Protein AF-A0A2B7XEH3-F1 (afdb_monomer)

Solvent-accessible surface area (backbone atoms only — not comparable to full-atom values): 54802 Å² total; per-residue (Å²): 131,81,84,76,82,76,87,75,71,84,68,73,56,39,29,33,37,34,45,55,68,50,40,62,92,80,42,94,55,72,63,76,70,60,56,36,62,78,65,64,8,60,62,41,32,41,32,44,32,32,32,36,52,51,98,50,49,81,45,49,20,44,60,94,40,47,71,84,38,76,89,39,50,64,55,58,56,47,47,53,54,42,42,73,70,71,26,42,38,24,37,26,40,32,35,86,64,75,52,32,54,56,51,48,45,49,57,73,71,51,20,49,53,41,44,50,46,50,55,50,51,48,64,76,44,86,50,49,26,43,31,46,25,55,56,43,65,31,52,59,67,32,54,51,50,51,54,53,49,51,37,71,77,62,34,88,81,42,39,30,34,32,43,45,43,41,28,40,60,36,90,94,46,78,67,49,33,68,42,60,52,67,61,44,43,74,74,44,37,92,67,40,67,36,29,50,26,30,18,28,66,79,38,37,46,49,79,50,56,62,58,61,53,49,32,42,71,69,69,49,58,48,52,34,44,20,52,22,38,38,31,30,67,86,65,48,89,41,46,53,50,60,69,75,58,32,49,55,31,51,54,50,48,50,69,75,36,81,54,36,24,28,39,32,32,40,38,39,62,48,6,41,88,37,24,72,84,36,23,39,44,32,45,28,53,54,34,52,57,62,51,47,53,60,52,48,63,68,66,70,56,70,95,81,69,89,82,72,68,103,76,85,88,86,83,83,92,78,88,89,84,85,82,88,84,84,91,84,90,84,91,81,88,80,92,77,91,84,78,85,74,82,72,75,54,72,54,53,51,50,16,24,51,24,40,48,47,28,53,52,45,38,48,42,38,41,58,50,46,54,49,53,69,41,62,66,53,33,53,51,26,47,54,53,21,54,52,29,49,49,52,54,55,51,53,51,53,55,55,55,59,65,70,73,73,78,86,80,86,83,84,87,88,81,90,86,88,86,88,85,89,84,86,88,83,81,92,76,81,80,81,74,78,85,73,82,47,62,64,52,25,49,72,37,43,40,76,49,98,88,35,64,69,36,39,53,48,33,53,47,50,55,49,50,41,49,51,50,55,46,43,73,68,41,45,48,64,72,77,48,76,47,84,76,57,63,52,66,40,43,20,33,55,39,31,35,36,38,23,30,38,38,27,51,61,62,75,87,51,52,62,30,41,35,32,36,25,46,46,59,97,88,40,79,54,70,81,42,82,75,49,71,48,71,80,66,50,74,93,49,69,14,42,47,67,44,75,49,69,85,47,60,49,65,35,37,35,38,42,41,36,71,73,75,47,67,52,48,50,60,27,31,36,45,88,73,39,85,64,9,48,39,45,20,31,35,37,23,10,34,40,41,56,33,43,57,57,52,91,88,50,59,58,40,30,34,65,34,37,35,36,50,4,52,52,51,62,72,41,57,78,87,60,37,52,69,32,33,42,37,24,15,24,74,36,56,52,54,55,47,62,56,88,62,67,45,48,68,46,47,41,49,46,52,35,44,57,70,65,14,66,23,39,73,28,63,90,39,30,41,47,50,40,19,50,37,70,40,58,33,32,33,51,59,39,81,79,47,33,75,31,58,85,36,87,49,32,62,28,27,46,49,45,46,44,50,75,40,58,61,20,31,63,55,61,44,83,44,97,55,49,50,81,95,80,51,87,33,30,42,52,74,59,40,27,30,33,40,38,45,41,43,57,33,54,46,10,43,64,53,72,45,91,81,21,33,46,45,33,72,45,52,46,53,37,49,55,52,57,54,66,47,83,66,63,79,69,39,42,34,40,39,40,35,32,20,45,32,72,62,58,32,38,74,67,65,28,60,71,24,38,42,12,23,54,64,54,49,48,57,53,49,56,46,44,58,47,26,38,71,74,69,56,29,39,59,41,37,40,21,10,74,71,16,24,32,41,31,36,34,36,54,52,72,73,59,64,73,70,62,86,70,83,78,54,101,78,79,62,80,81,69,70,82,46,50,58,43,40,35,45,26,26,10,5,25,15,26,44,39,56,96,56,93,46,70,54,74,89,64,78,62,53,35,79,74,46,78,50,38,79,43,41,22,25,42,36,38,38,38,33,36,60,48,96,83,75,45,52,32,42,36,43,36,38,25,50,62,89,40,81,44,39,28,37,37,40,49,42,46,44,73,41,99,85,72,81,52,74,46,68,53,45,55,42,81,78,39,53,78,74,73,72,89,53,77,67,50,70,50,44,56,60,46,47,51,48,52,64,56,43,52,60,51,48,56,48,48,52,47,51,48,52,50,50,50,51,55,49,49,63,68,71,51,66,99,82,132

InterPro domains:
  IPR001223 Glycoside hydrolase family 18, catalytic domain [PF00704] (14-167)
  IPR001223 Glycoside hydrolase family 18, catalytic domain [PS51910] (13-283)
  IPR017853 Glycoside hydrolase superfamily [SSF51445] (11-283)
  IPR018946 PhoD-like phosphatase, metallophosphatase domain [PF09423] (624-894)
  IPR018946 PhoD-like phosphatase, metallophosphatase domain [cd07389] (584-877)
  IPR029052 Metallo-dependent phosphatase-like [SSF56300] (604-931)
  IPR038607 PhoD-like superfamily [G3DSA:3.60.21.70] (577-916)
  IPR052900 Phospholipid Metabolizing Enzymes [PTHR43606] (347-915)

Foldseek 3Di:
DPDDDDDDDLPQAAEEAEDQCQDPPVHLDGDAPCLLVVVPLVHAEYEQDDWECDPALLDIDRVPHRCPPPSCVRVLVRCVVCVLSNHAYEYEYDPPDDDRQVQLQDDPVSNCSNVVSVLVVCVVRVGLAYEHAQQAEHELVSVVVSLVVCCVSVHLRHAYEYAWALQLLPPPGDTGHNDRVVVNCVVQVSSHQAYNYAQWQPSHELLACVSVVNSVVSPDQQLRYAAEAEQDCVLHDTHHDDLVSSLVSVLVCCVVHVNHNHYYYRHQCQGPPCGNNNSSVNSNSRVVSSVVVVVVVVVPDPPPPPPDPPDDDDDDDDDDDDDDDDDDDDDDDDDDDDDPPPDPDPLQVLLQVLLVLLVVLLCCCQAFDLAQVSLVSLVVSLVSNVVSQVCVVVVVVVVVVVVVPDDDDDDDDDDDDDDDDDDDDDDDDDDDDDAQDLVNCQNRVGDDPVNVPSNVVSNVVSVVSSVLSVCLVPVLPPVPALLQPWAKFWADAAQFKTKMKTAGPDPVQPFKWKWKFWQDPNDTHDIGTQDTRGDADCLLSRMDIRMDGRDHGQTKMKMAISVGYIAIAGHFHDPPDQLLLKAKEKEAEAWDACPSPDPPDDRLATVLQQLLQLQLVPDDPSNRHNAYEYQENLFACPGNHNPDLALVSLVRRVSSNVPHPSQVDHPRRSRNHHYAYEYDARLAHPLAASACVDPPNVSSVSNCVSVHVNRYADFQPDPLDDPVPTRWHWDDGRQEIETEAHQHHNFHQFQDPPTDRRPDSVLVSLLCVLQDADDPSHQEYEYEHAADLDCQQQPCSRSHCVRVVNSSVVNQVSNVVSLFPRQHAYEYEYEDQLWWFKKFFADVVQVVVPPDDDDPPPDDCPPAADGYIYIYHDDSAYHFDPDCRGHDDDDRIGTPDIGRDARHKMWMWIWHDDPNPKIKIKIWMDGRNDTAWIKMFITFDQDPVRDGTHGDGIDTPDHNQPDDDPVVVVVVVVVVVVVVVVVVVVVVVVVVVVVVVVVCPVPDPDDD

Secondary structure (DSSP, 8-state):
-PPPPP-----PPEEEEEE--SSGGG-S-PPPSHHHHHTT----EEEEEEEEE-SSTT-EEETTB-TT-GGGHHHHHHHHHHHHTT-EEEEEEE-SSTTHHHHHTS-HHHHHHHHHHHHHHHHHTT-SEEEEE--S---HHHHHHHHHHHHHHH-TTSEEEE--BGGGGSTT---SSSS-HHHHHHHHGGG--EEEEE--TTS--SSSSHHHHHHHHTT--GGGEEEEEESSGGGSSS----HHHHHHHHHHHHHH-TT--EEEEE-STT-TTTGGGSTTHHHHHHHHHHHHHHHHHHHSS-TTS---SS---SS---------------------------PPPHHHHHHHHHHHHHHHHHHHHHHT---TTHHHHHHHHHHHHHHHHHHHHHHHHHHHHHHTS-----------------------------PPPHHHHHHH----TT-HHHHHHHHHHHHHHHHHHHHHHHHHHHSS--TT--EEEEEEE-SSEEEEEEE---GGGPSEEEEEEEEETTEE-PPEEEEEE----GGGTTEEEEEEESPPTT-EEEEEETTS-EEEEEPPPPTTSGGGG-EEEEEE--B-TT-S--TTS-TT--HHHHHHHHHHHHS-GGGS-S-EEE-S-S--SSSS-----SHHHHHHHHHHHHT-GGGG-SSS-GGGS-EEE---STTTSTT--S-TTSTTHHHHHHHIIIIIGGGSSPBP-STT--TTT---EEEEETTEEEEE--SSSS---SSSTT--SSHHHHHHHHHHHHHSPPPTT--EEEEE-SS-S-TTB-SSTTTSGGG-HHHHHHHHHHHHHHHHHHS-EEEEEE-SSSSEEEEEE--HHHHTT------TT------TT-SEEEEEE--SBS---SS--B---SSSSEEEEEE---S-EEEEEEEEEETTTEEEEEEEEEETTEEEEEEEEEPPEEPTTSS-EE-PPPEEEEETT-S--THHHHHHHHHHHHHHHHHHHHHHHHHHHHHHHHHHHHHS-S--

Mean predicted aligned error: 18.43 Å

Nearest PDB structures (foldseek):
  2y8v-assembly2_D  TM=9.359E-01  e=1.326E-36  Aspergillus fumigatus Af293
  4ac1-assembly1_X  TM=9.558E-01  e=5.313E-33  Trichoderma reesei
  3fnd-assembly1_A  TM=6.917E-01  e=1.064E-06  Bacteroides thetaiotaomicron
  7y8s-assembly1_A  TM=8.415E-01  e=1.898E-02  Chelicerata
  2zag-assembly4_D  TM=5.720E-01  e=6.064E-02  Pyrococcus furiosus DSM 3638

pLDDT: mean 82.91, std 22.45, range [21.81, 98.88]

Sequence (1008 aa):
MPPIPGNGTFNRPRIVCYYQTYYPNNSTTYISMLPLVINNSGITHAILAAIHINGEPTNITLNDHSPEDPQYLPLWAEARVMQAQGIKVMGMLGGAARGTFERLDKDASTFERYYVPLRDTIRSHPLDGLDLDVEEEMSLEGIIRLIDRLKADFGEHFIITLAPVATALIEGLPHLSGFDYKALEAARGSKIAWYNTQFYNGWGDMDTTGMYDRIIAEGWAPEKVVAGTLTNPANGSRGYVPMDKLSAVLGTLMLRYPTFGGVMGWEYFNALPGDVHKPWQWAACISLLMGMKSVYSATTRPFHDMVYLPFGCCFVRSARSYCQGTLPVNLRSHANANSCNVMPSIQTSVAATSSALIRFLGYIFLRWIPAHHAPPLIFTSLLVYLTAVFVIVTGEAAKTSKRGGTTGNAQKDAITTKRSSGSGGNSGKGKDGRAASSLSVFATGIPSSRARYANLATVGVNMLLGLATLDVLLRGHYLYPTTDLAFSRVGYVSPTTANILIREPDAARFPIHVSYRPLENGREGELIDAGTIAVLKNDTDYTYPVTLTGLQPSMKYRYSFSNNLSGHFTTAAAPGSAAANRLSFLSSSCMKPNFPYNPLNHPLRIYGLELISKIVSKLPFPSRPSFMLFLGDFIYIDVPFRWGSSIADYRSEYRRVYASPSWHSGPEPAINTPWLHTLDDHEIANDWHLGNMTDPYPAAFDPYRHYHMSVNPPLDKSPFSIPINTTYFSFTNGPASFFLLDTRTYRSEPLLENSTMLGSAQLNSLLAFISRQEPAGVEWKIITSSVPFAKNWRVGTEDTWGGFLGERRRIFDAIWRAERELGIRVVLLSGDRHEFGATRFPDPSLAATTGSSADERGSVSIEDGTGIHEFCTGPLNMFYVPADSYIQTDDEDVLIKYLPAGNNKVGLINIDLEDGRNSVLRYSLYIGEVLVWEYKLTTPLVSEEGESRRLPPGEVVFDKFGGGTIVHKIQSVLGEIEVLVKPMIKSAVRAVKWLVLQVLKKEVGSEV

Radius of gyration: 36.46 Å; Cα contacts (8 Å, |Δi|>4): 1887; chains: 1; bounding box: 117×120×95 Å

Organism: NCBI:txid2060905

Structure (mmCIF, N/CA/C/O backbone):
data_AF-A0A2B7XEH3-F1
#
_entry.id   AF-A0A2B7XEH3-F1
#
loop_
_atom_site.group_PDB
_atom_site.id
_atom_site.type_symbol
_atom_site.label_atom_id
_atom_site.label_alt_id
_atom_site.label_comp_id
_atom_site.label_asym_id
_atom_site.label_entity_id
_atom_site.label_seq_id
_atom_site.pdbx_PDB_ins_code
_atom_site.Cartn_x
_atom_site.Cartn_y
_atom_site.Cartn_z
_atom_site.occupancy
_atom_site.B_iso_or_equiv
_atom_site.auth_seq_id
_atom_site.auth_comp_id
_atom_site.auth_asym_id
_atom_site.auth_atom_id
_atom_site.pdbx_PDB_model_num
ATOM 1 N N . MET A 1 1 ? 38.117 20.096 16.168 1.00 29.33 1 MET A N 1
ATOM 2 C CA . MET A 1 1 ? 38.032 19.204 14.992 1.00 29.33 1 MET A CA 1
ATOM 3 C C . MET A 1 1 ? 37.575 20.041 13.809 1.00 29.33 1 MET A C 1
ATOM 5 O O . MET A 1 1 ? 36.697 20.869 14.027 1.00 29.33 1 MET A O 1
ATOM 9 N N . PRO A 1 2 ? 38.173 19.897 12.614 1.00 22.73 2 PRO A N 1
ATOM 10 C CA . PRO A 1 2 ? 37.606 20.490 11.406 1.00 22.73 2 PRO A CA 1
ATOM 11 C C . PRO A 1 2 ? 36.247 19.825 11.099 1.00 22.73 2 PRO A C 1
ATOM 13 O O . PRO A 1 2 ? 36.027 18.693 11.544 1.00 22.73 2 PRO A O 1
ATOM 16 N N . PRO A 1 3 ? 35.326 20.504 10.392 1.00 23.95 3 PRO A N 1
ATOM 17 C CA . PRO A 1 3 ? 34.014 19.949 10.094 1.00 23.95 3 PRO A CA 1
ATOM 18 C C . PRO A 1 3 ? 34.144 18.736 9.170 1.00 23.95 3 PRO A C 1
ATOM 20 O O . PRO A 1 3 ? 34.906 18.749 8.203 1.00 23.95 3 PRO A O 1
ATOM 23 N N . ILE A 1 4 ? 33.396 17.684 9.493 1.00 27.98 4 ILE A N 1
ATOM 24 C CA . ILE A 1 4 ? 33.259 16.478 8.674 1.00 27.98 4 ILE A CA 1
ATOM 25 C C . ILE A 1 4 ? 32.453 16.866 7.418 1.00 27.98 4 ILE A C 1
ATOM 27 O O . ILE A 1 4 ? 31.410 17.507 7.563 1.00 27.98 4 ILE A O 1
ATOM 31 N N . PRO A 1 5 ? 32.911 16.527 6.199 1.00 29.19 5 PRO A N 1
ATOM 32 C CA . PRO A 1 5 ? 32.185 16.836 4.973 1.00 29.19 5 PRO A CA 1
ATOM 33 C C . PRO A 1 5 ? 30.839 16.105 4.964 1.00 29.19 5 PRO A C 1
ATOM 35 O O . PRO A 1 5 ? 30.769 14.911 5.255 1.00 29.19 5 PRO A O 1
ATOM 38 N N . GLY A 1 6 ? 29.773 16.849 4.660 1.00 24.73 6 GLY A N 1
ATOM 39 C CA . GLY A 1 6 ? 28.411 16.334 4.597 1.00 24.73 6 GLY A CA 1
ATOM 40 C C . GLY A 1 6 ? 28.281 15.166 3.621 1.00 24.73 6 GLY A C 1
ATOM 41 O O . GLY A 1 6 ? 28.922 15.136 2.569 1.00 24.73 6 GLY A O 1
ATOM 42 N N . ASN A 1 7 ? 27.433 14.207 3.990 1.00 28.31 7 ASN A N 1
ATOM 43 C CA . ASN A 1 7 ? 26.979 13.120 3.132 1.00 28.31 7 ASN A CA 1
ATOM 44 C C . ASN A 1 7 ? 26.329 13.726 1.877 1.00 28.31 7 ASN A C 1
ATOM 46 O O . ASN A 1 7 ? 25.175 14.147 1.911 1.00 28.31 7 ASN A O 1
ATOM 50 N N . GLY A 1 8 ? 27.085 13.810 0.781 1.00 26.88 8 GLY A N 1
ATOM 51 C CA . GLY A 1 8 ? 26.558 14.201 -0.518 1.00 26.88 8 GLY A CA 1
ATOM 52 C C . GLY A 1 8 ? 25.526 13.173 -0.963 1.00 26.88 8 GLY A C 1
ATOM 53 O O . GLY A 1 8 ? 25.870 12.035 -1.285 1.00 26.88 8 GLY A O 1
ATOM 54 N N . THR A 1 9 ? 24.260 13.576 -0.968 1.00 29.95 9 THR A N 1
ATOM 55 C CA . THR A 1 9 ? 23.218 12.937 -1.763 1.00 29.95 9 THR A CA 1
ATOM 56 C C . THR A 1 9 ? 23.751 12.787 -3.189 1.00 29.95 9 THR A C 1
ATOM 58 O O . THR A 1 9 ? 24.306 13.728 -3.759 1.00 29.95 9 THR A O 1
ATOM 61 N N . PHE A 1 10 ? 23.655 11.595 -3.781 1.00 39.09 10 PHE A N 1
ATOM 62 C CA . PHE A 1 10 ? 23.929 11.449 -5.209 1.00 39.09 10 PHE A CA 1
ATOM 63 C C . PHE A 1 10 ? 22.886 12.290 -5.955 1.00 39.09 10 PHE A C 1
ATOM 65 O O . PHE A 1 10 ? 21.747 11.862 -6.121 1.00 39.09 10 PHE A O 1
ATOM 72 N N . ASN A 1 11 ? 23.254 13.512 -6.343 1.00 54.41 11 ASN A N 1
ATOM 73 C CA . ASN A 1 11 ? 22.360 14.432 -7.029 1.00 54.41 11 ASN A CA 1
ATOM 74 C C . ASN A 1 11 ? 22.058 13.839 -8.412 1.00 54.41 11 ASN A C 1
ATOM 76 O O . ASN A 1 11 ? 22.945 13.741 -9.264 1.00 54.41 11 ASN A O 1
ATOM 80 N N . ARG A 1 12 ? 20.833 13.346 -8.611 1.00 72.75 12 ARG A N 1
ATOM 81 C CA . ARG A 1 12 ? 20.409 12.774 -9.892 1.00 72.75 12 ARG A CA 1
ATOM 82 C C . ARG A 1 12 ? 20.409 13.905 -10.934 1.00 72.75 12 ARG A C 1
ATOM 84 O O . ARG A 1 12 ? 19.775 14.928 -10.675 1.00 72.75 12 ARG A O 1
ATOM 91 N N . PRO A 1 13 ? 21.092 13.758 -12.087 1.00 88.38 13 PRO A N 1
ATOM 92 C CA . PRO A 1 13 ? 21.073 14.784 -13.127 1.00 88.38 13 PRO A CA 1
ATOM 93 C C . PRO A 1 13 ? 19.639 15.083 -13.570 1.00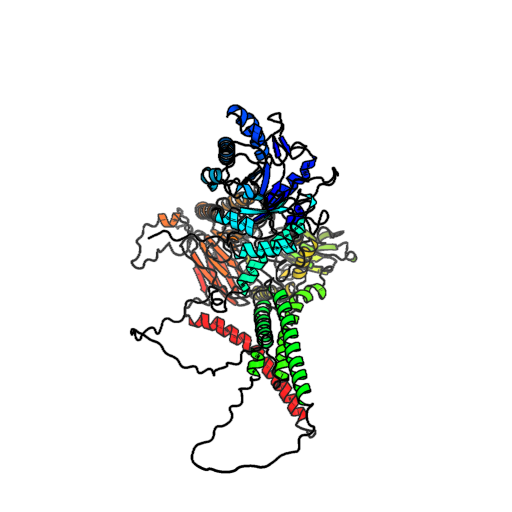 88.38 13 PRO A C 1
ATOM 95 O O . PRO A 1 13 ? 18.815 14.170 -13.670 1.00 88.38 13 PRO A O 1
ATOM 98 N N . ARG A 1 14 ? 19.332 16.358 -13.821 1.00 96.00 14 ARG A N 1
ATOM 99 C CA . ARG A 1 14 ? 17.981 16.792 -14.197 1.00 96.00 14 ARG A CA 1
ATOM 100 C C . ARG A 1 14 ? 17.651 16.389 -15.636 1.00 96.00 14 ARG A C 1
ATOM 102 O O . ARG A 1 14 ? 18.525 16.407 -16.501 1.00 96.00 14 ARG A O 1
ATOM 109 N N . ILE A 1 15 ? 16.383 16.085 -15.895 1.00 97.44 15 ILE A N 1
ATOM 110 C CA . ILE A 1 15 ? 15.826 15.970 -17.245 1.00 97.44 15 ILE A CA 1
ATOM 111 C C . ILE A 1 15 ? 14.672 16.959 -17.312 1.00 97.44 15 ILE A C 1
ATOM 113 O O . ILE A 1 15 ? 13.641 16.760 -16.668 1.00 97.44 15 ILE A O 1
ATOM 117 N N . VAL A 1 16 ? 14.882 18.048 -18.042 1.00 98.44 16 VAL A N 1
ATOM 118 C CA . VAL A 1 16 ? 13.961 19.184 -18.115 1.00 98.44 16 VAL A CA 1
ATOM 119 C C . VAL A 1 16 ? 13.335 19.224 -19.509 1.00 98.44 16 VAL A C 1
ATOM 121 O O . VAL A 1 16 ? 14.049 19.170 -20.508 1.00 98.44 16 VAL A O 1
ATOM 124 N N . CYS A 1 17 ? 12.010 19.299 -19.600 1.00 98.25 17 CYS A N 1
ATOM 125 C CA . CYS A 1 17 ? 11.312 19.459 -20.880 1.00 98.25 17 CYS A CA 1
ATOM 126 C C . CYS A 1 17 ? 10.573 20.797 -20.907 1.00 98.25 17 CYS A C 1
ATOM 128 O O . CYS A 1 17 ? 9.721 21.039 -20.050 1.00 98.25 17 CYS A O 1
ATOM 130 N N . TYR A 1 18 ? 10.883 21.637 -21.897 1.00 98.56 18 TYR A N 1
ATOM 131 C CA . TYR A 1 18 ? 10.106 22.844 -22.171 1.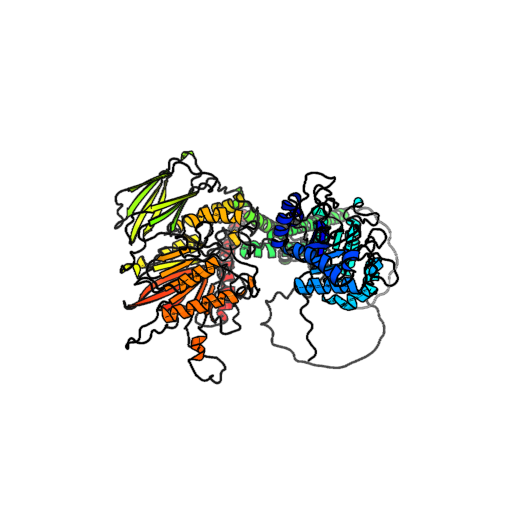00 98.56 18 TYR A CA 1
ATOM 132 C C . TYR A 1 18 ? 8.854 22.505 -22.972 1.00 98.56 18 TYR A C 1
ATOM 134 O O . TYR A 1 18 ? 8.866 21.625 -23.842 1.00 98.56 18 TYR A O 1
ATOM 142 N N . TYR A 1 19 ? 7.778 23.212 -22.650 1.00 96.50 19 TYR A N 1
ATOM 143 C CA . TYR A 1 19 ? 6.448 22.996 -23.183 1.00 96.50 19 TYR A CA 1
ATOM 144 C C . TYR A 1 19 ? 5.835 24.327 -23.610 1.00 96.50 19 TYR A C 1
ATOM 146 O O . TYR A 1 19 ? 5.196 24.999 -22.805 1.00 96.50 19 TYR A O 1
ATOM 154 N N . GLN A 1 20 ? 6.064 24.732 -24.858 1.00 97.25 20 GLN A N 1
ATOM 155 C CA . GLN A 1 20 ? 5.564 25.991 -25.407 1.00 97.25 20 GLN A CA 1
ATOM 156 C C . GLN A 1 20 ? 4.417 25.766 -26.392 1.00 97.25 20 GLN A C 1
ATOM 158 O O . GLN A 1 20 ? 3.382 26.427 -26.317 1.00 97.25 20 GLN A O 1
ATOM 163 N N . THR A 1 21 ? 4.557 24.802 -27.298 1.00 95.94 21 THR A N 1
ATOM 164 C CA . THR A 1 21 ? 3.535 24.495 -28.301 1.00 95.94 21 THR A CA 1
ATOM 165 C C . THR A 1 21 ? 2.464 23.562 -27.724 1.00 95.94 21 THR A C 1
ATOM 167 O O . THR A 1 21 ? 2.514 22.343 -27.885 1.00 95.94 21 THR A O 1
ATOM 170 N N . TYR A 1 22 ? 1.454 24.142 -27.064 1.00 94.38 22 TYR A N 1
ATOM 171 C CA . TYR A 1 22 ? 0.294 23.398 -26.542 1.00 94.38 22 TYR A CA 1
ATOM 172 C C . TYR A 1 22 ? -0.618 22.860 -27.654 1.00 94.38 22 TYR A C 1
ATOM 174 O O . TYR A 1 22 ? -1.153 21.757 -27.542 1.00 94.38 22 TYR A O 1
ATOM 182 N N . TYR A 1 23 ? -0.779 23.646 -28.722 1.00 92.75 23 TYR A N 1
ATOM 183 C CA . TYR A 1 23 ? -1.689 23.403 -29.842 1.00 92.75 23 TYR A CA 1
ATOM 184 C C . TYR A 1 23 ? -0.953 23.642 -31.173 1.00 92.75 23 TYR A C 1
ATOM 186 O O . TYR A 1 23 ? -0.938 24.761 -31.689 1.00 92.75 23 TYR A O 1
ATOM 194 N N . PRO A 1 24 ? -0.294 22.622 -31.751 1.00 89.25 24 PRO A N 1
ATOM 195 C CA . PRO A 1 24 ? 0.512 22.796 -32.956 1.00 89.25 24 PRO A CA 1
ATOM 196 C C . PRO A 1 24 ? -0.351 23.158 -34.168 1.00 89.25 24 PRO A C 1
ATOM 198 O O . PRO A 1 24 ? -1.461 22.644 -34.325 1.00 89.25 24 PRO A O 1
ATOM 201 N N . ASN A 1 25 ? 0.180 24.013 -35.052 1.00 81.12 25 ASN A N 1
ATOM 202 C CA . ASN A 1 25 ? -0.454 24.466 -36.302 1.00 81.12 25 ASN A CA 1
ATOM 203 C C . ASN A 1 25 ? -1.856 25.083 -36.129 1.00 81.12 25 ASN A C 1
ATOM 205 O O . ASN A 1 25 ? -2.700 24.928 -37.012 1.00 81.12 25 ASN A O 1
ATOM 209 N N . ASN A 1 26 ? -2.126 25.741 -34.994 1.00 74.69 26 ASN A N 1
ATOM 210 C CA . ASN A 1 26 ? -3.463 26.229 -34.624 1.00 74.69 26 ASN A CA 1
ATOM 211 C C . ASN A 1 26 ? -4.532 25.121 -34.653 1.00 74.69 26 ASN A C 1
ATOM 213 O O . ASN A 1 26 ? -5.701 25.371 -34.950 1.00 74.69 26 ASN A O 1
ATOM 217 N N . SER A 1 27 ? -4.127 23.873 -34.400 1.00 79.25 27 SER A N 1
ATOM 218 C CA . SER A 1 27 ? -5.067 22.766 -34.277 1.00 79.25 27 SER A CA 1
ATOM 219 C C . SER A 1 27 ? -5.868 22.885 -32.985 1.00 79.25 27 SER A C 1
ATOM 221 O O . SER A 1 27 ? -5.429 23.480 -32.008 1.00 79.25 27 SER A O 1
ATOM 223 N N . THR A 1 28 ? -7.035 22.252 -32.949 1.00 80.19 28 THR A N 1
ATOM 224 C CA . THR A 1 28 ? -7.826 22.111 -31.719 1.00 80.19 28 THR A CA 1
ATOM 225 C C . THR A 1 28 ? -7.325 20.967 -30.832 1.00 80.19 28 THR A C 1
ATOM 227 O O . THR A 1 28 ? -7.967 20.632 -29.839 1.00 80.19 28 THR A O 1
ATOM 230 N N . THR A 1 29 ? -6.226 20.308 -31.212 1.00 86.06 29 THR A N 1
ATOM 231 C CA . THR A 1 29 ? -5.699 19.136 -30.515 1.00 86.06 29 THR A CA 1
ATOM 232 C C . THR A 1 29 ? -4.625 19.574 -29.536 1.00 86.06 29 THR A C 1
ATOM 234 O O . THR A 1 29 ? -3.513 19.920 -29.931 1.00 86.06 29 THR A O 1
ATOM 237 N N . TYR A 1 30 ? -4.968 19.515 -28.253 1.00 92.88 30 TYR A N 1
ATOM 238 C CA . TYR A 1 30 ? -4.024 19.700 -27.162 1.00 92.88 30 TYR A CA 1
ATOM 239 C C . TYR A 1 30 ? -2.984 18.575 -27.186 1.00 92.88 30 TYR A C 1
ATOM 241 O O . TYR A 1 30 ? -3.340 17.392 -27.181 1.00 92.88 30 TYR A O 1
ATOM 249 N N . ILE A 1 31 ? -1.700 18.925 -27.218 1.00 93.75 31 ILE A N 1
ATOM 250 C CA . ILE A 1 31 ? -0.634 17.958 -26.953 1.00 93.75 31 ILE A CA 1
ATOM 251 C C . ILE A 1 31 ? -0.607 17.743 -25.443 1.00 93.75 31 ILE A C 1
ATOM 253 O O . ILE A 1 31 ? -0.706 18.708 -24.692 1.00 93.75 31 ILE A O 1
ATOM 257 N N . SER A 1 32 ? -0.475 16.494 -25.004 1.00 94.56 32 SER A N 1
ATOM 258 C CA . SER A 1 32 ? -0.471 16.117 -23.587 1.00 94.56 32 SER A CA 1
ATOM 259 C C . SER A 1 32 ? 0.952 15.907 -23.061 1.00 94.56 32 SER A C 1
ATOM 261 O O . SER A 1 32 ? 1.800 15.313 -23.743 1.00 94.56 32 SER A O 1
ATOM 263 N N . MET A 1 33 ? 1.200 16.341 -21.822 1.00 94.19 33 MET A N 1
ATOM 264 C CA . MET A 1 33 ? 2.430 16.095 -21.057 1.00 94.19 33 MET A CA 1
ATOM 265 C C . MET A 1 33 ? 2.435 14.724 -20.375 1.00 94.19 33 MET A C 1
ATOM 267 O O . MET A 1 33 ? 3.508 14.179 -20.112 1.00 94.19 33 MET A O 1
ATOM 271 N N . LEU A 1 34 ? 1.265 14.123 -20.127 1.00 92.94 34 LEU A N 1
ATOM 272 C CA . LEU A 1 34 ? 1.143 12.841 -19.415 1.00 92.94 34 LEU A CA 1
ATOM 273 C C . LEU A 1 34 ? 1.991 11.691 -19.988 1.00 92.94 34 LEU A C 1
ATOM 275 O O . LEU A 1 34 ? 2.493 10.890 -19.193 1.00 92.94 34 LEU A O 1
ATOM 279 N N . PRO A 1 35 ? 2.231 11.574 -21.313 1.00 95.38 35 PRO A N 1
ATOM 280 C CA . PRO A 1 35 ? 3.110 10.538 -21.844 1.00 95.38 35 PRO A CA 1
ATOM 281 C C . PRO A 1 35 ? 4.539 10.564 -21.282 1.00 95.38 35 PRO A C 1
ATOM 283 O O . PRO A 1 35 ? 5.176 9.509 -21.265 1.00 95.38 35 PRO A O 1
ATOM 286 N N . LEU A 1 36 ? 5.037 11.711 -20.799 1.00 90.56 36 LEU A N 1
ATOM 287 C CA . LEU A 1 36 ? 6.336 11.808 -20.116 1.00 90.56 36 LEU A CA 1
ATOM 288 C C . LEU A 1 36 ? 6.357 10.987 -18.819 1.00 90.56 36 LEU A C 1
ATOM 290 O O . LEU A 1 36 ? 7.358 10.351 -18.494 1.00 90.56 36 LEU A O 1
ATOM 294 N N . VAL A 1 37 ? 5.233 10.929 -18.107 1.00 86.81 37 VAL A N 1
ATOM 295 C CA . VAL A 1 37 ? 5.131 10.178 -16.851 1.00 86.81 37 VAL A CA 1
ATOM 296 C C . VAL A 1 37 ? 4.717 8.731 -17.104 1.00 86.81 37 VAL A C 1
ATOM 298 O O . VAL A 1 37 ? 5.362 7.816 -16.600 1.00 86.81 37 VAL A O 1
ATOM 301 N N . ILE A 1 38 ? 3.720 8.500 -17.964 1.00 83.56 38 ILE A N 1
ATOM 302 C CA . ILE A 1 38 ? 3.188 7.153 -18.251 1.00 83.56 38 ILE A CA 1
ATOM 303 C C . ILE A 1 38 ? 4.271 6.211 -18.802 1.00 83.56 38 ILE A C 1
ATOM 305 O O . ILE A 1 38 ? 4.256 5.013 -18.528 1.00 83.56 38 ILE A O 1
ATOM 309 N N . ASN A 1 39 ? 5.227 6.735 -19.574 1.00 81.88 39 ASN A N 1
ATOM 310 C CA . ASN A 1 39 ? 6.253 5.923 -20.231 1.00 81.88 39 ASN A CA 1
ATOM 311 C C . ASN A 1 39 ? 7.601 5.902 -19.489 1.00 81.88 39 ASN A C 1
ATOM 313 O O . ASN A 1 39 ? 8.614 5.552 -20.095 1.00 81.88 39 ASN A O 1
ATOM 317 N N . ASN A 1 40 ? 7.635 6.264 -18.199 1.00 76.75 40 ASN A N 1
ATOM 318 C CA . ASN A 1 40 ? 8.856 6.298 -17.385 1.00 76.75 40 ASN A CA 1
ATOM 319 C C . ASN A 1 40 ? 9.998 7.080 -18.058 1.00 76.75 40 ASN A C 1
ATOM 321 O O . ASN A 1 40 ? 11.141 6.620 -18.102 1.00 76.75 40 ASN A O 1
ATOM 325 N N . SER A 1 41 ? 9.716 8.276 -18.590 1.00 86.94 41 SER A N 1
ATOM 326 C CA . SER A 1 41 ? 10.719 9.053 -19.329 1.00 86.94 41 SER A CA 1
ATOM 327 C C . SER A 1 41 ? 11.832 9.617 -18.438 1.00 86.94 41 SER A C 1
ATOM 329 O O . SER A 1 41 ? 12.751 10.255 -18.941 1.00 86.94 41 SER A O 1
ATOM 331 N N . GLY A 1 42 ? 11.731 9.442 -17.115 1.00 88.81 42 GLY A N 1
ATOM 332 C CA . GLY A 1 42 ? 12.678 9.934 -16.116 1.00 88.81 42 GLY A CA 1
ATOM 333 C C . GLY A 1 42 ? 12.796 11.454 -16.041 1.00 88.81 42 GLY A C 1
ATOM 334 O O . GLY A 1 42 ? 13.783 11.939 -15.489 1.00 88.81 42 GLY A O 1
ATOM 335 N N . ILE A 1 43 ? 11.818 12.178 -16.598 1.00 95.50 43 ILE A N 1
ATOM 336 C CA . ILE A 1 43 ? 11.692 13.628 -16.458 1.00 95.50 43 ILE A CA 1
ATOM 337 C C . ILE A 1 43 ? 11.755 14.018 -14.977 1.00 95.50 43 ILE A C 1
ATOM 339 O O . ILE A 1 43 ? 11.311 13.267 -14.113 1.00 95.50 43 ILE A O 1
ATOM 343 N N . THR A 1 44 ? 12.331 15.180 -14.682 1.00 96.81 44 THR A N 1
ATOM 344 C CA . THR A 1 44 ? 12.340 15.753 -13.330 1.00 96.81 44 THR A CA 1
ATOM 345 C C . THR A 1 44 ? 11.629 17.099 -13.269 1.00 96.81 44 THR A C 1
ATOM 347 O O . THR A 1 44 ? 11.043 17.416 -12.236 1.00 96.81 44 THR A O 1
ATOM 350 N N . HIS A 1 45 ? 11.651 17.874 -14.361 1.00 98.25 45 HIS A N 1
ATOM 351 C CA . HIS A 1 45 ? 10.992 19.178 -14.443 1.00 98.25 45 HIS A CA 1
ATOM 352 C C . HIS A 1 45 ? 10.274 19.353 -15.786 1.00 98.25 45 HIS A C 1
ATOM 354 O O . HIS A 1 45 ? 10.843 19.052 -16.839 1.00 98.25 45 HIS A O 1
ATOM 360 N N . ALA A 1 46 ? 9.055 19.884 -15.746 1.00 97.94 46 ALA A N 1
ATOM 361 C CA . ALA A 1 46 ? 8.324 20.369 -16.913 1.00 97.94 46 ALA A CA 1
ATOM 362 C C . ALA A 1 46 ? 8.189 21.893 -16.811 1.00 97.94 46 ALA A C 1
ATOM 364 O O . ALA A 1 46 ? 7.780 22.398 -15.766 1.00 97.94 46 ALA A O 1
ATOM 365 N N . ILE A 1 47 ? 8.552 22.623 -17.867 1.00 98.62 47 ILE A N 1
ATOM 366 C CA . ILE A 1 47 ? 8.522 24.091 -17.877 1.00 98.62 47 ILE A CA 1
ATOM 367 C C . ILE A 1 47 ? 7.484 24.572 -18.893 1.00 98.62 47 ILE A C 1
ATOM 369 O O . ILE A 1 47 ? 7.668 24.406 -20.098 1.00 98.62 47 ILE A O 1
ATOM 373 N N . LEU A 1 48 ? 6.398 25.161 -18.394 1.00 98.31 48 LEU A N 1
ATOM 374 C CA . LEU A 1 48 ? 5.281 25.689 -19.174 1.00 98.31 48 LEU A CA 1
ATOM 375 C C . LEU A 1 48 ? 5.648 27.067 -19.726 1.00 98.31 48 LEU A C 1
ATOM 377 O O . LEU A 1 48 ? 5.845 28.014 -18.964 1.00 98.31 48 LEU A O 1
ATOM 381 N N . ALA A 1 49 ? 5.754 27.175 -21.044 1.00 96.94 49 ALA A N 1
ATOM 382 C CA . ALA A 1 49 ? 6.208 28.372 -21.734 1.00 96.94 49 ALA A CA 1
ATOM 383 C C . ALA A 1 49 ? 5.152 28.886 -22.730 1.00 96.94 49 ALA A C 1
ATOM 385 O O . ALA A 1 49 ? 4.276 28.143 -23.149 1.00 96.94 49 ALA A O 1
ATOM 386 N N . ALA A 1 50 ? 5.162 30.146 -23.139 1.00 97.31 50 ALA A N 1
ATOM 387 C CA . ALA A 1 50 ? 5.867 31.262 -22.524 1.00 97.31 50 ALA A CA 1
ATOM 388 C C . ALA A 1 50 ? 4.858 32.188 -21.836 1.00 97.31 50 ALA A C 1
ATOM 390 O O . ALA A 1 50 ? 3.826 32.527 -22.407 1.00 97.31 50 ALA A O 1
ATOM 391 N N . ILE A 1 51 ? 5.140 32.589 -20.599 1.00 98.38 51 ILE A N 1
ATOM 392 C CA . ILE A 1 51 ? 4.365 33.600 -19.881 1.00 98.38 51 ILE A CA 1
ATOM 393 C C . ILE A 1 51 ? 4.886 34.972 -20.311 1.00 98.38 51 ILE A C 1
ATOM 395 O O . ILE A 1 51 ? 6.081 35.254 -20.191 1.00 98.38 51 ILE A O 1
ATOM 399 N N . HIS A 1 52 ? 3.994 35.843 -20.771 1.00 98.38 52 HIS A N 1
ATOM 400 C CA . HIS A 1 52 ? 4.318 37.198 -21.199 1.00 98.38 52 HIS A CA 1
ATOM 401 C C . HIS A 1 52 ? 3.577 38.230 -20.355 1.00 98.38 52 HIS A C 1
ATOM 403 O O . HIS A 1 52 ? 2.379 38.110 -20.097 1.00 98.38 52 HIS A O 1
ATOM 409 N N . ILE A 1 53 ? 4.292 39.284 -19.968 1.00 97.69 53 ILE A N 1
ATOM 410 C CA . ILE A 1 53 ? 3.692 40.499 -19.417 1.00 97.69 53 ILE A CA 1
ATOM 411 C C . ILE A 1 53 ? 3.542 41.482 -20.570 1.00 97.69 53 ILE A C 1
ATOM 413 O O . ILE A 1 53 ? 4.549 41.971 -21.083 1.00 97.69 53 ILE A O 1
ATOM 417 N N . ASN A 1 54 ? 2.308 41.770 -20.983 1.00 96.25 54 ASN A N 1
ATOM 418 C CA . ASN A 1 54 ? 2.028 42.630 -22.133 1.00 96.25 54 ASN A CA 1
ATOM 419 C C . ASN A 1 54 ? 1.996 44.123 -21.757 1.00 96.25 54 ASN A C 1
ATOM 421 O O . ASN A 1 54 ? 2.376 44.524 -20.661 1.00 96.25 54 ASN A O 1
ATOM 425 N N . GLY A 1 55 ? 1.585 44.978 -22.703 1.00 91.12 55 GLY A N 1
ATOM 426 C CA . GLY A 1 55 ? 1.597 46.438 -22.541 1.00 91.12 55 GLY A CA 1
ATOM 427 C C . GLY A 1 55 ? 0.752 46.966 -21.379 1.00 91.12 55 GLY A C 1
ATOM 428 O O . GLY A 1 55 ? 1.128 47.965 -20.778 1.00 91.12 55 GLY A O 1
ATOM 429 N N . GLU A 1 56 ? -0.344 46.286 -21.042 1.00 92.81 56 GLU A N 1
ATOM 430 C CA . GLU A 1 56 ? -1.157 46.604 -19.867 1.00 92.81 56 GLU A CA 1
ATOM 431 C C . GLU A 1 56 ? -0.749 45.708 -18.688 1.00 92.81 56 GLU A C 1
ATOM 433 O O . GLU A 1 56 ? -0.626 44.497 -18.882 1.00 92.81 56 GLU A O 1
ATOM 438 N N . PRO A 1 57 ? -0.586 46.238 -17.460 1.00 90.31 57 PRO A N 1
ATOM 439 C CA . PRO A 1 57 ? -0.042 45.463 -16.343 1.00 90.31 57 PRO A CA 1
ATOM 440 C C . PRO A 1 57 ? -0.816 44.202 -15.959 1.00 90.31 57 PRO A C 1
ATOM 442 O O . PRO A 1 57 ? -0.219 43.225 -15.523 1.00 90.31 57 PRO A O 1
ATOM 445 N N . THR A 1 58 ? -2.136 44.202 -16.135 1.00 91.56 58 THR A N 1
ATOM 446 C CA . THR A 1 58 ? -2.996 43.041 -15.860 1.00 91.56 58 THR A CA 1
ATOM 447 C C . THR A 1 58 ? -3.105 42.077 -17.041 1.00 91.56 58 THR A C 1
ATOM 449 O O . THR A 1 58 ? -3.701 41.012 -16.903 1.00 91.56 58 THR A O 1
ATOM 452 N N . ASN A 1 59 ? -2.559 42.434 -18.207 1.00 96.12 59 ASN A N 1
ATOM 453 C CA . ASN A 1 59 ? -2.627 41.616 -19.409 1.00 96.12 59 ASN A CA 1
ATOM 454 C C . ASN A 1 59 ? -1.460 40.621 -19.441 1.00 96.12 59 ASN A C 1
ATOM 456 O O . ASN A 1 59 ? -0.447 40.841 -20.108 1.00 96.12 59 ASN A O 1
ATOM 460 N N . ILE A 1 60 ? -1.614 39.526 -18.701 1.00 97.69 60 ILE A N 1
ATOM 461 C CA . ILE A 1 60 ? -0.690 38.393 -18.725 1.00 97.69 60 ILE A CA 1
ATOM 462 C C . ILE A 1 60 ? -1.241 37.329 -19.659 1.00 97.69 60 ILE A C 1
ATOM 464 O O . ILE A 1 60 ? -2.411 36.952 -19.555 1.00 97.69 60 ILE A O 1
ATOM 468 N N . THR A 1 61 ? -0.386 36.830 -20.545 1.00 97.88 61 THR A N 1
ATOM 469 C CA . THR A 1 61 ? -0.723 35.732 -21.448 1.00 97.88 61 THR A CA 1
ATOM 470 C C . THR A 1 61 ? 0.229 34.560 -21.261 1.00 97.88 61 THR A C 1
ATOM 472 O O . THR A 1 61 ? 1.406 34.741 -20.963 1.00 97.88 61 THR A O 1
ATOM 475 N N . LEU A 1 62 ? -0.296 33.350 -21.422 1.00 97.19 62 LEU A N 1
ATOM 476 C CA . LEU A 1 62 ? 0.473 32.160 -21.741 1.00 97.19 62 LEU A CA 1
ATOM 477 C C . LEU A 1 62 ? 0.395 31.992 -23.261 1.00 97.19 62 LEU A C 1
ATOM 479 O O . LEU A 1 62 ? -0.691 31.772 -23.807 1.00 97.19 62 LEU A O 1
ATOM 483 N N . ASN A 1 63 ? 1.522 32.171 -23.945 1.00 95.56 63 ASN A N 1
ATOM 484 C CA . ASN A 1 63 ? 1.588 32.458 -25.377 1.00 95.56 63 ASN A CA 1
ATOM 485 C C . ASN A 1 63 ? 0.623 33.605 -25.737 1.00 95.56 63 ASN A C 1
ATOM 487 O O . ASN A 1 63 ? 0.760 34.719 -25.230 1.00 95.56 63 ASN A O 1
ATOM 491 N N . ASP A 1 64 ? -0.387 33.327 -26.560 1.00 94.56 64 ASP A N 1
ATOM 492 C CA . ASP A 1 64 ? -1.296 34.340 -27.102 1.00 94.56 64 ASP A CA 1
ATOM 493 C C . ASP A 1 64 ? -2.570 34.563 -26.267 1.00 94.56 64 ASP A C 1
ATOM 495 O O . ASP A 1 64 ? -3.331 35.488 -26.546 1.00 94.56 64 ASP A O 1
ATOM 499 N N . HIS A 1 65 ? -2.836 33.726 -25.259 1.00 95.25 65 HIS A N 1
ATOM 500 C CA . HIS A 1 65 ? -4.110 33.722 -24.526 1.00 95.25 65 HIS A CA 1
ATOM 501 C C . HIS A 1 65 ? -3.899 33.898 -23.026 1.00 95.25 65 HIS A C 1
ATOM 503 O O . HIS A 1 65 ? -2.821 33.624 -22.506 1.00 95.25 65 HIS A O 1
ATOM 509 N N . SER A 1 66 ? -4.933 34.336 -22.306 1.00 95.88 66 SER A N 1
ATOM 510 C CA . SER A 1 66 ? -4.874 34.405 -20.841 1.00 95.88 66 SER A CA 1
ATOM 511 C C . SER A 1 66 ? -4.566 33.020 -20.245 1.00 95.88 66 SER A C 1
ATOM 513 O O . SER A 1 66 ? -5.091 32.029 -20.752 1.00 95.88 66 SER A O 1
ATOM 515 N N . PRO A 1 67 ? -3.778 32.912 -19.159 1.00 95.50 67 PRO A N 1
ATOM 516 C CA . PRO A 1 67 ? -3.604 31.654 -18.428 1.00 95.50 67 PRO A CA 1
ATOM 517 C C . PRO A 1 67 ? -4.928 31.016 -17.976 1.00 95.50 67 PRO A C 1
ATOM 519 O O . PRO A 1 67 ? -5.013 29.796 -17.888 1.00 95.50 67 PRO A O 1
ATOM 522 N N . GLU A 1 68 ? -5.965 31.829 -17.756 1.00 94.00 68 GLU A N 1
ATOM 523 C CA . GLU A 1 68 ? -7.311 31.394 -17.355 1.00 94.00 68 GLU A CA 1
ATOM 524 C C . GLU A 1 68 ? -8.202 30.995 -18.552 1.00 94.00 68 GLU A C 1
ATOM 526 O O . GLU A 1 68 ? -9.378 30.670 -18.375 1.00 94.00 68 GLU A O 1
ATOM 531 N N . ASP A 1 69 ? -7.685 31.050 -19.787 1.00 95.69 69 ASP A N 1
ATOM 532 C CA . ASP A 1 69 ? -8.443 30.666 -20.977 1.00 95.69 69 ASP A CA 1
ATOM 533 C C . ASP A 1 69 ? -8.863 29.182 -20.894 1.00 95.69 69 ASP A C 1
ATOM 535 O O . ASP A 1 69 ? -8.026 28.321 -20.589 1.00 95.69 69 ASP A O 1
ATOM 539 N N . PRO A 1 70 ? -10.135 28.834 -21.185 1.00 92.19 70 PRO A N 1
ATOM 540 C CA . PRO A 1 70 ? -10.617 27.455 -21.126 1.00 92.19 70 PRO A CA 1
ATOM 541 C C . PRO A 1 70 ? -9.792 26.448 -21.936 1.00 92.19 70 PRO A C 1
ATOM 543 O O . PRO A 1 70 ? -9.782 25.265 -21.590 1.00 92.19 70 PRO A O 1
ATOM 546 N N . GLN A 1 71 ? -9.074 26.877 -22.981 1.00 92.69 71 GLN A N 1
ATOM 547 C CA . GLN A 1 71 ? -8.197 25.985 -23.745 1.00 92.69 71 GLN A CA 1
ATOM 548 C C . GLN A 1 71 ? -7.019 25.438 -22.920 1.00 92.69 71 GLN A C 1
ATOM 550 O O . GLN A 1 71 ? -6.446 24.408 -23.275 1.00 92.69 71 GLN A O 1
ATOM 555 N N . TYR A 1 72 ? -6.651 26.090 -21.815 1.00 94.81 72 TYR A N 1
ATOM 556 C CA . TYR A 1 72 ? -5.601 25.630 -20.905 1.00 94.81 72 TYR A CA 1
ATOM 557 C C . TYR A 1 72 ? -6.140 24.800 -19.735 1.00 94.81 72 TYR A C 1
ATOM 559 O O . TYR A 1 72 ? -5.365 24.304 -18.923 1.00 94.81 72 TYR A O 1
ATOM 567 N N . LEU A 1 73 ? -7.450 24.542 -19.671 1.00 92.12 73 LEU A N 1
ATOM 568 C CA . LEU A 1 73 ? -8.018 23.622 -18.685 1.00 92.12 73 LEU A CA 1
ATOM 569 C C . LEU A 1 73 ? -7.335 22.234 -18.667 1.00 92.12 73 LEU A C 1
ATOM 571 O O . LEU A 1 73 ? -6.987 21.784 -17.571 1.00 92.12 73 LEU A O 1
ATOM 575 N N . PRO A 1 74 ? -7.090 21.549 -19.810 1.00 93.19 74 PRO A N 1
ATOM 576 C CA . PRO A 1 74 ? -6.355 20.284 -19.793 1.00 93.19 74 PRO A CA 1
ATOM 577 C C . PRO A 1 74 ? -4.906 20.465 -19.329 1.00 93.19 74 PRO A C 1
ATOM 579 O O . PRO A 1 74 ? -4.420 19.645 -18.558 1.00 93.19 74 PRO A O 1
ATOM 582 N N . LEU A 1 75 ? -4.248 21.568 -19.703 1.00 95.19 75 LEU A N 1
ATOM 583 C CA . LEU A 1 75 ? -2.888 21.881 -19.263 1.00 95.19 75 LEU A CA 1
ATOM 584 C C . LEU A 1 75 ? -2.780 21.952 -17.740 1.00 95.19 75 LEU A C 1
ATOM 586 O O . LEU A 1 75 ? -1.916 21.306 -17.152 1.00 95.19 75 LEU A O 1
ATOM 590 N N . TRP A 1 76 ? -3.664 22.710 -17.095 1.00 95.19 76 TRP A N 1
ATOM 591 C CA . TRP A 1 76 ? -3.631 22.878 -15.644 1.00 95.19 76 TRP A CA 1
ATOM 592 C C . TRP A 1 76 ? -4.066 21.621 -14.892 1.00 95.19 76 TRP A C 1
ATOM 594 O O . TRP A 1 76 ? -3.556 21.348 -13.803 1.00 95.19 76 TRP A O 1
ATOM 604 N N . ALA A 1 77 ? -4.970 20.825 -15.471 1.00 91.31 77 ALA A N 1
ATOM 605 C CA . ALA A 1 77 ? -5.306 19.510 -14.940 1.00 91.31 77 ALA A CA 1
ATOM 606 C C . ALA A 1 77 ? -4.092 18.568 -14.990 1.00 91.31 77 ALA A C 1
ATOM 608 O O . ALA A 1 77 ? -3.756 17.948 -13.981 1.00 91.31 77 ALA A O 1
ATOM 609 N N . GLU A 1 78 ? -3.392 18.508 -16.125 1.00 95.44 78 GLU A N 1
ATOM 610 C CA . GLU A 1 78 ? -2.202 17.673 -16.290 1.00 95.44 78 GLU A CA 1
ATOM 611 C C . GLU A 1 78 ? -1.021 18.155 -15.447 1.00 95.44 78 GLU A C 1
ATOM 613 O O . GLU A 1 78 ? -0.330 17.327 -14.863 1.00 95.44 78 GLU A O 1
ATOM 618 N N . ALA A 1 79 ? -0.814 19.466 -15.300 1.00 93.62 79 ALA A N 1
ATOM 619 C CA . ALA A 1 79 ? 0.214 20.026 -14.423 1.00 93.62 79 ALA A CA 1
ATOM 620 C C . ALA A 1 79 ? 0.091 19.484 -12.988 1.00 93.62 79 ALA A C 1
ATOM 622 O O . ALA A 1 79 ? 1.080 19.037 -12.410 1.00 93.62 79 ALA A O 1
ATOM 623 N N . ARG A 1 80 ? -1.131 19.410 -12.445 1.00 91.00 80 ARG A N 1
ATOM 624 C CA . ARG A 1 80 ? -1.376 18.826 -11.114 1.00 91.00 80 ARG A CA 1
ATOM 625 C C . ARG A 1 80 ? -1.047 17.335 -11.061 1.00 91.00 80 ARG A C 1
ATOM 627 O O . ARG A 1 80 ? -0.520 16.869 -10.055 1.00 91.00 80 ARG A O 1
ATOM 634 N N . VAL A 1 81 ? -1.325 16.593 -12.135 1.00 89.88 81 VAL A N 1
ATOM 635 C CA . VAL A 1 81 ? -0.955 15.170 -12.241 1.00 89.88 81 VAL A CA 1
ATOM 636 C C . VAL A 1 81 ? 0.565 15.009 -12.263 1.00 89.88 81 VAL A C 1
ATOM 638 O O . VAL A 1 81 ? 1.097 14.172 -11.541 1.00 89.88 81 VAL A O 1
ATOM 641 N N . MET A 1 82 ? 1.275 15.835 -13.035 1.00 91.00 82 MET A N 1
ATOM 642 C CA . MET A 1 82 ? 2.741 15.837 -13.090 1.00 91.00 82 MET A CA 1
ATOM 643 C C . MET A 1 82 ? 3.340 16.116 -11.698 1.00 91.00 82 MET A C 1
ATOM 645 O O . MET A 1 82 ? 4.217 15.378 -11.248 1.00 91.00 82 MET A O 1
ATOM 649 N N . GLN A 1 83 ? 2.815 17.114 -10.981 1.00 91.75 83 GLN A N 1
ATOM 650 C CA . GLN A 1 83 ? 3.246 17.463 -9.620 1.00 91.75 83 GLN A CA 1
ATOM 651 C C . GLN A 1 83 ? 2.985 16.352 -8.604 1.00 91.75 83 GLN A C 1
ATOM 653 O O . GLN A 1 83 ? 3.863 16.040 -7.799 1.00 91.75 83 GLN A O 1
ATOM 658 N N . ALA A 1 84 ? 1.821 15.701 -8.675 1.00 84.75 84 ALA A N 1
ATOM 659 C CA . ALA A 1 84 ? 1.496 14.551 -7.829 1.00 84.75 84 ALA A CA 1
ATOM 660 C C . ALA A 1 84 ? 2.453 13.361 -8.041 1.00 84.75 84 ALA A C 1
ATOM 662 O O . ALA A 1 84 ? 2.610 12.529 -7.155 1.00 84.75 84 ALA A O 1
ATOM 663 N N . GLN A 1 85 ? 3.120 13.296 -9.196 1.00 84.62 85 GLN A N 1
ATOM 664 C CA . GLN A 1 85 ? 4.109 12.273 -9.554 1.00 84.62 85 GLN A CA 1
ATOM 665 C C . GLN A 1 85 ? 5.549 12.701 -9.210 1.00 84.62 85 GLN A C 1
ATOM 667 O O . GLN A 1 85 ? 6.516 12.095 -9.671 1.00 84.62 85 GLN A O 1
ATOM 672 N N . GLY A 1 86 ? 5.708 13.766 -8.416 1.00 86.88 86 GLY A N 1
ATOM 673 C CA . GLY A 1 86 ? 7.004 14.288 -7.981 1.00 86.88 86 GLY A CA 1
ATOM 674 C C . GLY A 1 86 ? 7.751 15.103 -9.042 1.00 86.88 86 GLY A C 1
ATOM 675 O O . GLY A 1 86 ? 8.895 15.496 -8.805 1.00 86.88 86 GLY A O 1
ATOM 676 N N . ILE A 1 87 ? 7.131 15.384 -10.196 1.00 95.19 87 ILE A N 1
ATOM 677 C CA . ILE A 1 87 ? 7.715 16.231 -11.242 1.00 95.19 87 ILE A CA 1
ATOM 678 C C . ILE A 1 87 ? 7.473 17.690 -10.892 1.00 95.19 87 ILE A C 1
ATOM 680 O O . ILE A 1 87 ? 6.339 18.099 -10.664 1.00 95.19 87 ILE A O 1
ATOM 684 N N . LYS A 1 88 ? 8.528 18.501 -10.891 1.00 97.69 88 LYS A N 1
ATOM 685 C CA . LYS A 1 88 ? 8.378 19.938 -10.659 1.00 97.69 88 LYS A CA 1
ATOM 686 C C . LYS A 1 88 ? 7.815 20.603 -11.906 1.00 97.69 88 LYS A C 1
ATOM 688 O O . LYS A 1 88 ? 8.400 20.484 -12.983 1.00 97.69 88 LYS A O 1
ATOM 693 N N . VAL A 1 89 ? 6.690 21.294 -11.764 1.00 98.06 89 VAL A N 1
ATOM 694 C CA . VAL A 1 89 ? 6.070 22.047 -12.857 1.00 98.06 89 VAL A CA 1
ATOM 695 C C . VAL A 1 89 ? 6.342 23.525 -12.644 1.00 98.06 89 VAL A C 1
ATOM 697 O O . VAL A 1 89 ? 5.888 24.122 -11.672 1.00 98.06 89 VAL A O 1
ATOM 700 N N . MET A 1 90 ? 7.113 24.111 -13.550 1.00 98.62 90 MET A N 1
ATOM 701 C CA . MET A 1 90 ? 7.536 25.508 -13.501 1.00 98.62 90 MET A CA 1
ATOM 702 C C . MET A 1 90 ? 6.908 26.288 -14.654 1.00 98.62 90 MET A C 1
ATOM 704 O O . MET A 1 90 ? 6.518 25.701 -15.660 1.00 98.62 90 MET A O 1
ATOM 708 N N . GLY A 1 91 ? 6.831 27.609 -14.534 1.00 98.38 91 GLY A N 1
ATOM 709 C CA . GLY A 1 91 ? 6.554 28.491 -15.673 1.00 98.38 91 GLY A CA 1
ATOM 710 C C . GLY A 1 91 ? 7.849 29.032 -16.279 1.00 98.38 91 GLY A C 1
ATOM 711 O O . GLY A 1 91 ? 8.846 29.151 -15.572 1.00 98.38 91 GLY A O 1
ATOM 712 N N . MET A 1 92 ? 7.836 29.405 -17.555 1.00 98.69 92 MET A N 1
ATOM 713 C CA . MET A 1 92 ? 8.886 30.215 -18.179 1.00 98.69 92 MET A CA 1
ATOM 714 C C . MET A 1 92 ? 8.353 31.621 -18.425 1.00 98.69 92 MET A C 1
ATOM 716 O O . MET A 1 92 ? 7.345 31.782 -19.111 1.00 98.69 92 MET A O 1
ATOM 720 N N . LEU A 1 93 ? 9.023 32.634 -17.887 1.00 98.56 93 LEU A N 1
ATOM 721 C CA . LEU A 1 93 ? 8.694 34.040 -18.089 1.00 98.56 93 LEU A CA 1
ATOM 722 C C . LEU A 1 93 ? 9.577 34.633 -19.193 1.00 98.56 93 LEU A C 1
ATOM 724 O O . LEU A 1 93 ? 10.800 34.541 -19.108 1.00 98.56 93 LEU A O 1
ATOM 728 N N . GLY A 1 94 ? 8.965 35.297 -20.176 1.00 97.56 94 GLY A N 1
ATOM 729 C CA . GLY A 1 94 ? 9.672 36.011 -21.240 1.00 97.56 94 GLY A CA 1
ATOM 730 C C . GLY A 1 94 ? 9.917 35.175 -22.496 1.00 97.56 94 GLY A C 1
ATOM 731 O O . GLY A 1 94 ? 8.959 34.828 -23.185 1.00 97.56 94 GLY A O 1
ATOM 732 N N . GLY A 1 95 ? 11.184 34.909 -22.817 1.00 95.69 95 GLY A N 1
ATOM 733 C CA . GLY A 1 95 ? 11.632 34.292 -24.068 1.00 95.69 95 GLY A CA 1
ATOM 734 C C . GLY A 1 95 ? 11.725 35.268 -25.242 1.00 95.69 95 GLY A C 1
ATOM 735 O O . GLY A 1 95 ? 11.753 36.486 -25.064 1.00 95.69 95 GLY A O 1
ATOM 736 N N . ALA A 1 96 ? 11.749 34.729 -26.464 1.00 91.94 96 ALA A N 1
ATOM 737 C CA . ALA A 1 96 ? 11.995 35.490 -27.696 1.00 91.94 96 ALA A CA 1
ATOM 738 C C . ALA A 1 96 ? 11.024 36.669 -27.944 1.00 91.94 96 ALA A C 1
ATOM 740 O O . ALA A 1 96 ? 11.371 37.638 -28.628 1.00 91.94 96 ALA A O 1
ATOM 741 N N . ALA A 1 97 ? 9.798 36.604 -27.409 1.00 93.88 97 ALA A N 1
ATOM 742 C CA . ALA A 1 97 ? 8.844 37.708 -27.465 1.00 93.88 97 ALA A CA 1
ATOM 743 C C . ALA A 1 97 ? 9.198 38.782 -26.420 1.00 93.88 97 ALA A C 1
ATOM 745 O O . ALA A 1 97 ? 8.947 38.645 -25.221 1.00 93.88 97 ALA A O 1
ATOM 746 N N . ARG A 1 98 ? 9.778 39.879 -26.911 1.00 94.00 98 ARG A N 1
ATOM 747 C CA . ARG A 1 98 ? 10.302 40.988 -26.106 1.00 94.00 98 ARG A CA 1
ATOM 748 C C . ARG A 1 98 ? 9.231 41.784 -25.348 1.00 94.00 98 ARG A C 1
ATOM 750 O O . ARG A 1 98 ? 8.085 41.915 -25.778 1.00 94.00 98 ARG A O 1
ATOM 757 N N . GLY A 1 99 ? 9.652 42.400 -24.248 1.00 94.19 99 GLY A N 1
ATOM 758 C CA . GLY A 1 99 ? 8.957 43.438 -23.493 1.00 94.19 99 GLY A CA 1
ATOM 759 C C . GLY A 1 99 ? 8.656 43.067 -22.039 1.00 94.19 99 GLY A C 1
ATOM 760 O O . GLY A 1 99 ? 8.354 43.951 -21.239 1.00 94.19 99 GLY A O 1
ATOM 761 N N . THR A 1 100 ? 8.724 41.786 -21.669 1.00 97.75 100 THR A N 1
ATOM 762 C CA . THR A 1 100 ? 8.426 41.339 -20.297 1.00 97.75 100 THR A CA 1
ATOM 763 C C . THR A 1 100 ? 9.446 41.881 -19.297 1.00 97.75 100 THR A C 1
ATOM 765 O O . THR A 1 100 ? 9.068 42.461 -18.276 1.00 97.75 100 THR A O 1
ATOM 768 N N . PHE A 1 101 ? 10.737 41.751 -19.595 1.00 98.12 101 PHE A N 1
ATOM 769 C CA . PHE A 1 101 ? 11.803 42.214 -18.715 1.00 98.12 101 PHE A CA 1
ATOM 770 C C . PHE A 1 101 ? 11.999 43.719 -18.820 1.00 98.12 101 PHE A C 1
ATOM 772 O O . PHE A 1 101 ? 12.224 44.352 -17.794 1.00 98.12 101 PHE A O 1
ATOM 779 N N . GLU A 1 102 ? 11.780 44.320 -19.995 1.00 96.69 102 GLU A N 1
ATOM 780 C CA . GLU A 1 102 ? 11.794 45.783 -20.135 1.00 96.69 102 GLU A CA 1
ATOM 781 C C . GLU A 1 102 ? 10.805 46.464 -19.166 1.00 96.69 102 GLU A C 1
ATOM 783 O O . GLU A 1 102 ? 11.103 47.508 -18.581 1.00 96.69 102 GLU A O 1
ATOM 788 N N . ARG A 1 103 ? 9.623 45.863 -18.966 1.00 96.31 103 ARG A N 1
ATOM 789 C CA . ARG A 1 103 ? 8.588 46.351 -18.036 1.00 96.31 103 ARG A CA 1
ATOM 790 C C . ARG A 1 103 ? 8.976 46.148 -16.571 1.00 96.31 103 ARG A C 1
ATOM 792 O O . ARG A 1 103 ? 8.695 47.015 -15.742 1.00 96.31 103 ARG A O 1
ATOM 799 N N . LEU A 1 104 ? 9.640 45.037 -16.255 1.00 97.75 104 LEU A N 1
ATOM 800 C CA . LEU A 1 104 ? 10.121 44.719 -14.904 1.00 97.75 104 LEU A CA 1
ATOM 801 C C . LEU A 1 104 ? 11.423 45.461 -14.533 1.00 97.75 104 LEU A C 1
ATOM 803 O O . LEU A 1 104 ? 11.784 45.536 -13.357 1.00 97.75 104 LEU A O 1
ATOM 807 N N . ASP A 1 105 ? 12.108 46.066 -15.499 1.00 97.62 105 ASP A N 1
ATOM 808 C CA . ASP A 1 105 ? 13.357 46.806 -15.284 1.00 97.62 105 ASP A CA 1
ATOM 809 C C . ASP A 1 105 ? 13.157 48.312 -15.020 1.00 97.62 105 ASP A C 1
ATOM 811 O O . ASP A 1 105 ? 14.111 49.063 -14.836 1.00 97.62 105 ASP A O 1
ATOM 815 N N . LYS A 1 106 ? 11.905 48.789 -14.979 1.00 94.75 106 LYS A N 1
ATOM 816 C CA . LYS A 1 106 ? 11.578 50.203 -14.709 1.00 94.75 106 LYS A CA 1
ATOM 817 C C . LYS A 1 106 ? 11.743 50.567 -13.218 1.00 94.75 106 LYS A C 1
ATOM 819 O O . LYS A 1 106 ? 12.296 49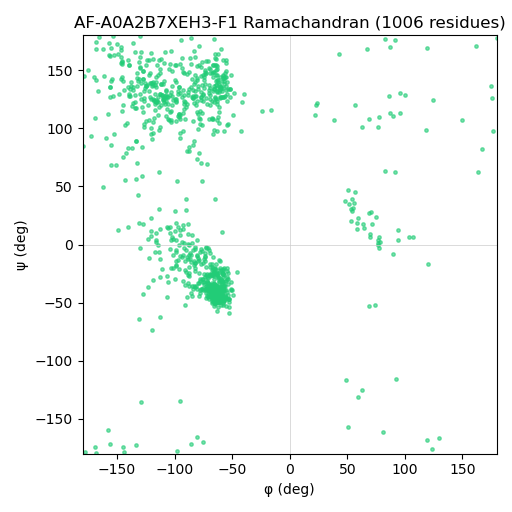.809 -12.422 1.00 94.75 106 LYS A O 1
ATOM 824 N N . ASP A 1 107 ? 11.286 51.750 -12.812 1.00 94.56 107 ASP A N 1
ATOM 825 C CA . ASP A 1 107 ? 11.311 52.185 -11.410 1.00 94.56 107 ASP A CA 1
ATOM 826 C C . ASP A 1 107 ? 10.452 51.283 -10.499 1.00 94.56 107 ASP A C 1
ATOM 828 O O . ASP A 1 107 ? 9.592 50.538 -10.970 1.00 94.56 107 ASP A O 1
ATOM 832 N N . ALA A 1 108 ? 10.645 51.373 -9.180 1.00 91.75 108 ALA A N 1
ATOM 833 C CA . ALA A 1 108 ? 9.966 50.510 -8.210 1.00 91.75 108 ALA A CA 1
ATOM 834 C C . ALA A 1 108 ? 8.428 50.548 -8.307 1.00 91.75 108 ALA A C 1
ATOM 836 O O . ALA A 1 108 ? 7.783 49.518 -8.126 1.00 91.75 108 ALA A O 1
ATOM 837 N N . SER A 1 109 ? 7.828 51.706 -8.613 1.00 94.69 109 SER A N 1
ATOM 838 C CA . SER A 1 109 ? 6.367 51.826 -8.700 1.00 94.69 109 SER A CA 1
ATOM 839 C C . SER A 1 109 ? 5.811 51.139 -9.947 1.00 94.69 109 SER A C 1
ATOM 841 O O . SER A 1 109 ? 4.769 50.481 -9.890 1.00 94.69 109 SER A O 1
ATOM 843 N N . THR A 1 110 ? 6.530 51.247 -11.065 1.00 95.69 110 THR A N 1
ATOM 844 C CA . THR A 1 110 ? 6.192 50.559 -12.310 1.00 95.69 110 THR A CA 1
ATOM 845 C C . THR A 1 110 ? 6.449 49.059 -12.185 1.00 95.69 110 THR A C 1
ATOM 847 O O . THR A 1 110 ? 5.591 48.271 -12.579 1.00 95.69 110 THR A O 1
ATOM 850 N N . PHE A 1 111 ? 7.561 48.660 -11.559 1.00 98.00 111 PHE A N 1
ATOM 851 C CA . PHE A 1 111 ? 7.866 47.263 -11.253 1.00 98.00 111 PHE A CA 1
ATOM 852 C C . PHE A 1 111 ? 6.718 46.597 -10.493 1.00 98.00 111 PHE A C 1
ATOM 854 O O . PHE A 1 111 ? 6.201 45.596 -10.972 1.00 98.00 111 PHE A O 1
ATOM 861 N N . GLU A 1 112 ? 6.260 47.167 -9.371 1.00 97.25 112 GLU A N 1
ATOM 862 C CA . GLU A 1 112 ? 5.144 46.594 -8.599 1.00 97.25 112 GLU A CA 1
ATOM 863 C C . GLU A 1 112 ? 3.872 46.458 -9.435 1.00 97.25 112 GLU A C 1
ATOM 865 O O . GLU A 1 112 ? 3.164 45.457 -9.331 1.00 97.25 112 GLU A O 1
ATOM 870 N N . ARG A 1 113 ? 3.593 47.440 -10.300 1.00 97.31 113 ARG A N 1
ATOM 871 C CA . ARG A 1 113 ? 2.392 47.433 -11.138 1.00 97.31 113 ARG A CA 1
ATOM 872 C C . ARG A 1 113 ? 2.344 46.220 -12.067 1.00 97.31 113 ARG A C 1
ATOM 874 O O . ARG A 1 113 ? 1.268 45.662 -12.243 1.00 97.31 113 ARG A O 1
ATOM 881 N N . TYR A 1 114 ? 3.483 45.826 -12.635 1.00 97.94 114 TYR A N 1
ATOM 882 C CA . TYR A 1 114 ? 3.599 44.662 -13.522 1.00 97.94 114 TYR A CA 1
ATOM 883 C C . TYR A 1 114 ? 3.883 43.355 -12.769 1.00 97.94 114 TYR A C 1
ATOM 885 O O . TYR A 1 114 ? 3.417 42.291 -13.170 1.00 97.94 114 TYR A O 1
ATOM 893 N N . TYR A 1 115 ? 4.621 43.420 -11.663 1.00 98.44 115 TYR A N 1
ATOM 894 C CA . TYR A 1 115 ? 5.000 42.253 -10.874 1.00 98.44 115 TYR A CA 1
ATOM 895 C C . TYR A 1 115 ? 3.828 41.682 -10.068 1.00 98.44 115 TYR A C 1
ATOM 897 O O . TYR A 1 115 ? 3.688 40.465 -9.983 1.00 98.44 115 TYR A O 1
ATOM 905 N N . VAL A 1 116 ? 2.965 42.524 -9.489 1.00 97.50 116 VAL A N 1
ATOM 906 C CA . VAL A 1 116 ? 1.839 42.050 -8.667 1.00 97.50 116 VAL A CA 1
ATOM 907 C C . VAL A 1 116 ? 0.885 41.138 -9.457 1.00 97.50 116 VAL A C 1
ATOM 909 O O . VAL A 1 116 ? 0.612 40.041 -8.970 1.00 97.50 116 VAL A O 1
ATOM 912 N N . PRO A 1 117 ? 0.440 41.489 -10.680 1.00 97.12 117 PRO A N 1
ATOM 913 C CA . PRO A 1 117 ? -0.353 40.577 -11.507 1.00 97.12 117 PRO A CA 1
ATOM 914 C C . PRO A 1 117 ? 0.372 39.266 -11.844 1.00 97.12 117 PRO A C 1
ATOM 916 O O . PRO A 1 117 ? -0.253 38.204 -11.845 1.00 97.12 117 PRO A O 1
ATOM 919 N N . LEU A 1 118 ? 1.692 39.308 -12.076 1.00 97.12 118 LEU A N 1
ATOM 920 C CA . LEU A 1 118 ? 2.498 38.103 -12.304 1.00 97.12 118 LEU A CA 1
ATOM 921 C C . LEU A 1 118 ? 2.492 37.207 -11.064 1.00 97.12 118 LEU A C 1
ATOM 923 O O . LEU A 1 118 ? 2.198 36.018 -11.160 1.00 97.12 118 LEU A O 1
ATOM 927 N N . ARG A 1 119 ? 2.761 37.783 -9.890 1.00 96.81 119 ARG A N 1
ATOM 928 C CA . ARG A 1 119 ? 2.717 37.079 -8.606 1.00 96.81 119 ARG A CA 1
ATOM 929 C C . ARG A 1 119 ? 1.352 36.435 -8.380 1.00 96.81 119 ARG A C 1
ATOM 931 O O . ARG A 1 119 ? 1.281 35.289 -7.949 1.00 96.81 119 ARG A O 1
ATOM 938 N N . ASP A 1 120 ? 0.275 37.157 -8.662 1.00 95.19 120 ASP A N 1
ATOM 939 C CA . ASP A 1 120 ? -1.082 36.654 -8.454 1.00 95.19 120 ASP A CA 1
ATOM 940 C C . ASP A 1 120 ? -1.423 35.524 -9.439 1.00 95.19 120 ASP A C 1
ATOM 942 O O . ASP A 1 120 ? -2.023 34.533 -9.031 1.00 95.19 120 ASP A O 1
ATOM 946 N N . THR A 1 121 ? -0.925 35.593 -10.678 1.00 93.25 121 THR A N 1
ATOM 947 C CA . THR A 1 121 ? -1.028 34.502 -11.667 1.00 93.25 121 THR A CA 1
ATOM 948 C C . THR A 1 121 ? -0.277 33.241 -11.219 1.00 93.25 121 THR A C 1
ATOM 950 O O . THR A 1 121 ? -0.791 32.130 -11.346 1.00 93.25 121 THR A O 1
ATOM 953 N N . ILE A 1 122 ? 0.924 33.391 -10.645 1.00 94.50 122 ILE A N 1
ATOM 954 C CA . ILE A 1 122 ? 1.701 32.273 -10.072 1.00 94.50 122 ILE A CA 1
ATOM 955 C C . ILE A 1 122 ? 1.012 31.709 -8.815 1.00 94.50 122 ILE A C 1
ATOM 957 O O . ILE A 1 122 ? 1.186 30.548 -8.471 1.00 94.50 122 ILE A O 1
ATOM 961 N N . ARG A 1 123 ? 0.209 32.503 -8.099 1.00 91.69 123 ARG A N 1
ATOM 962 C CA . ARG A 1 123 ? -0.580 32.005 -6.959 1.00 91.69 123 ARG A CA 1
ATOM 963 C C . ARG A 1 123 ? -1.847 31.275 -7.395 1.00 91.69 123 ARG A C 1
ATOM 965 O O . ARG A 1 123 ? -2.253 30.345 -6.701 1.00 91.69 123 ARG A O 1
ATOM 972 N N . SER A 1 124 ? -2.476 31.683 -8.500 1.00 90.44 124 SER A N 1
ATOM 973 C CA . SER A 1 124 ? -3.673 31.009 -9.024 1.00 90.44 124 SER A CA 1
ATOM 974 C C . SER A 1 124 ? -3.348 29.661 -9.676 1.00 90.44 124 SER A C 1
ATOM 976 O O . SER A 1 124 ? -4.156 28.733 -9.604 1.00 90.44 124 SER A O 1
ATOM 978 N N . HIS A 1 125 ? -2.134 29.512 -10.208 1.00 89.12 125 HIS A N 1
ATOM 979 C CA . HIS A 1 125 ? -1.624 28.269 -10.781 1.00 89.12 125 HIS A CA 1
ATOM 980 C C . HIS A 1 125 ? -0.411 27.811 -9.973 1.00 89.12 125 HIS A C 1
ATOM 982 O O . HIS A 1 125 ? 0.619 28.462 -10.082 1.00 89.12 125 HIS A O 1
ATOM 988 N N . PRO A 1 126 ? -0.491 26.733 -9.167 1.00 75.12 126 PRO A N 1
ATOM 989 C CA . PRO A 1 126 ? 0.518 26.401 -8.158 1.00 75.12 126 PRO A CA 1
ATOM 990 C C . PRO A 1 126 ? 1.830 25.894 -8.783 1.00 75.12 126 PRO A C 1
ATOM 992 O O . PRO A 1 126 ? 2.155 24.719 -8.677 1.00 75.12 126 PRO A O 1
ATOM 995 N N . LEU A 1 127 ? 2.580 26.764 -9.456 1.00 95.12 127 LEU A N 1
ATOM 996 C CA . LEU A 1 127 ? 3.873 26.464 -10.059 1.00 95.12 127 LEU A CA 1
ATOM 997 C C . LEU A 1 127 ? 4.922 26.263 -8.957 1.00 95.12 127 LEU A C 1
ATOM 999 O O . LEU A 1 127 ? 4.999 27.040 -8.007 1.00 95.12 127 LEU A O 1
ATOM 1003 N N . ASP A 1 128 ? 5.775 25.254 -9.113 1.00 97.19 128 ASP A N 1
ATOM 1004 C CA . ASP A 1 128 ? 6.894 24.972 -8.203 1.00 97.19 128 ASP A CA 1
ATOM 1005 C C . ASP A 1 128 ? 8.054 25.973 -8.362 1.00 97.19 128 ASP A C 1
ATOM 1007 O O . ASP A 1 128 ? 8.972 26.025 -7.536 1.00 97.19 128 ASP A O 1
ATOM 1011 N N . GLY A 1 129 ? 8.048 26.748 -9.448 1.00 98.19 129 GLY A N 1
ATOM 1012 C CA . GLY A 1 129 ? 9.113 27.681 -9.776 1.00 98.19 129 GLY A CA 1
ATOM 1013 C C . GLY A 1 129 ? 8.896 28.461 -11.064 1.00 98.19 129 GLY A C 1
ATOM 1014 O O . GLY A 1 129 ? 7.922 28.248 -11.792 1.00 98.19 129 GLY A O 1
ATOM 1015 N N . LEU A 1 130 ? 9.845 29.347 -11.352 1.00 98.50 130 LEU A N 1
ATOM 1016 C CA . LEU A 1 130 ? 9.868 30.177 -12.547 1.00 98.50 130 LEU A CA 1
ATOM 1017 C C . LEU A 1 130 ? 11.265 30.180 -13.181 1.00 98.50 130 LEU A C 1
ATOM 1019 O O . LEU A 1 130 ? 12.267 30.448 -12.514 1.00 98.50 130 LEU A O 1
ATOM 1023 N N . ASP A 1 131 ? 11.309 29.899 -14.476 1.00 98.88 131 ASP A N 1
ATOM 1024 C CA . ASP A 1 131 ? 12.472 30.098 -15.331 1.00 98.88 131 ASP A CA 1
ATOM 1025 C C . ASP A 1 131 ? 12.409 31.498 -15.950 1.00 98.88 131 ASP A C 1
ATOM 1027 O O . ASP A 1 131 ? 11.416 31.864 -16.581 1.00 98.88 131 ASP A O 1
ATOM 1031 N N . LEU A 1 132 ? 13.442 32.305 -15.723 1.00 98.75 132 LEU A N 1
ATOM 1032 C CA . LEU A 1 132 ? 13.545 33.665 -16.247 1.00 98.75 132 LEU A CA 1
ATOM 1033 C C . LEU A 1 132 ? 14.361 33.623 -17.545 1.00 98.75 132 LEU A C 1
ATOM 1035 O O . LEU A 1 132 ? 15.594 33.689 -17.521 1.00 98.75 132 LEU A O 1
ATOM 1039 N N . ASP A 1 133 ? 13.669 33.482 -18.674 1.00 98.56 133 ASP A N 1
ATOM 1040 C CA . ASP A 1 133 ? 14.283 33.377 -19.999 1.00 98.56 133 ASP A CA 1
ATOM 1041 C C . ASP A 1 133 ? 14.477 34.765 -20.626 1.00 98.56 133 ASP A C 1
ATOM 1043 O O . ASP A 1 133 ? 13.651 35.267 -21.392 1.00 98.56 133 ASP A O 1
ATOM 1047 N N . VAL A 1 134 ? 15.549 35.442 -20.206 1.00 98.38 134 VAL A N 1
ATOM 1048 C CA . VAL A 1 134 ? 15.824 36.843 -20.550 1.00 98.38 134 VAL A CA 1
ATOM 1049 C C . VAL A 1 134 ? 16.498 36.957 -21.923 1.00 98.38 134 VAL A C 1
ATOM 1051 O O . VAL A 1 134 ? 17.727 37.005 -22.021 1.00 98.38 134 VAL A O 1
ATOM 1054 N N . GLU A 1 135 ? 15.699 37.071 -22.985 1.00 97.06 135 GLU A N 1
ATOM 1055 C CA . GLU A 1 135 ? 16.174 37.272 -24.369 1.00 97.06 135 GLU A CA 1
ATOM 1056 C C . GLU A 1 135 ? 16.106 38.740 -24.848 1.00 97.06 135 GLU A C 1
ATOM 1058 O O . GLU A 1 135 ? 15.972 39.043 -26.036 1.00 97.06 135 GLU A O 1
ATOM 1063 N N . GLU A 1 136 ? 16.219 39.678 -23.909 1.00 95.69 136 GLU A N 1
ATOM 1064 C CA . GLU A 1 136 ? 16.313 41.116 -24.155 1.00 95.69 136 GLU A CA 1
ATOM 1065 C C . GLU A 1 136 ? 17.195 41.807 -23.114 1.00 95.69 136 GLU A C 1
ATOM 1067 O O . GLU A 1 136 ? 17.434 41.261 -22.041 1.00 95.69 136 GLU A O 1
ATOM 1072 N N . GLU A 1 137 ? 17.675 43.018 -23.404 1.00 94.94 137 GLU A N 1
ATOM 1073 C CA . GLU A 1 137 ? 18.491 43.759 -22.440 1.00 94.94 137 GLU A CA 1
ATOM 1074 C C . GLU A 1 137 ? 17.698 44.081 -21.163 1.00 94.94 137 GLU A C 1
ATOM 1076 O O . GLU A 1 137 ? 16.658 44.739 -21.212 1.00 94.94 137 GLU A O 1
ATOM 1081 N N . MET A 1 138 ? 18.226 43.640 -20.020 1.00 97.56 138 MET A N 1
ATOM 1082 C CA . MET A 1 138 ? 17.741 43.951 -18.677 1.00 97.56 138 MET A CA 1
ATOM 1083 C C . MET A 1 138 ? 18.926 44.363 -17.797 1.00 97.56 138 MET A C 1
ATOM 1085 O O . MET A 1 138 ? 20.023 43.811 -17.911 1.00 97.56 138 MET A O 1
ATOM 1089 N N . SER A 1 139 ? 18.732 45.329 -16.901 1.00 98.06 139 SER A N 1
ATOM 1090 C CA . SER A 1 139 ? 19.765 45.724 -15.948 1.00 98.06 139 SER A CA 1
ATOM 1091 C C . SER A 1 139 ? 20.031 44.632 -14.901 1.00 98.06 139 SER A C 1
ATOM 1093 O O . SER A 1 139 ? 19.140 43.871 -14.509 1.00 98.06 139 SER A O 1
ATOM 1095 N N . LEU A 1 140 ? 21.267 44.582 -14.385 1.00 98.12 140 LEU A N 1
ATOM 1096 C CA . LEU A 1 140 ? 21.626 43.672 -13.290 1.00 98.12 140 LEU A CA 1
ATOM 1097 C C . LEU A 1 140 ? 20.798 43.960 -12.024 1.00 98.12 140 LEU A C 1
ATOM 1099 O O . LEU A 1 140 ? 20.419 43.041 -11.302 1.00 98.12 140 LEU A O 1
ATOM 1103 N N . GLU A 1 141 ? 20.492 45.233 -11.758 1.00 97.62 141 GLU A N 1
ATOM 1104 C CA . GLU A 1 141 ? 19.655 45.629 -10.623 1.00 97.62 141 GLU A CA 1
ATOM 1105 C C . GLU A 1 141 ? 18.227 45.089 -10.767 1.00 97.62 141 GLU A C 1
ATOM 1107 O O . GLU A 1 141 ? 17.679 44.531 -9.814 1.00 97.62 141 GLU A O 1
ATOM 1112 N N . GLY A 1 142 ? 17.642 45.197 -11.961 1.00 97.94 142 GLY A N 1
ATOM 1113 C CA . GLY A 1 142 ? 16.293 44.721 -12.242 1.00 97.94 142 GLY A CA 1
ATOM 1114 C C . GLY A 1 142 ? 16.143 43.217 -12.053 1.00 97.94 142 GLY A C 1
ATOM 1115 O O . GLY A 1 142 ? 15.204 42.780 -11.382 1.00 97.94 142 GLY A O 1
ATOM 1116 N N . ILE A 1 143 ? 17.071 42.415 -12.588 1.00 98.50 143 ILE A N 1
ATOM 1117 C CA . ILE A 1 143 ? 16.998 40.953 -12.440 1.00 98.50 143 ILE A CA 1
ATOM 1118 C C . ILE A 1 143 ? 17.217 40.521 -10.984 1.00 98.50 143 ILE A C 1
ATOM 1120 O O . ILE A 1 143 ? 16.496 39.656 -10.485 1.00 98.50 143 ILE A O 1
ATOM 1124 N N . ILE A 1 144 ? 18.137 41.169 -10.257 1.00 98.50 144 ILE A N 1
ATOM 1125 C CA . ILE A 1 144 ? 18.342 40.928 -8.819 1.00 98.50 144 ILE A CA 1
ATOM 1126 C C . ILE A 1 144 ? 17.067 41.258 -8.040 1.00 98.50 144 ILE A C 1
ATOM 1128 O O . ILE A 1 144 ? 16.642 40.464 -7.197 1.00 98.50 144 ILE A O 1
ATOM 1132 N N . ARG A 1 145 ? 16.428 42.395 -8.345 1.00 98.44 145 ARG A N 1
ATOM 1133 C CA . ARG A 1 145 ? 15.167 42.805 -7.722 1.00 98.44 145 ARG A CA 1
ATOM 1134 C C . ARG A 1 145 ? 14.069 41.775 -7.972 1.00 98.44 145 ARG A C 1
ATOM 1136 O O . ARG A 1 145 ? 13.385 41.398 -7.026 1.00 98.44 145 ARG A O 1
ATOM 1143 N N . LEU A 1 146 ? 13.920 41.287 -9.203 1.00 98.62 146 LEU A N 1
ATOM 1144 C CA . LEU A 1 146 ? 12.928 40.264 -9.535 1.00 98.62 146 LEU A CA 1
ATOM 1145 C C . LEU A 1 146 ? 13.168 38.960 -8.755 1.00 98.62 146 LEU A C 1
ATOM 1147 O O . LEU A 1 146 ? 12.241 38.449 -8.128 1.00 98.62 146 LEU A O 1
ATOM 1151 N N . ILE A 1 147 ? 14.407 38.459 -8.726 1.00 98.69 147 ILE A N 1
ATOM 1152 C CA . ILE A 1 147 ? 14.775 37.235 -7.992 1.00 98.69 147 ILE A CA 1
ATOM 1153 C C . ILE A 1 147 ? 14.504 37.388 -6.492 1.00 98.69 147 ILE A C 1
ATOM 1155 O O . ILE A 1 147 ? 13.920 36.500 -5.867 1.00 98.69 147 ILE A O 1
ATOM 1159 N N . ASP A 1 148 ? 14.905 38.517 -5.905 1.00 98.25 148 ASP A N 1
ATOM 1160 C CA . ASP A 1 148 ? 14.694 38.782 -4.484 1.00 98.25 148 ASP A CA 1
ATOM 1161 C C . ASP A 1 148 ? 13.210 38.845 -4.131 1.00 98.25 148 ASP A C 1
ATOM 1163 O O . ASP A 1 148 ? 12.811 38.328 -3.086 1.00 98.25 148 ASP A O 1
ATOM 1167 N N . ARG A 1 149 ? 12.388 39.437 -5.003 1.00 98.12 149 ARG A N 1
ATOM 1168 C CA . ARG A 1 149 ? 10.944 39.543 -4.779 1.00 98.12 149 ARG A CA 1
ATOM 1169 C C . ARG A 1 149 ? 10.211 38.225 -4.954 1.00 98.12 149 ARG A C 1
ATOM 1171 O O . ARG A 1 149 ? 9.380 37.915 -4.105 1.00 98.12 149 ARG A O 1
ATOM 1178 N N . LEU A 1 150 ? 10.594 37.407 -5.931 1.00 98.38 150 LEU A N 1
ATOM 1179 C CA . LEU A 1 150 ? 10.068 36.048 -6.063 1.00 98.38 150 LEU A CA 1
ATOM 1180 C C . LEU A 1 150 ? 10.396 35.198 -4.823 1.00 98.38 150 LEU A C 1
ATOM 1182 O O . LEU A 1 150 ? 9.501 34.583 -4.248 1.00 98.38 150 LEU A O 1
ATOM 1186 N N . LYS A 1 151 ? 11.644 35.212 -4.336 1.00 97.62 151 LYS A N 1
ATOM 1187 C CA . LYS A 1 151 ? 11.996 34.482 -3.102 1.00 97.62 151 LYS A CA 1
ATOM 1188 C C . LYS A 1 151 ? 11.261 35.007 -1.871 1.00 97.62 151 LYS A C 1
ATOM 1190 O O . LYS A 1 151 ? 10.846 34.210 -1.036 1.00 97.62 151 LYS A O 1
ATOM 1195 N N . ALA A 1 152 ? 11.077 36.322 -1.759 1.00 97.38 152 ALA A N 1
ATOM 1196 C CA . ALA A 1 152 ? 10.339 36.909 -0.644 1.00 97.38 152 ALA A CA 1
ATOM 1197 C C . ALA A 1 152 ? 8.857 36.493 -0.633 1.00 97.38 152 ALA A C 1
ATOM 1199 O O . ALA A 1 152 ? 8.314 36.222 0.435 1.00 97.38 152 ALA A O 1
ATOM 1200 N N . ASP A 1 153 ? 8.212 36.415 -1.801 1.00 97.12 153 ASP A N 1
ATOM 1201 C CA . ASP A 1 153 ? 6.771 36.151 -1.896 1.00 97.12 153 ASP A CA 1
ATOM 1202 C C . ASP A 1 153 ? 6.401 34.661 -1.921 1.00 97.12 153 ASP A C 1
ATOM 1204 O O . ASP A 1 153 ? 5.281 34.319 -1.527 1.00 97.12 153 ASP A O 1
ATOM 1208 N N . PHE A 1 154 ? 7.305 33.795 -2.394 1.00 96.12 154 PHE A N 1
ATOM 1209 C CA . PHE A 1 154 ? 7.063 32.357 -2.587 1.00 96.12 154 PHE A CA 1
ATOM 1210 C C . PHE A 1 154 ? 7.952 31.451 -1.715 1.00 96.12 154 PHE A C 1
ATOM 1212 O O . PHE A 1 154 ? 7.739 30.240 -1.661 1.00 96.12 154 PHE A O 1
ATOM 1219 N N . GLY A 1 155 ? 8.915 32.024 -0.989 1.00 94.81 155 GLY A N 1
ATOM 1220 C CA . GLY A 1 155 ? 9.801 31.313 -0.070 1.00 94.81 155 GLY A CA 1
ATOM 1221 C C . GLY A 1 155 ? 11.057 30.728 -0.725 1.00 94.81 155 GLY A C 1
ATOM 1222 O O . GLY A 1 155 ? 11.213 30.677 -1.945 1.00 94.81 155 GLY A O 1
ATOM 1223 N N . GLU A 1 156 ? 11.981 30.252 0.115 1.00 92.44 156 GLU A N 1
ATOM 1224 C CA . GLU A 1 156 ? 13.294 29.758 -0.329 1.00 92.44 156 GLU A CA 1
ATOM 1225 C C . GLU A 1 156 ? 13.214 28.484 -1.186 1.00 92.44 156 GLU A C 1
ATOM 1227 O O . GLU A 1 156 ? 14.090 28.251 -2.020 1.00 92.44 156 GLU A O 1
ATOM 1232 N N . HIS A 1 157 ? 12.140 27.701 -1.048 1.00 92.25 157 HIS A N 1
ATOM 1233 C CA . HIS A 1 157 ? 11.911 26.479 -1.826 1.00 92.25 157 HIS A CA 1
ATOM 1234 C C . HIS A 1 157 ? 11.374 26.729 -3.243 1.00 92.25 157 HIS A C 1
ATOM 1236 O O . HIS A 1 157 ? 11.434 25.814 -4.062 1.00 92.25 157 HIS A O 1
ATOM 1242 N N . PHE A 1 158 ? 10.894 27.941 -3.556 1.00 97.75 158 PHE A N 1
ATOM 1243 C CA . PHE A 1 158 ? 10.432 28.282 -4.903 1.00 97.75 158 PHE A CA 1
ATOM 1244 C C . PHE A 1 158 ? 11.605 28.253 -5.884 1.00 97.75 158 PHE A C 1
ATOM 1246 O O . PHE A 1 158 ? 12.618 28.931 -5.675 1.00 97.75 158 PHE A O 1
ATOM 1253 N N . ILE A 1 159 ? 11.507 27.440 -6.933 1.00 98.56 159 ILE A N 1
ATOM 1254 C CA . ILE A 1 159 ? 12.632 27.189 -7.834 1.00 98.56 159 ILE A CA 1
ATOM 1255 C C . ILE A 1 159 ? 12.793 28.389 -8.769 1.00 98.56 159 ILE A C 1
ATOM 1257 O O . ILE A 1 159 ? 11.863 28.762 -9.472 1.00 98.56 159 ILE A O 1
ATOM 1261 N N . ILE A 1 160 ? 13.982 28.990 -8.792 1.00 98.81 160 ILE A N 1
ATOM 1262 C CA . ILE A 1 160 ? 14.316 30.058 -9.739 1.00 98.81 160 ILE A CA 1
ATOM 1263 C C . ILE A 1 160 ? 15.466 29.583 -10.610 1.00 98.81 160 ILE A C 1
ATOM 1265 O O . ILE A 1 160 ? 16.521 29.197 -10.096 1.00 98.81 160 ILE A O 1
ATOM 1269 N N . THR A 1 161 ? 15.254 29.625 -11.918 1.00 98.81 161 THR A N 1
ATOM 1270 C CA . THR A 1 161 ? 16.263 29.319 -12.934 1.00 98.81 161 THR A CA 1
ATOM 1271 C C . THR A 1 161 ? 16.328 30.445 -13.954 1.00 98.81 161 THR A C 1
ATOM 1273 O O . THR A 1 161 ? 15.469 31.325 -13.981 1.00 98.81 161 THR A O 1
ATOM 1276 N N . LEU A 1 162 ? 17.387 30.455 -14.754 1.00 98.75 162 LEU A N 1
ATOM 1277 C CA . LEU A 1 162 ? 17.516 31.337 -15.910 1.00 98.75 162 LEU A CA 1
ATOM 1278 C C . LEU A 1 162 ? 17.942 30.504 -17.117 1.00 98.75 162 LEU A C 1
ATOM 1280 O O . LEU A 1 162 ? 18.591 29.471 -16.933 1.00 98.75 162 LEU A O 1
ATOM 1284 N N . ALA A 1 163 ? 17.669 30.984 -18.330 1.00 98.50 163 ALA A N 1
ATOM 1285 C CA . ALA A 1 163 ? 18.016 30.296 -19.575 1.00 98.50 163 ALA A CA 1
ATOM 1286 C C . ALA A 1 163 ? 19.080 31.046 -20.412 1.00 98.50 163 ALA A C 1
ATOM 1288 O O . ALA A 1 163 ? 18.812 31.469 -21.536 1.00 98.50 163 ALA A O 1
ATOM 1289 N N . PRO A 1 164 ? 20.315 31.238 -19.898 1.00 98.38 164 PRO A N 1
ATOM 1290 C CA . PRO A 1 164 ? 21.366 31.928 -20.639 1.00 98.38 164 PRO A CA 1
ATOM 1291 C C . PRO A 1 164 ? 21.723 31.185 -21.924 1.00 98.38 164 PRO A C 1
ATOM 1293 O O . PRO A 1 164 ? 21.931 29.970 -21.922 1.00 98.38 164 PRO A O 1
ATOM 1296 N N . VAL A 1 165 ? 21.948 31.927 -23.003 1.00 98.06 165 VAL A N 1
ATOM 1297 C CA . VAL A 1 165 ? 22.683 31.392 -24.154 1.00 98.06 165 VAL A CA 1
ATOM 1298 C C . VAL A 1 165 ? 24.104 30.989 -23.737 1.00 98.06 165 VAL A C 1
ATOM 1300 O O . VAL A 1 165 ? 24.701 31.647 -22.887 1.00 98.06 165 VAL A O 1
ATOM 1303 N N . ALA A 1 166 ? 24.670 29.909 -24.290 1.00 97.25 166 ALA A N 1
ATOM 1304 C CA . ALA A 1 166 ? 25.918 29.332 -23.763 1.00 97.25 166 ALA A CA 1
ATOM 1305 C C . ALA A 1 166 ? 27.116 30.302 -23.756 1.00 97.25 166 ALA A C 1
ATOM 1307 O O . ALA A 1 166 ? 27.938 30.253 -22.839 1.00 97.25 166 ALA A O 1
ATOM 1308 N N . THR A 1 167 ? 27.195 31.234 -24.710 1.00 97.44 167 THR A N 1
ATOM 1309 C CA . THR A 1 167 ? 28.192 32.316 -24.695 1.00 97.44 167 THR A CA 1
ATOM 1310 C C . THR A 1 167 ? 28.068 33.254 -23.496 1.00 97.44 167 THR A C 1
ATOM 1312 O O . THR A 1 167 ? 29.089 33.772 -23.065 1.00 97.44 167 THR A O 1
ATOM 1315 N N . ALA A 1 168 ? 26.878 33.447 -22.917 1.00 97.19 168 ALA A N 1
ATOM 1316 C CA . ALA A 1 168 ? 26.661 34.342 -21.773 1.00 97.19 168 ALA A CA 1
ATOM 1317 C C . ALA A 1 168 ? 27.393 33.884 -20.502 1.00 97.19 168 ALA A C 1
ATOM 1319 O O . ALA A 1 168 ? 27.627 34.675 -19.593 1.00 97.19 168 ALA A O 1
ATOM 1320 N N . LEU A 1 169 ? 27.753 32.599 -20.433 1.00 97.56 169 LEU A N 1
ATOM 1321 C CA . LEU A 1 169 ? 28.508 32.023 -19.321 1.00 97.56 169 LEU A CA 1
ATOM 1322 C C . LEU A 1 169 ? 30.029 32.119 -19.522 1.00 97.56 169 LEU A C 1
ATOM 1324 O O . LEU A 1 169 ? 30.792 31.679 -18.662 1.00 97.56 169 LEU A O 1
ATOM 1328 N N . ILE A 1 170 ? 30.477 32.700 -20.637 1.00 95.31 170 ILE A N 1
ATOM 1329 C CA . ILE A 1 170 ? 31.885 32.898 -20.968 1.00 95.31 170 ILE A CA 1
ATOM 1330 C C . ILE A 1 170 ? 32.149 34.394 -21.082 1.00 95.31 170 ILE A C 1
ATOM 1332 O O . ILE A 1 170 ? 31.541 35.103 -21.882 1.00 95.31 170 ILE A O 1
ATOM 1336 N N . GLU A 1 171 ? 33.099 34.865 -20.287 1.00 88.38 171 GLU A N 1
ATOM 1337 C CA . GLU A 1 171 ? 33.390 36.286 -20.163 1.00 88.38 171 GLU A CA 1
ATOM 1338 C C . GLU A 1 171 ? 33.823 36.909 -21.500 1.00 88.38 171 GLU A C 1
ATOM 1340 O O . GLU A 1 171 ? 34.632 36.350 -22.248 1.00 88.38 171 GLU A O 1
ATOM 1345 N N . GLY A 1 172 ? 33.259 38.079 -21.810 1.00 85.69 172 GLY A N 1
ATOM 1346 C CA . GLY A 1 172 ? 33.571 38.844 -23.019 1.00 85.69 172 GLY A CA 1
ATOM 1347 C C . GLY A 1 172 ? 32.916 38.344 -24.312 1.00 85.69 172 GLY A C 1
ATOM 1348 O O . GLY A 1 172 ? 33.174 38.927 -25.367 1.00 85.69 172 GLY A O 1
ATOM 1349 N N . LEU A 1 173 ? 32.079 37.300 -24.272 1.00 93.44 173 LEU A N 1
ATOM 1350 C CA . LEU A 1 173 ? 31.298 36.870 -25.434 1.00 93.44 173 LEU A CA 1
ATOM 1351 C C . LEU A 1 173 ? 29.905 37.528 -25.469 1.00 93.44 173 LEU A C 1
ATOM 1353 O O . LEU A 1 173 ? 29.316 37.788 -24.421 1.00 93.44 173 LEU A O 1
ATOM 1357 N N . PRO A 1 174 ? 29.352 37.794 -26.669 1.00 93.31 174 PRO A N 1
ATOM 1358 C CA . PRO A 1 174 ? 28.032 38.404 -26.809 1.00 93.31 174 PRO A CA 1
ATOM 1359 C C . PRO A 1 174 ? 26.907 37.476 -26.326 1.00 93.31 174 PRO A C 1
ATOM 1361 O O . PRO A 1 174 ? 26.986 36.255 -26.484 1.00 93.31 174 PRO A O 1
ATOM 1364 N N . HIS A 1 175 ? 25.839 38.067 -25.788 1.00 95.88 175 HIS A N 1
ATOM 1365 C CA . HIS A 1 175 ? 24.635 37.371 -25.328 1.00 95.88 175 HIS A CA 1
ATOM 1366 C C . HIS A 1 175 ? 23.394 38.283 -25.369 1.00 95.88 175 HIS A C 1
ATOM 1368 O O . HIS A 1 175 ? 23.490 39.445 -25.756 1.00 95.88 175 HIS A O 1
ATOM 1374 N N . LEU A 1 176 ? 22.229 37.748 -24.979 1.00 93.81 176 LEU A N 1
ATOM 1375 C CA . LEU A 1 176 ? 20.920 38.392 -25.168 1.00 93.81 176 LEU A CA 1
ATOM 1376 C C . LEU A 1 176 ? 20.441 39.248 -23.980 1.00 93.81 176 LEU A C 1
ATOM 1378 O O . LEU A 1 176 ? 19.749 40.237 -24.189 1.00 93.81 176 LEU A O 1
ATOM 1382 N N . SER A 1 177 ? 20.808 38.885 -22.746 1.00 96.62 177 SER A N 1
ATOM 1383 C CA . SER A 1 177 ? 20.139 39.385 -21.526 1.00 96.62 177 SER A CA 1
ATOM 1384 C C . SER A 1 177 ? 20.575 40.768 -21.007 1.00 96.62 177 SER A C 1
ATOM 1386 O O . SER A 1 177 ? 20.040 41.248 -20.012 1.00 96.62 177 SER A O 1
ATOM 1388 N N . GLY A 1 178 ? 21.578 41.408 -21.617 1.00 95.81 178 GLY A N 1
ATOM 1389 C CA . GLY A 1 178 ? 22.138 42.694 -21.168 1.00 95.81 178 GLY A CA 1
ATOM 1390 C C . GLY A 1 178 ? 23.030 42.623 -19.915 1.00 95.81 178 GLY A C 1
ATOM 1391 O O . GLY A 1 178 ? 24.165 43.093 -19.959 1.00 95.81 178 GLY A O 1
ATOM 1392 N N . PHE A 1 179 ? 22.566 42.020 -18.816 1.00 97.12 179 PHE A N 1
ATOM 1393 C CA . PHE A 1 179 ? 23.351 41.873 -17.580 1.00 97.12 179 PHE A CA 1
ATOM 1394 C C . PHE A 1 179 ? 24.384 40.736 -17.642 1.00 97.12 179 PHE A C 1
ATOM 1396 O O . PHE A 1 179 ? 24.206 39.741 -18.341 1.00 97.12 179 PHE A O 1
ATOM 1403 N N . ASP A 1 180 ? 25.443 40.858 -16.837 1.00 96.69 180 ASP A N 1
ATOM 1404 C CA . ASP A 1 180 ? 26.491 39.841 -16.705 1.00 96.69 180 ASP A CA 1
ATOM 1405 C C . ASP A 1 180 ? 26.052 38.696 -15.768 1.00 96.69 180 ASP A C 1
ATOM 1407 O O . ASP A 1 180 ? 25.704 38.910 -14.600 1.00 96.69 180 ASP A O 1
ATOM 1411 N N . TYR A 1 181 ? 26.086 37.458 -16.273 1.00 97.88 181 TYR A N 1
ATOM 1412 C CA . TYR A 1 181 ? 25.672 36.270 -15.522 1.00 97.88 181 TYR A CA 1
ATOM 1413 C C . TYR A 1 181 ? 26.647 35.873 -14.405 1.00 97.88 181 TYR A C 1
ATOM 1415 O O . TYR A 1 181 ? 26.187 35.377 -13.375 1.00 97.88 181 TYR A O 1
ATOM 1423 N N . LYS A 1 182 ? 27.962 36.105 -14.545 1.00 96.00 182 LYS A N 1
ATOM 1424 C CA . LYS A 1 182 ? 28.926 35.875 -13.451 1.00 96.00 182 LYS A CA 1
ATOM 1425 C C . LYS A 1 182 ? 28.676 36.863 -12.311 1.00 96.00 182 LYS A C 1
ATOM 1427 O O . LYS A 1 182 ? 28.704 36.469 -11.145 1.00 96.00 182 LYS A O 1
ATOM 1432 N N . ALA A 1 183 ? 28.387 38.125 -12.629 1.00 96.81 183 ALA A N 1
ATOM 1433 C CA . ALA A 1 183 ? 28.016 39.130 -11.636 1.00 96.81 183 ALA A CA 1
ATOM 1434 C C . ALA A 1 183 ? 26.707 38.755 -10.922 1.00 96.81 183 ALA A C 1
ATOM 1436 O O . ALA A 1 183 ? 26.607 38.890 -9.700 1.00 96.81 183 ALA A O 1
ATOM 1437 N N . LEU A 1 184 ? 25.727 38.221 -11.659 1.00 98.25 184 LEU A N 1
ATOM 1438 C CA . LEU A 1 184 ? 24.487 37.713 -11.079 1.00 98.25 184 LEU A CA 1
ATOM 1439 C C . LEU A 1 184 ? 24.717 36.496 -10.169 1.00 98.25 184 LEU A C 1
ATOM 1441 O O . LEU A 1 184 ? 24.198 36.472 -9.053 1.00 98.25 184 LEU A O 1
ATOM 1445 N N . GLU A 1 185 ? 25.503 35.508 -10.602 1.00 97.56 185 GLU A N 1
ATOM 1446 C CA . GLU A 1 185 ? 25.847 34.329 -9.792 1.00 97.56 185 GLU A CA 1
ATOM 1447 C C . GLU A 1 185 ? 26.582 34.739 -8.509 1.00 97.56 185 GLU A C 1
ATOM 1449 O O . GLU A 1 185 ? 26.253 34.261 -7.424 1.00 97.56 185 GLU A O 1
ATOM 1454 N N . ALA A 1 186 ? 27.508 35.698 -8.592 1.00 96.50 186 ALA A N 1
ATOM 1455 C CA . ALA A 1 186 ? 28.187 36.236 -7.418 1.00 96.50 186 ALA A CA 1
ATOM 1456 C C . ALA A 1 186 ? 27.217 36.935 -6.446 1.00 96.50 186 ALA A C 1
ATOM 1458 O O . ALA A 1 186 ? 27.359 36.810 -5.230 1.00 96.50 186 ALA A O 1
ATOM 1459 N N . ALA A 1 187 ? 26.221 37.660 -6.964 1.00 96.94 187 ALA A N 1
ATOM 1460 C CA . ALA A 1 187 ? 25.277 38.413 -6.143 1.00 96.94 187 ALA A CA 1
ATOM 1461 C C . ALA A 1 187 ? 24.144 37.555 -5.557 1.00 96.94 187 ALA A C 1
ATOM 1463 O O . ALA A 1 187 ? 23.691 37.818 -4.439 1.00 96.94 187 ALA A O 1
ATOM 1464 N N . ARG A 1 188 ? 23.621 36.586 -6.320 1.00 98.12 188 ARG A N 1
ATOM 1465 C CA . ARG A 1 188 ? 22.376 35.852 -6.022 1.00 98.12 188 ARG A CA 1
ATOM 1466 C C . ARG A 1 188 ? 22.428 34.360 -6.347 1.00 98.12 188 ARG A C 1
ATOM 1468 O O . ARG A 1 188 ? 21.389 33.706 -6.316 1.00 98.12 188 ARG A O 1
ATOM 1475 N N . GLY A 1 189 ? 23.609 33.788 -6.564 1.00 96.38 189 GLY A N 1
ATOM 1476 C CA . GLY A 1 189 ? 23.764 32.375 -6.910 1.00 96.38 189 GLY A CA 1
ATOM 1477 C C . GLY A 1 189 ? 23.129 31.404 -5.912 1.00 96.38 189 GLY A C 1
ATOM 1478 O O . GLY A 1 189 ? 22.605 30.377 -6.325 1.00 96.38 189 GLY A O 1
ATOM 1479 N N . SER A 1 190 ? 23.067 31.734 -4.617 1.00 96.56 190 SER A N 1
ATOM 1480 C CA . SER A 1 190 ? 22.379 30.902 -3.612 1.00 96.56 190 SER A CA 1
ATOM 1481 C C . SER A 1 190 ? 20.854 30.847 -3.777 1.00 96.56 190 SER A C 1
ATOM 1483 O O . SER A 1 190 ? 20.228 29.902 -3.306 1.00 96.56 190 SER A O 1
ATOM 1485 N N . LYS A 1 191 ? 20.253 31.836 -4.450 1.00 97.44 191 LYS A N 1
ATOM 1486 C CA . LYS A 1 191 ? 18.813 31.898 -4.743 1.00 97.44 191 LYS A CA 1
ATOM 1487 C C . LYS A 1 191 ? 18.460 31.309 -6.111 1.00 97.44 191 LYS A C 1
ATOM 1489 O O . LYS A 1 191 ? 17.279 31.100 -6.381 1.00 97.44 191 LYS A O 1
ATOM 1494 N N . ILE A 1 192 ? 19.463 31.034 -6.947 1.00 98.50 192 ILE A N 1
ATOM 1495 C CA . ILE A 1 192 ? 19.316 30.472 -8.293 1.00 98.50 192 ILE A CA 1
ATOM 1496 C C . ILE A 1 192 ? 19.657 28.984 -8.239 1.00 98.50 192 ILE A C 1
ATOM 1498 O O . ILE A 1 192 ? 20.771 28.599 -7.879 1.00 98.50 192 ILE A O 1
ATOM 1502 N N . ALA A 1 193 ? 18.700 28.138 -8.611 1.00 97.81 193 ALA A N 1
ATOM 1503 C CA . ALA A 1 193 ? 18.839 26.692 -8.500 1.00 97.81 193 ALA A CA 1
ATOM 1504 C C . ALA A 1 193 ? 19.807 26.122 -9.553 1.00 97.81 193 ALA A C 1
ATOM 1506 O O . ALA A 1 193 ? 20.674 25.314 -9.219 1.00 97.81 193 ALA A O 1
ATOM 1507 N N . TRP A 1 194 ? 19.664 26.541 -10.815 1.00 98.62 194 TRP A N 1
ATOM 1508 C CA . TRP A 1 194 ? 20.566 26.228 -11.930 1.00 98.62 194 TRP A CA 1
ATOM 1509 C C . TRP A 1 194 ? 20.289 27.149 -13.135 1.00 98.62 194 TRP A C 1
ATOM 1511 O O . TRP A 1 194 ? 19.379 27.979 -13.101 1.00 98.62 194 TRP A O 1
ATOM 1521 N N . TYR A 1 195 ? 21.069 26.968 -14.199 1.00 98.75 195 TYR A N 1
ATOM 1522 C CA . TYR A 1 195 ? 20.978 27.656 -15.481 1.00 98.75 195 TYR A CA 1
ATOM 1523 C C . TYR A 1 195 ? 20.647 26.660 -16.600 1.00 98.75 195 TYR A C 1
ATOM 1525 O O . TYR A 1 195 ? 21.373 25.682 -16.798 1.00 98.75 195 TYR A O 1
ATOM 1533 N N . ASN A 1 196 ? 19.548 26.894 -17.317 1.00 98.69 196 ASN A N 1
ATOM 1534 C CA . ASN A 1 196 ? 19.121 26.158 -18.508 1.00 98.69 196 ASN A CA 1
ATOM 1535 C C . ASN A 1 196 ? 19.902 26.667 -19.730 1.00 98.69 196 ASN A C 1
ATOM 1537 O O . ASN A 1 196 ? 19.400 27.432 -20.547 1.00 98.69 196 ASN A O 1
ATOM 1541 N N . THR A 1 197 ? 21.178 26.296 -19.820 1.00 98.62 197 THR A N 1
ATOM 1542 C CA . THR 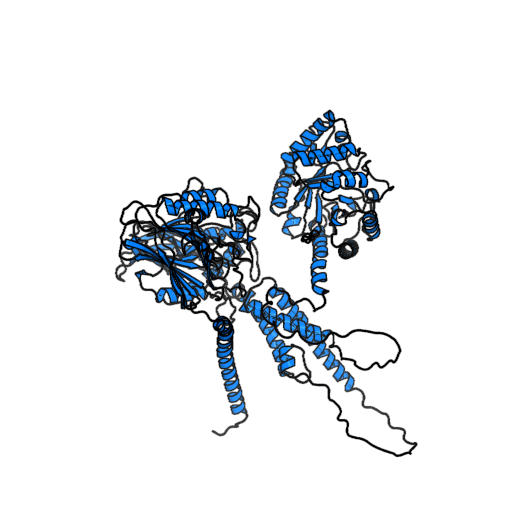A 1 197 ? 22.116 26.894 -20.772 1.00 98.62 197 THR A CA 1
ATOM 1543 C C . THR A 1 197 ? 21.830 26.464 -22.212 1.00 98.62 197 THR A C 1
ATOM 1545 O O . THR A 1 197 ? 21.902 25.278 -22.531 1.00 98.62 197 THR A O 1
ATOM 1548 N N . GLN A 1 198 ? 21.564 27.411 -23.111 1.00 98.25 198 GLN A N 1
ATOM 1549 C CA . GLN A 1 198 ? 21.185 27.125 -24.496 1.00 98.25 198 GLN A CA 1
ATOM 1550 C C . GLN A 1 198 ? 22.418 26.881 -25.394 1.00 98.25 198 GLN A C 1
ATOM 1552 O O . GLN A 1 198 ? 23.123 27.823 -25.771 1.00 98.25 198 GLN A O 1
ATOM 1557 N N . PHE A 1 199 ? 22.680 25.625 -25.780 1.00 98.00 199 PHE A N 1
ATOM 1558 C CA . PHE A 1 199 ? 23.773 25.242 -26.692 1.00 98.00 199 PHE A CA 1
ATOM 1559 C C . PHE A 1 199 ? 23.278 25.056 -28.134 1.00 98.00 199 PHE A C 1
ATOM 1561 O O . PHE A 1 199 ? 23.436 23.996 -28.743 1.00 98.00 199 PHE A O 1
ATOM 1568 N N . TYR A 1 200 ? 22.618 26.077 -28.670 1.00 97.12 200 TYR A N 1
ATOM 1569 C CA . TYR A 1 200 ? 22.092 26.080 -30.034 1.00 97.12 200 TYR A CA 1
ATOM 1570 C C . TYR A 1 200 ? 21.932 27.518 -30.548 1.00 97.12 200 TYR A C 1
ATOM 1572 O O . TYR A 1 200 ? 22.442 28.469 -29.956 1.00 97.12 200 TYR A O 1
ATOM 1580 N N . ASN A 1 201 ? 21.296 27.693 -31.710 1.00 94.31 201 ASN A N 1
ATOM 1581 C CA . ASN A 1 201 ? 21.055 28.984 -32.370 1.00 94.31 201 ASN A CA 1
ATOM 1582 C C . ASN A 1 201 ? 22.316 29.804 -32.710 1.00 94.31 201 ASN A C 1
ATOM 1584 O O . ASN A 1 201 ? 22.216 30.951 -33.136 1.00 94.31 201 ASN A O 1
ATOM 1588 N N . GLY A 1 202 ? 23.502 29.190 -32.638 1.00 91.69 202 GLY A N 1
ATOM 1589 C CA . GLY A 1 202 ? 24.788 29.845 -32.893 1.00 91.69 202 GLY A CA 1
ATOM 1590 C C . GLY A 1 202 ? 25.477 30.386 -31.639 1.00 91.69 202 GLY A C 1
ATOM 1591 O O . GLY A 1 202 ? 26.549 30.969 -31.760 1.00 91.69 202 GLY A O 1
ATOM 1592 N N . TRP A 1 203 ? 24.905 30.155 -30.455 1.00 94.81 203 TRP A N 1
ATOM 1593 C CA . TRP A 1 203 ? 25.479 30.561 -29.169 1.00 94.81 203 TRP A CA 1
ATOM 1594 C C . TRP A 1 203 ? 26.280 29.458 -28.469 1.00 94.81 203 TRP A C 1
ATOM 1596 O O . TRP A 1 203 ? 26.827 29.660 -27.391 1.00 94.81 203 TRP A O 1
ATOM 1606 N N . GLY A 1 204 ? 26.347 28.286 -29.087 1.00 90.56 204 GLY A N 1
ATOM 1607 C CA . GLY A 1 204 ? 27.032 27.095 -28.613 1.00 90.56 204 GLY A CA 1
ATOM 1608 C C . GLY A 1 204 ? 26.506 25.875 -29.362 1.00 90.56 204 GLY A C 1
ATOM 1609 O O . GLY A 1 204 ? 25.516 25.970 -30.092 1.00 90.56 204 GLY A O 1
ATOM 1610 N N . ASP A 1 205 ? 27.165 24.740 -29.176 1.00 87.00 205 ASP A N 1
ATOM 1611 C CA . ASP A 1 205 ? 26.710 23.441 -29.657 1.00 87.00 205 ASP A CA 1
ATOM 1612 C C . ASP A 1 205 ? 26.991 22.358 -28.604 1.00 87.00 205 ASP A C 1
ATOM 1614 O O . ASP A 1 205 ? 27.807 22.536 -27.697 1.00 87.00 205 ASP A O 1
ATOM 1618 N N . MET A 1 206 ? 26.261 21.248 -28.717 1.00 93.75 206 MET A N 1
ATOM 1619 C CA . MET A 1 206 ? 26.470 20.017 -27.941 1.00 93.75 206 MET A CA 1
ATOM 1620 C C . MET A 1 206 ? 26.922 18.873 -28.849 1.00 93.75 206 MET A C 1
ATOM 1622 O O . MET A 1 206 ? 26.592 17.706 -28.634 1.00 93.75 206 MET A O 1
ATOM 1626 N N . ASP A 1 207 ? 27.636 19.216 -29.921 1.00 89.75 207 ASP A N 1
ATOM 1627 C CA . ASP A 1 207 ? 28.145 18.254 -30.891 1.00 89.75 207 ASP A CA 1
ATOM 1628 C C . ASP A 1 207 ? 29.526 17.703 -30.465 1.00 89.75 207 ASP A C 1
ATOM 1630 O O . ASP A 1 207 ? 29.919 16.600 -30.859 1.00 89.75 207 ASP A O 1
ATOM 1634 N N . THR A 1 208 ? 30.204 18.432 -29.577 1.00 92.69 208 THR A N 1
ATOM 1635 C CA . THR A 1 208 ? 31.390 18.037 -28.815 1.00 92.69 208 THR A CA 1
ATOM 1636 C C . THR A 1 208 ? 31.247 18.486 -27.354 1.00 92.69 208 THR A C 1
ATOM 1638 O O . THR A 1 208 ? 30.311 19.193 -26.996 1.00 92.69 208 THR A O 1
ATOM 1641 N N . THR A 1 209 ? 32.173 18.090 -26.472 1.00 95.12 209 THR A N 1
ATOM 1642 C CA . THR A 1 209 ? 32.166 18.558 -25.070 1.00 95.12 209 THR A CA 1
ATOM 1643 C C . THR A 1 209 ? 32.752 19.964 -24.895 1.00 95.12 209 THR A C 1
ATOM 1645 O O . THR A 1 209 ? 32.624 20.541 -23.820 1.00 95.12 209 THR A O 1
ATOM 1648 N N . GLY A 1 210 ? 33.403 20.523 -25.924 1.00 94.94 210 GLY A N 1
ATOM 1649 C CA . GLY A 1 210 ? 34.343 21.637 -25.774 1.00 94.94 210 GLY A CA 1
ATOM 1650 C C . GLY A 1 210 ? 33.735 22.923 -25.211 1.00 94.94 210 GLY A C 1
ATOM 1651 O O . GLY A 1 210 ? 34.348 23.559 -24.356 1.00 94.94 210 GLY A O 1
ATOM 1652 N N . MET A 1 211 ? 32.527 23.296 -25.647 1.00 94.62 211 MET A N 1
ATOM 1653 C CA . MET A 1 211 ? 31.847 24.497 -25.143 1.00 94.62 211 MET A CA 1
ATOM 1654 C C . MET A 1 211 ? 31.444 24.337 -23.671 1.00 94.62 211 MET A C 1
ATOM 1656 O O . MET A 1 211 ? 31.684 25.233 -22.865 1.00 94.62 211 MET A O 1
ATOM 1660 N N . TYR A 1 212 ? 30.896 23.174 -23.303 1.00 97.69 212 TYR A N 1
ATOM 1661 C CA . TYR A 1 212 ? 30.560 22.860 -21.913 1.00 97.69 212 TYR A CA 1
ATOM 1662 C C . TYR A 1 212 ? 31.819 22.854 -21.034 1.00 97.69 212 TYR A C 1
ATOM 1664 O O . TYR A 1 212 ? 31.840 23.481 -19.978 1.00 97.69 212 TYR A O 1
ATOM 1672 N N . ASP A 1 213 ? 32.898 22.214 -21.494 1.00 96.94 213 ASP A N 1
ATOM 1673 C CA . ASP A 1 213 ? 34.179 22.174 -20.780 1.00 96.94 213 ASP A CA 1
ATOM 1674 C C . ASP A 1 213 ? 34.734 23.580 -20.527 1.00 96.94 213 ASP A C 1
ATOM 1676 O O . ASP A 1 213 ? 35.252 23.862 -19.445 1.00 96.94 213 ASP A O 1
ATOM 1680 N N . ARG A 1 214 ? 34.600 24.474 -21.515 1.00 96.56 214 ARG A N 1
ATOM 1681 C CA . ARG A 1 214 ? 35.014 25.872 -21.397 1.00 96.56 214 ARG A CA 1
ATOM 1682 C C . ARG A 1 214 ? 34.191 26.618 -20.351 1.00 96.56 214 ARG A C 1
ATOM 1684 O O . ARG A 1 214 ? 34.783 27.317 -19.542 1.00 96.56 214 ARG A O 1
ATOM 1691 N N . ILE A 1 215 ? 32.871 26.432 -20.314 1.00 97.56 215 ILE A N 1
ATOM 1692 C CA . ILE A 1 215 ? 32.009 27.025 -19.277 1.00 97.56 215 ILE A CA 1
ATOM 1693 C C . ILE A 1 215 ? 32.437 26.549 -17.883 1.00 97.56 215 ILE A C 1
ATOM 1695 O O . ILE A 1 215 ? 32.596 27.360 -16.978 1.00 97.56 215 ILE A O 1
ATOM 1699 N N . ILE A 1 216 ? 32.709 25.257 -17.694 1.00 97.62 216 ILE A N 1
ATOM 1700 C CA . ILE A 1 216 ? 33.195 24.776 -16.392 1.00 97.62 216 ILE A CA 1
ATOM 1701 C C . ILE A 1 216 ? 34.580 25.361 -16.058 1.00 97.62 216 ILE A C 1
ATOM 1703 O O . ILE A 1 216 ? 34.842 25.708 -14.907 1.00 97.62 216 ILE A O 1
ATOM 1707 N N . ALA A 1 217 ? 35.457 25.536 -17.051 1.00 95.62 217 ALA A N 1
ATOM 1708 C CA . ALA A 1 217 ? 36.764 26.171 -16.865 1.00 95.62 217 ALA A CA 1
ATOM 1709 C C . ALA A 1 217 ? 36.679 27.667 -16.494 1.00 95.62 217 ALA A C 1
ATOM 1711 O O . ALA A 1 217 ? 37.581 28.170 -15.829 1.00 95.62 217 ALA A O 1
ATOM 1712 N N . GLU A 1 218 ? 35.593 28.356 -16.858 1.00 94.12 218 GLU A N 1
ATOM 1713 C CA . GLU A 1 218 ? 35.284 29.735 -16.439 1.00 94.12 218 GLU A CA 1
ATOM 1714 C C . GLU A 1 218 ? 34.841 29.840 -14.964 1.00 94.12 218 GLU A C 1
ATOM 1716 O O . GLU A 1 218 ? 34.628 30.946 -14.463 1.00 94.12 218 GLU A O 1
ATOM 1721 N N . GLY A 1 219 ? 34.730 28.708 -14.256 1.00 94.00 219 GLY A N 1
ATOM 1722 C CA . GLY A 1 219 ? 34.453 28.642 -12.817 1.00 94.00 219 GLY A CA 1
ATOM 1723 C C . GLY A 1 219 ? 33.020 28.253 -12.449 1.00 94.00 219 GLY A C 1
ATOM 1724 O O . GLY A 1 219 ? 32.673 28.281 -11.269 1.00 94.00 219 GLY A O 1
ATOM 1725 N N . TRP A 1 220 ? 32.187 27.874 -13.420 1.00 97.50 220 TRP A N 1
ATOM 1726 C CA . TRP A 1 220 ? 30.810 27.452 -13.164 1.00 97.50 220 TRP A CA 1
ATOM 1727 C C . TRP A 1 220 ? 30.742 26.047 -12.555 1.00 97.50 220 TRP A C 1
ATOM 1729 O O . TRP A 1 220 ? 31.383 25.109 -13.032 1.00 97.50 220 TRP A O 1
ATOM 1739 N N . ALA A 1 221 ? 29.917 25.883 -11.519 1.00 96.00 221 ALA A N 1
ATOM 1740 C CA . ALA A 1 221 ? 29.674 24.586 -10.896 1.00 96.00 221 ALA A CA 1
ATOM 1741 C C . ALA A 1 221 ? 28.879 23.664 -11.849 1.00 96.00 221 ALA A C 1
ATOM 1743 O O . ALA A 1 221 ? 27.789 24.055 -12.281 1.00 96.00 221 ALA A O 1
ATOM 1744 N N . PRO A 1 222 ? 29.355 22.439 -12.171 1.00 96.38 222 PRO A N 1
ATOM 1745 C CA . PRO A 1 222 ? 28.674 21.554 -13.120 1.00 96.38 222 PRO A CA 1
ATOM 1746 C C . PRO A 1 222 ? 27.221 21.231 -12.756 1.00 96.38 222 PRO A C 1
ATOM 1748 O O . PRO A 1 222 ? 26.400 21.069 -13.651 1.00 96.38 222 PRO A O 1
ATOM 1751 N N . GLU A 1 223 ? 26.884 21.174 -11.468 1.00 95.81 223 GLU A N 1
ATOM 1752 C CA . GLU A 1 223 ? 25.526 20.935 -10.960 1.00 95.81 223 GLU A CA 1
ATOM 1753 C C . GLU A 1 223 ? 24.538 22.072 -11.235 1.00 95.81 223 GLU A C 1
ATOM 1755 O O . GLU A 1 223 ? 23.322 21.843 -11.194 1.00 95.81 223 GLU A O 1
ATOM 1760 N N . LYS A 1 224 ? 25.047 23.277 -11.524 1.00 96.81 224 LYS A N 1
ATOM 1761 C CA . LYS A 1 224 ? 24.252 24.459 -11.874 1.00 96.81 224 LYS A CA 1
ATOM 1762 C C . LYS A 1 224 ? 24.170 24.698 -13.379 1.00 96.81 224 LYS A C 1
ATOM 1764 O O . LYS A 1 224 ? 23.413 25.570 -13.780 1.00 96.81 224 LYS A O 1
ATOM 1769 N N . VAL A 1 225 ? 24.896 23.951 -14.210 1.00 98.12 225 VAL A N 1
ATOM 1770 C CA . VAL A 1 225 ? 24.856 24.096 -15.673 1.00 98.12 225 VAL A CA 1
ATOM 1771 C C . VAL A 1 225 ? 24.074 22.925 -16.262 1.00 98.12 225 VAL A C 1
ATOM 1773 O O . VAL A 1 225 ? 24.538 21.786 -16.258 1.00 98.12 225 VAL A O 1
ATOM 1776 N N . VAL A 1 226 ? 22.862 23.189 -16.748 1.00 98.38 226 VAL A N 1
ATOM 1777 C CA . VAL A 1 226 ? 22.039 22.200 -17.459 1.00 98.38 226 VAL A CA 1
ATOM 1778 C C . VAL A 1 226 ? 22.284 22.345 -18.957 1.00 98.38 226 VAL A C 1
ATOM 1780 O O . VAL A 1 226 ? 22.171 23.435 -19.511 1.00 98.38 226 VAL A O 1
ATOM 1783 N N . ALA A 1 227 ? 22.628 21.240 -19.623 1.00 97.94 227 ALA A N 1
ATOM 1784 C CA . ALA A 1 227 ? 22.933 21.233 -21.049 1.00 97.94 227 ALA A CA 1
ATOM 1785 C C . ALA A 1 227 ? 21.652 21.329 -21.887 1.00 97.94 227 ALA A C 1
ATOM 1787 O O . ALA A 1 227 ? 20.920 20.350 -22.035 1.00 97.94 227 ALA A O 1
ATOM 1788 N N . GLY A 1 228 ? 21.375 22.508 -22.433 1.00 98.06 228 GLY A N 1
ATOM 1789 C CA . GLY A 1 228 ? 20.225 22.747 -23.287 1.00 98.06 228 GLY A CA 1
ATOM 1790 C C . GLY A 1 228 ? 20.443 22.387 -24.746 1.00 98.06 228 GLY A C 1
ATOM 1791 O O . GLY A 1 228 ? 21.387 22.849 -25.381 1.00 98.06 228 GLY A O 1
ATOM 1792 N N . THR A 1 229 ? 19.529 21.582 -25.285 1.00 97.69 229 THR A N 1
ATOM 1793 C CA . THR A 1 229 ? 19.578 21.058 -26.651 1.00 97.69 229 THR A CA 1
ATOM 1794 C C . THR A 1 229 ? 18.260 21.264 -27.392 1.00 97.69 229 THR A C 1
ATOM 1796 O O . THR A 1 229 ? 17.190 21.275 -26.783 1.00 97.69 229 THR A O 1
ATOM 1799 N N . LEU A 1 230 ? 18.334 21.374 -28.722 1.00 98.12 230 LEU A N 1
ATOM 1800 C CA . LEU A 1 230 ? 17.150 21.280 -29.575 1.00 98.12 230 LEU A CA 1
ATOM 1801 C C . LEU A 1 230 ? 16.708 19.816 -29.675 1.00 98.12 230 LEU A C 1
ATOM 1803 O O . LEU A 1 230 ? 17.510 18.943 -30.007 1.00 98.12 230 LEU A O 1
ATOM 1807 N N . THR A 1 231 ? 15.428 19.546 -29.440 1.00 98.00 231 THR A N 1
ATOM 1808 C CA . THR A 1 231 ? 14.843 18.196 -29.562 1.00 98.00 231 THR A CA 1
ATOM 1809 C C . THR A 1 231 ? 14.477 17.838 -31.006 1.00 98.00 231 THR A C 1
ATOM 1811 O O . THR A 1 231 ? 14.364 16.660 -31.356 1.00 98.00 231 THR A O 1
ATOM 1814 N N . ASN A 1 232 ? 14.325 18.854 -31.855 1.00 97.56 232 ASN A N 1
ATOM 1815 C CA . ASN A 1 232 ? 14.019 18.762 -33.275 1.00 97.56 232 ASN A CA 1
ATOM 1816 C C . ASN A 1 232 ? 14.749 19.906 -34.009 1.00 97.56 232 ASN A C 1
ATOM 1818 O O . ASN A 1 232 ? 14.795 21.020 -33.480 1.00 97.56 232 ASN A O 1
ATOM 1822 N N . PRO A 1 233 ? 15.309 19.687 -35.215 1.00 95.62 233 PRO A N 1
ATOM 1823 C CA . PRO A 1 233 ? 15.941 20.754 -35.994 1.00 95.62 233 PRO A CA 1
ATOM 1824 C C . PRO A 1 233 ? 15.015 21.932 -36.320 1.00 95.62 233 PRO A C 1
ATOM 1826 O O . PRO A 1 233 ? 15.521 23.018 -36.571 1.00 95.62 233 PRO A O 1
ATOM 1829 N N . ALA A 1 234 ? 13.692 21.746 -36.299 1.00 94.94 234 ALA A N 1
ATOM 1830 C CA . ALA A 1 234 ? 12.721 22.814 -36.530 1.00 94.94 234 ALA A CA 1
ATOM 1831 C C . ALA A 1 234 ? 12.543 23.775 -35.336 1.00 94.94 234 ALA A C 1
ATOM 1833 O O . ALA A 1 234 ? 12.016 24.867 -35.522 1.00 94.94 234 ALA A O 1
ATOM 1834 N N . ASN A 1 235 ? 12.989 23.402 -34.130 1.00 95.62 235 ASN A N 1
ATOM 1835 C CA . ASN A 1 235 ? 12.763 24.188 -32.906 1.00 95.62 235 ASN A CA 1
ATOM 1836 C C . ASN A 1 235 ? 13.763 25.340 -32.724 1.00 95.62 235 ASN A C 1
ATOM 1838 O O . ASN A 1 235 ? 13.680 26.097 -31.760 1.00 95.62 235 ASN A O 1
ATOM 1842 N N . GLY A 1 236 ? 14.729 25.475 -33.632 1.00 92.88 236 GLY A N 1
ATOM 1843 C CA . GLY A 1 236 ? 15.717 26.542 -33.618 1.00 92.88 236 GLY A CA 1
ATOM 1844 C C . GLY A 1 236 ? 16.304 26.785 -35.003 1.00 92.88 236 GLY A C 1
ATOM 1845 O O . GLY A 1 236 ? 16.049 26.059 -35.957 1.00 92.88 236 GLY A O 1
ATOM 1846 N N . SER A 1 237 ? 17.120 27.826 -35.123 1.00 90.38 237 SER A N 1
ATOM 1847 C CA . SER A 1 237 ? 17.747 28.224 -36.388 1.00 90.38 237 SER A CA 1
ATOM 1848 C C . SER A 1 237 ? 18.917 27.322 -36.804 1.00 90.38 237 SER A C 1
ATOM 1850 O O . SER A 1 237 ? 19.175 27.159 -37.995 1.00 90.38 237 SER A O 1
ATOM 1852 N N . ARG A 1 238 ? 19.662 26.769 -35.835 1.00 90.81 238 ARG A N 1
ATOM 1853 C CA . ARG A 1 238 ? 20.821 25.877 -36.034 1.00 90.81 238 ARG A CA 1
ATOM 1854 C C . ARG A 1 238 ? 21.234 25.216 -34.715 1.00 90.81 238 ARG A C 1
ATOM 1856 O O . ARG A 1 238 ? 20.829 25.669 -33.650 1.00 90.81 238 ARG A O 1
ATOM 1863 N N . GLY A 1 239 ? 22.108 24.209 -34.776 1.00 91.06 239 GLY A N 1
ATOM 1864 C CA . GLY A 1 239 ? 22.703 23.580 -33.583 1.00 91.06 239 GLY A CA 1
ATOM 1865 C C . GLY A 1 239 ? 21.968 22.339 -33.067 1.00 91.06 239 GLY A C 1
ATOM 1866 O O . GLY A 1 239 ? 22.254 21.878 -31.968 1.00 91.06 239 GLY A O 1
ATOM 1867 N N . TYR A 1 240 ? 21.040 21.774 -33.848 1.00 96.38 240 TYR A N 1
ATOM 1868 C CA . TYR A 1 240 ? 20.450 20.471 -33.538 1.00 96.38 240 TYR A CA 1
ATOM 1869 C C . TYR A 1 240 ? 21.497 19.360 -33.642 1.00 96.38 240 TYR A C 1
ATOM 1871 O O . TYR A 1 240 ? 22.209 19.254 -34.644 1.00 96.38 240 TYR A O 1
ATOM 1879 N N . VAL A 1 241 ? 21.551 18.509 -32.619 1.00 95.19 241 VAL A N 1
ATOM 1880 C CA . VAL A 1 241 ? 22.450 17.358 -32.555 1.00 95.19 241 VAL A CA 1
ATOM 1881 C C . VAL A 1 241 ? 21.602 16.085 -32.495 1.00 95.19 241 VAL A C 1
ATOM 1883 O O . VAL A 1 241 ? 20.812 15.934 -31.562 1.00 95.19 241 VAL A O 1
ATOM 1886 N N . PRO A 1 242 ? 21.749 15.158 -33.459 1.00 92.44 242 PRO A N 1
ATOM 1887 C CA . PRO A 1 242 ? 21.048 13.878 -33.438 1.00 92.44 242 PRO A CA 1
ATOM 1888 C C . PRO A 1 242 ? 21.311 13.069 -32.158 1.00 92.44 242 PRO A C 1
ATOM 1890 O O . PRO A 1 242 ? 22.400 13.127 -31.582 1.00 92.44 242 PRO A O 1
ATOM 1893 N N . MET A 1 243 ? 20.310 12.299 -31.718 1.00 92.31 243 MET A N 1
ATOM 1894 C CA . MET A 1 243 ? 20.312 11.601 -30.422 1.00 92.31 243 MET A CA 1
ATOM 1895 C C . MET A 1 243 ? 21.507 10.651 -30.231 1.00 92.31 243 MET A C 1
ATOM 1897 O O . MET A 1 243 ? 22.021 10.530 -29.122 1.00 92.31 243 MET A O 1
ATOM 1901 N N . ASP A 1 244 ? 21.979 9.992 -31.288 1.00 84.94 244 ASP A N 1
ATOM 1902 C CA . ASP A 1 244 ? 23.146 9.101 -31.267 1.00 84.94 244 ASP A CA 1
ATOM 1903 C C . ASP A 1 244 ? 24.446 9.854 -30.943 1.00 84.94 244 ASP A C 1
ATOM 1905 O O . ASP A 1 244 ? 25.209 9.439 -30.066 1.00 84.94 244 ASP A O 1
ATOM 1909 N N . LYS A 1 245 ? 24.668 11.002 -31.592 1.00 90.69 245 LYS A N 1
ATOM 1910 C CA . LYS A 1 245 ? 25.823 11.869 -31.333 1.00 90.69 245 LYS A CA 1
ATOM 1911 C C . LYS A 1 245 ? 25.706 12.544 -29.965 1.00 90.69 245 LYS A C 1
ATOM 1913 O O . LYS A 1 245 ? 26.666 12.526 -29.194 1.00 90.69 245 LYS A O 1
ATOM 1918 N N . LEU A 1 246 ? 24.523 13.062 -29.631 1.00 92.56 246 LEU A N 1
ATOM 1919 C CA . LEU A 1 246 ? 24.251 13.699 -28.341 1.00 92.56 246 LEU A CA 1
ATOM 1920 C C . LEU A 1 246 ? 24.500 12.731 -27.174 1.00 92.56 246 LEU A C 1
ATOM 1922 O O . LEU A 1 246 ? 25.146 13.093 -26.193 1.00 92.56 246 LEU A O 1
ATOM 1926 N N . SER A 1 247 ? 24.071 11.474 -27.311 1.00 88.62 247 SER A N 1
ATOM 1927 C CA . SER A 1 247 ? 24.298 10.414 -26.321 1.00 88.62 247 SER A CA 1
ATOM 1928 C C . SER A 1 247 ? 25.784 10.217 -26.002 1.00 88.62 247 SER A C 1
ATOM 1930 O O . SER A 1 247 ? 26.164 10.112 -24.835 1.00 88.62 247 SER A O 1
ATOM 1932 N N . ALA A 1 248 ? 26.653 10.215 -27.017 1.00 85.75 248 ALA A N 1
ATOM 1933 C CA . ALA A 1 248 ? 28.095 10.061 -26.821 1.00 85.75 248 ALA A CA 1
ATOM 1934 C C . ALA A 1 248 ? 28.721 11.261 -26.083 1.00 85.75 248 ALA A C 1
ATOM 1936 O O . ALA A 1 248 ? 29.552 11.084 -25.183 1.00 85.75 248 ALA A O 1
ATOM 1937 N N . VAL A 1 249 ? 28.298 12.481 -26.432 1.00 92.69 249 VAL A N 1
ATOM 1938 C CA . VAL A 1 249 ? 28.768 13.718 -25.788 1.00 92.69 249 VAL A CA 1
ATOM 1939 C C . VAL A 1 249 ? 28.330 13.756 -24.325 1.00 92.69 249 VAL A C 1
ATOM 1941 O O . VAL A 1 249 ? 29.168 13.909 -23.436 1.00 92.69 249 VAL A O 1
ATOM 1944 N N . LEU A 1 250 ? 27.045 13.523 -24.054 1.00 93.25 250 LEU A N 1
ATOM 1945 C CA . LEU A 1 250 ? 26.495 13.496 -22.699 1.00 93.25 250 LEU A CA 1
ATOM 1946 C C . LEU A 1 250 ? 27.132 12.395 -21.843 1.00 93.25 250 LEU A C 1
ATOM 1948 O O . LEU A 1 250 ? 27.508 12.651 -20.701 1.00 93.25 250 LEU A O 1
ATOM 1952 N N . GLY A 1 251 ? 27.340 11.198 -22.399 1.00 86.62 251 GLY A N 1
ATOM 1953 C CA . GLY A 1 251 ? 28.055 10.121 -21.710 1.00 86.62 251 GLY A CA 1
ATOM 1954 C C . GLY A 1 251 ? 29.471 10.534 -21.297 1.00 86.62 251 GLY A C 1
ATOM 1955 O O . GLY A 1 251 ? 29.908 10.241 -20.183 1.00 86.62 251 GLY A O 1
ATOM 1956 N N . THR A 1 252 ? 30.167 11.290 -22.151 1.00 89.75 252 THR A N 1
ATOM 1957 C CA . THR A 1 252 ? 31.502 11.826 -21.847 1.00 89.75 252 THR A CA 1
ATOM 1958 C C . THR A 1 252 ? 31.455 12.882 -20.741 1.00 89.75 252 THR A C 1
ATOM 1960 O O . THR A 1 252 ? 32.253 12.820 -19.803 1.00 89.75 252 THR A O 1
ATOM 1963 N N . LEU A 1 253 ? 30.504 13.819 -20.803 1.00 92.31 253 LEU A N 1
ATOM 1964 C CA . LEU A 1 253 ? 30.329 14.854 -19.779 1.00 92.31 253 LEU A CA 1
ATOM 1965 C C . LEU A 1 253 ? 29.976 14.255 -18.418 1.00 92.31 253 LEU A C 1
ATOM 1967 O O . LEU A 1 253 ? 30.566 14.637 -17.414 1.00 92.31 253 LEU A O 1
ATOM 1971 N N . MET A 1 254 ? 29.089 13.261 -18.373 1.00 89.50 254 MET A N 1
ATOM 1972 C CA . MET A 1 254 ? 28.699 12.587 -17.132 1.00 89.50 254 MET A CA 1
ATOM 1973 C C . MET A 1 254 ? 29.843 11.801 -16.479 1.00 89.50 254 MET A C 1
ATOM 1975 O O . MET A 1 254 ? 29.847 11.630 -15.255 1.00 89.50 254 MET A O 1
ATOM 1979 N N . LEU A 1 255 ? 30.789 11.286 -17.272 1.00 85.12 255 LEU A N 1
ATOM 1980 C CA . LEU A 1 255 ? 32.008 10.649 -16.766 1.00 85.12 255 LEU A CA 1
ATOM 1981 C C . LEU A 1 255 ? 33.010 11.685 -16.246 1.00 85.12 255 LEU A C 1
ATOM 1983 O O . LEU A 1 255 ? 33.653 11.448 -15.226 1.00 85.12 255 LEU A O 1
ATOM 1987 N N . ARG A 1 256 ? 33.132 12.824 -16.935 1.00 91.94 256 ARG A N 1
ATOM 1988 C CA . ARG A 1 256 ? 34.078 13.893 -16.593 1.00 91.94 256 ARG A CA 1
ATOM 1989 C C . ARG A 1 256 ? 33.632 14.728 -15.395 1.00 91.94 256 ARG A C 1
ATOM 1991 O O . ARG A 1 256 ? 34.463 15.090 -14.570 1.00 91.94 256 ARG A O 1
ATOM 1998 N N . TYR A 1 257 ? 32.334 14.995 -15.288 1.00 92.75 257 TYR A N 1
ATOM 1999 C CA . TYR A 1 257 ? 31.722 15.842 -14.270 1.00 92.75 257 TYR A CA 1
ATOM 2000 C C . TYR A 1 257 ? 30.705 15.023 -13.462 1.00 92.75 257 TYR A C 1
ATOM 2002 O O . TYR A 1 257 ? 29.554 14.868 -13.873 1.00 92.75 257 TYR A O 1
ATOM 2010 N N . PRO A 1 258 ? 31.095 14.452 -12.305 1.00 86.31 258 PRO A N 1
ATOM 2011 C CA . PRO A 1 258 ? 30.207 13.603 -11.514 1.00 86.31 258 PRO A CA 1
ATOM 2012 C C . PRO A 1 258 ? 28.925 14.293 -11.039 1.00 86.31 258 PRO A C 1
ATOM 2014 O O . PRO A 1 258 ? 27.911 13.609 -10.920 1.00 86.31 258 PRO A O 1
ATOM 2017 N N . THR A 1 259 ? 28.976 15.611 -10.821 1.00 91.31 259 THR A N 1
ATOM 2018 C CA . THR A 1 259 ? 27.857 16.467 -10.399 1.00 91.31 259 THR A CA 1
ATOM 2019 C C . THR A 1 259 ? 27.101 17.102 -11.571 1.00 91.31 259 THR A C 1
ATOM 2021 O O . THR A 1 259 ? 26.374 18.060 -11.363 1.00 91.31 259 THR A O 1
ATOM 2024 N N . PHE A 1 260 ? 27.258 16.592 -12.800 1.00 94.31 260 PHE A N 1
ATOM 2025 C CA . PHE A 1 260 ? 26.606 17.106 -14.014 1.00 94.31 260 PHE A CA 1
ATOM 2026 C C . PHE A 1 260 ? 25.128 17.494 -13.800 1.00 94.31 260 PHE A C 1
ATOM 2028 O O . PHE A 1 260 ? 24.317 16.663 -13.385 1.00 94.31 260 PHE A O 1
ATOM 2035 N N . GLY A 1 261 ? 24.789 18.753 -14.098 1.00 93.94 261 GLY A N 1
ATOM 2036 C CA . GLY A 1 261 ? 23.521 19.376 -13.716 1.00 93.94 261 GLY A CA 1
ATOM 2037 C C . GLY A 1 261 ? 22.285 18.798 -14.398 1.00 93.94 261 GLY A C 1
ATOM 2038 O O . GLY A 1 261 ? 21.199 18.838 -13.810 1.00 93.94 261 GLY A O 1
ATOM 2039 N N . GLY A 1 262 ? 22.439 18.221 -15.592 1.00 96.31 262 GLY A N 1
ATOM 2040 C CA . GLY A 1 262 ? 21.354 17.597 -16.348 1.00 96.31 262 GLY A CA 1
ATOM 2041 C C . GLY A 1 262 ? 21.268 18.062 -17.797 1.00 96.31 262 GLY A C 1
ATOM 2042 O O . GLY A 1 262 ? 22.183 18.695 -18.319 1.00 96.31 262 GLY A O 1
ATOM 2043 N N . VAL A 1 263 ? 20.147 17.744 -18.439 1.00 97.88 263 VAL A N 1
ATOM 2044 C CA . VAL A 1 263 ? 19.837 18.113 -19.827 1.00 97.88 263 VAL A CA 1
ATOM 2045 C C . VAL A 1 263 ? 18.456 18.755 -19.878 1.00 97.88 263 VAL A C 1
ATOM 2047 O O . VAL A 1 263 ? 17.531 18.259 -19.229 1.00 97.88 263 VAL A O 1
ATOM 2050 N N . MET A 1 264 ? 18.314 19.820 -20.669 1.00 98.38 264 MET A N 1
ATOM 2051 C CA . MET A 1 264 ? 17.007 20.356 -21.044 1.00 98.38 264 MET A CA 1
ATOM 2052 C C . MET A 1 264 ? 16.758 20.202 -22.551 1.00 98.38 264 MET A C 1
ATOM 2054 O O . MET A 1 264 ? 17.695 20.265 -23.357 1.00 98.38 264 MET A O 1
ATOM 2058 N N . GLY A 1 265 ? 15.496 19.975 -22.921 1.00 98.19 265 GLY A N 1
ATOM 2059 C CA . GLY A 1 265 ? 15.048 19.872 -24.309 1.00 98.19 265 GLY A CA 1
ATOM 2060 C C . GLY A 1 265 ? 14.105 21.004 -24.715 1.00 98.19 265 GLY A C 1
ATOM 2061 O O . GLY A 1 265 ? 13.029 21.143 -24.128 1.00 98.19 265 GLY A O 1
ATOM 2062 N N . TRP A 1 266 ? 14.485 21.741 -25.762 1.00 98.06 266 TRP A N 1
ATOM 2063 C CA . TRP A 1 266 ? 13.658 22.736 -26.450 1.00 98.06 266 TRP A CA 1
ATOM 2064 C C . TRP A 1 266 ? 13.151 22.192 -27.804 1.00 98.06 266 TRP A C 1
ATOM 2066 O O . TRP A 1 266 ? 13.923 22.012 -28.749 1.00 98.06 266 TRP A O 1
ATOM 2076 N N . GLU A 1 267 ? 11.875 21.845 -27.964 1.00 97.75 267 GLU A N 1
ATOM 2077 C CA . GLU A 1 267 ? 10.824 21.673 -26.953 1.00 97.75 267 GLU A CA 1
ATOM 2078 C C . GLU A 1 267 ? 10.099 20.322 -27.131 1.00 97.75 267 GLU A C 1
ATOM 2080 O O . GLU A 1 267 ? 10.452 19.519 -27.997 1.00 97.75 267 GLU A O 1
ATOM 2085 N N . TYR A 1 268 ? 9.119 20.011 -26.286 1.00 98.00 268 TYR A N 1
ATOM 2086 C CA . TYR A 1 268 ? 8.567 18.658 -26.196 1.00 98.00 268 TYR A CA 1
ATOM 2087 C C . TYR A 1 268 ? 7.790 18.182 -27.434 1.00 98.00 268 TYR A C 1
ATOM 2089 O O . TYR A 1 268 ? 8.042 17.074 -27.897 1.00 98.00 268 TYR A O 1
ATOM 2097 N N . PHE A 1 269 ? 6.833 18.958 -27.955 1.00 97.00 269 PHE A N 1
ATOM 2098 C CA . PHE A 1 269 ? 5.724 18.414 -28.762 1.00 97.00 269 PHE A CA 1
ATOM 2099 C C . PHE A 1 269 ? 6.130 17.633 -30.026 1.00 97.00 269 PHE A C 1
ATOM 2101 O O . PHE A 1 269 ? 5.394 16.747 -30.444 1.00 97.00 269 PHE A O 1
ATOM 2108 N N . ASN A 1 270 ? 7.279 17.944 -30.629 1.00 97.00 270 ASN A N 1
ATOM 2109 C CA . ASN A 1 270 ? 7.808 17.336 -31.856 1.00 97.00 270 ASN A CA 1
ATOM 2110 C C . ASN A 1 270 ? 9.185 16.678 -31.639 1.00 97.00 270 ASN A C 1
ATOM 2112 O O . ASN A 1 270 ? 9.983 16.537 -32.571 1.00 97.00 270 ASN A O 1
ATOM 2116 N N . ALA A 1 271 ? 9.499 16.314 -30.396 1.00 97.50 271 ALA A N 1
ATOM 2117 C CA . ALA A 1 271 ? 10.817 15.829 -30.026 1.00 97.50 271 ALA A CA 1
ATOM 2118 C C . ALA A 1 271 ? 11.166 14.495 -30.716 1.00 97.50 271 ALA A C 1
ATOM 2120 O O . ALA A 1 271 ? 10.451 13.494 -30.618 1.00 97.50 271 ALA A O 1
ATOM 2121 N N . LEU A 1 272 ? 12.312 14.455 -31.400 1.00 95.00 272 LEU A N 1
ATOM 2122 C CA . LEU A 1 272 ? 12.824 13.242 -32.041 1.00 95.00 272 LEU A CA 1
ATOM 2123 C C . LEU A 1 272 ? 13.443 12.297 -30.993 1.00 95.00 272 LEU A C 1
ATOM 2125 O O . LEU A 1 272 ? 14.053 12.763 -30.033 1.00 95.00 272 LEU A O 1
ATOM 2129 N N . PRO A 1 273 ? 13.336 10.964 -31.149 1.00 93.69 273 PRO A N 1
ATOM 2130 C CA . PRO A 1 273 ? 12.987 10.242 -32.379 1.00 93.69 273 PRO A CA 1
ATOM 2131 C C . PRO A 1 273 ? 11.487 10.006 -32.608 1.00 93.69 273 PRO A C 1
ATOM 2133 O O . PRO A 1 273 ? 11.115 9.558 -33.689 1.00 93.69 273 PRO A O 1
ATOM 2136 N N . GLY A 1 274 ? 10.638 10.256 -31.612 1.00 86.75 274 GLY A N 1
ATOM 2137 C CA . GLY A 1 274 ? 9.214 9.926 -31.695 1.00 86.75 274 GLY A CA 1
ATOM 2138 C C . GLY A 1 274 ? 8.361 10.952 -32.433 1.00 86.75 274 GLY A C 1
ATOM 2139 O O . GLY A 1 274 ? 7.238 10.623 -32.827 1.00 86.75 274 GLY A O 1
ATOM 2140 N N . ASP A 1 275 ? 8.901 12.160 -32.622 1.00 91.75 275 ASP A N 1
ATOM 2141 C CA . ASP A 1 275 ? 8.238 13.308 -33.244 1.00 91.75 275 ASP A CA 1
ATOM 2142 C C . ASP A 1 275 ? 6.862 13.567 -32.594 1.00 91.75 275 ASP A C 1
ATOM 2144 O O . ASP A 1 275 ? 6.608 13.131 -31.471 1.00 91.75 275 ASP A O 1
ATOM 2148 N N . VAL A 1 276 ? 5.943 14.228 -33.295 1.00 88.62 276 VAL A N 1
ATOM 2149 C CA . VAL A 1 276 ? 4.580 14.535 -32.824 1.00 88.62 276 VAL A CA 1
ATOM 2150 C C . VAL A 1 276 ? 3.763 13.328 -32.351 1.00 88.62 276 VAL A C 1
ATOM 2152 O O . VAL A 1 276 ? 2.792 13.486 -31.615 1.00 88.62 276 VAL A O 1
ATOM 2155 N N . HIS A 1 277 ? 4.125 12.107 -32.752 1.00 88.06 277 HIS A N 1
ATOM 2156 C CA . HIS A 1 277 ? 3.394 10.899 -32.369 1.00 88.06 277 HIS A CA 1
ATOM 2157 C C . HIS A 1 277 ? 3.824 10.341 -31.013 1.00 88.06 277 HIS A C 1
ATOM 2159 O O . HIS A 1 277 ? 3.004 9.758 -30.300 1.00 88.06 277 HIS A O 1
ATOM 2165 N N . LYS A 1 278 ? 5.114 10.444 -30.677 1.00 93.00 278 LYS A N 1
ATOM 2166 C CA . LYS A 1 278 ? 5.686 9.903 -29.434 1.00 93.00 278 LYS A CA 1
ATOM 2167 C C . LYS A 1 278 ? 6.773 10.826 -28.860 1.00 93.00 278 LYS A C 1
ATOM 2169 O O . LYS A 1 278 ? 7.882 10.353 -28.598 1.00 93.00 278 LYS A O 1
ATOM 2174 N N . PRO A 1 279 ? 6.472 12.110 -28.611 1.00 95.19 279 PRO A N 1
ATOM 2175 C CA . PRO A 1 279 ? 7.483 13.103 -28.231 1.00 95.19 279 PRO A CA 1
ATOM 2176 C C . PRO A 1 279 ? 8.243 12.747 -26.940 1.00 95.19 279 PRO A C 1
ATOM 2178 O O . PRO A 1 279 ? 9.439 13.002 -26.801 1.00 95.19 279 PRO A O 1
ATOM 2181 N N . TRP A 1 280 ? 7.589 12.037 -26.017 1.00 96.25 280 TRP A N 1
ATOM 2182 C CA . TRP A 1 280 ? 8.181 11.529 -24.773 1.00 96.25 280 TRP A CA 1
ATOM 2183 C C . TRP A 1 280 ? 9.411 10.624 -24.964 1.00 96.25 280 TRP A C 1
ATOM 2185 O O . TRP A 1 280 ? 10.203 10.468 -24.030 1.00 96.25 280 TRP A O 1
ATOM 2195 N N . GLN A 1 281 ? 9.602 10.033 -26.151 1.00 94.56 281 GLN A N 1
ATOM 2196 C CA . GLN A 1 281 ? 10.746 9.162 -26.434 1.00 94.56 281 GLN A CA 1
ATOM 2197 C C . GLN A 1 281 ? 12.082 9.889 -26.296 1.00 94.56 281 GLN A C 1
ATOM 2199 O O . GLN A 1 281 ? 13.058 9.262 -25.888 1.00 94.56 281 GLN A O 1
ATOM 2204 N N . TRP A 1 282 ? 12.131 11.195 -26.577 1.00 97.06 282 TRP A N 1
ATOM 2205 C CA . TRP A 1 282 ? 13.344 11.984 -26.380 1.00 97.06 282 TRP A CA 1
ATOM 2206 C C . TRP A 1 282 ? 13.806 11.928 -24.918 1.00 97.06 282 TRP A C 1
ATOM 2208 O O . TRP A 1 282 ? 14.934 11.521 -24.639 1.00 97.06 282 TRP A O 1
ATOM 2218 N N . ALA A 1 283 ? 12.906 12.226 -23.975 1.00 95.94 283 ALA A N 1
ATOM 2219 C CA . ALA A 1 283 ? 13.216 12.203 -22.547 1.00 95.94 283 ALA A CA 1
ATOM 2220 C C . ALA A 1 283 ? 13.577 10.785 -22.070 1.00 95.94 283 ALA A C 1
ATOM 2222 O O . ALA A 1 283 ? 14.551 10.611 -21.339 1.00 95.94 283 ALA A O 1
ATOM 2223 N N . ALA A 1 284 ? 12.870 9.759 -22.556 1.00 90.62 284 ALA A N 1
ATOM 2224 C CA . ALA A 1 284 ? 13.180 8.365 -22.240 1.00 90.62 284 ALA A CA 1
ATOM 2225 C C . ALA A 1 284 ? 14.587 7.946 -22.712 1.00 90.62 284 ALA A C 1
ATOM 2227 O O . ALA A 1 284 ? 15.304 7.267 -21.976 1.00 90.62 284 ALA A O 1
ATOM 2228 N N . CYS A 1 285 ? 15.019 8.380 -23.902 1.00 91.38 285 CYS A N 1
ATOM 2229 C CA . CYS A 1 285 ? 16.377 8.139 -24.397 1.00 91.38 285 CYS A CA 1
ATOM 2230 C C . CYS A 1 285 ? 17.438 8.808 -23.510 1.00 91.38 285 CYS A C 1
ATOM 2232 O O . CYS A 1 285 ? 18.419 8.160 -23.137 1.00 91.38 285 CYS A O 1
ATOM 2234 N N . ILE A 1 286 ? 17.224 10.069 -23.124 1.00 92.44 286 ILE A N 1
ATOM 2235 C CA . ILE A 1 286 ? 18.122 10.790 -22.211 1.00 92.44 286 ILE A CA 1
ATOM 2236 C C . ILE A 1 286 ? 18.176 10.099 -20.839 1.00 92.44 286 ILE A C 1
ATOM 2238 O O . ILE A 1 286 ? 19.254 9.913 -20.276 1.00 92.44 286 ILE A O 1
ATOM 2242 N N . SER A 1 287 ? 17.036 9.643 -20.319 1.00 91.25 287 SER A N 1
ATOM 2243 C CA . SER A 1 287 ? 16.973 8.923 -19.044 1.00 91.25 287 SER A CA 1
ATOM 2244 C C . SER A 1 287 ? 17.707 7.590 -19.075 1.00 91.25 287 SER A C 1
ATOM 2246 O O . SER A 1 287 ? 18.474 7.283 -18.158 1.00 91.25 287 SER A O 1
ATOM 2248 N N . LEU A 1 288 ? 17.543 6.822 -20.156 1.00 85.06 288 LEU A N 1
ATOM 2249 C CA . LEU A 1 288 ? 18.264 5.571 -20.359 1.00 85.06 288 LEU A CA 1
ATOM 2250 C C . LEU A 1 288 ? 19.778 5.804 -20.335 1.00 85.06 288 LEU A C 1
ATOM 2252 O O . LEU A 1 288 ? 20.496 5.093 -19.629 1.00 85.06 288 LEU A O 1
ATOM 2256 N N . LEU A 1 289 ? 20.256 6.833 -21.041 1.00 83.00 289 LEU A N 1
ATOM 2257 C CA . LEU A 1 289 ? 21.663 7.226 -21.029 1.00 83.00 289 LEU A CA 1
ATOM 2258 C C . LEU A 1 289 ? 22.147 7.533 -19.607 1.00 83.00 289 LEU A C 1
ATOM 2260 O O . LEU A 1 289 ? 23.180 7.021 -19.168 1.00 83.00 289 LEU A O 1
ATOM 2264 N N . MET A 1 290 ? 21.382 8.340 -18.869 1.00 80.88 290 MET A N 1
ATOM 2265 C CA . MET A 1 290 ? 21.745 8.721 -17.508 1.00 80.88 290 MET A CA 1
ATOM 2266 C C . MET A 1 290 ? 21.777 7.515 -16.556 1.00 80.88 290 MET A C 1
ATOM 2268 O O . MET A 1 290 ? 22.645 7.441 -15.683 1.00 80.88 290 MET A O 1
ATOM 2272 N N . GLY A 1 291 ? 20.891 6.534 -16.759 1.00 67.06 291 GLY A N 1
ATOM 2273 C CA . GLY A 1 291 ? 20.852 5.277 -16.010 1.00 67.06 291 GLY A CA 1
ATOM 2274 C C . GLY A 1 291 ? 22.008 4.316 -16.324 1.00 67.06 291 GLY A C 1
ATOM 2275 O O . GLY A 1 291 ? 22.445 3.570 -15.444 1.00 67.06 291 GLY A O 1
ATOM 2276 N N . MET A 1 292 ? 22.574 4.356 -17.536 1.00 64.69 292 MET A N 1
ATOM 2277 C CA . MET A 1 292 ? 23.704 3.496 -17.923 1.00 64.69 292 MET A CA 1
ATOM 2278 C C . MET A 1 292 ? 24.989 3.795 -17.137 1.00 64.69 292 MET A C 1
ATOM 2280 O O . MET A 1 292 ? 25.798 2.887 -16.955 1.00 64.69 292 MET A O 1
ATOM 2284 N N . LYS A 1 293 ? 25.175 5.008 -16.594 1.00 53.47 293 LYS A N 1
ATOM 2285 C CA . LYS A 1 293 ? 26.298 5.321 -15.683 1.00 53.47 293 LYS A CA 1
ATOM 2286 C C . LYS A 1 293 ? 26.229 4.508 -14.389 1.00 53.47 293 LYS A C 1
ATOM 2288 O O . LYS A 1 293 ? 27.269 4.040 -13.920 1.00 53.47 293 LYS A O 1
ATOM 2293 N N . SER A 1 294 ? 25.029 4.306 -13.844 1.00 52.62 294 SER A N 1
ATOM 2294 C CA . SER A 1 294 ? 24.795 3.474 -12.656 1.00 52.62 294 SER A CA 1
ATOM 2295 C C . SER A 1 294 ? 25.149 2.012 -12.933 1.00 52.62 294 SER A C 1
ATOM 2297 O O . SER A 1 294 ? 25.785 1.363 -12.106 1.00 52.62 294 SER A O 1
ATOM 2299 N N . VAL A 1 295 ? 24.835 1.525 -14.138 1.00 44.09 295 VAL A N 1
ATOM 2300 C CA . VAL A 1 295 ? 25.203 0.177 -14.599 1.00 44.09 295 VAL A CA 1
ATOM 2301 C C . VAL A 1 295 ? 26.712 0.066 -14.846 1.00 44.09 295 VAL A C 1
ATOM 2303 O O . VAL A 1 295 ? 27.344 -0.855 -14.338 1.00 44.09 295 VAL A O 1
ATOM 2306 N N . TYR A 1 296 ? 27.328 1.029 -15.540 1.00 40.78 296 TYR A N 1
ATOM 2307 C CA . TYR A 1 296 ? 28.768 1.038 -15.819 1.00 40.78 296 TYR A CA 1
ATOM 2308 C C . TYR A 1 296 ? 29.593 1.095 -14.526 1.00 40.78 296 TYR A C 1
ATOM 2310 O O . TYR A 1 296 ? 30.476 0.265 -14.321 1.00 40.78 296 TYR A O 1
ATOM 2318 N N . SER A 1 297 ? 29.228 1.986 -13.597 1.00 40.56 297 SER A N 1
ATOM 2319 C CA . SER A 1 297 ? 29.870 2.129 -12.281 1.00 40.56 297 SER A CA 1
ATOM 2320 C C . SER A 1 297 ? 29.670 0.907 -11.374 1.00 40.56 297 SER A C 1
ATOM 2322 O O . SER A 1 297 ? 30.526 0.632 -10.534 1.00 40.56 297 SER A O 1
ATOM 2324 N N . ALA A 1 298 ? 28.587 0.144 -11.558 1.00 37.69 298 ALA A N 1
ATOM 2325 C CA . ALA A 1 298 ? 28.398 -1.158 -10.919 1.00 37.69 298 ALA A CA 1
ATOM 2326 C C . ALA A 1 298 ? 29.263 -2.263 -11.564 1.00 37.69 298 ALA A C 1
ATOM 2328 O O . ALA A 1 298 ? 29.682 -3.189 -10.876 1.00 37.69 298 ALA A O 1
ATOM 2329 N N . THR A 1 299 ? 29.576 -2.156 -12.862 1.00 32.66 299 THR A N 1
ATOM 2330 C CA . THR A 1 299 ? 30.349 -3.167 -13.613 1.00 32.66 299 THR A CA 1
ATOM 2331 C C . THR A 1 299 ? 31.870 -2.970 -13.624 1.00 32.66 299 THR A C 1
ATOM 2333 O O . THR A 1 299 ? 32.590 -3.948 -13.809 1.00 32.66 299 THR A O 1
ATOM 2336 N N . THR A 1 300 ? 32.390 -1.752 -13.419 1.00 32.38 300 THR A N 1
ATOM 2337 C CA . THR A 1 300 ? 33.840 -1.459 -13.489 1.00 32.38 300 THR A CA 1
ATOM 2338 C C . THR A 1 300 ? 34.545 -1.348 -12.138 1.00 32.38 300 THR A C 1
ATOM 2340 O O . THR A 1 300 ? 35.741 -1.050 -12.102 1.00 32.38 300 THR A O 1
ATOM 2343 N N . ARG A 1 301 ? 33.866 -1.607 -11.013 1.00 28.52 301 ARG A N 1
ATOM 2344 C CA . ARG A 1 301 ? 34.568 -1.769 -9.731 1.00 28.52 301 ARG A CA 1
ATOM 2345 C C . ARG A 1 301 ? 35.378 -3.072 -9.759 1.00 28.52 301 ARG A C 1
ATOM 2347 O O . ARG A 1 301 ? 34.814 -4.122 -10.070 1.00 28.52 301 ARG A O 1
ATOM 2354 N N . PRO A 1 302 ? 36.684 -3.047 -9.428 1.00 29.70 302 PRO A N 1
ATOM 2355 C CA . PRO A 1 302 ? 37.437 -4.269 -9.202 1.00 29.70 302 PRO A CA 1
ATOM 2356 C C . PRO A 1 302 ? 36.731 -5.106 -8.135 1.00 29.70 302 PRO A C 1
ATOM 2358 O O . PRO A 1 302 ? 36.189 -4.567 -7.170 1.00 29.70 302 PRO A O 1
ATOM 2361 N N . PHE A 1 303 ? 36.783 -6.425 -8.305 1.00 30.12 303 PHE A N 1
ATOM 2362 C CA . PHE A 1 303 ? 36.247 -7.472 -7.427 1.00 30.12 303 PHE A CA 1
ATOM 2363 C C . PHE A 1 303 ? 36.931 -7.529 -6.040 1.00 30.12 303 PHE A C 1
ATOM 2365 O O . PHE A 1 303 ? 37.212 -8.603 -5.516 1.00 30.12 303 PHE A O 1
ATOM 2372 N N . HIS A 1 304 ? 37.240 -6.374 -5.453 1.00 28.45 304 HIS A N 1
ATOM 2373 C CA . HIS A 1 304 ? 37.894 -6.244 -4.160 1.00 28.45 304 HIS A CA 1
ATOM 2374 C C . HIS A 1 304 ? 36.994 -5.632 -3.073 1.00 28.45 304 HIS A C 1
ATOM 2376 O O . HIS A 1 304 ? 37.320 -5.800 -1.904 1.00 28.45 304 HIS A O 1
ATOM 2382 N N . ASP A 1 305 ? 35.836 -5.052 -3.436 1.00 28.33 305 ASP A N 1
ATOM 2383 C CA . ASP A 1 305 ? 34.897 -4.420 -2.485 1.00 28.33 305 ASP A CA 1
ATOM 2384 C C . ASP A 1 305 ? 33.436 -4.912 -2.587 1.00 28.33 305 ASP A C 1
ATOM 2386 O O . ASP A 1 305 ? 32.525 -4.292 -2.044 1.00 28.33 305 ASP A O 1
ATOM 2390 N N . MET A 1 306 ? 33.171 -6.062 -3.222 1.00 26.89 306 MET A N 1
ATOM 2391 C CA . MET A 1 306 ? 31.833 -6.690 -3.202 1.00 26.89 306 MET A CA 1
ATOM 2392 C C . MET A 1 306 ? 31.658 -7.674 -2.029 1.00 26.89 306 MET A C 1
ATOM 2394 O O . MET A 1 306 ? 31.065 -8.741 -2.169 1.00 26.89 306 MET A O 1
ATOM 2398 N N . VAL A 1 307 ? 32.195 -7.303 -0.864 1.00 29.22 307 VAL A N 1
ATOM 2399 C CA . VAL A 1 307 ? 31.949 -7.954 0.434 1.00 29.22 307 VAL A CA 1
ATOM 2400 C C . VAL A 1 307 ? 31.673 -6.868 1.476 1.00 29.22 307 VAL A C 1
ATOM 2402 O O . VAL A 1 307 ? 32.376 -6.777 2.465 1.00 29.22 307 VAL A O 1
ATOM 2405 N N . TYR A 1 308 ? 30.680 -6.009 1.238 1.00 26.34 308 TYR A N 1
ATOM 2406 C CA . TYR A 1 308 ? 30.060 -5.177 2.280 1.00 26.34 308 TYR A CA 1
ATOM 2407 C C . TYR A 1 308 ? 28.593 -4.877 1.912 1.00 26.34 308 TYR A C 1
ATOM 2409 O O . TYR A 1 308 ? 28.210 -3.756 1.601 1.00 26.34 308 TYR A O 1
ATOM 2417 N N . LEU A 1 309 ? 27.760 -5.920 1.943 1.00 27.67 309 LEU A N 1
ATOM 2418 C CA . LEU A 1 309 ? 26.442 -5.820 2.587 1.00 27.67 309 LEU A CA 1
ATOM 2419 C C . LEU A 1 309 ? 26.702 -5.815 4.107 1.00 27.67 309 LEU A C 1
ATOM 2421 O O . LEU A 1 309 ? 27.679 -6.447 4.522 1.00 27.67 309 LEU A O 1
ATOM 2425 N N . PRO A 1 310 ? 25.900 -5.153 4.961 1.00 25.84 310 PRO A N 1
ATOM 2426 C CA . PRO A 1 310 ? 26.167 -5.099 6.395 1.00 25.84 310 PRO A CA 1
ATOM 2427 C C . PRO A 1 310 ? 25.763 -6.427 7.058 1.00 25.84 310 PRO A C 1
ATOM 2429 O O . PRO A 1 310 ? 24.794 -6.510 7.794 1.00 25.84 310 PRO A O 1
ATOM 2432 N N . PHE A 1 311 ? 26.519 -7.485 6.777 1.00 26.36 311 PHE A N 1
ATOM 2433 C CA . PHE A 1 311 ? 26.527 -8.760 7.487 1.00 26.36 311 PHE A CA 1
ATOM 2434 C C . PHE A 1 311 ? 27.978 -9.219 7.585 1.00 26.36 311 PHE A C 1
ATOM 2436 O O . PHE A 1 311 ? 28.466 -9.979 6.753 1.00 26.36 311 PHE A O 1
ATOM 2443 N N . GLY A 1 312 ? 28.703 -8.716 8.586 1.00 28.66 312 GLY A N 1
ATOM 2444 C CA . GLY A 1 312 ? 30.080 -9.153 8.796 1.00 28.66 312 GLY A CA 1
ATOM 2445 C C . GLY A 1 312 ? 30.924 -8.255 9.686 1.00 28.66 312 GLY A C 1
ATOM 2446 O O . GLY A 1 312 ? 31.942 -7.749 9.238 1.00 28.66 312 GLY A O 1
ATOM 2447 N N . CYS A 1 313 ? 30.562 -8.092 10.958 1.00 23.33 313 CYS A N 1
ATOM 2448 C CA . CYS A 1 313 ? 31.555 -7.717 11.965 1.00 23.33 313 CYS A CA 1
ATOM 2449 C C . CYS A 1 313 ? 31.235 -8.387 13.299 1.00 23.33 313 CYS A C 1
ATOM 2451 O O . CYS A 1 313 ? 30.713 -7.765 14.213 1.00 23.33 313 CYS A O 1
ATOM 2453 N N . CYS A 1 314 ? 31.510 -9.691 13.390 1.00 25.36 314 CYS A N 1
ATOM 2454 C CA . CYS A 1 314 ? 31.711 -10.339 14.682 1.00 25.36 314 CYS A CA 1
ATOM 2455 C C . CYS A 1 314 ? 32.429 -11.686 14.554 1.00 25.36 314 CYS A C 1
ATOM 2457 O O . CYS A 1 314 ? 31.973 -12.665 15.113 1.00 25.36 314 CYS A O 1
ATOM 2459 N N . PHE A 1 315 ? 33.546 -11.779 13.832 1.00 24.89 315 PHE A N 1
ATOM 2460 C CA . PHE A 1 315 ? 34.535 -12.830 14.094 1.00 24.89 315 PHE A CA 1
ATOM 2461 C C . PHE A 1 315 ? 35.917 -12.359 13.623 1.00 24.89 315 PHE A C 1
ATOM 2463 O O . PHE A 1 315 ? 36.036 -11.696 12.602 1.00 24.89 315 PHE A O 1
ATOM 2470 N N . VAL A 1 316 ? 36.945 -12.729 14.390 1.00 24.23 316 VAL A N 1
ATOM 2471 C CA . VAL A 1 316 ? 38.381 -12.406 14.244 1.00 24.23 316 VAL A CA 1
ATOM 2472 C C . VAL A 1 316 ? 38.862 -11.142 14.981 1.00 24.23 316 VAL A C 1
ATOM 2474 O O . VAL A 1 316 ? 39.441 -10.214 14.425 1.00 24.23 316 VAL A O 1
ATOM 2477 N N . ARG A 1 317 ? 38.739 -11.178 16.313 1.00 24.83 317 ARG A N 1
ATOM 2478 C CA . ARG A 1 317 ? 39.796 -10.693 17.216 1.00 24.83 317 ARG A CA 1
ATOM 2479 C C . ARG A 1 317 ? 40.685 -11.890 17.563 1.00 24.83 317 ARG A C 1
ATOM 2481 O O . ARG A 1 317 ? 40.316 -12.672 18.427 1.00 24.83 317 ARG A O 1
ATOM 2488 N N . SER A 1 318 ? 41.813 -12.058 16.880 1.00 27.33 318 SER A N 1
ATOM 2489 C CA . SER A 1 318 ? 43.049 -12.642 17.433 1.00 27.33 318 SER A CA 1
ATOM 2490 C C . SER A 1 318 ? 44.136 -12.645 16.354 1.00 27.33 318 SER A C 1
ATOM 2492 O O . SER A 1 318 ? 43.836 -12.866 15.186 1.00 27.33 318 SER A O 1
ATOM 2494 N N . ALA A 1 319 ? 45.384 -12.436 16.775 1.00 25.39 319 ALA A N 1
ATOM 2495 C CA . ALA A 1 319 ? 46.624 -12.457 15.993 1.00 25.39 319 ALA A CA 1
ATOM 2496 C C . ALA A 1 319 ? 46.995 -11.178 15.209 1.00 25.39 319 ALA A C 1
ATOM 2498 O O . ALA A 1 319 ? 47.206 -11.184 14.000 1.00 25.39 319 ALA A O 1
ATOM 2499 N N . ARG A 1 320 ? 47.225 -10.085 15.950 1.00 23.73 320 ARG A N 1
ATOM 2500 C CA . ARG A 1 320 ? 48.274 -9.104 15.618 1.00 23.73 320 ARG A CA 1
ATOM 2501 C C . ARG A 1 320 ? 49.346 -9.168 16.703 1.00 23.73 320 ARG A C 1
ATOM 2503 O O . ARG A 1 320 ? 49.148 -8.625 17.781 1.00 23.73 320 ARG A O 1
ATOM 2510 N N . SER A 1 321 ? 50.457 -9.839 16.417 1.00 23.33 321 SER A N 1
ATOM 2511 C CA . SER A 1 321 ? 51.768 -9.539 17.000 1.00 23.33 321 SER A CA 1
ATOM 2512 C C . SER A 1 321 ? 52.825 -10.340 16.242 1.00 23.33 321 SER A C 1
ATOM 2514 O O . SER A 1 321 ? 52.820 -11.563 16.332 1.00 23.33 321 SER A O 1
ATOM 2516 N N . TYR A 1 322 ? 53.655 -9.677 15.434 1.00 23.12 322 TYR A N 1
ATOM 2517 C CA . TYR A 1 322 ? 55.116 -9.684 15.585 1.00 23.12 322 TYR A CA 1
ATOM 2518 C C . TYR A 1 322 ? 55.799 -8.914 14.435 1.00 23.12 322 TYR A C 1
ATOM 2520 O O . TYR A 1 322 ? 55.612 -9.212 13.260 1.00 23.12 322 TYR A O 1
ATOM 2528 N N . CYS A 1 323 ? 56.631 -7.960 14.861 1.00 24.48 323 CYS A N 1
ATOM 2529 C CA . CYS A 1 323 ? 57.810 -7.371 14.215 1.00 24.48 323 CYS A CA 1
ATOM 2530 C C . CYS A 1 323 ? 57.684 -6.341 13.073 1.00 24.48 323 CYS A C 1
ATOM 2532 O O . CYS A 1 323 ? 57.563 -6.644 11.891 1.00 24.48 323 CYS A O 1
ATOM 2534 N N . GLN A 1 324 ? 57.878 -5.089 13.510 1.00 24.77 324 GLN A N 1
ATOM 2535 C CA . GLN A 1 324 ? 58.510 -3.956 12.825 1.00 24.77 324 GLN A CA 1
ATOM 2536 C C . GLN A 1 324 ? 59.945 -4.265 12.339 1.00 24.77 324 GLN A C 1
ATOM 2538 O O . GLN A 1 324 ? 60.642 -5.060 12.967 1.00 24.77 324 GLN A O 1
ATOM 2543 N N . GLY A 1 325 ? 60.420 -3.534 11.314 1.00 24.09 325 GLY A N 1
ATOM 2544 C CA . GLY A 1 325 ? 61.855 -3.417 10.999 1.00 24.09 325 GLY A CA 1
ATOM 2545 C C . GLY A 1 325 ? 62.216 -2.813 9.626 1.00 24.09 325 GLY A C 1
ATOM 2546 O O . GLY A 1 325 ? 62.469 -3.549 8.686 1.00 24.09 325 GLY A O 1
ATOM 2547 N N . THR A 1 326 ? 62.218 -1.476 9.536 1.00 24.05 326 THR A N 1
ATOM 2548 C CA . THR A 1 326 ? 63.139 -0.554 8.801 1.00 24.05 326 THR A CA 1
ATOM 2549 C C . THR A 1 326 ? 63.993 -1.000 7.576 1.00 24.05 326 THR A C 1
ATOM 2551 O O . THR A 1 326 ? 64.907 -1.792 7.754 1.00 24.05 326 THR A O 1
ATOM 2554 N N . LEU A 1 327 ? 63.759 -0.331 6.413 1.00 21.81 327 LEU A N 1
ATOM 2555 C CA . LEU A 1 327 ? 64.657 0.414 5.452 1.00 21.81 327 LEU A CA 1
ATOM 2556 C C . LEU A 1 327 ? 66.057 -0.154 5.015 1.00 21.81 327 LEU A C 1
ATOM 2558 O O . LEU A 1 327 ? 66.682 -0.841 5.808 1.00 21.81 327 LEU A O 1
ATOM 2562 N N . PRO A 1 328 ? 66.732 0.324 3.923 1.00 33.00 328 PRO A N 1
ATOM 2563 C CA . PRO A 1 328 ? 66.317 0.758 2.562 1.00 33.00 328 PRO A CA 1
ATOM 2564 C C . PRO A 1 328 ? 67.322 0.410 1.388 1.00 33.00 328 PRO A C 1
ATOM 2566 O O . PRO A 1 328 ? 68.411 -0.099 1.615 1.00 33.00 328 PRO A O 1
ATOM 2569 N N . VAL A 1 329 ? 66.984 0.829 0.146 1.00 24.94 329 VAL A N 1
ATOM 2570 C CA . VAL A 1 329 ? 67.865 1.269 -0.989 1.00 24.94 329 VAL A CA 1
ATOM 2571 C C . VAL A 1 329 ? 68.497 0.273 -2.023 1.00 24.94 329 VAL A C 1
ATOM 2573 O O . VAL A 1 329 ? 69.270 -0.617 -1.701 1.00 24.94 329 VAL A O 1
ATOM 2576 N N . ASN A 1 330 ? 68.245 0.618 -3.309 1.00 22.97 330 ASN A N 1
ATOM 2577 C CA . ASN A 1 330 ? 68.976 0.464 -4.600 1.00 22.97 330 ASN A CA 1
ATOM 2578 C C . ASN A 1 330 ? 69.064 -0.844 -5.434 1.00 22.97 330 ASN A C 1
ATOM 2580 O O . ASN A 1 330 ? 69.857 -1.740 -5.181 1.00 22.97 330 ASN A O 1
ATOM 2584 N N . LEU A 1 331 ? 68.363 -0.796 -6.584 1.00 26.50 331 LEU A N 1
ATOM 2585 C CA . LEU A 1 331 ? 68.867 -0.856 -7.980 1.00 26.50 331 LEU A CA 1
ATOM 2586 C C . LEU A 1 331 ? 70.042 -1.805 -8.334 1.00 26.50 331 LEU A C 1
ATOM 2588 O O . LEU A 1 331 ? 71.201 -1.427 -8.194 1.00 26.50 331 LEU A O 1
ATOM 2592 N N . ARG A 1 332 ? 69.748 -2.910 -9.045 1.00 24.00 332 ARG A N 1
ATOM 2593 C CA . ARG A 1 332 ? 69.985 -3.082 -10.507 1.00 24.00 332 ARG A CA 1
ATOM 2594 C C . ARG A 1 332 ? 69.658 -4.508 -11.001 1.00 24.00 332 ARG A C 1
ATOM 2596 O O . ARG A 1 332 ? 70.012 -5.492 -10.372 1.00 24.00 332 ARG A O 1
ATOM 2603 N N . SER A 1 333 ? 68.988 -4.539 -12.157 1.00 27.31 333 SER A N 1
ATOM 2604 C CA . SER A 1 333 ? 68.893 -5.571 -13.210 1.00 27.31 333 SER A CA 1
ATOM 2605 C C . SER A 1 333 ? 69.160 -7.050 -12.884 1.00 27.31 333 SER A C 1
ATOM 2607 O O . SER A 1 333 ? 70.297 -7.431 -12.643 1.00 27.31 333 SER A O 1
ATOM 2609 N N . HIS A 1 334 ? 68.169 -7.909 -13.145 1.00 26.08 334 HIS A N 1
ATOM 2610 C CA . HIS A 1 334 ? 68.258 -8.897 -14.231 1.00 26.08 334 HIS A CA 1
ATOM 2611 C C . HIS A 1 334 ? 66.882 -9.506 -14.525 1.00 26.08 334 HIS A C 1
ATOM 2613 O O . HIS A 1 334 ? 66.142 -9.906 -13.630 1.00 26.08 334 HIS A O 1
ATOM 2619 N N . ALA A 1 335 ? 66.542 -9.540 -15.811 1.00 30.50 335 ALA A N 1
ATOM 2620 C CA . ALA A 1 335 ? 65.361 -10.196 -16.338 1.00 30.50 335 ALA A CA 1
ATOM 2621 C C . ALA A 1 335 ? 65.379 -11.698 -16.020 1.00 30.50 335 ALA A C 1
ATOM 2623 O O . ALA A 1 335 ? 66.378 -12.369 -16.261 1.00 30.50 335 ALA A O 1
ATOM 2624 N N . ASN A 1 336 ? 64.245 -12.221 -15.554 1.00 25.02 336 ASN A N 1
ATOM 2625 C CA . ASN A 1 336 ? 63.827 -13.586 -15.848 1.00 25.02 336 ASN A CA 1
ATOM 2626 C C . ASN A 1 336 ? 62.299 -13.662 -15.798 1.00 25.02 336 ASN A C 1
ATOM 2628 O O . ASN A 1 336 ? 61.676 -13.802 -14.747 1.00 25.02 336 ASN A O 1
ATOM 2632 N N . ALA A 1 337 ? 61.704 -13.53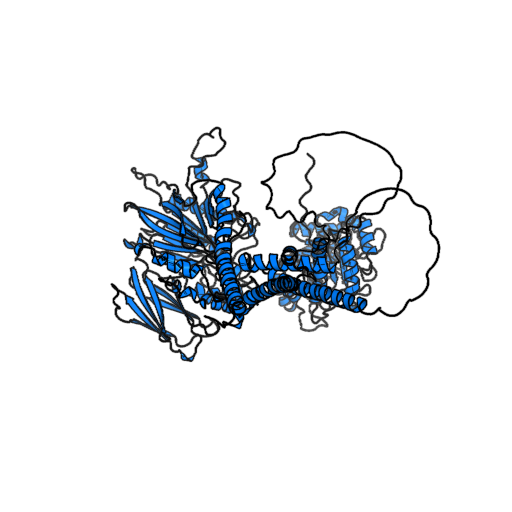3 -16.981 1.00 31.11 337 ALA A N 1
ATOM 2633 C CA . ALA A 1 337 ? 60.345 -13.954 -17.251 1.00 31.11 337 ALA A CA 1
ATOM 2634 C C . ALA A 1 337 ? 60.302 -15.486 -17.205 1.00 31.11 337 ALA A C 1
ATOM 2636 O O . ALA A 1 337 ? 61.025 -16.120 -17.967 1.00 31.11 337 ALA A O 1
ATOM 2637 N N . ASN A 1 338 ? 59.493 -16.066 -16.312 1.00 29.14 338 ASN A N 1
ATOM 2638 C CA . ASN A 1 338 ? 58.803 -17.348 -16.513 1.00 29.14 338 ASN A CA 1
ATOM 2639 C C . ASN A 1 338 ? 57.940 -17.714 -15.295 1.00 29.14 338 ASN A C 1
ATOM 2641 O O . ASN A 1 338 ? 58.330 -18.494 -14.430 1.00 29.14 338 ASN A O 1
ATOM 2645 N N . SER A 1 339 ? 56.717 -17.187 -15.270 1.00 26.02 339 SER A N 1
ATOM 2646 C CA . SER A 1 339 ? 55.587 -17.780 -14.545 1.00 26.02 339 SER A CA 1
ATOM 2647 C C . SER A 1 339 ? 54.272 -17.334 -15.196 1.00 26.02 339 SER A C 1
ATOM 2649 O O . SER A 1 339 ? 53.489 -16.568 -14.644 1.00 26.02 339 SER A O 1
ATOM 2651 N N . CYS A 1 340 ? 54.021 -17.809 -16.421 1.00 26.38 340 CYS A N 1
ATOM 2652 C CA . CYS A 1 340 ? 52.693 -17.713 -17.026 1.00 26.38 340 CYS A CA 1
ATOM 2653 C C . CYS A 1 340 ? 51.713 -18.604 -16.246 1.00 26.38 340 CYS A C 1
ATOM 2655 O O . CYS A 1 340 ? 51.589 -19.799 -16.516 1.00 26.38 340 CYS A O 1
ATOM 2657 N N . ASN A 1 341 ? 50.995 -18.012 -15.289 1.00 29.08 341 ASN A N 1
ATOM 2658 C CA . ASN A 1 341 ? 49.687 -18.514 -14.886 1.00 29.08 341 ASN A CA 1
ATOM 2659 C C . ASN A 1 341 ? 48.779 -18.441 -16.119 1.00 29.08 341 ASN A C 1
ATOM 2661 O O . ASN A 1 341 ? 48.502 -17.357 -16.628 1.00 29.08 341 ASN A O 1
ATOM 2665 N N . VAL A 1 342 ? 48.351 -19.596 -16.628 1.00 36.09 342 VAL A N 1
ATOM 2666 C CA . VAL A 1 342 ? 47.381 -19.682 -17.724 1.00 36.09 342 VAL A CA 1
ATOM 2667 C C . VAL A 1 342 ? 46.079 -19.036 -17.244 1.00 36.09 342 VAL A C 1
ATOM 2669 O O . VAL A 1 342 ? 45.367 -19.615 -16.424 1.00 36.09 342 VAL A O 1
ATOM 2672 N N . MET A 1 343 ? 45.782 -17.823 -17.717 1.00 33.12 343 MET A N 1
ATOM 2673 C CA . MET A 1 343 ? 44.482 -17.190 -17.496 1.00 33.12 343 MET A CA 1
ATOM 2674 C C . MET A 1 343 ? 43.378 -18.066 -18.118 1.00 33.12 343 MET A C 1
ATOM 2676 O O . MET A 1 343 ? 43.555 -18.546 -19.243 1.00 33.12 343 MET A O 1
ATOM 2680 N N . PRO A 1 344 ? 42.242 -18.294 -17.428 1.00 51.53 344 PRO A N 1
ATOM 2681 C CA . PRO A 1 344 ? 41.090 -18.957 -18.029 1.00 51.53 344 PRO A CA 1
ATOM 2682 C C . PRO A 1 344 ? 40.643 -18.191 -19.277 1.00 51.53 344 PRO A C 1
ATOM 2684 O O . PRO A 1 344 ? 40.690 -16.960 -19.300 1.00 51.53 344 PRO A O 1
ATOM 2687 N N . SER A 1 345 ? 40.190 -18.897 -20.317 1.00 69.50 345 SER A N 1
ATOM 2688 C CA . SER A 1 345 ? 39.608 -18.220 -21.481 1.00 69.50 345 SER A CA 1
ATOM 2689 C C . SER A 1 345 ? 38.413 -17.365 -21.041 1.00 69.50 345 SER A C 1
ATOM 2691 O O . SER A 1 345 ? 37.671 -17.766 -20.141 1.00 69.50 345 SER A O 1
ATOM 2693 N N . ILE A 1 346 ? 38.193 -16.215 -21.686 1.00 74.44 346 ILE A N 1
ATOM 2694 C CA . ILE A 1 346 ? 37.057 -15.320 -21.389 1.00 74.44 346 ILE A CA 1
ATOM 2695 C C . ILE A 1 346 ? 35.734 -16.108 -21.362 1.00 74.44 346 ILE A C 1
ATOM 2697 O O . ILE A 1 346 ? 34.914 -15.923 -20.469 1.00 74.44 346 ILE A O 1
ATOM 2701 N N . GLN A 1 347 ? 35.568 -17.064 -22.278 1.00 75.75 347 GLN A N 1
ATOM 2702 C CA . GLN A 1 347 ? 34.391 -17.933 -22.381 1.00 75.75 347 GLN A CA 1
ATOM 2703 C C . GLN A 1 347 ? 34.207 -18.828 -21.145 1.00 75.75 347 GLN A C 1
ATOM 2705 O O . GLN A 1 347 ? 33.089 -19.014 -20.670 1.00 75.75 347 GLN A O 1
ATOM 2710 N N . THR A 1 348 ? 35.304 -19.355 -20.597 1.00 77.50 348 THR A N 1
ATOM 2711 C CA . THR A 1 348 ? 35.307 -20.174 -19.378 1.00 77.50 348 THR A CA 1
ATOM 2712 C C . THR A 1 348 ? 34.878 -19.360 -18.160 1.00 77.50 348 THR A C 1
ATOM 2714 O O . THR A 1 348 ? 34.062 -19.833 -17.370 1.00 77.50 348 THR A O 1
ATOM 2717 N N . SER A 1 349 ? 35.378 -18.129 -18.033 1.00 75.06 349 SER A N 1
ATOM 2718 C CA . SER A 1 349 ? 34.979 -17.211 -16.961 1.00 75.06 349 SER A CA 1
ATOM 2719 C C . SER A 1 349 ? 33.505 -16.815 -17.081 1.00 75.06 349 SER A C 1
ATOM 2721 O O . SER A 1 349 ? 32.780 -16.857 -16.093 1.00 75.06 349 SER A O 1
ATOM 2723 N N . VAL A 1 350 ? 33.028 -16.517 -18.296 1.00 79.50 350 VAL A N 1
ATOM 2724 C CA . VAL A 1 350 ? 31.615 -16.189 -18.555 1.00 79.50 350 VAL A CA 1
ATOM 2725 C C . VAL A 1 350 ? 30.691 -17.358 -18.199 1.00 79.50 350 VAL A C 1
ATOM 2727 O O . VAL A 1 350 ? 29.687 -17.150 -17.516 1.00 79.50 350 VAL A O 1
ATOM 2730 N N . ALA A 1 351 ? 31.027 -18.591 -18.595 1.00 82.00 351 ALA A N 1
ATOM 2731 C CA . ALA A 1 351 ? 30.245 -19.780 -18.247 1.00 82.00 351 ALA A CA 1
ATOM 2732 C C . ALA A 1 351 ? 30.209 -20.026 -16.727 1.00 82.00 351 ALA A C 1
ATOM 2734 O O . ALA A 1 351 ? 29.158 -20.345 -16.173 1.00 82.00 351 ALA A O 1
ATOM 2735 N N . ALA A 1 352 ? 31.337 -19.842 -16.036 1.00 79.56 352 ALA A N 1
ATOM 2736 C CA . ALA A 1 352 ? 31.405 -20.049 -14.594 1.00 79.56 352 ALA A CA 1
ATOM 2737 C C . ALA A 1 352 ? 30.562 -19.030 -13.819 1.00 79.56 352 ALA A C 1
ATOM 2739 O O . ALA A 1 352 ? 29.740 -19.400 -12.979 1.00 79.56 352 ALA A O 1
ATOM 2740 N N . THR A 1 353 ? 30.727 -17.746 -14.142 1.00 79.88 353 THR A N 1
ATOM 2741 C CA . THR A 1 353 ? 30.014 -16.654 -13.473 1.00 79.88 353 THR A CA 1
ATOM 2742 C C . THR A 1 353 ? 28.512 -16.728 -13.732 1.00 79.88 353 THR A C 1
ATOM 2744 O O . THR A 1 353 ? 27.730 -16.633 -12.789 1.00 79.88 353 THR A O 1
ATOM 2747 N N . SER A 1 354 ? 28.089 -16.969 -14.978 1.00 85.69 354 SER A N 1
ATOM 2748 C CA . SER A 1 354 ? 26.663 -17.121 -15.307 1.00 85.69 354 SER A CA 1
ATOM 2749 C C . SER A 1 354 ? 26.034 -18.337 -14.618 1.00 85.69 354 SER A C 1
ATOM 2751 O O . SER A 1 354 ? 24.949 -18.217 -14.057 1.00 85.69 354 SER A O 1
ATOM 2753 N N . SER A 1 355 ? 26.729 -19.480 -14.552 1.00 87.75 355 SER A N 1
ATOM 2754 C CA . SER A 1 355 ? 26.255 -20.650 -13.798 1.00 87.75 355 SER A CA 1
ATOM 2755 C C . SER A 1 355 ? 26.108 -20.367 -12.302 1.00 87.75 355 SER A C 1
ATOM 2757 O O . SER A 1 355 ? 25.127 -20.794 -11.691 1.00 87.75 355 SER A O 1
ATOM 2759 N N . ALA A 1 356 ? 27.083 -19.687 -11.695 1.00 84.12 356 ALA A N 1
ATOM 2760 C CA . ALA A 1 356 ? 27.021 -19.318 -10.285 1.00 84.12 356 ALA A CA 1
ATOM 2761 C C . ALA A 1 356 ? 25.841 -18.374 -10.015 1.00 84.12 356 ALA A C 1
ATOM 2763 O O . ALA A 1 356 ? 25.097 -18.584 -9.057 1.00 84.12 356 ALA A O 1
ATOM 2764 N N . LEU A 1 357 ? 25.620 -17.402 -10.904 1.00 86.62 357 LEU A N 1
ATOM 2765 C CA . LEU A 1 357 ? 24.538 -16.431 -10.796 1.00 86.62 357 LEU A CA 1
ATOM 2766 C C . LEU A 1 357 ? 23.154 -17.090 -10.911 1.00 86.62 357 LEU A C 1
ATOM 2768 O O . LEU A 1 357 ? 22.305 -16.831 -10.066 1.00 86.62 357 LEU A O 1
ATOM 2772 N N . ILE A 1 358 ? 22.943 -18.006 -11.870 1.00 91.50 358 ILE A N 1
ATOM 2773 C CA . ILE A 1 358 ? 21.684 -18.775 -11.999 1.00 91.50 358 ILE A CA 1
ATOM 2774 C C . ILE A 1 358 ? 21.378 -19.536 -10.711 1.00 91.50 358 ILE A C 1
ATOM 2776 O O . ILE A 1 358 ? 20.241 -19.548 -10.253 1.00 91.50 358 ILE A O 1
ATOM 2780 N N . ARG A 1 359 ? 22.383 -20.192 -10.124 1.00 90.88 359 ARG A N 1
ATOM 2781 C CA . ARG A 1 359 ? 22.196 -21.022 -8.928 1.00 90.88 359 ARG A CA 1
ATOM 2782 C C . ARG A 1 359 ? 21.943 -20.198 -7.685 1.00 90.88 359 ARG A C 1
ATOM 2784 O O . ARG A 1 359 ? 21.047 -20.537 -6.920 1.00 90.88 359 ARG A O 1
ATOM 2791 N N . PHE A 1 360 ? 22.712 -19.130 -7.507 1.00 88.38 360 PHE A N 1
ATOM 2792 C CA . PHE A 1 360 ? 22.537 -18.211 -6.396 1.00 88.38 360 PHE A CA 1
ATOM 2793 C C . PHE A 1 360 ? 21.172 -17.523 -6.482 1.00 88.38 360 PHE A C 1
ATOM 2795 O O . PHE A 1 360 ? 20.348 -17.705 -5.590 1.00 88.38 360 PHE A O 1
ATOM 2802 N N . LEU A 1 361 ? 20.881 -16.833 -7.590 1.00 90.06 361 LEU A N 1
ATOM 2803 C CA . LEU A 1 361 ? 19.602 -16.146 -7.774 1.00 90.06 361 LEU A CA 1
ATOM 2804 C C . LEU A 1 361 ? 18.428 -17.122 -7.791 1.00 90.06 361 LEU A C 1
ATOM 2806 O O . LEU A 1 361 ? 17.418 -16.845 -7.161 1.00 90.06 361 LEU A O 1
ATOM 2810 N N . GLY A 1 362 ? 18.556 -18.272 -8.454 1.00 91.19 362 GLY A N 1
ATOM 2811 C CA . GLY A 1 362 ? 17.513 -19.294 -8.503 1.00 91.19 362 GLY A CA 1
ATOM 2812 C C . GLY A 1 362 ? 17.188 -19.860 -7.124 1.00 91.19 362 GLY A C 1
ATOM 2813 O O . GLY A 1 362 ? 16.017 -19.995 -6.783 1.00 91.19 362 GLY A O 1
ATOM 2814 N N . TYR A 1 363 ? 18.194 -20.141 -6.291 1.00 89.44 363 TYR A N 1
ATOM 2815 C CA . TYR A 1 363 ? 17.949 -20.591 -4.921 1.00 89.44 363 TYR A CA 1
ATOM 2816 C C . TYR A 1 363 ? 17.268 -19.506 -4.082 1.00 89.44 363 TYR A C 1
ATOM 2818 O O . TYR A 1 363 ? 16.230 -19.779 -3.481 1.00 89.44 363 TYR A O 1
ATOM 2826 N N . ILE A 1 364 ? 17.813 -18.282 -4.076 1.00 87.69 364 ILE A N 1
ATOM 2827 C CA . ILE A 1 364 ? 17.241 -17.154 -3.326 1.00 87.69 364 ILE A CA 1
ATOM 2828 C C . ILE A 1 364 ? 15.798 -16.899 -3.775 1.00 87.69 364 ILE A C 1
ATOM 2830 O O . ILE A 1 364 ? 14.907 -16.838 -2.937 1.00 87.69 364 ILE A O 1
ATOM 2834 N N . PHE A 1 365 ? 15.548 -16.855 -5.083 1.00 93.00 365 PHE A N 1
ATOM 2835 C CA . PHE A 1 365 ? 14.230 -16.618 -5.666 1.00 93.00 365 PHE A CA 1
ATOM 2836 C C . PHE A 1 365 ? 13.202 -17.684 -5.287 1.00 93.00 365 PHE A C 1
ATOM 2838 O O . PHE A 1 365 ? 12.096 -17.370 -4.860 1.00 93.00 365 PHE A O 1
ATOM 2845 N N . LEU A 1 366 ? 13.559 -18.960 -5.446 1.00 92.75 366 LEU A N 1
ATOM 2846 C CA . LEU A 1 366 ? 12.621 -20.063 -5.248 1.00 92.75 366 LEU A CA 1
ATOM 2847 C C . LEU A 1 366 ? 12.400 -20.373 -3.767 1.00 92.75 366 LEU A C 1
ATOM 2849 O O . LEU A 1 366 ? 11.348 -20.888 -3.395 1.00 92.75 366 LEU A O 1
ATOM 2853 N N . ARG A 1 367 ? 13.395 -20.136 -2.910 1.00 88.00 367 ARG A N 1
ATOM 2854 C CA . ARG A 1 367 ? 13.357 -20.596 -1.517 1.00 88.00 367 ARG A CA 1
ATOM 2855 C C . ARG A 1 367 ? 13.215 -19.485 -0.499 1.00 88.00 367 ARG A C 1
ATOM 2857 O O . ARG A 1 367 ? 12.789 -19.794 0.610 1.00 88.00 367 ARG A O 1
ATOM 2864 N N . TRP A 1 368 ? 13.564 -18.252 -0.855 1.00 82.69 368 TRP A N 1
ATOM 2865 C CA . TRP A 1 368 ? 13.709 -17.195 0.129 1.00 82.69 368 TRP A CA 1
ATOM 2866 C C . TRP A 1 368 ? 12.991 -15.906 -0.207 1.00 82.69 368 TRP A C 1
ATOM 2868 O O . TRP A 1 368 ? 12.079 -15.574 0.513 1.00 82.69 368 TRP A O 1
ATOM 2878 N N . ILE A 1 369 ? 13.340 -15.183 -1.264 1.00 86.81 369 ILE A N 1
ATOM 2879 C CA . ILE A 1 369 ? 12.737 -13.877 -1.549 1.00 86.81 369 ILE A CA 1
ATOM 2880 C C . ILE A 1 369 ? 12.253 -13.901 -2.995 1.00 86.81 369 ILE A C 1
ATOM 2882 O O . ILE A 1 369 ? 13.093 -14.028 -3.890 1.00 86.81 369 ILE A O 1
ATOM 2886 N N . PRO A 1 370 ? 10.944 -13.754 -3.269 1.00 89.38 370 PRO A N 1
ATOM 2887 C CA . PRO A 1 370 ? 10.413 -13.705 -4.629 1.00 89.38 370 PRO A CA 1
ATOM 2888 C C . PRO A 1 370 ? 10.693 -12.339 -5.281 1.00 89.38 370 PRO A C 1
ATOM 2890 O O . PRO A 1 370 ? 9.788 -11.655 -5.742 1.00 89.38 370 PRO A O 1
ATOM 2893 N N . ALA A 1 371 ? 11.962 -11.927 -5.303 1.00 85.44 371 ALA A N 1
ATOM 2894 C CA . ALA A 1 371 ? 12.401 -10.624 -5.776 1.00 85.44 371 ALA A CA 1
ATOM 2895 C C . ALA A 1 371 ? 12.083 -10.436 -7.263 1.00 85.44 371 ALA A C 1
ATOM 2897 O O . ALA A 1 371 ? 12.428 -11.281 -8.095 1.00 85.44 371 ALA A O 1
ATOM 2898 N N . HIS A 1 372 ? 11.494 -9.291 -7.607 1.00 86.69 372 HIS A N 1
ATOM 2899 C CA . HIS A 1 372 ? 10.986 -9.035 -8.953 1.00 86.69 372 HIS A CA 1
ATOM 2900 C C . HIS A 1 372 ? 12.078 -8.943 -10.033 1.00 86.69 372 HIS A C 1
ATOM 2902 O O . HIS A 1 372 ? 11.854 -9.276 -11.196 1.00 86.69 372 HIS A O 1
ATOM 2908 N N . HIS A 1 373 ? 13.303 -8.571 -9.653 1.00 86.94 373 HIS A N 1
ATOM 2909 C CA . HIS A 1 373 ? 14.454 -8.561 -10.560 1.00 86.94 373 HIS A CA 1
ATOM 2910 C C . HIS A 1 373 ? 15.050 -9.953 -10.827 1.00 86.94 373 HIS A C 1
ATOM 2912 O O . HIS A 1 373 ? 15.821 -10.117 -11.774 1.00 86.94 373 HIS A O 1
ATOM 2918 N N . ALA A 1 374 ? 14.741 -10.968 -10.013 1.00 87.81 374 ALA A N 1
ATOM 2919 C CA . ALA A 1 374 ? 15.405 -12.263 -10.125 1.00 87.81 374 ALA A CA 1
ATOM 2920 C C . ALA A 1 374 ? 15.040 -13.029 -11.412 1.00 87.81 374 ALA A C 1
ATOM 2922 O O . ALA A 1 374 ? 15.970 -13.499 -12.070 1.00 87.81 374 ALA A O 1
ATOM 2923 N N . PRO A 1 375 ? 13.765 -13.134 -11.850 1.00 91.94 375 PRO A N 1
ATOM 2924 C CA . PRO A 1 375 ? 13.435 -13.845 -13.083 1.00 91.94 375 PRO A CA 1
ATOM 2925 C C . PRO A 1 375 ? 14.175 -13.361 -14.342 1.00 91.94 375 PRO A C 1
ATOM 2927 O O . PRO A 1 375 ? 14.819 -14.198 -14.984 1.00 91.94 375 PRO A O 1
ATOM 2930 N N . PRO A 1 376 ? 14.179 -12.057 -14.707 1.00 91.94 376 PRO A N 1
ATOM 2931 C CA . PRO A 1 376 ? 14.893 -11.609 -15.903 1.00 91.94 376 PRO A CA 1
ATOM 2932 C C . PRO A 1 376 ? 16.404 -11.866 -15.807 1.00 91.94 376 PRO A C 1
ATOM 2934 O O . PRO A 1 376 ? 17.021 -12.265 -16.798 1.00 91.94 376 PRO A O 1
ATOM 2937 N N . LEU A 1 377 ? 17.002 -11.723 -14.619 1.00 91.44 377 LEU A N 1
ATOM 2938 C CA . LEU A 1 377 ? 18.419 -12.025 -14.400 1.00 91.44 377 LEU A CA 1
ATOM 2939 C C . LEU A 1 377 ? 18.725 -13.523 -14.530 1.00 91.44 377 LEU A C 1
ATOM 2941 O O . LEU A 1 377 ? 19.729 -13.880 -15.149 1.00 91.44 377 LEU A O 1
ATOM 2945 N N . ILE A 1 378 ? 17.871 -14.403 -14.000 1.00 91.94 378 ILE A N 1
ATOM 2946 C CA . ILE A 1 378 ? 18.017 -15.862 -14.112 1.00 91.94 378 ILE A CA 1
ATOM 2947 C C . ILE A 1 378 ? 17.942 -16.288 -15.581 1.00 91.94 378 ILE A C 1
ATOM 2949 O O . ILE A 1 378 ? 18.832 -17.000 -16.046 1.00 91.94 378 ILE A O 1
ATOM 2953 N N . PHE A 1 379 ? 16.934 -15.826 -16.330 1.00 94.69 379 PHE A N 1
ATOM 2954 C CA . PHE A 1 379 ? 16.771 -16.189 -17.742 1.00 94.69 379 PHE A CA 1
ATOM 2955 C C . PHE A 1 379 ? 17.900 -15.642 -18.620 1.00 94.69 379 PHE A C 1
ATOM 2957 O O . PHE A 1 379 ? 18.442 -16.376 -19.448 1.00 94.69 379 PHE A O 1
ATOM 2964 N N . THR A 1 380 ? 18.319 -14.395 -18.394 1.00 92.56 380 THR A N 1
ATOM 2965 C CA . THR A 1 380 ? 19.456 -13.799 -19.112 1.00 92.56 380 THR A CA 1
ATOM 2966 C C . THR A 1 380 ? 20.745 -14.564 -18.819 1.00 92.56 380 THR A C 1
ATOM 2968 O O . THR A 1 380 ? 21.475 -14.937 -19.737 1.00 92.56 380 THR A O 1
ATOM 2971 N N . SER A 1 381 ? 21.002 -14.876 -17.547 1.00 90.06 381 SER A N 1
ATOM 2972 C CA . SER A 1 381 ? 22.178 -15.653 -17.143 1.00 90.06 381 SER A CA 1
ATOM 2973 C C . SER A 1 381 ? 22.154 -17.059 -17.733 1.00 90.06 381 SER A C 1
ATOM 2975 O O . SER A 1 381 ? 23.193 -17.549 -18.168 1.00 90.06 381 SER A O 1
ATOM 2977 N N . LEU A 1 382 ? 20.981 -17.697 -17.804 1.00 92.56 382 LEU A N 1
ATOM 2978 C CA . LEU A 1 382 ? 20.808 -19.004 -18.433 1.00 92.56 382 LEU A CA 1
ATOM 2979 C C . LEU A 1 382 ? 21.123 -18.959 -19.930 1.00 92.56 382 LEU A C 1
ATOM 2981 O O . LEU A 1 382 ? 21.864 -19.812 -20.413 1.00 92.56 382 LEU A O 1
ATOM 2985 N N . LEU A 1 383 ? 20.638 -17.948 -20.652 1.00 94.38 383 LEU A N 1
ATOM 2986 C CA . LEU A 1 383 ? 20.939 -17.775 -22.074 1.00 94.38 383 LEU A CA 1
ATOM 2987 C C . LEU A 1 383 ? 22.442 -17.562 -22.317 1.00 94.38 383 LEU A C 1
ATOM 2989 O O . LEU A 1 383 ? 23.033 -18.214 -23.185 1.00 94.38 383 LEU A O 1
ATOM 2993 N N . VAL A 1 384 ? 23.075 -16.695 -21.520 1.00 90.62 384 VAL A N 1
ATOM 2994 C CA . VAL A 1 384 ? 24.527 -16.451 -21.568 1.00 90.62 384 VAL A CA 1
ATOM 2995 C C . VAL A 1 384 ? 25.299 -17.737 -21.273 1.00 90.62 384 VAL A C 1
ATOM 2997 O O . VAL A 1 384 ? 26.229 -18.080 -22.004 1.00 90.62 384 VAL A O 1
ATOM 3000 N N . TYR A 1 385 ? 24.885 -18.481 -20.246 1.00 91.06 385 TYR A N 1
ATOM 3001 C CA . TYR A 1 385 ? 25.497 -19.745 -19.855 1.00 91.06 385 TYR A CA 1
ATOM 3002 C C . TYR A 1 385 ? 25.437 -20.784 -20.980 1.00 91.06 385 TYR A C 1
ATOM 3004 O O . TYR A 1 385 ? 26.468 -21.338 -21.363 1.00 91.06 385 TYR A O 1
ATOM 3012 N N . LEU A 1 386 ? 24.252 -21.022 -21.550 1.00 91.00 386 LEU A N 1
ATOM 3013 C CA . LEU A 1 386 ? 24.059 -21.997 -22.627 1.00 91.00 386 LEU A CA 1
ATOM 3014 C C . LEU A 1 386 ? 24.865 -21.626 -23.876 1.00 91.00 386 LEU A C 1
ATOM 3016 O O . LEU A 1 386 ? 25.490 -22.496 -24.482 1.00 91.00 386 LEU A O 1
ATOM 3020 N N . THR A 1 387 ? 24.918 -20.336 -24.216 1.00 89.50 387 THR A N 1
ATOM 3021 C CA . THR A 1 387 ? 25.713 -19.829 -25.343 1.00 89.50 387 THR A CA 1
ATOM 3022 C C . THR A 1 387 ? 27.209 -20.040 -25.104 1.00 89.50 387 THR A C 1
ATOM 3024 O O . THR A 1 387 ? 27.912 -20.555 -25.974 1.00 89.50 387 THR A O 1
ATOM 3027 N N . ALA A 1 388 ? 27.708 -19.716 -23.907 1.00 86.38 388 ALA A N 1
ATOM 3028 C CA . ALA A 1 388 ? 29.112 -19.913 -23.555 1.00 86.38 388 ALA A CA 1
ATOM 3029 C C . ALA A 1 388 ? 29.500 -21.401 -23.565 1.00 86.38 388 ALA A C 1
ATOM 3031 O O . ALA A 1 388 ? 30.535 -21.765 -24.125 1.00 86.38 388 ALA A O 1
ATOM 3032 N N . VAL A 1 389 ? 28.653 -22.277 -23.014 1.00 85.25 389 VAL A N 1
ATOM 3033 C CA . VAL A 1 389 ? 28.855 -23.733 -23.052 1.00 85.25 389 VAL A CA 1
ATOM 3034 C C . VAL A 1 389 ? 28.863 -24.249 -24.488 1.00 85.25 389 VAL A C 1
ATOM 3036 O O . VAL A 1 389 ? 29.748 -25.028 -24.840 1.00 85.25 389 VAL A O 1
ATOM 3039 N N . PHE A 1 390 ? 27.937 -23.792 -25.335 1.00 85.69 390 PHE A N 1
ATOM 3040 C CA . PHE A 1 390 ? 27.898 -24.168 -26.747 1.00 85.69 390 PHE A CA 1
ATOM 3041 C C . PHE A 1 390 ? 29.198 -23.791 -27.466 1.00 85.69 390 PHE A C 1
ATOM 3043 O O . PHE A 1 390 ? 29.783 -24.630 -28.153 1.00 85.69 390 PHE A O 1
ATOM 3050 N N . VAL A 1 391 ? 29.706 -22.573 -27.256 1.00 84.19 391 VAL A N 1
ATOM 3051 C CA . VAL A 1 391 ? 30.976 -22.108 -27.842 1.00 84.19 391 VAL A CA 1
ATOM 3052 C C . VAL A 1 391 ? 32.173 -22.915 -27.326 1.00 84.19 391 VAL A C 1
ATOM 3054 O O . VAL A 1 391 ? 33.037 -23.292 -28.115 1.00 84.19 391 VAL A O 1
ATOM 3057 N N . ILE A 1 392 ? 32.224 -23.234 -26.028 1.00 80.62 392 ILE A N 1
ATOM 3058 C CA . ILE A 1 392 ? 33.299 -24.055 -25.444 1.00 80.62 392 ILE A CA 1
ATOM 3059 C C . ILE A 1 392 ? 33.297 -25.460 -26.062 1.00 80.62 392 ILE A C 1
ATOM 3061 O O . ILE A 1 392 ? 34.333 -25.935 -26.527 1.00 80.62 392 ILE A O 1
ATOM 3065 N N . VAL A 1 393 ? 32.131 -26.111 -26.118 1.00 79.75 393 VAL A N 1
ATOM 3066 C CA . VAL A 1 393 ? 31.993 -27.487 -26.620 1.00 79.75 393 VAL A CA 1
ATOM 3067 C C . VAL A 1 393 ? 32.281 -27.567 -28.124 1.00 79.75 393 VAL A C 1
ATOM 3069 O O . VAL A 1 393 ? 33.027 -28.442 -28.566 1.00 79.75 393 VAL A O 1
ATOM 3072 N N . THR A 1 394 ? 31.740 -26.642 -28.922 1.00 76.25 394 THR A N 1
ATOM 3073 C CA . THR A 1 394 ? 31.975 -26.604 -30.378 1.00 76.25 394 THR A CA 1
ATOM 3074 C C . THR A 1 394 ? 33.404 -26.181 -30.724 1.00 76.25 394 THR A C 1
ATOM 3076 O O . THR A 1 394 ? 34.007 -26.741 -31.642 1.00 76.25 394 THR A O 1
ATOM 3079 N N . GLY A 1 395 ? 33.996 -25.264 -29.954 1.00 68.06 395 GLY A N 1
ATOM 3080 C CA . GLY A 1 395 ? 35.392 -24.852 -30.097 1.00 68.06 395 GLY A CA 1
ATOM 3081 C C . GLY A 1 395 ? 36.389 -25.979 -29.804 1.00 68.06 395 GLY A C 1
ATOM 3082 O O . GLY A 1 395 ? 37.404 -26.099 -30.497 1.00 68.06 395 GLY A O 1
ATOM 3083 N N . GLU A 1 396 ? 36.106 -26.845 -28.825 1.00 64.19 396 GLU A N 1
ATOM 3084 C CA . GLU A 1 396 ? 36.902 -28.053 -28.567 1.00 64.19 396 GLU A CA 1
ATOM 3085 C C . GLU A 1 396 ? 36.737 -29.112 -29.669 1.00 64.19 396 GLU A C 1
ATOM 3087 O O . GLU A 1 396 ? 37.737 -29.704 -30.096 1.00 64.19 396 GLU A O 1
ATOM 3092 N N . ALA A 1 397 ? 35.517 -29.309 -30.182 1.00 59.41 397 ALA A N 1
ATOM 3093 C CA . ALA A 1 397 ? 35.239 -30.218 -31.299 1.00 59.41 397 ALA A CA 1
ATOM 3094 C C . ALA A 1 397 ? 35.972 -29.791 -32.591 1.00 59.41 397 ALA A C 1
ATOM 3096 O O . ALA A 1 397 ? 36.587 -30.612 -33.275 1.00 59.41 397 ALA A O 1
ATOM 3097 N N . ALA A 1 398 ? 36.012 -28.487 -32.886 1.00 53.44 398 ALA A N 1
ATOM 3098 C CA . ALA A 1 398 ? 36.750 -27.943 -34.028 1.00 53.44 398 ALA A CA 1
ATOM 3099 C C . ALA A 1 398 ? 38.280 -28.114 -33.889 1.00 53.44 398 ALA A C 1
ATOM 3101 O O . ALA A 1 398 ? 38.975 -28.395 -34.870 1.00 53.44 398 ALA A O 1
ATOM 3102 N N . LYS A 1 399 ? 38.826 -27.996 -32.667 1.00 55.09 399 LYS A N 1
ATOM 3103 C CA . LYS A 1 399 ? 40.258 -28.225 -32.385 1.00 55.09 399 LYS A CA 1
ATOM 3104 C C . LYS A 1 399 ? 40.656 -29.701 -32.473 1.00 55.09 399 LYS A C 1
ATOM 3106 O O . LYS A 1 399 ? 41.775 -29.994 -32.892 1.00 55.09 399 LYS A O 1
ATOM 3111 N N . THR A 1 400 ? 39.764 -30.626 -32.117 1.00 54.25 400 THR A N 1
ATOM 3112 C CA . THR A 1 400 ? 40.002 -32.074 -32.275 1.00 54.25 400 THR A CA 1
ATOM 3113 C C . THR A 1 400 ? 39.920 -32.509 -33.739 1.00 54.25 400 THR A C 1
ATOM 3115 O O . THR A 1 400 ? 40.755 -33.302 -34.169 1.00 54.25 400 THR A O 1
ATOM 3118 N N . SER A 1 401 ? 39.035 -31.907 -34.542 1.00 45.25 401 SER A N 1
ATOM 3119 C CA . SER A 1 401 ? 38.960 -32.163 -35.990 1.00 45.25 401 SER A CA 1
ATOM 3120 C C . SER A 1 401 ? 40.200 -31.685 -36.763 1.00 45.25 401 SER A C 1
ATOM 3122 O O . SER A 1 401 ? 40.625 -32.363 -37.695 1.00 45.25 401 SER A O 1
ATOM 3124 N N . LYS A 1 402 ? 40.833 -30.564 -36.375 1.00 45.84 402 LYS A N 1
ATOM 3125 C CA . LYS A 1 402 ? 42.076 -30.076 -37.018 1.00 45.84 402 LYS A CA 1
ATOM 3126 C C . LYS A 1 402 ? 43.325 -30.904 -36.687 1.00 45.84 402 LYS A C 1
ATOM 3128 O O . LYS A 1 402 ? 44.303 -30.830 -37.422 1.00 45.84 402 LYS A O 1
ATOM 3133 N N . ARG A 1 403 ? 43.311 -31.699 -35.610 1.00 43.47 403 ARG A N 1
ATOM 3134 C CA . ARG A 1 403 ? 44.440 -32.565 -35.215 1.00 43.47 403 ARG A CA 1
ATOM 3135 C C . ARG A 1 403 ? 44.431 -33.945 -35.886 1.00 43.47 403 ARG A C 1
ATOM 3137 O O . ARG A 1 403 ? 45.446 -34.627 -35.834 1.00 43.47 403 ARG A O 1
ATOM 3144 N N . GLY A 1 404 ? 43.329 -34.337 -36.528 1.00 37.94 404 GLY A N 1
ATOM 3145 C CA . GLY A 1 404 ? 43.220 -35.587 -37.294 1.00 37.94 404 GLY A CA 1
ATOM 3146 C C . GLY A 1 404 ? 43.651 -35.488 -38.765 1.00 37.94 404 GLY A C 1
ATOM 3147 O O . GLY A 1 404 ? 43.577 -36.482 -39.475 1.00 37.94 404 GLY A O 1
ATOM 3148 N N . GLY A 1 405 ? 44.078 -34.307 -39.235 1.00 39.03 405 GLY A N 1
ATOM 3149 C CA . GLY A 1 405 ? 44.292 -34.006 -40.658 1.00 39.03 405 GLY A CA 1
ATOM 3150 C C . GLY A 1 405 ? 45.744 -33.968 -41.152 1.00 39.03 405 GLY A C 1
ATOM 3151 O O . GLY A 1 405 ? 45.979 -33.431 -42.228 1.00 39.03 405 GLY A O 1
ATOM 3152 N N . THR A 1 406 ? 46.723 -34.492 -40.410 1.00 36.81 406 THR A N 1
ATOM 3153 C CA . THR A 1 406 ? 48.131 -34.512 -40.856 1.00 36.81 406 THR A CA 1
ATOM 3154 C C . THR A 1 406 ? 48.832 -35.808 -40.456 1.00 36.81 406 THR A C 1
ATOM 3156 O O . THR A 1 406 ? 49.616 -35.864 -39.513 1.00 36.81 406 THR A O 1
ATOM 3159 N N . THR A 1 407 ? 48.569 -36.873 -41.213 1.00 38.88 407 THR A N 1
ATOM 3160 C CA . THR A 1 407 ? 49.534 -37.966 -41.398 1.00 38.88 407 THR A CA 1
ATOM 3161 C C . THR A 1 407 ? 49.755 -38.143 -42.894 1.00 38.88 407 THR A C 1
ATOM 3163 O O . THR A 1 407 ? 48.877 -38.587 -43.624 1.00 38.88 407 THR A O 1
ATOM 3166 N N . GLY A 1 408 ? 50.922 -37.707 -43.360 1.00 34.03 408 GLY A N 1
ATOM 3167 C CA . GLY A 1 408 ? 51.317 -37.796 -44.757 1.00 34.03 408 GLY A CA 1
ATOM 3168 C C . GLY A 1 408 ? 52.668 -37.129 -44.988 1.00 34.03 408 GLY A C 1
ATOM 3169 O O . GLY A 1 408 ? 52.728 -35.921 -45.165 1.00 34.03 408 GLY A O 1
ATOM 3170 N N . ASN A 1 409 ? 53.713 -37.959 -45.013 1.00 33.22 409 ASN A N 1
ATOM 3171 C CA . ASN A 1 409 ? 55.050 -37.719 -45.567 1.00 33.22 409 ASN A CA 1
ATOM 3172 C C . ASN A 1 409 ? 55.988 -36.709 -44.888 1.00 33.22 409 ASN A C 1
ATOM 3174 O O . ASN A 1 409 ? 55.908 -35.510 -45.121 1.00 33.22 409 ASN A O 1
ATOM 3178 N N . ALA A 1 410 ? 57.020 -37.245 -44.227 1.00 30.73 410 ALA A N 1
ATOM 3179 C CA . ALA A 1 410 ? 58.402 -36.791 -44.423 1.00 30.73 410 ALA A CA 1
ATOM 3180 C C . ALA A 1 410 ? 59.382 -37.877 -43.946 1.00 30.73 410 ALA A C 1
ATOM 3182 O O . ALA A 1 410 ? 59.738 -37.979 -42.775 1.00 30.73 410 ALA A O 1
ATOM 3183 N N . GLN A 1 411 ? 59.768 -38.725 -44.893 1.00 34.41 411 GLN A N 1
ATOM 3184 C CA . GLN A 1 411 ? 60.979 -39.538 -44.880 1.00 34.41 411 GLN A CA 1
ATOM 3185 C C . GLN A 1 411 ? 62.136 -38.640 -45.365 1.00 34.41 411 GLN A C 1
ATOM 3187 O O . GLN A 1 411 ? 61.883 -37.851 -46.276 1.00 34.41 411 GLN A O 1
ATOM 3192 N N . LYS A 1 412 ? 63.362 -38.839 -44.833 1.00 29.75 412 LYS A N 1
ATOM 3193 C CA . LYS A 1 412 ? 64.656 -38.140 -45.104 1.00 29.75 412 LYS A CA 1
ATOM 3194 C C . LYS A 1 412 ? 64.969 -37.000 -44.115 1.00 29.75 412 LYS A C 1
ATOM 3196 O O . LYS A 1 412 ? 64.103 -36.183 -43.851 1.00 29.75 412 LYS A O 1
ATOM 3201 N N . ASP A 1 413 ? 66.134 -36.870 -43.480 1.00 30.73 413 ASP A N 1
ATOM 3202 C CA . ASP A 1 413 ? 67.459 -37.479 -43.647 1.00 30.73 413 ASP A CA 1
ATOM 3203 C C . ASP A 1 413 ? 68.153 -37.671 -42.285 1.00 30.73 413 ASP A C 1
ATOM 3205 O O . ASP A 1 413 ? 67.875 -36.982 -41.301 1.00 30.73 413 ASP A O 1
ATOM 3209 N N . ALA A 1 414 ? 69.066 -38.639 -42.251 1.00 29.80 414 ALA A N 1
ATOM 3210 C CA . ALA A 1 414 ? 69.929 -38.980 -41.129 1.00 29.80 414 ALA A CA 1
ATOM 3211 C C . ALA A 1 414 ? 71.362 -38.448 -41.352 1.00 29.80 414 ALA A C 1
ATOM 3213 O O . ALA A 1 414 ? 71.750 -38.205 -42.491 1.00 29.80 414 ALA A O 1
ATOM 3214 N N . ILE A 1 415 ? 72.162 -38.461 -40.267 1.00 32.31 415 ILE A N 1
ATOM 3215 C CA . ILE A 1 415 ? 73.646 -38.359 -40.200 1.00 32.31 415 ILE A CA 1
ATOM 3216 C C . ILE A 1 415 ? 74.121 -36.890 -40.145 1.00 32.31 415 ILE A C 1
ATOM 3218 O O . ILE A 1 415 ? 73.888 -36.121 -41.061 1.00 32.31 415 ILE A O 1
ATOM 3222 N N . THR A 1 416 ? 74.720 -36.340 -39.080 1.00 28.70 416 THR A N 1
ATOM 3223 C CA . THR A 1 416 ? 75.943 -36.658 -38.292 1.00 28.70 416 THR A CA 1
ATOM 3224 C C . THR A 1 416 ? 75.922 -35.641 -37.113 1.00 28.70 416 THR A C 1
ATOM 3226 O O . THR A 1 416 ? 75.336 -34.581 -37.284 1.00 28.70 416 THR A O 1
ATOM 3229 N N . THR A 1 417 ? 76.418 -35.812 -35.882 1.00 27.95 417 THR A N 1
ATOM 3230 C CA . THR A 1 417 ? 77.755 -36.221 -35.414 1.00 27.95 417 THR A CA 1
ATOM 3231 C C . THR A 1 417 ? 77.692 -36.486 -33.896 1.00 27.95 417 THR A C 1
ATOM 3233 O O . THR A 1 417 ? 76.985 -35.809 -33.154 1.00 27.95 417 THR A O 1
ATOM 3236 N N . LYS A 1 418 ? 78.452 -37.487 -33.434 1.00 28.50 418 LYS A N 1
ATOM 3237 C CA . LYS A 1 418 ? 78.603 -37.939 -32.036 1.00 28.50 418 LYS A CA 1
ATOM 3238 C C . LYS A 1 418 ? 79.805 -37.279 -31.332 1.00 28.50 418 LYS A C 1
ATOM 3240 O O . LYS A 1 418 ? 80.796 -36.991 -31.994 1.00 28.50 418 LYS A O 1
ATOM 3245 N N . ARG A 1 419 ? 79.754 -37.330 -29.984 1.00 27.22 419 ARG A N 1
ATOM 3246 C CA . ARG A 1 419 ? 80.775 -37.100 -28.918 1.00 27.22 419 ARG A CA 1
ATOM 3247 C C . ARG A 1 419 ? 80.670 -35.703 -28.281 1.00 27.22 419 ARG A C 1
ATOM 3249 O O . ARG A 1 419 ? 80.607 -34.729 -29.003 1.00 27.22 419 ARG A O 1
ATOM 3256 N N . SER A 1 420 ? 80.611 -35.535 -26.958 1.00 26.73 420 SER A N 1
ATOM 3257 C CA . SER A 1 420 ? 81.250 -36.293 -25.870 1.00 26.73 420 SER A CA 1
ATOM 3258 C C . SER A 1 420 ? 80.408 -36.384 -24.584 1.00 26.73 420 SER A C 1
ATOM 3260 O O . SER A 1 420 ? 79.560 -35.552 -24.291 1.00 26.73 420 SER A O 1
ATOM 3262 N N . SER A 1 421 ? 80.708 -37.432 -23.823 1.00 25.17 421 SER A N 1
ATOM 3263 C CA . SER A 1 421 ? 80.210 -37.867 -22.515 1.00 25.17 421 SER A CA 1
ATOM 3264 C C . SER A 1 421 ? 80.490 -36.928 -21.333 1.00 25.17 421 SER A C 1
ATOM 3266 O O . SER A 1 421 ? 81.585 -36.377 -21.258 1.00 25.17 421 SER A O 1
ATOM 3268 N N . GLY A 1 422 ? 79.605 -36.944 -20.323 1.00 25.16 422 GLY A N 1
ATOM 3269 C CA . GLY A 1 422 ? 80.024 -36.834 -18.918 1.00 25.16 422 GLY A CA 1
ATOM 3270 C C . GLY A 1 422 ? 79.050 -36.173 -17.934 1.00 25.16 422 GLY A C 1
ATOM 3271 O O . GLY A 1 422 ? 79.001 -34.957 -17.858 1.00 25.16 422 GLY A O 1
ATOM 3272 N N . SER A 1 423 ? 78.447 -37.008 -17.076 1.00 24.33 423 SER A N 1
ATOM 3273 C CA . SER A 1 423 ? 78.001 -36.726 -15.694 1.00 24.33 423 SER A CA 1
ATOM 3274 C C . SER A 1 423 ? 76.584 -36.184 -15.422 1.00 24.33 423 SER A C 1
ATOM 3276 O O . SER A 1 423 ? 76.291 -35.010 -15.606 1.00 24.33 423 SER A O 1
ATOM 3278 N N . GLY A 1 424 ? 75.770 -37.059 -14.811 1.00 25.50 424 GLY A N 1
ATOM 3279 C CA . GLY A 1 424 ? 75.087 -36.751 -13.547 1.00 25.50 424 GLY A CA 1
ATOM 3280 C C . GLY A 1 424 ? 73.648 -36.226 -13.599 1.00 25.50 424 GLY A C 1
ATOM 3281 O O . GLY A 1 424 ? 73.417 -35.068 -13.914 1.00 25.50 424 GLY A O 1
ATOM 3282 N N . GLY A 1 425 ? 72.702 -37.033 -13.098 1.00 24.91 425 GLY A N 1
ATOM 3283 C CA . GLY A 1 425 ? 71.602 -36.496 -12.285 1.00 24.91 425 GLY A CA 1
ATOM 3284 C C . GLY A 1 425 ? 70.169 -36.673 -12.795 1.00 24.91 425 GLY A C 1
ATOM 3285 O O . GLY A 1 425 ? 69.650 -35.847 -13.528 1.00 24.91 425 GLY A O 1
ATOM 3286 N N . ASN A 1 426 ? 69.519 -37.703 -12.250 1.00 25.34 426 ASN A N 1
ATOM 3287 C CA . ASN A 1 426 ? 68.141 -37.737 -11.746 1.00 25.34 426 ASN A CA 1
ATOM 3288 C C . ASN A 1 426 ? 66.928 -37.362 -12.629 1.00 25.34 426 ASN A C 1
ATOM 3290 O O . ASN A 1 426 ? 66.678 -36.223 -13.006 1.00 25.34 426 ASN A O 1
ATOM 3294 N N . SER A 1 427 ? 66.068 -38.375 -12.755 1.00 32.88 427 SER A N 1
ATOM 3295 C CA . SER A 1 427 ? 64.616 -38.362 -12.963 1.00 32.88 427 SER A CA 1
ATOM 3296 C C . SER A 1 427 ? 63.871 -37.046 -12.674 1.00 32.88 427 SER A C 1
ATOM 3298 O O . SER A 1 427 ? 63.689 -36.662 -11.517 1.00 32.88 427 SER A O 1
ATOM 3300 N N . GLY A 1 428 ? 63.291 -36.454 -13.720 1.00 26.66 428 GLY A N 1
ATOM 3301 C CA . GLY A 1 428 ? 62.230 -35.451 -13.632 1.00 26.66 428 GLY A CA 1
ATOM 3302 C C . GLY A 1 428 ? 60.967 -35.955 -14.328 1.00 26.66 428 GLY A C 1
ATOM 3303 O O . GLY A 1 428 ? 60.841 -35.844 -15.544 1.00 26.66 428 GLY A O 1
ATOM 3304 N N . LYS A 1 429 ? 60.036 -36.529 -13.555 1.00 30.53 429 LYS A N 1
ATOM 3305 C CA . LYS A 1 429 ? 58.664 -36.839 -13.987 1.00 30.53 429 LYS A CA 1
ATOM 3306 C C . LYS A 1 429 ? 58.019 -35.588 -14.594 1.00 30.53 429 LYS A C 1
ATOM 3308 O O . LYS A 1 429 ? 57.953 -34.551 -13.933 1.00 30.53 429 LYS A O 1
ATOM 3313 N N . GLY A 1 430 ? 57.494 -35.719 -15.812 1.00 26.81 430 GLY A N 1
ATOM 3314 C CA . GLY A 1 430 ? 56.591 -34.737 -16.403 1.00 26.81 430 GLY A CA 1
ATOM 3315 C C . GLY A 1 430 ? 55.404 -34.486 -15.471 1.00 26.81 430 GLY A C 1
ATOM 3316 O O . GLY A 1 430 ? 54.720 -35.419 -15.053 1.00 26.81 430 GLY A O 1
ATOM 3317 N N . LYS A 1 431 ? 55.195 -33.222 -15.095 1.00 26.97 431 LYS A N 1
ATOM 3318 C CA . LYS A 1 431 ? 53.990 -32.777 -14.395 1.00 26.97 431 LYS A CA 1
ATOM 3319 C C . LYS A 1 431 ? 52.878 -32.614 -15.427 1.00 26.97 431 LYS A C 1
ATOM 3321 O O . LYS A 1 431 ? 52.810 -31.594 -16.107 1.00 26.97 431 LYS A O 1
ATOM 3326 N N . ASP A 1 432 ? 52.014 -33.619 -15.511 1.00 30.53 432 ASP A N 1
ATOM 3327 C CA . ASP A 1 432 ? 50.680 -33.494 -16.090 1.00 30.53 432 ASP A CA 1
ATOM 3328 C C . ASP A 1 432 ? 49.919 -32.349 -15.404 1.00 30.53 432 ASP A C 1
ATOM 3330 O O . ASP A 1 432 ? 49.839 -32.270 -14.173 1.00 30.53 432 ASP A O 1
ATOM 3334 N N . GLY A 1 433 ? 49.356 -31.447 -16.210 1.00 31.08 433 GLY A N 1
ATOM 3335 C CA . GLY A 1 433 ? 48.450 -30.404 -15.738 1.00 31.08 433 GLY A CA 1
ATOM 3336 C C . GLY A 1 433 ? 47.238 -31.029 -15.044 1.00 31.08 433 GLY A C 1
ATOM 3337 O O . GLY A 1 433 ? 46.573 -31.900 -15.604 1.00 31.08 433 GLY A O 1
ATOM 3338 N N . ARG A 1 434 ? 46.960 -30.593 -13.808 1.00 35.16 434 ARG A N 1
ATOM 3339 C CA . ARG A 1 434 ? 45.812 -31.026 -12.995 1.00 35.16 434 ARG A CA 1
ATOM 3340 C C . ARG A 1 434 ? 44.515 -30.946 -13.810 1.00 35.16 434 ARG A C 1
ATOM 3342 O O . ARG A 1 434 ? 44.036 -29.861 -14.121 1.00 35.16 434 ARG A O 1
ATOM 3349 N N . ALA A 1 435 ? 43.941 -32.106 -14.116 1.00 42.06 435 ALA A N 1
ATOM 3350 C CA . ALA A 1 435 ? 42.606 -32.226 -14.681 1.00 42.06 435 ALA A CA 1
ATOM 3351 C C . ALA A 1 435 ? 41.556 -31.755 -13.658 1.00 42.06 435 ALA A C 1
ATOM 3353 O O . ALA A 1 435 ? 41.612 -32.137 -12.488 1.00 42.06 435 ALA A O 1
ATOM 3354 N N . ALA A 1 436 ? 40.596 -30.941 -14.099 1.00 50.69 436 ALA A N 1
ATOM 3355 C CA . ALA A 1 436 ? 39.444 -30.546 -13.293 1.00 50.69 436 ALA A CA 1
ATOM 3356 C C . ALA A 1 436 ? 38.627 -31.795 -12.900 1.00 50.69 436 ALA A C 1
ATOM 3358 O O . ALA A 1 436 ? 38.257 -32.595 -13.762 1.00 50.69 436 ALA A O 1
ATOM 3359 N N . SER A 1 437 ? 38.369 -31.983 -11.603 1.00 63.75 437 SER A N 1
ATOM 3360 C CA . SER A 1 437 ? 37.591 -33.110 -11.078 1.00 63.75 437 SER A CA 1
ATOM 3361 C C . SER A 1 437 ? 36.096 -32.947 -11.397 1.00 63.75 437 SER A C 1
ATOM 3363 O O . SER A 1 437 ? 35.607 -31.833 -11.604 1.00 63.75 437 SER A O 1
ATOM 3365 N N . SER A 1 438 ? 35.323 -34.038 -11.400 1.00 58.06 438 SER A N 1
ATOM 3366 C CA . SER A 1 438 ? 33.859 -33.979 -11.584 1.00 58.06 438 SER A CA 1
ATOM 3367 C C . SER A 1 438 ? 33.174 -33.041 -10.577 1.00 58.06 438 SER A C 1
ATOM 3369 O O . SER A 1 438 ? 32.173 -32.408 -10.904 1.00 58.06 438 SER A O 1
ATOM 3371 N N . LEU A 1 439 ? 33.754 -32.894 -9.380 1.00 59.31 439 LEU A N 1
ATOM 3372 C CA . LEU A 1 439 ? 33.300 -31.955 -8.355 1.00 59.31 439 LEU A CA 1
ATOM 3373 C C . LEU A 1 439 ? 33.530 -30.495 -8.768 1.00 59.31 439 LEU A C 1
ATOM 3375 O O . LEU A 1 439 ? 32.647 -29.668 -8.570 1.00 59.31 439 LEU A O 1
ATOM 3379 N N . SER A 1 440 ? 34.672 -30.171 -9.387 1.00 58.09 440 SER A N 1
ATOM 3380 C CA . SER A 1 440 ? 34.909 -28.809 -9.880 1.00 58.09 440 SER A CA 1
ATOM 3381 C C . SER A 1 440 ? 34.007 -28.455 -11.063 1.00 58.09 440 SER A C 1
ATOM 3383 O O . SER A 1 440 ? 33.548 -27.323 -11.139 1.00 58.09 440 SER A O 1
ATOM 3385 N N . VAL A 1 441 ? 33.681 -29.411 -11.941 1.00 61.66 441 VAL A N 1
ATOM 3386 C CA . VAL A 1 441 ? 32.706 -29.213 -13.038 1.00 61.66 441 VAL A CA 1
ATOM 3387 C C . VAL A 1 441 ? 31.308 -28.947 -12.482 1.00 61.66 441 VAL A C 1
ATOM 3389 O O . VAL A 1 441 ? 30.606 -28.043 -12.937 1.00 61.66 441 VAL A O 1
ATOM 3392 N N . PHE A 1 442 ? 30.909 -29.706 -11.461 1.00 55.47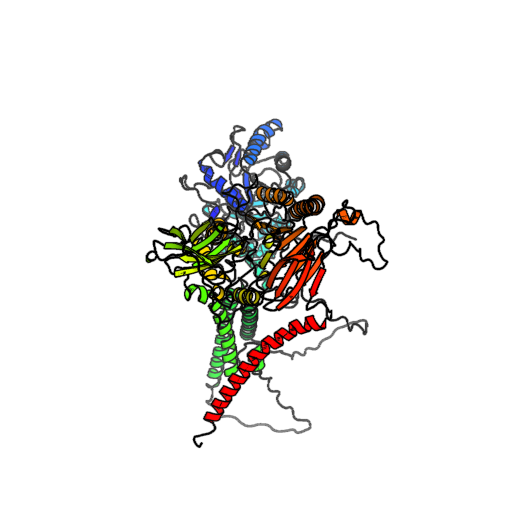 442 PHE A N 1
ATOM 3393 C CA . PHE A 1 442 ? 29.631 -29.496 -10.798 1.00 55.47 442 PHE A CA 1
ATOM 3394 C C . PHE A 1 442 ? 29.585 -28.144 -10.080 1.00 55.47 442 PHE A C 1
ATOM 3396 O O . PHE A 1 442 ? 28.613 -27.423 -10.251 1.00 55.47 442 PHE A O 1
ATOM 3403 N N . ALA A 1 443 ? 30.622 -27.762 -9.330 1.00 62.44 443 ALA A N 1
ATOM 3404 C CA . ALA A 1 443 ? 30.649 -26.510 -8.570 1.00 62.44 443 ALA A CA 1
ATOM 3405 C C . ALA A 1 443 ? 30.732 -25.257 -9.459 1.00 62.44 443 ALA A C 1
ATOM 3407 O O . ALA A 1 443 ? 30.052 -24.271 -9.191 1.00 62.44 443 ALA A O 1
ATOM 3408 N N . THR A 1 444 ? 31.546 -25.297 -10.517 1.00 70.06 444 THR A N 1
ATOM 3409 C CA . THR A 1 444 ? 31.804 -24.126 -11.375 1.00 70.06 444 THR A CA 1
ATOM 3410 C C . THR A 1 444 ? 30.856 -24.018 -12.560 1.00 70.06 444 THR A C 1
ATOM 3412 O O . THR A 1 444 ? 30.718 -22.943 -13.124 1.00 70.06 444 THR A O 1
ATOM 3415 N N . GLY A 1 445 ? 30.228 -25.115 -12.985 1.00 67.12 445 GLY A N 1
ATOM 3416 C CA . GLY A 1 445 ? 29.417 -25.131 -14.201 1.00 67.12 445 GLY A CA 1
ATOM 3417 C C . GLY A 1 445 ? 30.223 -25.164 -15.508 1.00 67.12 445 GLY A C 1
ATOM 3418 O O . GLY A 1 445 ? 29.622 -25.174 -16.583 1.00 67.12 445 GLY A O 1
ATOM 3419 N N . ILE A 1 446 ? 31.560 -25.194 -15.443 1.00 76.31 446 ILE A N 1
ATOM 3420 C CA . ILE A 1 446 ? 32.448 -25.212 -16.614 1.00 76.31 446 ILE A CA 1
ATOM 3421 C C . ILE A 1 446 ? 32.486 -26.625 -17.229 1.00 76.31 446 ILE A C 1
ATOM 3423 O O . ILE A 1 446 ? 32.827 -27.575 -16.518 1.00 76.31 446 ILE A O 1
ATOM 3427 N N . PRO A 1 447 ? 32.222 -26.790 -18.542 1.00 71.12 447 PRO A N 1
ATOM 3428 C CA . PRO A 1 447 ? 32.331 -28.085 -19.211 1.00 71.12 447 PRO A CA 1
ATOM 3429 C C . PRO A 1 447 ? 33.766 -28.633 -19.218 1.00 71.12 447 PRO A C 1
ATOM 3431 O O . PRO A 1 447 ? 34.719 -27.899 -19.462 1.00 71.12 447 PRO A O 1
ATOM 3434 N N . SER A 1 448 ? 33.923 -29.944 -19.015 1.00 74.38 448 SER A N 1
ATOM 3435 C CA . SER A 1 448 ? 35.196 -30.667 -19.154 1.00 74.38 448 SER A CA 1
ATOM 3436 C C . SER A 1 448 ? 35.083 -31.801 -20.170 1.00 74.38 448 SER A C 1
ATOM 3438 O O . SER A 1 448 ? 34.175 -32.632 -20.088 1.00 74.38 448 SER A O 1
ATOM 3440 N N . SER A 1 449 ? 36.045 -31.901 -21.088 1.00 63.56 449 SER A N 1
ATOM 3441 C CA . SER A 1 449 ? 36.106 -32.952 -22.118 1.00 63.56 449 SER A CA 1
ATOM 3442 C C . SER A 1 449 ? 36.140 -34.385 -21.560 1.00 63.56 449 SER A C 1
ATOM 3444 O O . SER A 1 449 ? 35.757 -35.329 -22.253 1.00 63.56 449 SER A O 1
ATOM 3446 N N . ARG A 1 450 ? 36.545 -34.564 -20.294 1.00 64.38 450 ARG A N 1
ATOM 3447 C CA . ARG A 1 450 ? 36.657 -35.875 -19.628 1.00 64.38 450 ARG A CA 1
ATOM 3448 C C . ARG A 1 450 ? 35.470 -36.235 -18.720 1.00 64.38 450 ARG A C 1
ATOM 3450 O O . ARG A 1 450 ? 35.429 -37.356 -18.226 1.00 64.38 450 ARG A O 1
ATOM 3457 N N . ALA A 1 451 ? 34.495 -35.340 -18.515 1.00 71.88 451 ALA A N 1
ATOM 3458 C CA . ALA A 1 451 ? 33.406 -35.523 -17.542 1.00 71.88 451 ALA A CA 1
ATOM 3459 C C . ALA A 1 451 ? 32.002 -35.316 -18.152 1.00 71.88 451 ALA A C 1
ATOM 3461 O O . ALA A 1 451 ? 31.227 -34.474 -17.703 1.00 71.88 451 ALA A O 1
ATOM 3462 N N . ARG A 1 452 ? 31.650 -36.113 -19.172 1.00 73.44 452 ARG A N 1
ATOM 3463 C CA . ARG A 1 452 ? 30.393 -35.973 -19.944 1.00 73.44 452 ARG A CA 1
ATOM 3464 C C . ARG A 1 452 ? 29.128 -35.932 -19.076 1.00 73.44 452 ARG A C 1
ATOM 3466 O O . ARG A 1 452 ? 28.295 -35.050 -19.261 1.00 73.44 452 ARG A O 1
ATOM 3473 N N . TYR A 1 453 ? 29.006 -36.841 -18.108 1.00 75.56 453 TYR A N 1
ATOM 3474 C CA . TYR A 1 453 ? 27.845 -36.886 -17.211 1.00 75.56 453 TYR A CA 1
ATOM 3475 C C . TYR A 1 453 ? 27.785 -35.687 -16.255 1.00 75.56 453 TYR A C 1
ATOM 3477 O O . TYR A 1 453 ? 26.699 -35.186 -15.985 1.00 75.56 453 TYR A O 1
ATOM 3485 N N . ALA A 1 454 ? 28.933 -35.186 -15.787 1.00 74.12 454 ALA A N 1
ATOM 3486 C CA . ALA A 1 454 ? 28.983 -34.000 -14.932 1.00 74.12 454 ALA A CA 1
ATOM 3487 C C . ALA A 1 454 ? 28.614 -32.728 -15.711 1.00 74.12 454 ALA A C 1
ATOM 3489 O O . ALA A 1 454 ? 27.882 -31.896 -15.185 1.00 74.12 454 ALA A O 1
ATOM 3490 N N . ASN A 1 455 ? 29.042 -32.610 -16.975 1.00 78.25 455 ASN A N 1
ATOM 3491 C CA . ASN A 1 455 ? 28.638 -31.510 -17.855 1.00 78.25 455 ASN A CA 1
ATOM 3492 C C . ASN A 1 455 ? 27.119 -31.509 -18.068 1.00 78.25 455 ASN A C 1
ATOM 3494 O O . ASN A 1 455 ? 26.472 -30.483 -17.874 1.00 78.25 455 ASN A O 1
ATOM 3498 N N . LEU A 1 456 ? 26.550 -32.671 -18.419 1.00 81.81 456 LEU A N 1
ATOM 3499 C CA . LEU A 1 456 ? 25.109 -32.814 -18.627 1.00 81.81 456 LEU A CA 1
ATOM 3500 C C . LEU A 1 456 ? 24.326 -32.506 -17.345 1.00 81.81 456 LEU A C 1
ATOM 3502 O O . LEU A 1 456 ? 23.328 -31.796 -17.399 1.00 81.81 456 LEU A O 1
ATOM 3506 N N . ALA A 1 457 ? 24.801 -32.983 -16.192 1.00 81.62 457 ALA A N 1
ATOM 3507 C CA . ALA A 1 457 ? 24.182 -32.703 -14.902 1.00 81.62 457 ALA A CA 1
ATOM 3508 C C . ALA A 1 457 ? 24.205 -31.206 -14.557 1.00 81.62 457 ALA A C 1
ATOM 3510 O O . ALA A 1 457 ? 23.198 -30.668 -14.111 1.00 81.62 457 ALA A O 1
ATOM 3511 N N . THR A 1 458 ? 25.324 -30.516 -14.787 1.00 83.38 458 THR A N 1
ATOM 3512 C CA . THR A 1 458 ? 25.466 -29.083 -14.484 1.00 83.38 458 THR A CA 1
ATOM 3513 C C . THR A 1 458 ? 24.549 -28.223 -15.367 1.00 83.38 458 THR A C 1
ATOM 3515 O O . THR A 1 458 ? 23.869 -27.334 -14.851 1.00 83.38 458 THR A O 1
ATOM 3518 N N . VAL A 1 459 ? 24.468 -28.534 -16.669 1.00 88.31 459 VAL A N 1
ATOM 3519 C CA . VAL A 1 459 ? 23.535 -27.884 -17.603 1.00 88.31 459 VAL A CA 1
ATOM 3520 C C . VAL A 1 459 ? 22.099 -28.195 -17.194 1.00 88.31 459 VAL A C 1
ATOM 3522 O O . VAL A 1 459 ? 21.276 -27.287 -17.114 1.00 88.31 459 VAL A O 1
ATOM 3525 N N . GLY A 1 460 ? 21.818 -29.456 -16.855 1.00 88.88 460 GLY A N 1
ATOM 3526 C CA . GLY A 1 460 ? 20.522 -29.904 -16.361 1.00 88.88 460 GLY A CA 1
ATOM 3527 C C . GLY A 1 460 ? 20.063 -29.142 -15.120 1.00 88.88 460 GLY A C 1
ATOM 3528 O O . GLY A 1 460 ? 18.932 -28.680 -15.092 1.00 88.88 460 GLY A O 1
ATOM 3529 N N . VAL A 1 461 ? 20.930 -28.932 -14.123 1.00 91.00 461 VAL A N 1
ATOM 3530 C CA . VAL A 1 461 ? 20.597 -28.151 -12.915 1.00 91.00 461 VAL A CA 1
ATOM 3531 C C . VAL A 1 461 ? 20.238 -26.707 -13.263 1.00 91.00 461 VAL A C 1
ATOM 3533 O O . VAL A 1 461 ? 19.216 -26.211 -12.797 1.00 91.00 461 VAL A O 1
ATOM 3536 N N . ASN A 1 462 ? 21.038 -26.034 -14.094 1.00 92.50 462 ASN A N 1
ATOM 3537 C CA . ASN A 1 462 ? 20.772 -24.642 -14.470 1.00 92.50 462 ASN A CA 1
ATOM 3538 C C . ASN A 1 462 ? 19.468 -24.519 -15.279 1.00 92.50 462 ASN A C 1
ATOM 3540 O O . ASN A 1 462 ? 18.684 -23.600 -15.045 1.00 92.50 462 ASN A O 1
ATOM 3544 N N . MET A 1 463 ? 19.196 -25.481 -16.168 1.00 95.50 463 MET A N 1
ATOM 3545 C CA . MET A 1 463 ? 17.922 -25.581 -16.887 1.00 95.50 463 MET A CA 1
ATOM 3546 C C . MET A 1 463 ? 16.747 -25.831 -15.941 1.00 95.50 463 MET A C 1
ATOM 3548 O O . MET A 1 463 ? 15.724 -25.171 -16.066 1.00 95.50 463 MET A O 1
ATOM 3552 N N . LEU A 1 464 ? 16.885 -26.744 -14.974 1.00 95.12 464 LEU A N 1
ATOM 3553 C CA . LEU A 1 464 ? 15.842 -27.035 -13.987 1.00 95.12 464 LEU A CA 1
ATOM 3554 C C . LEU A 1 464 ? 15.524 -25.821 -13.113 1.00 95.12 464 LEU A C 1
ATOM 3556 O O . LEU A 1 464 ? 14.359 -25.603 -12.803 1.00 95.12 464 LEU A O 1
ATOM 3560 N N . LEU A 1 465 ? 16.524 -25.016 -12.746 1.00 94.31 465 LEU A N 1
ATOM 3561 C CA . LEU A 1 465 ? 16.302 -23.756 -12.035 1.00 94.31 465 LEU A CA 1
ATOM 3562 C C . LEU A 1 465 ? 15.545 -22.747 -12.902 1.00 94.31 465 LEU A C 1
ATOM 3564 O O . LEU A 1 465 ? 14.569 -22.176 -12.430 1.00 94.31 465 LEU A O 1
ATOM 3568 N N . GLY A 1 466 ? 15.926 -22.588 -14.174 1.00 95.31 466 GLY A N 1
ATOM 3569 C CA . GLY A 1 466 ? 15.177 -21.749 -15.114 1.00 95.31 466 GLY A CA 1
ATOM 3570 C C . GLY A 1 466 ? 13.732 -22.220 -15.307 1.00 95.31 466 GLY A C 1
ATOM 3571 O O . GLY A 1 466 ? 12.809 -21.412 -15.271 1.00 95.31 466 GLY A O 1
ATOM 3572 N N . LEU A 1 467 ? 13.513 -23.530 -15.440 1.00 96.50 467 LEU A N 1
ATOM 3573 C CA . LEU A 1 467 ? 12.177 -24.124 -15.550 1.00 96.50 467 LEU A CA 1
ATOM 3574 C C . LEU A 1 467 ? 11.364 -23.966 -14.261 1.00 96.50 467 LEU A C 1
ATOM 3576 O O . LEU A 1 467 ? 10.172 -23.703 -14.333 1.00 96.50 467 LEU A O 1
ATOM 3580 N N . ALA A 1 468 ? 11.988 -24.089 -13.090 1.00 96.25 468 ALA A N 1
ATOM 3581 C CA . ALA A 1 468 ? 11.333 -23.837 -11.811 1.00 96.25 468 ALA A CA 1
ATOM 3582 C C . ALA A 1 468 ? 10.940 -22.361 -11.654 1.00 96.25 468 ALA A C 1
ATOM 3584 O O . ALA A 1 468 ? 9.836 -22.073 -11.201 1.00 96.25 468 ALA A O 1
ATOM 3585 N N . THR A 1 469 ? 11.800 -21.427 -12.073 1.00 95.50 469 THR A N 1
ATOM 3586 C CA . THR A 1 469 ? 11.464 -19.997 -12.137 1.00 95.50 469 THR A CA 1
ATOM 3587 C C . THR A 1 469 ? 10.286 -19.754 -13.078 1.00 95.50 469 THR A C 1
ATOM 3589 O O . THR A 1 469 ? 9.374 -19.010 -12.732 1.00 95.50 469 THR A O 1
ATOM 3592 N N . LEU A 1 470 ? 10.261 -20.415 -14.236 1.00 94.75 470 LEU A N 1
ATOM 3593 C CA . LEU A 1 470 ? 9.152 -20.327 -15.182 1.00 94.75 470 LEU A CA 1
ATOM 3594 C C . LEU A 1 470 ? 7.850 -20.914 -14.612 1.00 94.75 470 LEU A C 1
ATOM 3596 O O . LEU A 1 470 ? 6.788 -20.325 -14.785 1.00 94.75 470 LEU A O 1
ATOM 3600 N N . ASP A 1 471 ? 7.927 -22.041 -13.902 1.00 94.69 471 ASP A N 1
ATOM 3601 C CA . ASP A 1 471 ? 6.776 -22.676 -13.254 1.00 94.69 471 ASP A CA 1
ATOM 3602 C C . ASP A 1 471 ? 6.127 -21.748 -12.220 1.00 94.69 471 ASP A C 1
ATOM 3604 O O . ASP A 1 471 ? 4.913 -21.549 -12.267 1.00 94.69 471 ASP A O 1
ATOM 3608 N N . VAL A 1 472 ? 6.932 -21.106 -11.361 1.00 91.69 472 VAL A N 1
ATOM 3609 C CA . VAL A 1 472 ? 6.452 -20.107 -10.388 1.00 91.69 472 VAL A CA 1
ATOM 3610 C C . VAL A 1 472 ? 5.655 -18.993 -11.068 1.00 91.69 472 VAL A C 1
ATOM 3612 O O . VAL A 1 472 ? 4.632 -18.571 -10.537 1.00 91.69 472 VAL A O 1
ATOM 3615 N N . LEU A 1 473 ? 6.111 -18.521 -12.231 1.00 91.19 473 LEU A N 1
ATOM 3616 C CA . LEU A 1 473 ? 5.478 -17.412 -12.945 1.00 91.19 473 LEU A CA 1
ATOM 3617 C C . LEU A 1 473 ? 4.221 -17.828 -13.709 1.00 91.19 473 LEU A C 1
ATOM 3619 O O . LEU A 1 473 ? 3.241 -17.089 -13.729 1.00 91.19 473 LEU A O 1
ATOM 3623 N N . LEU A 1 474 ? 4.257 -18.984 -14.373 1.00 92.44 474 LEU A N 1
ATOM 3624 C CA . LEU A 1 474 ? 3.267 -19.318 -15.397 1.00 92.44 474 LEU A CA 1
ATOM 3625 C C . LEU A 1 474 ? 2.247 -20.356 -14.941 1.00 92.44 474 LEU A C 1
ATOM 3627 O O . LEU A 1 474 ? 1.095 -20.300 -15.371 1.00 92.44 474 LEU A O 1
ATOM 3631 N N . ARG A 1 475 ? 2.623 -21.308 -14.078 1.00 93.25 475 ARG A N 1
ATOM 3632 C 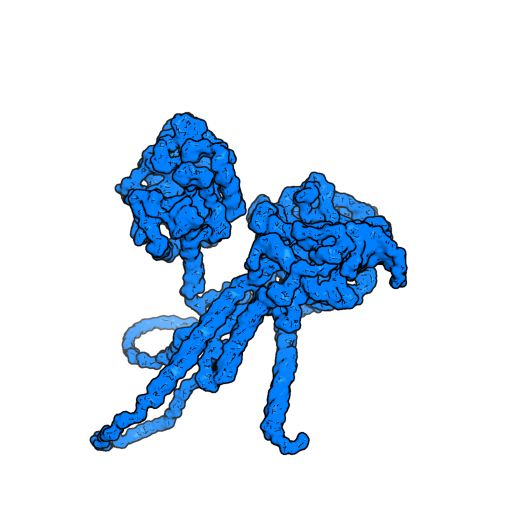CA . ARG A 1 475 ? 1.771 -22.470 -13.790 1.00 93.25 475 ARG A CA 1
ATOM 3633 C C . ARG A 1 475 ? 0.432 -22.056 -13.190 1.00 93.25 475 ARG A C 1
ATOM 3635 O O . ARG A 1 475 ? -0.606 -22.494 -13.673 1.00 93.25 475 ARG A O 1
ATOM 3642 N N . GLY A 1 476 ? 0.452 -21.199 -12.170 1.00 89.44 476 GLY A N 1
ATOM 3643 C CA . GLY A 1 476 ? -0.768 -20.711 -11.520 1.00 89.44 476 GLY A CA 1
ATOM 3644 C C . GLY A 1 476 ? -1.621 -19.799 -12.407 1.00 89.44 476 GLY A C 1
ATOM 3645 O O . GLY A 1 476 ? -2.824 -19.727 -12.202 1.00 89.44 476 GLY A O 1
ATOM 3646 N N . HIS A 1 477 ? -1.020 -19.127 -13.391 1.00 87.19 477 HIS A N 1
ATOM 3647 C CA . HIS A 1 477 ? -1.728 -18.193 -14.265 1.00 87.19 477 HIS A CA 1
ATOM 3648 C C . HIS A 1 477 ? -2.405 -18.904 -15.446 1.00 87.19 477 HIS A C 1
ATOM 3650 O O . HIS A 1 477 ? -3.564 -18.637 -15.742 1.00 87.19 477 HIS A O 1
ATOM 3656 N N . TYR A 1 478 ? -1.700 -19.833 -16.098 1.00 89.62 478 TYR A N 1
ATOM 3657 C CA . TYR A 1 478 ? -2.157 -20.447 -17.350 1.00 89.62 478 TYR A CA 1
ATOM 3658 C C . TYR A 1 478 ? -2.790 -21.829 -17.177 1.00 89.62 478 TYR A C 1
ATOM 3660 O O . TYR A 1 478 ? -3.652 -22.196 -17.971 1.00 89.62 478 TYR A O 1
ATOM 3668 N N . LEU A 1 479 ? -2.379 -22.613 -16.172 1.00 92.75 479 LEU A N 1
ATOM 3669 C CA . LEU A 1 479 ? -2.914 -23.971 -15.976 1.00 92.75 479 LEU A CA 1
ATOM 3670 C C . LEU A 1 479 ? -4.068 -24.030 -14.966 1.00 92.75 479 LEU A C 1
ATOM 3672 O O . LEU A 1 479 ? -4.706 -25.071 -14.844 1.00 92.75 479 LEU A O 1
ATOM 3676 N N . TYR A 1 480 ? -4.330 -22.935 -14.248 1.00 93.06 480 TYR A N 1
ATOM 3677 C CA . TYR A 1 480 ? -5.362 -22.845 -13.212 1.00 93.06 480 TYR A CA 1
ATOM 3678 C C . TYR A 1 480 ? -6.190 -21.565 -13.399 1.00 93.06 480 TYR A C 1
ATOM 3680 O O . TYR A 1 480 ? -6.054 -20.626 -12.612 1.00 93.06 480 TYR A O 1
ATOM 3688 N N . PRO A 1 481 ? -7.019 -21.487 -14.459 1.00 90.12 481 PRO A N 1
ATOM 3689 C CA . PRO A 1 481 ? -7.885 -20.336 -14.684 1.00 90.12 481 PRO A CA 1
ATOM 3690 C C . PRO A 1 481 ? -8.887 -20.184 -13.534 1.00 90.12 481 PRO A C 1
ATOM 3692 O O . PRO A 1 481 ? -9.412 -21.166 -13.014 1.00 90.12 481 PRO A O 1
ATOM 3695 N N . THR A 1 482 ? -9.161 -18.941 -13.140 1.00 94.88 482 THR A N 1
ATOM 3696 C CA . THR A 1 482 ? -10.012 -18.628 -11.980 1.00 94.88 482 THR A CA 1
ATOM 3697 C C . THR A 1 482 ? -11.242 -17.793 -12.332 1.00 94.88 482 THR A C 1
ATOM 3699 O O . THR A 1 482 ? -11.936 -17.306 -11.441 1.00 94.88 482 THR A O 1
ATOM 3702 N N . THR A 1 483 ? -11.548 -17.632 -13.624 1.00 92.62 483 THR A N 1
ATOM 3703 C CA . THR A 1 483 ? -12.705 -16.854 -14.099 1.00 92.62 483 THR A CA 1
ATOM 3704 C C . THR A 1 483 ? -14.021 -17.378 -13.538 1.00 92.62 483 THR A C 1
ATOM 3706 O O . THR A 1 483 ? -14.842 -16.593 -13.052 1.00 92.62 483 THR A O 1
ATOM 3709 N N . ASP A 1 484 ? -14.140 -18.702 -13.483 1.00 94.50 484 ASP A N 1
ATOM 3710 C CA . ASP A 1 484 ? -15.371 -19.420 -13.154 1.00 94.50 484 ASP A CA 1
ATOM 3711 C C . ASP A 1 484 ? -15.443 -19.792 -11.658 1.00 94.50 484 ASP A C 1
ATOM 3713 O O . ASP A 1 484 ? -16.267 -20.600 -11.244 1.00 94.50 484 ASP A O 1
ATOM 3717 N N . LEU A 1 485 ? -14.563 -19.220 -10.823 1.00 96.75 485 LEU A N 1
ATOM 3718 C CA . LEU A 1 485 ? -14.479 -19.529 -9.393 1.00 96.75 485 LEU A CA 1
ATOM 3719 C C . LEU A 1 485 ? -15.768 -19.150 -8.640 1.00 96.75 485 LEU A C 1
ATOM 3721 O O . LEU A 1 485 ? -15.995 -17.975 -8.348 1.00 96.75 485 LEU A O 1
ATOM 3725 N N . ALA A 1 486 ? -16.562 -20.133 -8.234 1.00 97.00 486 ALA A N 1
ATOM 3726 C CA . ALA A 1 486 ? -17.661 -19.927 -7.297 1.00 97.00 486 ALA A CA 1
ATOM 3727 C C . ALA A 1 486 ? -17.210 -20.239 -5.863 1.00 97.00 486 ALA A C 1
ATOM 3729 O O . ALA A 1 486 ? -16.619 -21.290 -5.609 1.00 97.00 486 ALA A O 1
ATOM 3730 N N . PHE A 1 487 ? -17.480 -19.339 -4.917 1.00 97.38 487 PHE A N 1
ATOM 3731 C CA . PHE A 1 487 ? -17.206 -19.580 -3.498 1.00 97.38 487 PHE A CA 1
ATOM 3732 C C . PHE A 1 487 ? -18.090 -18.719 -2.597 1.00 97.38 487 PHE A C 1
ATOM 3734 O O . PHE A 1 487 ? -18.657 -17.711 -3.021 1.00 97.38 487 PHE A O 1
ATOM 3741 N N . SER A 1 488 ? -18.178 -19.113 -1.328 1.00 97.31 488 SER A N 1
ATOM 3742 C CA . SER A 1 488 ? -18.771 -18.297 -0.275 1.00 97.31 488 SER A CA 1
ATOM 3743 C C . SER A 1 488 ? -17.881 -18.273 0.959 1.00 97.31 488 SER A C 1
ATOM 3745 O O . SER A 1 488 ? -17.212 -19.261 1.267 1.00 97.31 488 SER A O 1
ATOM 3747 N N . ARG A 1 489 ? -17.887 -17.158 1.689 1.00 96.44 489 ARG A N 1
ATOM 3748 C CA . ARG A 1 489 ? -17.167 -17.026 2.961 1.00 96.44 489 ARG A CA 1
ATOM 3749 C C . ARG A 1 489 ? -17.915 -16.139 3.939 1.00 96.44 489 ARG A C 1
ATOM 3751 O O . ARG A 1 489 ? -18.695 -15.277 3.540 1.00 96.44 489 ARG A O 1
ATOM 3758 N N . VAL A 1 490 ? -17.623 -16.318 5.220 1.00 96.94 490 VAL A N 1
ATOM 3759 C CA . VAL A 1 490 ? -18.180 -15.485 6.287 1.00 96.94 490 VAL A CA 1
ATOM 3760 C C . VAL A 1 490 ? -17.282 -14.261 6.496 1.00 96.94 490 VAL A C 1
ATOM 3762 O O . VAL A 1 490 ? -16.062 -14.387 6.622 1.00 96.94 490 VAL A O 1
ATOM 3765 N N . GLY A 1 491 ? -17.891 -13.078 6.483 1.00 97.56 491 GLY A N 1
ATOM 3766 C CA . GLY A 1 491 ? -17.283 -11.811 6.884 1.00 97.56 491 GLY A CA 1
ATOM 3767 C C . GLY A 1 491 ? -17.621 -11.492 8.338 1.00 97.56 491 GLY A C 1
ATOM 3768 O O . GLY A 1 491 ? -17.557 -12.358 9.200 1.00 97.56 491 GLY A O 1
ATOM 3769 N N . TYR A 1 492 ? -18.002 -10.256 8.638 1.00 98.06 492 TYR A N 1
ATOM 3770 C CA . TYR A 1 492 ? -18.344 -9.832 9.990 1.00 98.06 492 TYR A CA 1
ATOM 3771 C C . TYR A 1 492 ? -19.596 -10.523 10.537 1.00 98.06 492 TYR A C 1
ATOM 3773 O O . TYR A 1 492 ? -20.640 -10.579 9.885 1.00 98.06 492 TYR A O 1
ATOM 3781 N N . VAL A 1 493 ? -19.493 -11.000 11.777 1.00 97.81 493 VAL A N 1
ATOM 3782 C CA . VAL A 1 493 ? -20.591 -11.617 12.522 1.00 97.81 493 VAL A CA 1
ATOM 3783 C C . VAL A 1 493 ? -20.789 -10.854 13.827 1.00 97.81 493 VAL A C 1
ATOM 3785 O O . VAL A 1 493 ? -19.886 -10.771 14.659 1.00 97.81 493 VAL A O 1
ATOM 3788 N N . SER A 1 494 ? -21.982 -10.295 13.998 1.00 96.88 494 SER A N 1
ATOM 3789 C CA . SER A 1 494 ? -22.413 -9.607 15.212 1.00 96.88 494 SER A CA 1
ATOM 3790 C C . SER A 1 494 ? -23.250 -10.549 16.097 1.00 96.88 494 SER A C 1
ATOM 3792 O O . SER A 1 494 ? -23.437 -11.724 15.760 1.00 96.88 494 SER A O 1
ATOM 3794 N N . PRO A 1 495 ? -23.780 -10.077 17.239 1.00 96.75 495 PRO A N 1
ATOM 3795 C CA . PRO A 1 495 ? -24.707 -10.872 18.040 1.00 96.75 495 PRO A CA 1
ATOM 3796 C C . PRO A 1 495 ? -26.021 -11.201 17.319 1.00 96.75 495 PRO A C 1
ATOM 3798 O O . PRO A 1 495 ? -26.670 -12.182 17.664 1.00 96.75 495 PRO A O 1
ATOM 3801 N N . THR A 1 496 ? -26.423 -10.396 16.328 1.00 97.12 496 THR A N 1
ATOM 3802 C CA . THR A 1 496 ? -27.745 -10.502 15.680 1.00 97.12 496 THR A CA 1
ATOM 3803 C C . THR A 1 496 ? -27.701 -10.530 14.155 1.00 97.12 496 THR A C 1
ATOM 3805 O O . THR A 1 496 ? -28.743 -10.683 13.510 1.00 97.12 496 THR A O 1
ATOM 3808 N N . THR A 1 497 ? -26.515 -10.395 13.561 1.00 97.75 497 THR A N 1
ATOM 3809 C CA . THR A 1 497 ? -26.321 -10.369 12.110 1.00 97.75 497 THR A CA 1
ATOM 3810 C C . THR A 1 497 ? -25.079 -11.141 11.684 1.00 97.75 497 THR A C 1
ATOM 3812 O O . THR A 1 497 ? -24.126 -11.274 12.450 1.00 97.75 497 THR A O 1
ATOM 3815 N N . ALA A 1 498 ? -25.070 -11.623 10.444 1.00 98.06 498 ALA A N 1
ATOM 3816 C CA . ALA A 1 498 ? -23.894 -12.220 9.820 1.00 98.06 498 ALA A CA 1
ATOM 3817 C C . ALA A 1 498 ? -23.795 -11.780 8.358 1.00 98.06 498 ALA A C 1
ATOM 3819 O O . ALA A 1 498 ? -24.753 -11.935 7.599 1.00 98.06 498 ALA A O 1
ATOM 3820 N N . ASN A 1 499 ? -22.636 -11.252 7.973 1.00 98.19 499 ASN A N 1
ATOM 3821 C CA . ASN A 1 499 ? -22.319 -10.903 6.596 1.00 98.19 499 ASN A CA 1
ATOM 3822 C C . ASN A 1 499 ? -21.633 -12.091 5.916 1.00 98.19 499 ASN A C 1
ATOM 3824 O O . ASN A 1 499 ? -20.660 -12.642 6.432 1.00 98.19 499 ASN A O 1
ATOM 3828 N N . ILE A 1 500 ? -22.131 -12.484 4.751 1.00 98.12 500 ILE A N 1
ATOM 3829 C CA . ILE A 1 500 ? -21.625 -13.600 3.956 1.00 98.12 500 ILE A CA 1
ATOM 3830 C C . ILE A 1 500 ? -21.343 -13.073 2.557 1.00 98.12 500 ILE A C 1
ATOM 3832 O O . ILE A 1 500 ? -22.219 -12.499 1.918 1.00 98.12 500 ILE A O 1
ATOM 3836 N N . LEU A 1 501 ? -20.127 -13.275 2.068 1.00 98.19 501 LEU A N 1
ATOM 3837 C CA . LEU A 1 501 ? -19.796 -12.994 0.678 1.00 98.19 501 LEU A CA 1
ATOM 3838 C C . LEU A 1 501 ? -20.113 -14.232 -0.152 1.00 98.19 501 LEU A C 1
ATOM 3840 O O . LEU A 1 501 ? -19.700 -15.333 0.218 1.00 98.19 501 LEU A O 1
ATOM 3844 N N . ILE A 1 502 ? -20.779 -14.046 -1.287 1.00 98.12 502 ILE A N 1
ATOM 3845 C CA . ILE A 1 502 ? -20.894 -15.053 -2.343 1.00 98.12 502 ILE A CA 1
ATOM 3846 C C . ILE A 1 502 ? -20.315 -14.499 -3.643 1.00 98.12 502 ILE A C 1
ATOM 3848 O O . ILE A 1 502 ? -20.540 -13.336 -3.976 1.00 98.12 502 ILE A O 1
ATOM 3852 N N . ARG A 1 503 ? -19.588 -15.343 -4.378 1.00 98.00 503 ARG A N 1
ATOM 3853 C CA . ARG A 1 503 ? -19.235 -15.133 -5.783 1.00 98.00 503 ARG A CA 1
ATOM 3854 C C . ARG A 1 503 ? -19.815 -16.268 -6.617 1.00 98.00 503 ARG A C 1
ATOM 3856 O O . ARG A 1 503 ? -19.524 -17.426 -6.325 1.00 98.00 503 ARG A O 1
ATOM 3863 N N . GLU A 1 504 ? -20.590 -15.942 -7.649 1.00 97.94 504 GLU A N 1
ATOM 3864 C CA . GLU A 1 504 ? -21.125 -16.918 -8.611 1.00 97.94 504 GLU A CA 1
ATOM 3865 C C . GLU A 1 504 ? -21.151 -16.313 -10.027 1.00 97.94 504 GLU A C 1
ATOM 3867 O O . GLU A 1 504 ? -22.015 -15.481 -10.314 1.00 97.94 504 GLU A O 1
ATOM 3872 N N . PRO A 1 505 ? -20.197 -16.673 -10.903 1.00 97.12 505 PRO A N 1
ATOM 3873 C CA . PRO A 1 505 ? -20.169 -16.194 -12.283 1.00 97.12 505 PRO A CA 1
ATOM 3874 C C . PRO A 1 505 ? -21.076 -16.984 -13.246 1.00 97.12 505 PRO A C 1
ATOM 3876 O O . PRO A 1 505 ? -21.364 -16.481 -14.333 1.00 97.12 505 PRO A O 1
ATOM 3879 N N . ASP A 1 506 ? -21.518 -18.202 -12.905 1.00 96.56 506 ASP A N 1
ATOM 3880 C CA . ASP A 1 506 ? -22.316 -19.042 -13.806 1.00 96.56 506 ASP A CA 1
ATOM 3881 C C . ASP A 1 506 ? -23.781 -18.583 -13.856 1.00 96.56 506 ASP A C 1
ATOM 3883 O O . ASP A 1 506 ? -24.572 -18.799 -12.933 1.00 96.56 506 ASP A O 1
ATOM 3887 N N . ALA A 1 507 ? -24.167 -17.991 -14.989 1.00 94.62 507 ALA A N 1
ATOM 3888 C CA . ALA A 1 507 ? -25.520 -17.499 -15.224 1.00 94.62 507 ALA A CA 1
ATOM 3889 C C . ALA A 1 507 ? -26.604 -18.594 -15.106 1.00 94.62 507 ALA A C 1
ATOM 3891 O O . ALA A 1 507 ? -27.757 -18.283 -14.804 1.00 94.62 507 ALA A O 1
ATOM 3892 N N . ALA A 1 508 ? -26.256 -19.872 -15.311 1.00 96.19 508 ALA A N 1
ATOM 3893 C CA . ALA A 1 508 ? -27.192 -20.993 -15.216 1.00 96.19 508 ALA A CA 1
ATOM 3894 C C . ALA A 1 508 ? -27.587 -21.342 -13.769 1.00 96.19 508 ALA A C 1
ATOM 3896 O O . ALA A 1 508 ? -28.511 -22.128 -13.558 1.00 96.19 508 ALA A O 1
ATOM 3897 N N . ARG A 1 509 ? -26.900 -20.776 -12.767 1.00 96.19 509 ARG A N 1
ATOM 3898 C CA . ARG A 1 509 ? -27.182 -21.002 -11.340 1.00 96.19 509 ARG A CA 1
ATOM 3899 C C . ARG A 1 509 ? -28.233 -20.061 -10.761 1.00 96.19 509 ARG A C 1
ATOM 3901 O O . ARG A 1 509 ? -28.658 -20.276 -9.627 1.00 96.19 509 ARG A O 1
ATOM 3908 N N . PHE A 1 510 ? -28.655 -19.042 -11.509 1.00 95.19 510 PHE A N 1
ATOM 3909 C CA . PHE A 1 510 ? -29.638 -18.071 -11.040 1.00 95.19 510 PHE A CA 1
ATOM 3910 C C . PHE A 1 510 ? -31.088 -18.512 -11.313 1.00 95.19 510 PHE A C 1
ATOM 3912 O O . PHE A 1 510 ? -31.358 -19.151 -12.331 1.00 95.19 510 PHE A O 1
ATOM 3919 N N . PRO A 1 511 ? -32.045 -18.121 -10.451 1.00 96.62 511 PRO A N 1
ATOM 3920 C CA . PRO A 1 511 ? -31.842 -17.355 -9.221 1.00 96.62 511 PRO A CA 1
ATOM 3921 C C . PRO A 1 511 ? -31.227 -18.199 -8.087 1.00 96.62 511 PRO A C 1
ATOM 3923 O O . PRO A 1 511 ? -31.544 -19.378 -7.928 1.00 96.62 511 PRO A O 1
ATOM 3926 N N . ILE A 1 512 ? -30.360 -17.586 -7.273 1.00 97.56 512 ILE A N 1
ATOM 3927 C CA . ILE A 1 512 ? -29.764 -18.252 -6.106 1.00 97.56 512 ILE A CA 1
ATOM 3928 C C . ILE A 1 512 ? -30.636 -17.988 -4.880 1.00 97.56 512 ILE A C 1
ATOM 3930 O O . ILE A 1 512 ? -30.753 -16.847 -4.437 1.00 97.56 512 ILE A O 1
ATOM 3934 N N . HIS A 1 513 ? -31.215 -19.038 -4.305 1.00 97.50 513 HIS A N 1
ATOM 3935 C CA . HIS A 1 513 ? -31.957 -18.954 -3.048 1.00 97.50 513 HIS A CA 1
ATOM 3936 C C . HIS A 1 513 ? -30.995 -19.033 -1.866 1.00 97.50 513 HIS A C 1
ATOM 3938 O O . HIS A 1 513 ? -30.121 -19.903 -1.833 1.00 97.50 513 HIS A O 1
ATOM 3944 N N . VAL A 1 514 ? -31.164 -18.134 -0.902 1.00 97.75 514 VAL A N 1
ATOM 3945 C CA . VAL A 1 514 ? -30.346 -18.036 0.306 1.00 97.75 514 VAL A CA 1
ATOM 3946 C C . VAL A 1 514 ? -31.158 -18.552 1.478 1.00 97.75 514 VAL A C 1
ATOM 3948 O O . VAL A 1 514 ? -32.250 -18.072 1.744 1.00 97.75 514 VAL A O 1
ATOM 3951 N N . SER A 1 515 ? -30.611 -19.502 2.225 1.00 97.25 515 SER A N 1
ATOM 3952 C CA . SER A 1 515 ? -31.285 -20.063 3.392 1.00 97.25 515 SER A CA 1
ATOM 3953 C C . SER A 1 515 ? -30.307 -20.294 4.534 1.00 97.25 515 SER A C 1
ATOM 3955 O O . SER A 1 515 ? -29.105 -20.465 4.322 1.00 97.25 515 SER A O 1
ATOM 3957 N N . TYR A 1 516 ? -30.810 -20.297 5.763 1.00 97.12 516 TYR A N 1
ATOM 3958 C CA . TYR A 1 516 ? -30.006 -20.586 6.946 1.00 97.12 516 TYR A CA 1
ATOM 3959 C C . TYR A 1 516 ? -30.822 -21.321 8.006 1.00 97.12 516 TYR A C 1
ATOM 3961 O O . TYR A 1 516 ? -32.047 -21.281 8.004 1.00 97.12 516 TYR A O 1
ATOM 3969 N N . ARG A 1 517 ? -30.143 -22.032 8.907 1.00 96.00 517 ARG A N 1
ATOM 3970 C CA . ARG A 1 517 ? -30.776 -22.757 10.017 1.00 96.00 517 ARG A CA 1
ATOM 3971 C C . ARG A 1 517 ? -29.895 -22.744 11.267 1.00 96.00 517 ARG A C 1
ATOM 3973 O O . ARG A 1 517 ? -28.666 -22.810 11.123 1.00 96.00 517 ARG A O 1
ATOM 3980 N N . PRO A 1 518 ? -30.472 -22.659 12.477 1.00 96.56 518 PRO A N 1
ATOM 3981 C CA . PRO A 1 518 ? -29.715 -22.800 13.716 1.00 96.56 518 PRO A CA 1
ATOM 3982 C C . PRO A 1 518 ? -29.238 -24.247 13.912 1.00 96.56 518 PRO A C 1
ATOM 3984 O O . PRO A 1 518 ? -29.853 -25.202 13.430 1.00 96.56 518 PRO A O 1
ATOM 3987 N N . LEU A 1 519 ? -28.121 -24.401 14.619 1.00 92.81 519 LEU A N 1
ATOM 3988 C CA . LEU A 1 519 ? -27.509 -25.672 14.987 1.00 92.81 519 LEU A CA 1
ATOM 3989 C C . LEU A 1 519 ? -27.428 -25.768 16.514 1.00 92.81 519 LEU A C 1
ATOM 3991 O O . LEU A 1 519 ? -26.502 -25.234 17.125 1.00 92.81 519 LEU A O 1
ATOM 3995 N N . GLU A 1 520 ? -28.360 -26.498 17.124 1.00 85.44 520 GLU A N 1
ATOM 3996 C CA . GLU A 1 520 ? -28.415 -26.707 18.574 1.00 85.44 520 GLU A CA 1
ATOM 3997 C C . GLU A 1 520 ? -28.041 -28.149 18.922 1.00 85.44 520 GLU A C 1
ATOM 3999 O O . GLU A 1 520 ? -28.662 -29.099 18.449 1.00 85.44 520 GLU A O 1
ATOM 4004 N N . ASN A 1 521 ? -27.015 -28.340 19.760 1.00 76.56 521 ASN A N 1
ATOM 4005 C CA . ASN A 1 521 ? -26.574 -29.665 20.227 1.00 76.56 521 ASN A CA 1
ATOM 4006 C C . ASN A 1 521 ? -26.334 -30.689 19.094 1.00 76.56 521 ASN A C 1
ATOM 4008 O O . ASN A 1 521 ? -26.606 -31.880 19.242 1.00 76.56 521 ASN A O 1
ATOM 4012 N N . GLY A 1 522 ? -25.851 -30.221 17.938 1.00 71.75 522 GLY A N 1
ATOM 4013 C CA . GLY A 1 522 ? -25.610 -31.054 16.754 1.00 71.75 522 GLY A CA 1
ATOM 4014 C C . GLY A 1 522 ? -26.867 -31.429 15.960 1.00 71.75 522 GLY A C 1
ATOM 4015 O O . GLY A 1 522 ? -26.758 -32.176 14.991 1.00 71.75 522 GLY A O 1
ATOM 4016 N N . ARG A 1 523 ? -28.044 -30.916 16.337 1.00 84.88 523 ARG A N 1
ATOM 4017 C CA . ARG A 1 523 ? -29.296 -31.058 15.586 1.00 84.88 523 ARG A CA 1
ATOM 4018 C C . ARG A 1 523 ? -29.554 -29.804 14.759 1.00 84.88 523 ARG A C 1
ATOM 4020 O O . ARG A 1 523 ? -29.314 -28.685 15.211 1.00 84.88 523 ARG A O 1
ATOM 4027 N N . GLU A 1 524 ? -30.032 -30.009 13.539 1.00 89.19 524 GLU A N 1
ATOM 4028 C CA . GLU A 1 524 ? -30.437 -28.920 12.656 1.00 89.19 524 GLU A CA 1
ATOM 4029 C C . GLU A 1 524 ? -31.852 -28.458 13.025 1.00 89.19 524 GLU A C 1
ATOM 4031 O O . GLU A 1 524 ? -32.760 -29.283 13.143 1.00 89.19 524 GLU A O 1
ATOM 4036 N N . GLY A 1 525 ? -32.023 -27.152 13.240 1.00 90.38 525 GLY A N 1
ATOM 4037 C CA . GLY A 1 525 ? -33.334 -26.537 13.442 1.00 90.38 525 GLY A CA 1
ATOM 4038 C C . GLY A 1 525 ? -34.080 -26.281 12.129 1.00 90.38 525 GLY A C 1
ATOM 4039 O O . GLY A 1 525 ? -33.715 -26.795 11.069 1.00 90.38 525 GLY A O 1
ATOM 4040 N N . GLU A 1 526 ? -35.128 -25.460 12.204 1.00 92.12 526 GLU A N 1
ATOM 4041 C CA . GLU A 1 526 ? -35.935 -25.075 11.043 1.00 92.12 526 GLU A CA 1
ATOM 4042 C C . GLU A 1 526 ? -35.114 -24.299 10.001 1.00 92.12 526 GLU A C 1
ATOM 4044 O O . GLU A 1 526 ? -34.249 -23.485 10.336 1.00 92.12 526 GLU A O 1
ATOM 4049 N N . LEU A 1 527 ? -35.386 -24.573 8.722 1.00 93.75 527 LEU A N 1
ATOM 4050 C CA . LEU A 1 527 ? -34.786 -23.859 7.603 1.00 93.75 527 LEU A CA 1
ATOM 4051 C C . LEU A 1 527 ? -35.522 -22.539 7.368 1.00 93.75 527 LEU A C 1
ATOM 4053 O O . LEU A 1 527 ? -36.704 -22.540 7.042 1.00 93.75 527 LEU A O 1
ATOM 4057 N N . ILE A 1 528 ? -34.794 -21.434 7.470 1.00 96.19 528 ILE A N 1
ATOM 4058 C CA . ILE A 1 528 ? -35.302 -20.080 7.270 1.00 96.19 528 ILE A CA 1
ATOM 4059 C C . ILE A 1 528 ? -34.844 -19.582 5.897 1.00 96.19 528 ILE A C 1
ATOM 4061 O O . ILE A 1 528 ? -33.654 -19.641 5.573 1.00 96.19 528 ILE A O 1
ATOM 4065 N N . ASP A 1 529 ? -35.787 -19.088 5.095 1.00 95.19 529 ASP A N 1
ATOM 4066 C CA . ASP A 1 529 ? -35.500 -18.404 3.832 1.00 95.19 529 ASP A CA 1
ATOM 4067 C C . ASP A 1 529 ? -35.020 -16.970 4.106 1.00 95.19 529 ASP A C 1
ATOM 4069 O O . ASP A 1 529 ? -35.661 -16.215 4.838 1.00 95.19 529 ASP A O 1
ATOM 4073 N N . ALA A 1 530 ? -33.868 -16.604 3.546 1.00 94.12 530 ALA A N 1
ATOM 4074 C CA . ALA A 1 530 ? -33.264 -15.277 3.677 1.00 94.12 530 ALA A CA 1
ATOM 4075 C C . ALA A 1 530 ? -33.427 -14.423 2.412 1.00 94.12 530 ALA A C 1
ATOM 4077 O O . ALA A 1 530 ? -33.018 -13.261 2.405 1.00 94.12 530 ALA A O 1
ATOM 4078 N N . GLY A 1 531 ? -34.010 -14.982 1.350 1.00 95.12 531 GLY A N 1
ATOM 4079 C CA . GLY A 1 531 ? -34.285 -14.277 0.108 1.00 95.12 531 GLY A CA 1
ATOM 4080 C C . GLY A 1 531 ? -33.577 -14.884 -1.097 1.00 95.12 531 GLY A C 1
ATOM 4081 O O . GLY A 1 531 ? -33.063 -16.000 -1.077 1.00 95.12 531 GLY A O 1
ATOM 4082 N N . THR A 1 532 ? -33.599 -14.145 -2.204 1.00 97.00 532 THR A N 1
ATOM 4083 C CA . THR A 1 532 ? -33.181 -14.651 -3.514 1.00 97.00 532 THR A CA 1
ATOM 4084 C C . THR A 1 532 ? -32.308 -13.633 -4.241 1.00 97.00 532 THR A C 1
ATOM 4086 O O . THR A 1 532 ? -32.660 -12.460 -4.343 1.00 97.00 532 THR A O 1
ATOM 4089 N N . ILE A 1 533 ? -31.183 -14.094 -4.785 1.00 97.00 533 ILE A N 1
ATOM 4090 C CA . ILE A 1 533 ? -30.266 -13.313 -5.617 1.00 97.00 533 ILE A CA 1
ATOM 4091 C C . ILE A 1 533 ? -30.609 -13.599 -7.081 1.00 97.00 533 ILE A C 1
ATOM 4093 O O . ILE A 1 533 ? -30.403 -14.709 -7.573 1.00 97.00 533 ILE A O 1
ATOM 4097 N N . ALA A 1 534 ? -31.157 -12.603 -7.778 1.00 96.25 534 ALA A N 1
ATOM 4098 C CA . ALA A 1 534 ? -31.662 -12.780 -9.141 1.00 96.25 534 ALA A CA 1
ATOM 4099 C C . ALA A 1 534 ? -30.556 -12.831 -10.207 1.00 96.25 534 ALA A C 1
ATOM 4101 O O . ALA A 1 534 ? -30.676 -13.580 -11.169 1.00 96.25 534 ALA A O 1
ATOM 4102 N N . VAL A 1 535 ? -29.505 -12.020 -10.062 1.00 95.06 535 VAL A N 1
ATOM 4103 C CA . VAL A 1 535 ? -28.386 -11.939 -11.012 1.00 95.06 535 VAL A CA 1
ATOM 4104 C C . VAL A 1 535 ? -27.179 -11.297 -10.338 1.00 95.06 535 VAL A C 1
ATOM 4106 O O . VAL A 1 535 ? -27.345 -10.367 -9.549 1.00 95.06 535 VAL A O 1
ATOM 4109 N N . LEU A 1 536 ? -25.976 -11.753 -10.688 1.00 95.75 536 LEU A N 1
ATOM 4110 C CA . LEU A 1 536 ? -24.708 -11.107 -10.346 1.00 95.75 536 LEU A CA 1
ATOM 4111 C C . LEU A 1 536 ? -24.005 -10.655 -11.624 1.00 95.75 536 LEU A C 1
ATOM 4113 O O . LEU A 1 536 ? -24.115 -11.299 -12.667 1.00 95.75 536 LEU A O 1
ATOM 4117 N N . LYS A 1 537 ? -23.319 -9.516 -11.561 1.00 94.19 537 LYS A N 1
ATOM 4118 C CA . LYS A 1 537 ? -22.751 -8.840 -12.729 1.00 94.19 537 LYS A CA 1
ATOM 4119 C C . LYS A 1 537 ? -21.233 -8.728 -12.615 1.00 94.19 537 LYS A C 1
ATOM 4121 O O . LYS A 1 537 ? -20.655 -8.785 -11.533 1.00 94.19 537 LYS A O 1
ATOM 4126 N N . ASN A 1 538 ? -20.588 -8.533 -13.762 1.00 95.06 538 ASN A N 1
ATOM 4127 C CA . ASN A 1 538 ? -19.139 -8.379 -13.837 1.00 95.06 538 ASN A CA 1
ATOM 4128 C C . ASN A 1 538 ? -18.633 -7.061 -13.222 1.00 95.06 538 ASN A C 1
ATOM 4130 O O . ASN A 1 538 ? -17.447 -6.945 -12.949 1.00 95.06 538 ASN A O 1
ATOM 4134 N N . ASP A 1 539 ? -19.484 -6.060 -12.999 1.00 95.50 539 ASP A N 1
ATOM 4135 C CA . ASP A 1 539 ? -19.095 -4.796 -12.356 1.00 95.50 539 ASP A CA 1
ATOM 4136 C C . ASP A 1 539 ? -18.605 -4.993 -10.915 1.00 95.50 539 ASP A C 1
ATOM 4138 O O . ASP A 1 539 ? -17.716 -4.264 -10.503 1.00 95.50 539 ASP A O 1
ATOM 4142 N N . THR A 1 540 ? -19.070 -6.025 -10.203 1.00 96.31 540 THR A N 1
ATOM 4143 C CA . THR A 1 540 ? -18.583 -6.418 -8.864 1.00 96.31 540 THR A CA 1
ATOM 4144 C C . THR A 1 540 ? -17.717 -7.684 -8.872 1.00 96.31 540 THR A C 1
ATOM 4146 O O . THR A 1 540 ? -17.510 -8.302 -7.827 1.00 96.31 540 THR A O 1
ATOM 4149 N N . ASP A 1 541 ? -17.257 -8.129 -10.047 1.00 97.75 541 ASP A N 1
ATOM 4150 C CA . ASP A 1 541 ? -16.646 -9.456 -10.257 1.00 97.75 541 ASP A CA 1
ATOM 4151 C C . ASP A 1 541 ? -17.540 -10.608 -9.772 1.00 97.75 541 ASP A C 1
ATOM 4153 O O . ASP A 1 541 ? -17.074 -11.589 -9.185 1.00 97.75 541 ASP A O 1
ATOM 4157 N N . TYR A 1 542 ? -18.846 -10.467 -10.012 1.00 98.06 542 TYR A N 1
ATOM 4158 C CA . TYR A 1 542 ? -19.885 -11.420 -9.626 1.00 98.06 542 TYR A CA 1
ATOM 4159 C C . TYR A 1 542 ? -19.958 -11.675 -8.119 1.00 98.06 542 TYR A C 1
ATOM 4161 O O . TYR A 1 542 ? -20.442 -12.725 -7.699 1.00 98.06 542 TYR A O 1
ATOM 4169 N N . THR A 1 543 ? -19.468 -10.738 -7.305 1.00 98.25 543 THR A N 1
ATOM 4170 C CA . THR A 1 543 ? -19.547 -10.812 -5.844 1.00 98.25 543 THR A CA 1
ATOM 4171 C C . THR A 1 543 ? -20.793 -10.107 -5.316 1.00 98.25 543 THR A C 1
ATOM 4173 O O . THR A 1 543 ? -21.258 -9.113 -5.887 1.00 98.25 543 THR A O 1
ATOM 4176 N N . TYR A 1 544 ? -21.330 -10.609 -4.205 1.00 97.88 544 TYR A N 1
ATOM 4177 C CA . TYR A 1 544 ? -22.476 -10.019 -3.524 1.00 97.88 544 TYR A CA 1
ATOM 4178 C C . TYR A 1 544 ? -22.416 -10.247 -2.008 1.00 97.88 544 TYR A C 1
ATOM 4180 O O . TYR A 1 544 ? -22.228 -11.389 -1.574 1.00 97.88 544 TYR A O 1
ATOM 4188 N N . PRO A 1 545 ? -22.579 -9.191 -1.192 1.00 97.38 545 PRO A N 1
ATOM 4189 C CA . PRO A 1 545 ? -22.691 -9.317 0.253 1.00 97.38 545 PRO A CA 1
ATOM 4190 C C . PRO A 1 545 ? -24.135 -9.656 0.651 1.00 97.38 545 PRO A C 1
ATOM 4192 O O . PRO A 1 545 ? -25.071 -8.907 0.384 1.00 97.38 545 PRO A O 1
ATOM 4195 N N . VAL A 1 546 ? -24.317 -10.781 1.331 1.00 97.88 546 VAL A N 1
ATOM 4196 C CA . VAL A 1 546 ? -25.574 -11.191 1.963 1.00 97.88 546 VAL A CA 1
ATOM 4197 C C . VAL A 1 546 ? -25.500 -10.864 3.448 1.00 97.88 546 VAL A C 1
ATOM 4199 O O . VAL A 1 546 ? -24.600 -11.341 4.135 1.00 97.88 546 VAL A O 1
ATOM 4202 N N . THR A 1 547 ? -26.468 -10.112 3.969 1.00 97.94 547 THR A N 1
ATOM 4203 C CA . THR A 1 547 ? -26.588 -9.854 5.410 1.00 97.94 547 THR A CA 1
ATOM 4204 C C . THR A 1 547 ? -27.774 -10.621 5.976 1.00 97.94 547 THR A C 1
ATOM 4206 O O . THR A 1 547 ? -28.927 -10.292 5.709 1.00 97.94 547 THR A O 1
ATOM 4209 N N . LEU A 1 548 ? -27.487 -11.635 6.790 1.00 97.88 548 LEU A N 1
ATOM 4210 C CA . LEU A 1 548 ? -28.494 -12.317 7.597 1.00 97.88 548 LEU A CA 1
ATOM 4211 C C . LEU A 1 548 ? -28.786 -11.479 8.844 1.00 97.88 548 LEU A C 1
ATOM 4213 O O . LEU A 1 548 ? -27.857 -10.980 9.480 1.00 97.88 548 LEU A O 1
ATOM 4217 N N . THR A 1 549 ? -30.059 -11.339 9.207 1.00 96.62 549 THR A N 1
ATOM 4218 C CA . THR A 1 549 ? -30.521 -10.511 10.334 1.00 96.62 549 THR A CA 1
ATOM 4219 C C . THR A 1 549 ? -31.464 -11.281 11.249 1.00 96.62 549 THR A C 1
ATOM 4221 O O . THR A 1 549 ? -32.063 -12.263 10.824 1.00 96.62 549 THR A O 1
ATOM 4224 N N . GLY A 1 550 ? -31.659 -10.800 12.480 1.00 95.06 550 GLY A N 1
ATOM 4225 C CA . GLY A 1 550 ? -32.587 -11.423 13.433 1.00 95.06 550 GLY A CA 1
ATOM 4226 C C . GLY A 1 550 ? -32.044 -12.715 14.046 1.00 95.06 550 GLY A C 1
ATOM 4227 O O . GLY A 1 550 ? -32.812 -13.569 14.480 1.00 95.06 550 GLY A O 1
ATOM 4228 N N . LEU A 1 551 ? -30.720 -12.870 14.058 1.00 97.06 551 LEU A N 1
ATOM 4229 C CA . LEU A 1 551 ? -30.051 -14.038 14.614 1.00 97.06 551 LEU A CA 1
ATOM 4230 C C . LEU A 1 551 ? -30.016 -13.966 16.145 1.00 97.06 551 LEU A C 1
ATOM 4232 O O . LEU A 1 551 ? -30.005 -12.882 16.730 1.00 97.06 551 LEU A O 1
ATOM 4236 N N . GLN A 1 552 ? -29.971 -15.130 16.787 1.00 96.38 552 GLN A N 1
ATOM 4237 C CA . GLN A 1 552 ? -29.800 -15.231 18.231 1.00 96.38 552 GLN A CA 1
ATOM 4238 C C . GLN A 1 552 ? -28.315 -15.119 18.593 1.00 96.38 552 GLN A C 1
ATOM 4240 O O . GLN A 1 552 ? -27.499 -15.720 17.892 1.00 96.38 552 GLN A O 1
ATOM 4245 N N . PRO A 1 553 ? -27.942 -14.407 19.669 1.00 96.19 553 PRO A N 1
ATOM 4246 C CA . PRO A 1 553 ? -26.561 -14.344 20.150 1.00 96.19 553 PRO A CA 1
ATOM 4247 C C . PRO A 1 553 ? -26.020 -15.701 20.618 1.00 96.19 553 PRO A C 1
ATOM 4249 O O . PRO A 1 553 ? -26.782 -16.550 21.080 1.00 96.19 553 PRO A O 1
ATOM 4252 N N . SER A 1 554 ? -24.698 -15.889 20.557 1.00 93.56 554 SER A N 1
ATOM 4253 C CA . SER A 1 554 ? -24.006 -17.122 20.987 1.00 93.56 554 SER A CA 1
ATOM 4254 C C . SER A 1 554 ? -24.548 -18.415 20.357 1.00 93.56 554 SER A C 1
ATOM 4256 O O . SER A 1 554 ? -24.498 -19.483 20.971 1.00 93.56 554 SER A O 1
ATOM 4258 N N . MET A 1 555 ? -25.073 -18.336 19.136 1.00 93.69 555 MET A N 1
ATOM 4259 C CA . MET A 1 555 ? -25.735 -19.440 18.451 1.00 93.69 555 MET A CA 1
ATOM 4260 C C . MET A 1 555 ? -24.980 -19.812 17.179 1.00 93.69 555 MET A C 1
ATOM 4262 O O . MET A 1 555 ? -24.544 -18.955 16.406 1.00 93.69 555 MET A O 1
ATOM 4266 N N . LYS A 1 556 ? -24.832 -21.116 16.944 1.00 94.44 556 LYS A N 1
ATOM 4267 C CA . LYS A 1 556 ? -24.225 -21.631 15.718 1.00 94.44 556 LYS A CA 1
ATOM 4268 C C . LYS A 1 556 ? -25.287 -21.743 14.630 1.00 94.44 556 LYS A C 1
ATOM 4270 O O . LYS A 1 556 ? -26.368 -22.269 14.868 1.00 94.44 556 LYS A O 1
ATOM 4275 N N . TYR A 1 557 ? -24.955 -21.311 13.421 1.00 95.81 557 TYR A N 1
ATOM 4276 C CA . TYR A 1 557 ? -25.816 -21.394 12.248 1.00 95.81 557 TYR A CA 1
ATOM 4277 C C . TYR A 1 557 ? -25.113 -22.113 11.098 1.00 95.81 557 TYR A C 1
ATOM 4279 O O . TYR A 1 557 ? -23.883 -22.131 10.990 1.00 95.81 557 TYR A O 1
ATOM 4287 N N . ARG A 1 558 ? -25.916 -22.706 10.217 1.00 95.69 558 ARG A N 1
ATOM 4288 C CA . ARG A 1 558 ? -25.507 -23.155 8.885 1.00 95.69 558 ARG A CA 1
ATOM 4289 C C . ARG A 1 558 ? -26.224 -22.302 7.853 1.00 95.69 558 ARG A C 1
ATOM 4291 O O . ARG A 1 558 ? -27.445 -22.194 7.926 1.00 95.69 558 ARG A O 1
ATOM 4298 N N . TYR A 1 559 ? -25.490 -21.748 6.897 1.00 96.38 559 TYR A N 1
ATOM 4299 C CA . TYR A 1 559 ? -26.070 -21.113 5.716 1.00 96.38 559 TYR A CA 1
ATOM 4300 C C . TYR A 1 559 ? -25.895 -22.016 4.494 1.00 96.38 559 TYR A C 1
ATOM 4302 O O . TYR A 1 559 ? -24.938 -22.791 4.413 1.00 96.38 559 TYR A O 1
ATOM 4310 N N . SER A 1 560 ? -26.817 -21.914 3.545 1.00 96.94 560 SER A N 1
ATOM 4311 C CA . SER A 1 560 ? -26.811 -22.663 2.292 1.00 96.94 560 SER A CA 1
ATOM 4312 C C . SER A 1 560 ? -27.410 -21.852 1.152 1.00 96.94 560 SER A C 1
ATOM 4314 O O . SER A 1 560 ? -28.406 -21.147 1.323 1.00 96.94 560 SER A O 1
ATOM 4316 N N . PHE A 1 561 ? -26.819 -22.017 -0.022 1.00 97.56 561 PHE A N 1
ATOM 4317 C CA . PHE A 1 561 ? -27.251 -21.444 -1.285 1.00 97.56 561 PHE A CA 1
ATOM 4318 C C . PHE A 1 561 ? -27.741 -22.553 -2.231 1.00 97.56 561 PHE A C 1
ATOM 4320 O O . PHE A 1 561 ? -27.251 -23.684 -2.174 1.00 97.56 561 PHE A O 1
ATOM 4327 N N . SER A 1 562 ? -28.674 -22.247 -3.137 1.00 96.88 562 SER A N 1
ATOM 4328 C CA . SER A 1 562 ? -29.194 -23.231 -4.111 1.00 96.88 562 SER A CA 1
ATOM 4329 C C . SER A 1 562 ? -28.164 -23.712 -5.147 1.00 96.88 562 SER A C 1
ATOM 4331 O O . SER A 1 562 ? -28.408 -24.706 -5.828 1.00 96.88 562 SER A O 1
ATOM 4333 N N . ASN A 1 563 ? -26.994 -23.071 -5.245 1.00 94.12 563 ASN A N 1
ATOM 4334 C CA . ASN A 1 563 ? -25.862 -23.508 -6.072 1.00 94.12 563 ASN A CA 1
ATOM 4335 C C . ASN A 1 563 ? -24.903 -24.478 -5.342 1.00 94.12 563 ASN A C 1
ATOM 4337 O O . ASN A 1 563 ? -23.776 -24.678 -5.788 1.00 94.12 563 ASN A O 1
ATOM 4341 N N . ASN A 1 564 ? -25.342 -25.095 -4.238 1.00 94.62 564 ASN A N 1
ATOM 4342 C CA . ASN A 1 564 ? -24.582 -26.012 -3.373 1.00 94.62 564 ASN A CA 1
ATOM 4343 C C . ASN A 1 564 ? -23.448 -25.381 -2.548 1.00 94.62 564 ASN A C 1
ATOM 4345 O O . ASN A 1 564 ? -22.734 -26.107 -1.850 1.00 94.62 564 ASN A O 1
ATOM 4349 N N . LEU A 1 565 ? -23.290 -24.056 -2.556 1.00 95.88 565 LEU A N 1
ATOM 4350 C CA . LEU A 1 565 ? -22.405 -23.390 -1.604 1.00 95.88 565 LEU A CA 1
ATOM 4351 C C . LEU A 1 565 ? -23.042 -23.386 -0.208 1.00 95.88 565 LEU A C 1
ATOM 4353 O O . LEU A 1 565 ? -24.243 -23.169 -0.048 1.00 95.88 565 LEU A O 1
ATOM 4357 N N . SER A 1 566 ? -22.246 -23.645 0.824 1.00 95.25 566 SER A N 1
ATOM 4358 C CA . SER A 1 566 ? -22.708 -23.622 2.214 1.00 95.25 566 SER A CA 1
ATOM 4359 C C . SER A 1 566 ? -21.545 -23.402 3.172 1.00 95.25 566 SER A C 1
ATOM 4361 O O . SER A 1 566 ? -20.385 -23.601 2.816 1.00 95.25 566 SER A O 1
ATOM 4363 N N . GLY A 1 567 ? -21.864 -23.024 4.404 1.00 94.19 567 GLY A N 1
ATOM 4364 C CA . GLY A 1 567 ? -20.879 -22.881 5.466 1.00 94.19 567 GLY A CA 1
ATOM 4365 C C . GLY A 1 567 ? -21.532 -22.705 6.828 1.00 94.19 567 GLY A C 1
ATOM 4366 O O . GLY A 1 567 ? -22.753 -22.802 6.978 1.00 94.19 567 GLY A O 1
ATOM 4367 N N . HIS A 1 568 ? -20.703 -22.449 7.834 1.00 93.50 568 HIS A N 1
ATOM 4368 C CA . HIS A 1 568 ? -21.140 -22.272 9.213 1.00 93.50 568 HIS A CA 1
ATOM 4369 C C . HIS A 1 568 ? -20.550 -21.007 9.815 1.00 93.50 568 HIS A C 1
ATOM 4371 O O . HIS A 1 568 ? -19.461 -20.588 9.438 1.00 93.50 568 HIS A O 1
ATOM 4377 N N . PHE A 1 569 ? -21.252 -20.442 10.789 1.00 94.31 569 PHE A N 1
ATOM 4378 C CA . PHE A 1 569 ? -20.739 -19.373 11.637 1.00 94.31 569 PHE A CA 1
ATOM 4379 C C . PHE A 1 569 ? -21.376 -19.461 13.024 1.00 94.31 569 PHE A C 1
ATOM 4381 O O . PHE A 1 569 ? -22.392 -20.135 13.206 1.00 94.31 569 PHE A O 1
ATOM 4388 N N . THR A 1 570 ? -20.785 -18.773 13.994 1.00 94.31 570 THR A N 1
ATOM 4389 C CA . THR A 1 570 ? -21.341 -18.622 15.341 1.00 94.31 570 THR A CA 1
ATOM 4390 C C . THR A 1 570 ? -21.511 -17.137 15.613 1.00 94.31 570 THR A C 1
ATOM 4392 O O . THR A 1 570 ? -20.561 -16.377 15.430 1.00 94.31 570 THR A O 1
ATOM 4395 N N . THR A 1 571 ? -22.711 -16.717 16.007 1.00 96.19 571 THR A N 1
ATOM 4396 C CA . THR A 1 571 ? -22.978 -15.321 16.371 1.00 96.19 571 THR A CA 1
ATOM 4397 C C . THR A 1 571 ? -22.221 -14.922 17.628 1.00 96.19 571 THR A C 1
ATOM 4399 O O . THR A 1 571 ? -21.980 -15.739 18.520 1.00 96.19 571 THR A O 1
ATOM 4402 N N . ALA A 1 572 ? -21.840 -13.647 17.701 1.00 95.50 572 ALA A N 1
ATOM 4403 C CA . ALA A 1 572 ? -21.165 -13.117 18.877 1.00 95.50 572 ALA A CA 1
ATOM 4404 C C . ALA A 1 572 ? -22.081 -13.166 20.112 1.00 95.50 572 ALA A C 1
ATOM 4406 O O . ALA A 1 572 ? -23.310 -13.230 20.008 1.00 95.50 572 ALA A O 1
ATOM 4407 N N . ALA A 1 573 ? -21.481 -13.122 21.299 1.00 94.19 573 ALA A N 1
ATOM 4408 C CA . ALA A 1 573 ? -22.241 -13.057 22.536 1.00 94.19 573 ALA A CA 1
ATOM 4409 C C . ALA A 1 573 ? -22.998 -11.727 22.661 1.00 94.19 573 ALA A C 1
ATOM 4411 O O . ALA A 1 573 ? -22.537 -10.681 22.199 1.00 94.19 573 ALA A O 1
ATOM 4412 N N . ALA A 1 574 ? -24.160 -11.759 23.316 1.00 93.25 574 ALA A N 1
ATOM 4413 C CA . ALA A 1 574 ? -24.928 -10.549 23.587 1.00 93.25 574 ALA A CA 1
ATOM 4414 C C . ALA A 1 574 ? -24.124 -9.611 24.510 1.00 93.25 574 ALA A C 1
ATOM 4416 O O . ALA A 1 574 ? -23.592 -10.098 25.516 1.00 93.25 574 ALA A O 1
ATOM 4417 N N . PRO A 1 575 ? -24.052 -8.296 24.229 1.00 90.38 575 PRO A N 1
ATOM 4418 C CA . PRO A 1 575 ? -23.385 -7.341 25.111 1.00 90.38 575 PRO A CA 1
ATOM 4419 C C . PRO A 1 575 ? -23.895 -7.447 26.556 1.00 90.38 575 PRO A C 1
ATOM 4421 O O . PRO A 1 575 ? -25.100 -7.549 26.782 1.00 90.38 575 PRO A O 1
ATOM 4424 N N . GLY A 1 576 ? -22.980 -7.464 27.529 1.00 85.44 576 GLY A N 1
ATOM 4425 C CA . GLY A 1 576 ? -23.299 -7.597 28.958 1.00 85.44 576 GLY A CA 1
ATOM 4426 C C . GLY A 1 576 ? -23.648 -9.015 29.439 1.00 85.44 576 GLY A C 1
ATOM 4427 O O . GLY A 1 576 ? -23.864 -9.214 30.633 1.00 85.44 576 GLY A O 1
ATOM 4428 N N . SER A 1 577 ? -23.700 -10.018 28.556 1.00 91.75 577 SER A N 1
ATOM 4429 C CA . SER A 1 577 ? -23.866 -11.420 28.968 1.00 91.75 577 SER A CA 1
ATOM 4430 C C . SER A 1 577 ? -22.568 -12.007 29.535 1.00 91.75 577 SER A C 1
ATOM 4432 O O . SER A 1 577 ? -21.476 -11.586 29.166 1.00 91.75 577 SER A O 1
ATOM 4434 N N . ALA A 1 578 ? -22.658 -13.055 30.361 1.00 90.12 578 ALA A N 1
ATOM 4435 C CA . ALA A 1 578 ? -21.468 -13.739 30.886 1.00 90.12 578 ALA A CA 1
ATOM 4436 C C . ALA A 1 578 ? -20.556 -14.301 29.775 1.00 90.12 578 ALA A C 1
ATOM 4438 O O . ALA A 1 578 ? -19.337 -14.323 29.922 1.00 90.12 578 ALA A O 1
ATOM 4439 N N . ALA A 1 579 ? -21.138 -14.720 28.645 1.00 90.75 579 ALA A N 1
ATOM 4440 C CA . ALA A 1 579 ? -20.386 -15.181 27.479 1.00 90.75 579 ALA A CA 1
ATOM 4441 C C . ALA A 1 579 ? -19.620 -14.045 26.781 1.00 90.75 579 ALA A C 1
ATOM 4443 O O . ALA A 1 579 ? -18.586 -14.303 26.174 1.00 90.75 579 ALA A O 1
ATOM 4444 N N . ALA A 1 580 ? -20.088 -12.796 26.892 1.00 92.88 580 ALA A N 1
ATOM 4445 C CA . ALA A 1 580 ? -19.410 -11.630 26.331 1.00 92.88 580 ALA A CA 1
ATOM 4446 C C . ALA A 1 580 ? -18.157 -11.222 27.114 1.00 92.88 580 ALA A C 1
ATOM 4448 O O . ALA A 1 580 ? -17.399 -10.402 26.621 1.00 92.88 580 ALA A O 1
ATOM 4449 N N . ASN A 1 581 ? -17.880 -11.828 28.271 1.00 92.75 581 ASN A N 1
ATOM 4450 C CA . ASN A 1 581 ? -16.618 -11.619 28.987 1.00 92.75 581 ASN A CA 1
ATOM 4451 C C . ASN A 1 581 ? -15.444 -12.394 28.364 1.00 92.75 581 ASN A C 1
ATOM 4453 O O . ASN A 1 581 ? -14.314 -12.285 28.837 1.00 92.75 581 ASN A O 1
ATOM 4457 N N . ARG A 1 582 ? -15.714 -13.202 27.330 1.00 93.62 582 ARG A N 1
ATOM 4458 C CA . ARG A 1 582 ? -14.738 -14.045 26.644 1.00 93.62 582 ARG A CA 1
ATOM 4459 C C . ARG A 1 582 ? -14.667 -13.710 25.171 1.00 93.62 582 ARG A C 1
ATOM 4461 O O . ARG A 1 582 ? -15.694 -13.546 24.515 1.00 93.62 582 ARG A O 1
ATOM 4468 N N . LEU A 1 583 ? -13.455 -13.679 24.635 1.00 96.25 583 LEU A N 1
ATOM 4469 C CA . LEU A 1 583 ? -13.234 -13.553 23.203 1.00 96.25 583 LEU A CA 1
ATOM 4470 C C . LEU A 1 583 ? -11.898 -14.175 22.815 1.00 96.25 583 LEU A C 1
ATOM 4472 O O . LEU A 1 583 ? -10.862 -13.799 23.346 1.00 96.25 583 LEU A O 1
ATOM 4476 N N . SER A 1 584 ? -11.908 -15.063 21.825 1.00 97.50 584 SER A N 1
ATOM 4477 C CA . SER A 1 584 ? -10.692 -15.515 21.151 1.00 97.50 584 SER A CA 1
ATOM 4478 C C . SER A 1 584 ? -10.716 -15.095 19.685 1.00 97.50 584 SER A C 1
ATOM 4480 O O . SER A 1 584 ? -11.759 -15.180 19.039 1.00 97.50 584 SER A O 1
ATOM 4482 N N . PHE A 1 585 ? -9.585 -14.661 19.137 1.00 98.31 585 PHE A N 1
ATOM 4483 C CA . PHE A 1 585 ? -9.437 -14.337 17.715 1.00 98.31 585 PHE A CA 1
ATOM 4484 C C . PHE A 1 585 ? -7.987 -14.515 17.253 1.00 98.31 585 PHE A C 1
ATOM 4486 O O . PHE A 1 585 ? -7.067 -14.620 18.064 1.00 98.31 585 PHE A O 1
ATOM 4493 N N . LEU A 1 586 ? -7.789 -14.595 15.940 1.00 98.50 586 LEU A N 1
ATOM 4494 C CA . LEU A 1 586 ? -6.471 -14.749 15.323 1.00 98.50 586 LEU A CA 1
ATOM 4495 C C . LEU A 1 586 ? -5.985 -13.429 14.712 1.00 98.50 586 LEU A C 1
ATOM 4497 O O . LEU A 1 586 ? -6.801 -12.594 14.324 1.00 98.50 586 LEU A O 1
ATOM 4501 N N . SER A 1 587 ? -4.667 -13.270 14.587 1.00 98.38 587 SER A N 1
ATOM 4502 C CA . SER A 1 587 ? -4.026 -12.163 13.867 1.00 98.38 587 SER A CA 1
ATOM 4503 C C . SER A 1 587 ? -2.807 -12.637 13.067 1.00 98.38 587 SER A C 1
ATOM 4505 O O . SER A 1 587 ? -2.000 -13.430 13.566 1.00 98.38 587 SER A O 1
ATOM 4507 N N . SER A 1 588 ? -2.682 -12.185 11.817 1.00 98.31 588 SER A N 1
ATOM 4508 C CA . SER A 1 588 ? -1.496 -12.340 10.955 1.00 98.31 588 SER A CA 1
ATOM 4509 C C . SER A 1 588 ? -1.627 -11.435 9.716 1.00 98.31 588 SER A C 1
ATOM 4511 O O . SER A 1 588 ? -2.628 -10.741 9.553 1.00 98.31 588 SER A O 1
ATOM 4513 N N . SER A 1 589 ? -0.636 -11.465 8.832 1.00 98.12 589 SER A N 1
ATOM 4514 C CA . SER A 1 589 ? -0.536 -10.686 7.585 1.00 98.12 589 SER A CA 1
ATOM 4515 C C . SER A 1 589 ? 0.264 -11.471 6.544 1.00 98.12 589 SER A C 1
ATOM 4517 O O . SER A 1 589 ? 0.844 -12.502 6.888 1.00 98.12 589 SER A O 1
ATOM 4519 N N . CYS A 1 590 ? 0.332 -11.004 5.297 1.00 98.00 590 CYS A N 1
ATOM 4520 C CA . CYS A 1 590 ? 1.266 -11.498 4.277 1.00 98.00 590 CYS A CA 1
ATOM 4521 C C . CYS A 1 590 ? 1.073 -12.974 3.890 1.00 98.00 590 CYS A C 1
ATOM 4523 O O . CYS A 1 590 ? 1.547 -13.914 4.547 1.00 98.00 590 CYS A O 1
ATOM 4525 N N . MET A 1 591 ? 0.415 -13.203 2.754 1.00 96.75 591 MET A N 1
ATOM 4526 C CA . MET A 1 591 ? 0.261 -14.541 2.186 1.00 96.75 591 MET A CA 1
ATOM 4527 C C . MET A 1 591 ? 0.550 -14.579 0.688 1.00 96.75 591 MET A C 1
ATOM 4529 O O . MET A 1 591 ? -0.108 -13.939 -0.123 1.00 96.75 591 MET A O 1
ATOM 4533 N N . LYS A 1 592 ? 1.504 -15.427 0.298 1.00 95.25 592 LYS A N 1
ATOM 4534 C CA . LYS A 1 592 ? 1.787 -15.723 -1.103 1.00 95.25 592 LYS A CA 1
ATOM 4535 C C . LYS A 1 592 ? 1.620 -17.210 -1.408 1.00 95.25 592 LYS A C 1
ATOM 4537 O O . LYS A 1 592 ? 2.276 -18.039 -0.769 1.00 95.25 592 LYS A O 1
ATOM 4542 N N . PRO A 1 593 ? 0.798 -17.575 -2.407 1.00 95.56 593 PRO A N 1
ATOM 4543 C CA . PRO A 1 593 ? 0.637 -18.966 -2.797 1.00 95.56 593 PRO A CA 1
ATOM 4544 C C . PRO A 1 593 ? 1.941 -19.636 -3.226 1.00 95.56 593 PRO A C 1
ATOM 4546 O O . PRO A 1 593 ? 2.787 -19.050 -3.899 1.00 95.56 593 PRO A O 1
ATOM 4549 N N . ASN A 1 594 ? 2.075 -20.896 -2.818 1.00 94.75 594 ASN A N 1
ATOM 4550 C CA . ASN A 1 594 ? 3.191 -21.793 -3.080 1.00 94.75 594 ASN A CA 1
ATOM 4551 C C . ASN A 1 594 ? 4.566 -21.164 -2.814 1.00 94.75 594 ASN A C 1
ATOM 4553 O O . ASN A 1 594 ? 5.521 -21.442 -3.537 1.00 94.75 594 ASN A O 1
ATOM 4557 N N . PHE A 1 595 ? 4.673 -20.338 -1.772 1.00 92.94 595 PHE A N 1
ATOM 4558 C CA . PHE A 1 595 ? 5.945 -19.804 -1.308 1.00 92.94 595 PHE A CA 1
ATOM 4559 C C . PHE A 1 595 ? 6.280 -20.296 0.112 1.00 92.94 595 PHE A C 1
ATOM 4561 O O . PHE A 1 595 ? 5.393 -20.288 0.970 1.00 92.94 595 PHE A O 1
ATOM 4568 N N . PRO A 1 596 ? 7.530 -20.728 0.394 1.00 92.50 596 PRO A N 1
ATOM 4569 C CA . PRO A 1 596 ? 8.617 -21.017 -0.552 1.00 92.50 596 PRO A CA 1
ATOM 4570 C C . PRO A 1 596 ? 8.270 -22.085 -1.595 1.00 92.50 596 PRO A C 1
ATOM 4572 O O . PRO A 1 596 ? 7.597 -23.071 -1.285 1.00 92.50 596 PRO A O 1
ATOM 4575 N N . TYR A 1 597 ? 8.795 -21.927 -2.811 1.00 94.12 597 TYR A N 1
ATOM 4576 C CA . TYR A 1 597 ? 8.426 -22.741 -3.966 1.00 94.12 597 TYR A CA 1
ATOM 4577 C C . TYR A 1 597 ? 8.681 -24.230 -3.763 1.00 94.12 597 TYR A C 1
ATOM 4579 O O . TYR A 1 597 ? 9.775 -24.660 -3.375 1.00 94.12 597 TYR A O 1
ATOM 4587 N N . ASN A 1 598 ? 7.668 -25.026 -4.099 1.00 94.12 598 ASN A N 1
ATOM 4588 C CA . ASN A 1 598 ? 7.782 -26.463 -4.273 1.00 94.12 598 ASN A CA 1
ATOM 4589 C C . ASN A 1 598 ? 7.014 -26.890 -5.541 1.00 94.12 598 ASN A C 1
ATOM 4591 O O . ASN A 1 598 ? 5.801 -26.671 -5.613 1.00 94.12 598 ASN A O 1
ATOM 4595 N N . PRO A 1 599 ? 7.673 -27.536 -6.522 1.00 93.12 599 PRO A N 1
ATOM 4596 C CA . PRO A 1 599 ? 7.020 -27.974 -7.759 1.00 93.12 599 PRO A CA 1
ATOM 4597 C C . PRO A 1 599 ? 5.943 -29.042 -7.527 1.00 93.12 599 PRO A C 1
ATOM 4599 O O . PRO A 1 599 ? 5.036 -29.183 -8.340 1.00 93.12 599 PRO A O 1
ATOM 4602 N N . LEU A 1 600 ? 6.023 -29.802 -6.430 1.00 94.69 600 LEU A N 1
ATOM 4603 C CA . LEU A 1 600 ? 5.081 -30.885 -6.124 1.00 94.69 600 LEU A CA 1
ATOM 4604 C C . LEU A 1 600 ? 3.795 -30.390 -5.456 1.00 94.69 600 LEU A C 1
ATOM 4606 O O . LEU A 1 600 ? 2.825 -31.137 -5.363 1.00 94.69 600 LEU A O 1
ATOM 4610 N N . ASN A 1 601 ? 3.784 -29.150 -4.971 1.00 94.94 601 ASN A N 1
ATOM 4611 C CA . ASN A 1 601 ? 2.585 -28.545 -4.415 1.00 94.94 601 ASN A CA 1
ATOM 4612 C C . ASN A 1 601 ? 1.685 -28.021 -5.536 1.00 94.94 601 ASN A C 1
ATOM 4614 O O . ASN A 1 601 ? 2.167 -27.584 -6.587 1.00 94.94 601 ASN A O 1
ATOM 4618 N N . HIS A 1 602 ? 0.383 -27.962 -5.251 1.00 96.25 602 HIS A N 1
ATOM 4619 C CA . HIS A 1 602 ? -0.550 -27.157 -6.032 1.00 96.25 602 HIS A CA 1
ATOM 4620 C C . HIS A 1 602 ? -0.034 -25.702 -6.113 1.00 96.25 602 HIS A C 1
ATOM 4622 O O . HIS A 1 602 ? 0.367 -25.155 -5.081 1.00 96.25 602 HIS A O 1
ATOM 4628 N N . PRO A 1 603 ? -0.027 -25.052 -7.293 1.00 95.88 603 PRO A N 1
ATOM 4629 C CA . PRO A 1 603 ? 0.569 -23.720 -7.464 1.00 95.88 603 PRO A CA 1
ATOM 4630 C C . PRO A 1 603 ? -0.125 -22.632 -6.645 1.00 95.88 603 PRO A C 1
ATOM 4632 O O . PRO A 1 603 ? 0.512 -21.657 -6.272 1.00 95.88 603 PRO A O 1
ATOM 4635 N N . LEU A 1 604 ? -1.410 -22.817 -6.335 1.00 96.94 604 LEU A N 1
ATOM 4636 C CA . LEU A 1 604 ? -2.181 -21.901 -5.491 1.00 96.94 604 LEU A CA 1
ATOM 4637 C C . LEU A 1 604 ? -2.221 -22.323 -4.010 1.00 96.94 604 LEU A C 1
ATOM 4639 O O . LEU A 1 604 ? -3.000 -21.772 -3.245 1.00 96.94 604 LEU A O 1
ATOM 4643 N N . ARG A 1 605 ? -1.453 -23.335 -3.576 1.00 97.25 605 ARG A N 1
ATOM 4644 C CA . ARG A 1 605 ? -1.481 -23.821 -2.181 1.00 97.25 605 ARG A CA 1
ATOM 4645 C C . ARG A 1 605 ? -0.992 -22.751 -1.206 1.00 97.25 605 ARG A C 1
ATOM 4647 O O . ARG A 1 605 ? 0.052 -22.158 -1.448 1.00 97.25 605 ARG A O 1
ATOM 4654 N N . ILE A 1 606 ? -1.661 -22.588 -0.068 1.00 98.06 606 ILE A N 1
ATOM 4655 C CA . ILE A 1 606 ? -1.246 -21.666 0.997 1.00 98.06 606 ILE A CA 1
ATOM 4656 C C . ILE A 1 606 ? -1.167 -22.446 2.307 1.00 98.06 606 ILE A C 1
ATOM 4658 O O . ILE A 1 606 ? -2.179 -22.739 2.940 1.00 98.06 606 ILE A O 1
ATOM 4662 N N . TYR A 1 607 ? 0.047 -22.813 2.716 1.00 97.19 607 TYR A N 1
ATOM 4663 C CA . TYR A 1 607 ? 0.251 -23.690 3.868 1.00 97.19 607 TYR A CA 1
ATOM 4664 C C . TYR A 1 607 ? -0.188 -23.052 5.191 1.00 97.19 607 TYR A C 1
ATOM 4666 O O . TYR A 1 607 ? -0.730 -23.752 6.043 1.00 97.19 607 TYR A O 1
ATOM 4674 N N . GLY A 1 608 ? -0.045 -21.732 5.334 1.00 97.25 608 GLY A N 1
ATOM 4675 C CA . GLY A 1 608 ? -0.566 -20.974 6.477 1.00 97.25 608 GLY A CA 1
ATOM 4676 C C . GLY A 1 608 ? -2.051 -21.227 6.779 1.00 97.25 608 GLY A C 1
ATOM 4677 O O . GLY A 1 608 ? -2.418 -21.376 7.943 1.00 97.25 608 GLY A O 1
ATOM 4678 N N . LEU A 1 609 ? -2.902 -21.387 5.756 1.00 97.88 609 LEU A N 1
ATOM 4679 C CA . LEU A 1 609 ? -4.329 -21.702 5.943 1.00 97.88 609 LEU A CA 1
ATOM 4680 C C . LEU A 1 609 ? -4.538 -23.117 6.508 1.00 97.88 609 LEU A C 1
ATOM 4682 O O . LEU A 1 609 ? -5.354 -23.327 7.406 1.00 97.88 609 LEU A O 1
ATOM 4686 N N . GLU A 1 610 ? -3.754 -24.089 6.036 1.00 97.62 610 GLU A N 1
ATOM 4687 C CA . GLU A 1 610 ? -3.771 -25.458 6.568 1.00 97.62 610 GLU A CA 1
ATOM 4688 C C . GLU A 1 610 ? -3.268 -25.498 8.021 1.00 97.62 610 GLU A C 1
ATOM 4690 O O . GLU A 1 610 ? -3.747 -26.297 8.827 1.00 97.62 610 GLU A O 1
ATOM 4695 N N . LEU A 1 611 ? -2.307 -24.636 8.371 1.00 96.19 611 LEU A N 1
ATOM 4696 C CA . LEU A 1 611 ? -1.799 -24.498 9.735 1.00 96.19 611 LEU A CA 1
ATOM 4697 C C . LEU A 1 611 ? -2.856 -23.930 10.680 1.00 96.19 611 LEU A C 1
ATOM 4699 O O . LEU A 1 611 ? -3.042 -24.503 11.753 1.00 96.19 611 LEU A O 1
ATOM 4703 N N . ILE A 1 612 ? -3.584 -22.882 10.274 1.00 96.75 612 ILE A N 1
ATOM 4704 C CA . ILE A 1 612 ? -4.722 -22.351 11.044 1.00 96.75 612 ILE A CA 1
ATOM 4705 C C . ILE A 1 612 ? -5.698 -23.483 11.364 1.00 96.75 612 ILE A C 1
ATOM 4707 O O . ILE A 1 612 ? -6.034 -23.689 12.530 1.00 96.75 612 ILE A O 1
ATOM 4711 N N . SER A 1 613 ? -6.073 -24.278 10.358 1.00 96.06 613 SER A N 1
ATOM 4712 C CA . SER A 1 613 ? -6.993 -25.403 10.542 1.00 96.06 613 SER A CA 1
ATOM 4713 C C . SER A 1 613 ? -6.521 -26.387 11.618 1.00 96.06 613 SER A C 1
ATOM 4715 O O . SER A 1 613 ? -7.271 -26.780 12.516 1.00 96.06 613 SER A O 1
ATOM 4717 N N . LYS A 1 614 ? -5.238 -26.754 11.575 1.00 96.19 614 LYS A N 1
ATOM 4718 C CA . LYS A 1 614 ? -4.639 -27.664 12.556 1.00 96.19 614 LYS A CA 1
ATOM 4719 C C . LYS A 1 614 ? -4.541 -27.045 13.947 1.00 96.19 614 LYS A C 1
ATOM 4721 O O . LYS A 1 614 ? -4.807 -27.751 14.916 1.00 96.19 614 LYS A O 1
ATOM 4726 N N . ILE A 1 615 ? -4.162 -25.772 14.061 1.00 95.25 615 ILE A N 1
ATOM 4727 C CA . ILE A 1 615 ? -4.074 -25.066 15.347 1.00 95.25 615 ILE A CA 1
ATOM 4728 C C . ILE A 1 615 ? -5.463 -25.012 15.984 1.00 95.25 615 ILE A C 1
ATOM 4730 O O . ILE A 1 615 ? -5.638 -25.523 17.086 1.00 95.25 615 ILE A O 1
ATOM 4734 N N . VAL A 1 616 ? -6.467 -24.510 15.259 1.00 95.25 616 VAL A N 1
ATOM 4735 C CA . VAL A 1 616 ? -7.844 -24.365 15.756 1.00 95.25 616 VAL A CA 1
ATOM 4736 C C . VAL A 1 616 ? -8.443 -25.704 16.183 1.00 95.25 616 VAL A C 1
ATOM 4738 O O . VAL A 1 616 ? -9.108 -25.775 17.216 1.00 95.25 616 VAL A O 1
ATOM 4741 N N . SER A 1 617 ? -8.156 -26.791 15.460 1.00 94.56 617 SER A N 1
ATOM 4742 C CA . SER A 1 617 ? -8.643 -28.126 15.832 1.00 94.56 617 SER A CA 1
ATOM 4743 C C . SER A 1 617 ? -8.103 -28.652 17.166 1.00 94.56 617 SER A C 1
ATOM 4745 O O . SER A 1 617 ? -8.755 -29.483 17.795 1.00 94.56 617 SER A O 1
ATOM 4747 N N . LYS A 1 618 ? -6.935 -28.166 17.607 1.00 94.06 618 LYS A N 1
ATOM 4748 C CA . LYS A 1 618 ? -6.307 -28.542 18.883 1.00 94.06 618 LYS A CA 1
ATOM 4749 C C . LYS A 1 618 ? -6.775 -27.657 20.045 1.00 94.06 618 LYS A C 1
ATOM 4751 O O . LYS A 1 618 ? -6.499 -27.993 21.194 1.00 94.06 618 LYS A O 1
ATOM 4756 N N . LEU A 1 619 ? -7.460 -26.543 19.769 1.00 92.94 619 LEU A N 1
ATOM 4757 C CA . LEU A 1 619 ? -7.945 -25.625 20.798 1.00 92.94 619 LEU A CA 1
ATOM 4758 C C . LEU A 1 619 ? -9.250 -26.138 21.429 1.00 92.94 619 LEU A C 1
ATOM 4760 O O . LEU A 1 619 ? -10.129 -26.647 20.720 1.00 92.94 619 LEU A O 1
ATOM 4764 N N . PRO A 1 620 ? -9.421 -25.973 22.754 1.00 89.50 620 PRO A N 1
ATOM 4765 C CA . PRO A 1 620 ? -10.685 -26.271 23.410 1.00 89.50 620 PRO A CA 1
ATOM 4766 C C . PRO A 1 620 ? -11.777 -25.333 22.882 1.00 89.50 620 PRO A C 1
ATOM 4768 O O . PRO A 1 620 ? -11.498 -24.197 22.504 1.00 89.50 620 PRO A O 1
ATOM 4771 N N . PHE A 1 621 ? -13.032 -25.796 22.873 1.00 81.38 621 PHE A N 1
ATOM 4772 C CA . PHE A 1 621 ? -14.157 -25.054 22.287 1.00 81.38 621 PHE A CA 1
ATOM 4773 C C . PHE A 1 621 ? -14.255 -23.576 22.732 1.00 81.38 621 PHE A C 1
ATOM 4775 O O . PHE A 1 621 ? -14.416 -22.734 21.852 1.00 81.38 621 PHE A O 1
ATOM 4782 N N . PRO A 1 622 ? -14.082 -23.218 24.025 1.00 79.94 622 PRO A N 1
ATOM 4783 C CA . PRO A 1 622 ? -14.147 -21.822 24.474 1.00 79.94 622 PRO A CA 1
ATOM 4784 C C . PRO A 1 622 ? -13.020 -20.921 23.948 1.00 79.94 622 PRO A C 1
ATOM 4786 O O . PRO A 1 622 ? -13.175 -19.707 23.955 1.00 79.94 622 PRO A O 1
ATOM 4789 N N . SER A 1 623 ? -11.899 -21.502 23.513 1.00 84.75 623 SER A N 1
ATOM 4790 C CA . SER A 1 623 ? -10.735 -20.778 22.982 1.00 84.75 623 SER A CA 1
ATOM 4791 C C . SER A 1 623 ? -10.656 -20.835 21.457 1.00 84.75 623 SER A C 1
ATOM 4793 O O . SER A 1 623 ? -9.658 -20.420 20.867 1.00 84.75 623 SER A O 1
ATOM 4795 N N . ARG A 1 624 ? -11.676 -21.394 20.794 1.00 91.50 624 ARG A N 1
ATOM 4796 C CA . ARG A 1 624 ? -11.743 -21.370 19.334 1.00 91.50 624 ARG A CA 1
ATOM 4797 C C . ARG A 1 624 ? -11.988 -19.930 18.872 1.00 91.50 624 ARG A C 1
ATOM 4799 O O . ARG A 1 624 ? -12.841 -19.253 19.442 1.00 91.50 624 ARG A O 1
ATOM 4806 N N . PRO A 1 625 ? -11.258 -19.457 17.853 1.00 95.81 625 PRO A N 1
ATOM 4807 C CA . PRO A 1 625 ? -11.330 -18.068 17.441 1.00 95.81 625 PRO A CA 1
ATOM 4808 C C . PRO A 1 625 ? -12.672 -17.744 16.783 1.00 95.81 625 PRO A C 1
ATOM 4810 O O . PRO A 1 625 ? -13.121 -18.447 15.877 1.00 95.81 625 PRO A O 1
ATOM 4813 N N . SER A 1 626 ? -13.274 -16.638 17.211 1.00 96.00 626 SER A N 1
ATOM 4814 C CA . SER A 1 626 ? -14.503 -16.083 16.645 1.00 96.00 626 SER A CA 1
ATOM 4815 C C . SER A 1 626 ? -14.278 -15.460 15.268 1.00 96.00 626 SER A C 1
ATOM 4817 O O . SER A 1 626 ? -15.208 -15.403 14.471 1.00 96.00 626 SER A O 1
ATOM 4819 N N . PHE A 1 627 ? -13.065 -14.974 14.988 1.00 98.12 627 PHE A N 1
ATOM 4820 C CA . PHE A 1 627 ? -12.670 -14.391 13.705 1.00 98.12 627 PHE A CA 1
ATOM 4821 C C . PHE A 1 627 ? -11.138 -14.336 13.553 1.00 98.12 627 PHE A C 1
ATOM 4823 O O . PHE A 1 627 ? -10.389 -14.547 14.511 1.00 98.12 627 PHE A O 1
ATOM 4830 N N . MET A 1 628 ? -10.691 -14.043 12.335 1.00 97.94 628 MET A N 1
ATOM 4831 C CA . MET A 1 628 ? -9.325 -13.708 11.943 1.00 97.94 628 MET A CA 1
ATOM 4832 C C . MET A 1 628 ? -9.256 -12.220 11.596 1.00 97.94 628 MET A C 1
ATOM 4834 O O . MET A 1 628 ? -10.040 -11.748 10.771 1.00 97.94 628 MET A O 1
ATOM 4838 N N . LEU A 1 629 ? -8.310 -11.501 12.195 1.00 98.62 629 LEU A N 1
ATOM 4839 C CA . LEU A 1 629 ? -7.865 -10.188 11.739 1.00 98.62 629 LEU A CA 1
ATOM 4840 C C . LEU A 1 629 ? -6.692 -10.403 10.783 1.00 98.62 629 LEU A C 1
ATOM 4842 O O . LEU A 1 629 ? -5.612 -10.819 11.202 1.00 98.62 629 LEU A O 1
ATOM 4846 N N . PHE A 1 630 ? -6.918 -10.177 9.493 1.00 98.50 630 PHE A N 1
ATOM 4847 C CA . PHE A 1 630 ? -5.879 -10.303 8.479 1.00 98.50 630 PHE A CA 1
ATOM 4848 C C . PHE A 1 630 ? -5.399 -8.914 8.065 1.00 98.50 630 PHE A C 1
ATOM 4850 O O . PHE A 1 630 ? -6.132 -8.168 7.414 1.00 98.50 630 PHE A O 1
ATOM 4857 N N . LEU A 1 631 ? -4.190 -8.568 8.502 1.00 98.38 631 LEU A N 1
ATOM 4858 C CA . LEU A 1 631 ? -3.722 -7.188 8.600 1.00 98.38 631 LEU A CA 1
ATOM 4859 C C . LEU A 1 631 ? -3.015 -6.669 7.340 1.00 98.38 631 LEU A C 1
ATOM 4861 O O . LEU A 1 631 ? -2.136 -5.830 7.462 1.00 98.38 631 LEU A O 1
ATOM 4865 N N . GLY A 1 632 ? -3.371 -7.159 6.151 1.00 97.00 632 GLY A N 1
ATOM 4866 C CA . GLY A 1 632 ? -2.736 -6.729 4.901 1.00 97.00 632 GLY A CA 1
ATOM 4867 C C . GLY A 1 632 ? -2.027 -7.823 4.120 1.00 97.00 632 GLY A C 1
ATOM 4868 O O . GLY A 1 632 ? -1.822 -8.933 4.632 1.00 97.00 632 GLY A O 1
ATOM 4869 N N . ASP A 1 633 ? -1.648 -7.502 2.883 1.00 97.88 633 ASP A N 1
ATOM 4870 C CA . ASP A 1 633 ? -0.919 -8.379 1.967 1.00 97.88 633 ASP A CA 1
ATOM 4871 C C . ASP A 1 633 ? -1.635 -9.718 1.715 1.00 97.88 633 ASP A C 1
ATOM 4873 O O . ASP A 1 633 ? -1.065 -10.820 1.770 1.00 97.88 633 ASP A O 1
ATOM 4877 N N . PHE A 1 634 ? -2.942 -9.636 1.474 1.00 98.00 634 PHE A N 1
ATOM 4878 C CA . PHE A 1 634 ? -3.783 -10.761 1.078 1.00 98.00 634 PHE A CA 1
ATOM 4879 C C . PHE A 1 634 ? -3.434 -11.249 -0.323 1.00 98.00 634 PHE A C 1
ATOM 4881 O O . PHE A 1 634 ? -3.479 -12.451 -0.592 1.00 98.00 634 PHE A O 1
ATOM 4888 N N . ILE A 1 635 ? -3.068 -10.318 -1.202 1.00 97.31 635 ILE A N 1
ATOM 4889 C CA . ILE A 1 635 ? -2.463 -10.598 -2.500 1.00 97.31 635 ILE A CA 1
ATOM 4890 C C . ILE A 1 635 ? -1.092 -9.931 -2.592 1.00 97.31 635 ILE A C 1
ATOM 4892 O O . ILE A 1 635 ? -0.773 -9.025 -1.835 1.00 97.31 635 ILE A O 1
ATOM 4896 N N . TYR A 1 636 ? -0.316 -10.364 -3.582 1.00 96.19 636 TYR A N 1
ATOM 4897 C CA . TYR A 1 636 ? 0.896 -9.682 -4.020 1.00 96.19 636 TYR A CA 1
ATOM 4898 C C . TYR A 1 636 ? 0.800 -9.443 -5.521 1.00 96.19 636 TYR A C 1
ATOM 4900 O O . TYR A 1 636 ? 0.971 -10.390 -6.295 1.00 96.19 636 TYR A O 1
ATOM 4908 N N . ILE A 1 637 ? 0.509 -8.205 -5.930 1.00 95.31 637 ILE A N 1
ATOM 4909 C CA . ILE A 1 637 ? 0.365 -7.846 -7.352 1.00 95.31 637 ILE A CA 1
ATOM 4910 C C . ILE A 1 637 ? 1.713 -7.664 -8.070 1.00 95.31 637 ILE A C 1
ATOM 4912 O O . ILE A 1 637 ? 1.799 -7.779 -9.289 1.00 95.31 637 ILE A O 1
ATOM 4916 N N . ASP A 1 638 ? 2.774 -7.349 -7.334 1.00 91.06 638 ASP A N 1
ATOM 4917 C CA . ASP A 1 638 ? 4.063 -6.878 -7.853 1.00 91.06 638 ASP A CA 1
ATOM 4918 C C . ASP A 1 638 ? 5.194 -7.907 -7.776 1.00 91.06 638 ASP A C 1
ATOM 4920 O O . ASP A 1 638 ? 6.096 -7.890 -8.619 1.00 91.06 638 ASP A O 1
ATOM 4924 N N . VAL A 1 639 ? 5.133 -8.842 -6.826 1.00 89.88 639 VAL A N 1
ATOM 4925 C CA . VAL A 1 639 ? 6.120 -9.917 -6.682 1.00 89.88 639 VAL A CA 1
ATOM 4926 C C . VAL A 1 639 ? 5.549 -11.287 -7.059 1.00 89.88 639 VAL A C 1
ATOM 4928 O O . VAL A 1 639 ? 4.425 -11.627 -6.695 1.00 89.88 639 VAL A O 1
ATOM 4931 N N . PRO A 1 640 ? 6.319 -12.154 -7.740 1.00 87.31 640 PRO A N 1
ATOM 4932 C CA . PRO A 1 640 ? 7.632 -11.876 -8.319 1.00 87.31 640 PRO A CA 1
ATOM 4933 C C . PRO A 1 640 ? 7.566 -11.098 -9.641 1.00 87.31 640 PRO A C 1
ATOM 4935 O O . PRO A 1 640 ? 8.605 -10.792 -10.211 1.00 87.31 640 PRO A O 1
ATOM 4938 N N . PHE A 1 641 ? 6.379 -10.866 -10.194 1.00 86.56 641 PHE A N 1
ATOM 4939 C CA . PHE A 1 641 ? 6.230 -10.163 -11.458 1.00 86.56 641 PHE A CA 1
ATOM 4940 C C . PHE A 1 641 ? 4.839 -9.546 -11.548 1.00 86.56 641 PHE A C 1
ATOM 4942 O O . PHE A 1 641 ? 3.846 -10.264 -11.418 1.00 86.56 641 PHE A O 1
ATOM 4949 N N . ARG A 1 642 ? 4.780 -8.240 -11.821 1.00 89.69 642 ARG A N 1
ATOM 4950 C CA . ARG A 1 642 ? 3.533 -7.527 -12.094 1.00 89.69 642 ARG A CA 1
ATOM 4951 C C . ARG A 1 642 ? 3.094 -7.766 -13.535 1.00 89.69 642 ARG A C 1
ATOM 4953 O O . ARG A 1 642 ? 3.733 -7.281 -14.463 1.00 89.69 642 ARG A O 1
ATOM 4960 N N . TRP A 1 643 ? 1.989 -8.483 -13.715 1.00 86.25 643 TRP A N 1
ATOM 4961 C CA . TRP A 1 643 ? 1.408 -8.737 -15.040 1.00 86.25 643 TRP A CA 1
ATOM 4962 C C . TRP A 1 643 ? 0.662 -7.529 -15.613 1.00 86.25 643 TRP A C 1
ATOM 4964 O O . TRP A 1 643 ? 0.637 -7.345 -16.827 1.00 86.25 643 TRP A O 1
ATOM 4974 N N . GLY A 1 644 ? 0.103 -6.692 -14.742 1.00 90.06 644 GLY A N 1
ATOM 4975 C CA . GLY A 1 644 ? -0.609 -5.480 -15.114 1.00 90.06 644 GLY A CA 1
ATOM 4976 C C . GLY A 1 644 ? -1.088 -4.714 -13.884 1.00 90.06 644 GLY A C 1
ATOM 4977 O O . GLY A 1 644 ? -0.815 -5.109 -12.749 1.00 90.06 644 GLY A O 1
ATOM 4978 N N . SER A 1 645 ? -1.777 -3.603 -14.130 1.00 94.25 645 SER A N 1
ATOM 4979 C CA . SER A 1 645 ? -2.344 -2.720 -13.100 1.00 94.25 645 SER A CA 1
ATOM 4980 C C . SER A 1 645 ? -3.815 -2.391 -13.385 1.00 94.25 645 SER A C 1
ATOM 4982 O O . SER A 1 645 ? -4.335 -1.395 -12.892 1.00 94.25 645 SER A O 1
ATOM 4984 N N . SER A 1 646 ? -4.489 -3.180 -14.229 1.00 96.50 646 SER A N 1
ATOM 4985 C CA . SER A 1 646 ? -5.914 -2.993 -14.509 1.00 96.50 646 SER A CA 1
ATOM 4986 C C . SER A 1 646 ? -6.781 -3.633 -13.422 1.00 96.50 646 SER A C 1
ATOM 4988 O O . SER A 1 646 ? -6.346 -4.555 -12.732 1.00 96.50 646 SER A O 1
ATOM 4990 N N . ILE A 1 647 ? -8.050 -3.223 -13.324 1.00 97.38 647 ILE A N 1
ATOM 4991 C CA . ILE A 1 647 ? -9.041 -3.851 -12.427 1.00 97.38 647 ILE A CA 1
ATOM 4992 C C . ILE A 1 647 ? -9.085 -5.379 -12.624 1.00 97.38 647 ILE A C 1
ATOM 4994 O O . ILE A 1 647 ? -9.184 -6.141 -11.661 1.00 97.38 647 ILE A O 1
ATOM 4998 N N . ALA A 1 648 ? -8.977 -5.847 -13.872 1.00 95.81 648 ALA A N 1
ATOM 4999 C CA . ALA A 1 648 ? -8.994 -7.271 -14.194 1.00 95.81 648 ALA A CA 1
ATOM 5000 C C . ALA A 1 648 ? -7.775 -8.022 -13.628 1.00 95.81 648 ALA A C 1
ATOM 5002 O O . ALA A 1 648 ? -7.922 -9.166 -13.188 1.00 95.81 648 ALA A O 1
ATOM 5003 N N . ASP A 1 649 ? -6.602 -7.381 -13.597 1.00 95.50 649 ASP A N 1
ATOM 5004 C CA . ASP A 1 649 ? -5.371 -7.962 -13.053 1.00 95.50 649 ASP A CA 1
ATOM 5005 C C . ASP A 1 649 ? -5.478 -8.141 -11.536 1.00 95.50 649 ASP A C 1
ATOM 5007 O O . ASP A 1 649 ? -5.265 -9.248 -11.032 1.00 95.50 649 ASP A O 1
ATOM 5011 N N . TYR A 1 650 ? -5.915 -7.099 -10.817 1.00 97.56 650 TYR A N 1
ATOM 5012 C CA . TYR A 1 650 ? -6.117 -7.168 -9.366 1.00 97.56 650 TYR A CA 1
ATOM 5013 C C . TYR A 1 650 ? -7.190 -8.199 -8.991 1.00 97.56 650 TYR A C 1
ATOM 5015 O O . TYR A 1 650 ? -6.945 -9.082 -8.166 1.00 97.56 650 TYR A O 1
ATOM 5023 N N . ARG A 1 651 ? -8.353 -8.189 -9.660 1.00 97.38 651 ARG A N 1
ATOM 5024 C CA . ARG A 1 651 ? -9.391 -9.225 -9.477 1.00 97.38 651 ARG A CA 1
ATOM 5025 C C . ARG A 1 651 ? -8.860 -10.627 -9.749 1.00 97.38 651 ARG A C 1
ATOM 5027 O O . ARG A 1 651 ? -9.244 -11.590 -9.086 1.00 97.38 651 ARG A O 1
ATOM 5034 N N . SER A 1 652 ? -7.964 -10.781 -10.723 1.00 95.56 652 SER A N 1
ATOM 5035 C CA . SER A 1 652 ? -7.348 -12.073 -10.999 1.00 95.56 652 SER A CA 1
ATOM 5036 C C . SER A 1 652 ? -6.492 -12.585 -9.838 1.00 95.56 652 SER A C 1
ATOM 5038 O O . SER A 1 652 ? -6.524 -13.794 -9.596 1.00 95.56 652 SER A O 1
ATOM 5040 N N . GLU A 1 653 ? -5.760 -11.722 -9.130 1.00 96.19 653 GLU A N 1
ATOM 5041 C CA . GLU A 1 653 ? -4.982 -12.127 -7.951 1.00 96.19 653 GLU A CA 1
ATOM 5042 C C . GLU A 1 653 ? -5.882 -12.525 -6.776 1.00 96.19 653 GLU A C 1
ATOM 5044 O O . GLU A 1 653 ? -5.675 -13.583 -6.178 1.00 96.19 653 GLU A O 1
ATOM 5049 N N . TYR A 1 654 ? -6.947 -11.762 -6.507 1.00 98.00 654 TYR A N 1
ATOM 5050 C CA . TYR A 1 654 ? -7.928 -12.120 -5.475 1.00 98.00 654 TYR A CA 1
ATOM 5051 C C . TYR A 1 654 ? -8.540 -13.498 -5.743 1.00 98.00 654 TYR A C 1
ATOM 5053 O O . TYR A 1 654 ? -8.553 -14.367 -4.867 1.00 98.00 654 TYR A O 1
ATOM 5061 N N . ARG A 1 655 ? -8.975 -13.748 -6.984 1.00 97.88 655 ARG A N 1
ATOM 5062 C CA . ARG A 1 655 ? -9.504 -15.058 -7.385 1.00 97.88 655 ARG A CA 1
ATOM 5063 C C . ARG A 1 655 ? -8.462 -16.167 -7.253 1.00 97.88 655 ARG A C 1
ATOM 5065 O O . ARG A 1 655 ? -8.817 -17.262 -6.842 1.00 97.88 655 ARG A O 1
ATOM 5072 N N . ARG A 1 656 ? -7.180 -15.922 -7.552 1.00 96.19 656 ARG A N 1
ATOM 5073 C CA . ARG A 1 656 ? -6.106 -16.917 -7.350 1.00 96.19 656 ARG A CA 1
ATOM 5074 C C . ARG A 1 656 ? -5.934 -17.299 -5.885 1.00 96.19 656 ARG A C 1
ATOM 5076 O O . ARG A 1 656 ? -5.777 -18.483 -5.587 1.00 96.19 656 ARG A O 1
ATOM 5083 N N . VAL A 1 657 ? -5.985 -16.326 -4.980 1.00 97.56 657 VAL A N 1
ATOM 5084 C CA . VAL A 1 657 ? -5.887 -16.593 -3.542 1.00 97.56 657 VAL A CA 1
ATOM 5085 C C . VAL A 1 657 ? -7.116 -17.351 -3.039 1.00 97.56 657 VAL A C 1
ATOM 5087 O O . VAL A 1 657 ? -6.961 -18.356 -2.344 1.00 97.56 657 VAL A O 1
ATOM 5090 N N . TYR A 1 658 ? -8.328 -16.954 -3.437 1.00 97.94 658 TYR A N 1
ATOM 5091 C CA . TYR A 1 658 ? -9.560 -17.663 -3.058 1.00 97.94 658 TYR A CA 1
ATOM 5092 C C . TYR A 1 658 ? -9.722 -19.034 -3.733 1.00 97.94 658 TYR A C 1
ATOM 5094 O O . TYR A 1 658 ? -10.311 -19.932 -3.141 1.00 97.94 658 TYR A O 1
ATOM 5102 N N . ALA A 1 659 ? -9.132 -19.253 -4.910 1.00 97.62 659 ALA A N 1
ATOM 5103 C CA . ALA A 1 659 ? -9.080 -20.560 -5.570 1.00 97.62 659 ALA A CA 1
ATOM 5104 C C . ALA A 1 659 ? -8.109 -21.547 -4.896 1.00 97.62 659 ALA A C 1
ATOM 5106 O O . ALA A 1 659 ? -7.972 -22.689 -5.343 1.00 97.62 659 ALA A O 1
ATOM 5107 N N . SER A 1 660 ? -7.401 -21.135 -3.838 1.00 98.00 660 SER A N 1
ATOM 5108 C CA . SER A 1 660 ? -6.527 -22.038 -3.099 1.00 98.00 660 SER A CA 1
ATOM 5109 C C . SER A 1 660 ? -7.318 -23.206 -2.490 1.00 98.00 660 SER A C 1
ATOM 5111 O O . SER A 1 660 ? -8.228 -22.977 -1.691 1.00 98.00 660 SER A O 1
ATOM 5113 N N . PRO A 1 661 ? -6.926 -24.473 -2.734 1.00 97.12 661 PRO A N 1
ATOM 5114 C CA . PRO A 1 661 ? -7.558 -25.614 -2.067 1.00 97.12 661 PRO A CA 1
ATOM 5115 C C . PRO A 1 661 ? -7.326 -25.606 -0.545 1.00 97.12 661 PRO A C 1
ATOM 5117 O O . PRO A 1 661 ? -8.033 -26.283 0.206 1.00 97.12 661 PRO A O 1
ATOM 5120 N N . SER A 1 662 ? -6.344 -24.835 -0.067 1.00 98.06 662 SER A N 1
ATOM 5121 C CA . SER A 1 662 ? -5.994 -24.745 1.349 1.00 98.06 662 SER A CA 1
ATOM 5122 C C . SER A 1 662 ? -7.096 -24.098 2.202 1.00 98.06 662 SER A C 1
ATOM 5124 O O . SER A 1 662 ? -7.164 -24.392 3.392 1.00 98.06 662 SER A O 1
ATOM 5126 N N . TRP A 1 663 ? -8.010 -23.312 1.614 1.00 97.50 663 TRP A N 1
ATOM 5127 C CA . TRP A 1 663 ? -9.193 -22.768 2.304 1.00 97.50 663 TRP A CA 1
ATOM 5128 C C . TRP A 1 663 ? -10.121 -23.848 2.867 1.00 97.50 663 TRP A C 1
ATOM 5130 O O . TRP A 1 663 ? -10.693 -23.686 3.947 1.00 97.50 663 TRP A O 1
ATOM 5140 N N . HIS A 1 664 ? -10.240 -24.960 2.141 1.00 95.50 664 HIS A N 1
ATOM 5141 C CA . HIS A 1 664 ? -11.153 -26.066 2.436 1.00 95.50 664 HIS A CA 1
ATOM 5142 C C . HIS A 1 664 ? -10.446 -27.279 3.056 1.00 95.50 664 HIS A C 1
ATOM 5144 O O . HIS A 1 664 ? -11.059 -28.323 3.263 1.00 95.50 664 HIS A O 1
ATOM 5150 N N . SER A 1 665 ? -9.146 -27.159 3.328 1.00 94.56 665 SER A N 1
ATOM 5151 C CA . SER A 1 665 ? -8.316 -28.259 3.809 1.00 94.56 665 SER A CA 1
ATOM 5152 C C . SER A 1 665 ? -8.226 -28.291 5.333 1.00 94.56 665 SER A C 1
ATOM 5154 O O . SER A 1 665 ? -8.248 -27.258 5.998 1.00 94.56 665 SER A O 1
ATOM 5156 N N . GLY A 1 666 ? -8.022 -29.494 5.872 1.00 92.56 666 GLY A N 1
ATOM 5157 C CA . GLY A 1 666 ? -7.782 -29.718 7.296 1.00 92.56 666 GLY A CA 1
ATOM 5158 C C . GLY A 1 666 ? -9.049 -29.998 8.119 1.00 92.56 666 GLY A C 1
ATOM 5159 O O . GLY A 1 666 ? -10.155 -30.015 7.582 1.00 92.56 666 GLY A O 1
ATOM 5160 N N . PRO A 1 667 ? -8.879 -30.300 9.418 1.00 92.56 667 PRO A N 1
ATOM 5161 C CA . PRO A 1 667 ? -9.971 -30.707 10.310 1.00 92.56 667 PRO A CA 1
ATOM 5162 C C . PRO A 1 667 ? -10.985 -29.593 10.607 1.00 92.56 667 PRO A C 1
ATOM 5164 O O . PRO A 1 667 ? -12.166 -29.871 10.778 1.00 92.56 667 PRO A O 1
ATOM 5167 N N . GLU A 1 668 ? -10.533 -28.342 10.660 1.00 92.25 668 GLU A N 1
ATOM 5168 C CA . GLU A 1 668 ? -11.362 -27.149 10.874 1.00 92.25 668 GLU A CA 1
ATOM 5169 C C . GLU A 1 668 ? -11.032 -26.142 9.760 1.00 92.25 668 GLU A C 1
ATOM 5171 O O . GLU A 1 668 ? -10.105 -25.349 9.922 1.00 92.25 668 GLU A O 1
ATOM 5176 N N . PRO A 1 669 ? -11.645 -26.243 8.567 1.00 93.94 669 PRO A N 1
ATOM 5177 C CA . PRO A 1 669 ? -11.237 -25.453 7.405 1.00 93.94 669 PRO A CA 1
ATOM 5178 C C . PRO A 1 669 ? -11.238 -23.942 7.664 1.00 93.94 669 PRO A C 1
ATOM 5180 O O . PRO A 1 669 ? -12.197 -23.409 8.223 1.00 93.94 669 PRO A O 1
ATOM 5183 N N . ALA A 1 670 ? -10.193 -23.243 7.207 1.00 95.00 670 ALA A N 1
ATOM 5184 C CA . ALA A 1 670 ? -9.994 -21.817 7.495 1.00 95.00 670 ALA A CA 1
ATOM 5185 C C . ALA A 1 670 ? -11.112 -20.923 6.925 1.00 95.00 670 ALA A C 1
ATOM 5187 O O . ALA A 1 670 ? -11.373 -19.848 7.461 1.00 95.00 670 ALA A O 1
ATOM 5188 N N . ILE A 1 671 ? -11.795 -21.383 5.867 1.00 93.62 671 ILE A N 1
ATOM 5189 C CA . ILE A 1 671 ? -12.934 -20.690 5.244 1.00 93.62 671 ILE A CA 1
ATOM 5190 C C . ILE A 1 671 ? -14.161 -20.571 6.170 1.00 93.62 671 ILE A C 1
ATOM 5192 O O . ILE A 1 671 ? -15.019 -19.719 5.948 1.00 93.62 671 ILE A O 1
ATOM 5196 N N . ASN A 1 672 ? -14.259 -21.428 7.196 1.00 90.25 672 ASN A N 1
ATOM 5197 C CA . ASN A 1 672 ? -15.357 -21.413 8.171 1.00 90.25 672 ASN A CA 1
ATOM 5198 C C . ASN A 1 672 ? -15.112 -20.435 9.327 1.00 90.25 672 ASN A C 1
ATOM 5200 O O . ASN A 1 672 ? -16.036 -20.130 10.079 1.00 90.25 672 ASN A O 1
ATOM 5204 N N . THR A 1 673 ? -13.879 -19.960 9.499 1.00 93.75 673 THR A N 1
ATOM 5205 C CA . THR A 1 673 ? -13.584 -18.856 10.411 1.00 93.75 673 THR A CA 1
ATOM 5206 C C . THR A 1 673 ? -13.944 -17.553 9.699 1.00 93.75 673 THR A C 1
ATOM 5208 O O . THR A 1 673 ? -13.582 -17.404 8.539 1.00 93.75 673 THR A O 1
ATOM 5211 N N . PRO A 1 674 ? -14.648 -16.609 10.334 1.00 97.38 674 PRO A N 1
ATOM 5212 C CA . PRO A 1 674 ? -14.826 -15.260 9.799 1.00 97.38 674 PRO A CA 1
ATOM 5213 C C . PRO A 1 674 ? -13.492 -14.537 9.551 1.00 97.38 674 PRO A C 1
ATOM 5215 O O . PRO A 1 674 ? -12.637 -14.547 10.434 1.00 97.38 674 PRO A O 1
ATOM 5218 N N . TRP A 1 675 ? -13.314 -13.880 8.399 1.00 97.75 675 TRP A N 1
ATOM 5219 C CA . TRP A 1 675 ? -12.114 -13.072 8.100 1.00 97.75 675 TRP A CA 1
ATOM 5220 C C . TRP A 1 675 ? -12.466 -11.597 7.942 1.00 97.75 675 TRP A C 1
ATOM 5222 O O . TRP A 1 675 ? -13.289 -11.241 7.091 1.00 97.75 675 TRP A O 1
ATOM 5232 N N . LEU A 1 676 ? -11.813 -10.760 8.750 1.00 98.44 676 LEU A N 1
ATOM 5233 C CA . LEU A 1 676 ? -11.891 -9.304 8.717 1.00 98.44 676 LEU A CA 1
ATOM 5234 C C . LEU A 1 676 ? -10.548 -8.776 8.216 1.00 98.44 676 LEU A C 1
ATOM 5236 O O . LEU A 1 676 ? -9.503 -9.122 8.768 1.00 98.44 676 LEU A O 1
ATOM 5240 N N . HIS A 1 677 ? -10.579 -7.968 7.164 1.00 97.88 677 HIS A N 1
ATOM 5241 C CA . HIS A 1 677 ? -9.369 -7.563 6.449 1.00 97.88 677 HIS A CA 1
ATOM 5242 C C . HIS A 1 677 ? -9.080 -6.073 6.616 1.00 97.88 677 HIS A C 1
ATOM 5244 O O . HIS A 1 677 ? -10.013 -5.270 6.661 1.00 97.88 677 HIS A O 1
ATOM 5250 N N . THR A 1 678 ? -7.801 -5.713 6.619 1.00 95.25 678 THR A N 1
ATOM 5251 C CA . THR A 1 678 ? -7.326 -4.350 6.344 1.00 95.25 678 THR A CA 1
ATOM 5252 C C . THR A 1 678 ? -6.574 -4.326 5.013 1.00 95.25 678 THR A C 1
ATOM 5254 O O . THR A 1 678 ? -6.170 -5.374 4.509 1.00 95.25 678 THR A O 1
ATOM 5257 N N . LEU A 1 679 ? -6.442 -3.140 4.422 1.00 94.44 679 LEU A N 1
ATOM 5258 C CA . LEU A 1 679 ? -5.674 -2.912 3.198 1.00 94.44 679 LEU A CA 1
ATOM 5259 C C . LEU A 1 679 ? -4.198 -2.688 3.547 1.00 94.44 679 LEU A C 1
ATOM 5261 O O . LEU A 1 679 ? -3.926 -2.018 4.545 1.00 94.44 679 LEU A O 1
ATOM 5265 N N . ASP A 1 680 ? -3.281 -3.191 2.722 1.00 97.19 680 ASP A N 1
ATOM 5266 C CA . ASP A 1 680 ? -1.859 -2.846 2.770 1.00 97.19 680 ASP A CA 1
ATOM 5267 C C . ASP A 1 680 ? -1.317 -2.536 1.367 1.00 97.19 680 ASP A C 1
ATOM 5269 O O . ASP A 1 680 ? -2.080 -2.345 0.415 1.00 97.19 680 ASP A O 1
ATOM 5273 N N . ASP A 1 681 ? -0.010 -2.348 1.242 1.00 93.44 681 ASP A N 1
ATOM 5274 C CA . ASP A 1 681 ? 0.625 -1.874 0.022 1.00 93.44 681 ASP A CA 1
ATOM 5275 C C . ASP A 1 681 ? 0.630 -2.922 -1.088 1.00 93.44 681 ASP A C 1
ATOM 5277 O O . ASP A 1 681 ? 0.377 -2.549 -2.230 1.00 93.44 681 ASP A O 1
ATOM 5281 N N . HIS A 1 682 ? 0.824 -4.218 -0.823 1.00 96.56 682 HIS A N 1
ATOM 5282 C CA . HIS A 1 682 ? 0.879 -5.207 -1.909 1.00 96.56 682 HIS A CA 1
ATOM 5283 C C . HIS A 1 682 ? -0.481 -5.533 -2.557 1.00 96.56 682 HIS A C 1
ATOM 5285 O O . HIS A 1 682 ? -0.522 -6.127 -3.646 1.00 96.56 682 HIS A O 1
ATOM 5291 N N . GLU A 1 683 ? -1.592 -5.069 -1.975 1.00 97.06 683 GLU A N 1
ATOM 5292 C CA . GLU A 1 683 ? -2.876 -4.940 -2.671 1.00 97.06 683 GLU A CA 1
ATOM 5293 C C . GLU A 1 683 ? -2.880 -3.843 -3.748 1.00 97.06 683 GLU A C 1
ATOM 5295 O O . GLU A 1 683 ? -3.728 -3.892 -4.635 1.00 97.06 683 GLU A O 1
ATOM 5300 N N . ILE A 1 684 ? -1.949 -2.882 -3.700 1.00 96.44 684 ILE A N 1
ATOM 5301 C CA . ILE A 1 684 ? -1.851 -1.704 -4.578 1.00 96.44 684 ILE A CA 1
ATOM 5302 C C . ILE A 1 684 ? -0.517 -1.701 -5.347 1.00 96.44 684 ILE A C 1
ATOM 5304 O O . ILE A 1 684 ? -0.469 -1.945 -6.561 1.00 96.44 684 ILE A O 1
ATOM 5308 N N . ALA A 1 685 ? 0.574 -1.398 -4.654 1.00 93.75 685 ALA A N 1
ATOM 5309 C CA . ALA A 1 685 ? 1.970 -1.433 -5.063 1.00 93.75 685 ALA A CA 1
ATOM 5310 C C . ALA A 1 685 ? 2.856 -1.278 -3.818 1.00 93.75 685 ALA A C 1
ATOM 5312 O O . ALA A 1 685 ? 2.528 -0.451 -2.974 1.00 93.75 685 ALA A O 1
ATOM 5313 N N . ASN A 1 686 ? 3.978 -2.000 -3.761 1.00 93.06 686 ASN A N 1
ATOM 5314 C CA . ASN A 1 686 ? 4.980 -1.917 -2.692 1.00 93.06 686 ASN A CA 1
ATOM 5315 C C . ASN A 1 686 ? 5.234 -0.471 -2.208 1.00 93.06 686 ASN A C 1
ATOM 5317 O O . ASN A 1 686 ? 5.505 0.413 -3.026 1.00 93.06 686 ASN A O 1
ATOM 5321 N N . ASP A 1 687 ? 5.176 -0.257 -0.894 1.00 90.19 687 ASP A N 1
ATOM 5322 C CA . ASP A 1 687 ? 5.357 1.017 -0.177 1.00 90.19 687 ASP A CA 1
ATOM 5323 C C . ASP A 1 687 ? 4.420 2.172 -0.625 1.00 90.19 687 ASP A C 1
ATOM 5325 O O . ASP A 1 687 ? 4.805 3.352 -0.658 1.00 90.19 687 ASP A O 1
ATOM 5329 N N . TRP A 1 688 ? 3.167 1.867 -0.994 1.00 93.12 688 TRP A N 1
ATOM 5330 C CA . TRP A 1 688 ? 2.210 2.856 -1.520 1.00 93.12 688 TRP A CA 1
ATOM 5331 C C . TRP A 1 688 ? 1.957 4.053 -0.584 1.00 93.12 688 TRP A C 1
ATOM 5333 O O . TRP A 1 688 ? 1.565 3.882 0.574 1.00 93.12 688 TRP A O 1
ATOM 5343 N N . HIS A 1 689 ? 2.101 5.275 -1.118 1.00 89.19 689 HIS A N 1
ATOM 5344 C CA . HIS A 1 689 ? 1.851 6.543 -0.408 1.00 89.19 689 HIS A CA 1
ATOM 5345 C C . HIS A 1 689 ? 1.355 7.695 -1.306 1.00 89.19 689 HIS A C 1
ATOM 5347 O O . HIS A 1 689 ? 1.354 8.850 -0.889 1.00 89.19 689 HIS A O 1
ATOM 5353 N N . LEU A 1 690 ? 0.952 7.416 -2.552 1.00 87.62 690 LEU A N 1
ATOM 5354 C CA . LEU A 1 690 ? 0.572 8.455 -3.527 1.00 87.62 690 LEU A CA 1
ATOM 5355 C C . LEU A 1 690 ? -0.918 8.855 -3.454 1.00 87.62 690 LEU A C 1
ATOM 5357 O O . LEU A 1 690 ? -1.410 9.589 -4.313 1.00 87.62 690 LEU A O 1
ATOM 5361 N N . GLY A 1 691 ? -1.641 8.386 -2.434 1.00 84.56 691 GLY A N 1
ATOM 5362 C CA . GLY A 1 691 ? -3.043 8.722 -2.175 1.00 84.56 691 GLY A CA 1
ATOM 5363 C C . GLY A 1 691 ? -4.068 7.906 -2.972 1.00 84.56 691 GLY A C 1
ATOM 5364 O O . GLY A 1 691 ? -3.739 7.062 -3.798 1.00 84.56 691 GLY A O 1
ATOM 5365 N N . ASN A 1 692 ? -5.349 8.151 -2.709 1.00 85.00 692 ASN A N 1
ATOM 5366 C CA . ASN A 1 692 ? -6.466 7.325 -3.185 1.00 85.00 692 ASN A CA 1
ATOM 5367 C C . ASN A 1 692 ? -6.998 7.661 -4.591 1.00 85.00 692 ASN A C 1
ATOM 5369 O O . ASN A 1 692 ? -7.831 6.937 -5.130 1.00 85.00 692 ASN A O 1
ATOM 5373 N N . MET A 1 693 ? -6.550 8.767 -5.182 1.00 84.56 693 MET A N 1
ATOM 5374 C CA . MET A 1 693 ? -6.953 9.182 -6.533 1.00 84.56 693 MET A CA 1
ATOM 5375 C C . MET A 1 693 ? -5.890 8.863 -7.589 1.00 84.56 693 MET A C 1
ATOM 5377 O O . MET A 1 693 ? -6.150 9.015 -8.780 1.00 84.56 693 MET A O 1
ATOM 5381 N N . THR A 1 694 ? -4.702 8.441 -7.159 1.00 87.31 694 THR A N 1
ATOM 5382 C CA . THR A 1 694 ? -3.550 8.218 -8.032 1.00 87.31 694 THR A CA 1
ATOM 5383 C C . THR A 1 694 ? -3.510 6.770 -8.496 1.00 87.31 694 THR A C 1
ATOM 5385 O O . THR A 1 694 ? -3.628 5.848 -7.689 1.00 87.31 694 THR A O 1
ATOM 5388 N N . ASP A 1 695 ? -3.306 6.548 -9.793 1.00 89.50 695 ASP A N 1
ATOM 5389 C CA . ASP A 1 695 ? -3.132 5.198 -10.322 1.00 89.50 695 ASP A CA 1
ATOM 5390 C C . ASP A 1 695 ? -1.896 4.508 -9.713 1.00 89.50 695 ASP A C 1
ATOM 5392 O O . ASP A 1 695 ? -0.842 5.137 -9.592 1.00 89.50 695 ASP A O 1
ATOM 5396 N N . PRO A 1 696 ? -1.986 3.212 -9.355 1.00 94.06 696 PRO A N 1
ATOM 5397 C CA . PRO A 1 696 ? -3.071 2.288 -9.682 1.00 94.06 696 PRO A CA 1
ATOM 5398 C C . PRO A 1 696 ? -4.133 2.120 -8.577 1.00 94.06 696 PRO A C 1
ATOM 5400 O O . PRO A 1 696 ? -4.907 1.164 -8.641 1.00 94.06 696 PRO A O 1
ATOM 5403 N N . TYR A 1 697 ? -4.199 2.999 -7.567 1.00 95.25 697 TYR A N 1
ATOM 5404 C CA . TYR A 1 697 ? -5.103 2.823 -6.421 1.00 95.25 697 TYR A CA 1
ATOM 5405 C C . TYR A 1 697 ? -6.574 2.605 -6.817 1.00 95.25 697 TYR A C 1
ATOM 5407 O O . TYR A 1 697 ? -7.159 1.646 -6.312 1.00 95.25 697 TYR A O 1
ATOM 5415 N N . PRO A 1 698 ? -7.197 3.386 -7.728 1.00 94.88 698 PRO A N 1
ATOM 5416 C CA . PRO A 1 698 ? -8.601 3.163 -8.086 1.00 94.88 698 PRO A CA 1
ATOM 5417 C C . PRO A 1 698 ? -8.871 1.751 -8.627 1.00 94.88 698 PRO A C 1
ATOM 5419 O O . PRO A 1 698 ? -9.906 1.158 -8.323 1.00 94.88 698 PRO A O 1
ATOM 5422 N N . ALA A 1 699 ? -7.925 1.188 -9.385 1.00 96.69 699 ALA A N 1
ATOM 5423 C CA . ALA A 1 699 ? -8.018 -0.174 -9.901 1.00 96.69 699 ALA A CA 1
ATOM 5424 C C . ALA A 1 699 ? -7.757 -1.239 -8.822 1.00 96.69 699 ALA A C 1
ATOM 5426 O O . ALA A 1 699 ? -8.418 -2.277 -8.816 1.00 96.69 699 ALA A O 1
ATOM 5427 N N . ALA A 1 700 ? -6.815 -0.975 -7.915 1.00 97.00 700 ALA A N 1
ATOM 5428 C CA . ALA A 1 700 ? -6.455 -1.846 -6.799 1.00 97.00 700 ALA A CA 1
ATOM 5429 C C . ALA A 1 700 ? -7.557 -1.944 -5.733 1.00 97.00 700 ALA A C 1
ATOM 5431 O O . ALA A 1 700 ? -7.850 -3.017 -5.204 1.00 97.00 700 ALA A O 1
ATOM 5432 N N . PHE A 1 701 ? -8.199 -0.815 -5.436 1.00 96.75 701 PHE A N 1
ATOM 5433 C CA . PHE A 1 701 ? -9.219 -0.711 -4.403 1.00 96.75 701 PHE A CA 1
ATOM 5434 C C . PHE A 1 701 ? -10.537 -1.389 -4.798 1.00 96.75 701 PHE A C 1
ATOM 5436 O O . PHE A 1 701 ? -11.280 -1.828 -3.922 1.00 96.75 701 PHE A O 1
ATOM 5443 N N . ASP A 1 702 ? -10.830 -1.523 -6.095 1.00 97.25 702 ASP A N 1
ATOM 5444 C CA . ASP A 1 702 ? -12.037 -2.189 -6.605 1.00 97.25 702 ASP A CA 1
ATOM 5445 C C . ASP A 1 702 ? -12.230 -3.617 -6.039 1.00 97.25 702 ASP A C 1
ATOM 5447 O O . ASP A 1 702 ? -13.236 -3.860 -5.358 1.00 97.25 702 ASP A O 1
ATOM 5451 N N . PRO A 1 703 ? -11.295 -4.573 -6.212 1.00 97.38 703 PRO A N 1
ATOM 5452 C CA . PRO A 1 703 ? -11.462 -5.899 -5.634 1.00 97.38 703 PRO A CA 1
ATOM 5453 C C . PRO A 1 703 ? -11.410 -5.886 -4.108 1.00 97.38 703 PRO A C 1
ATOM 5455 O O . PRO A 1 703 ? -12.173 -6.627 -3.494 1.00 97.38 703 PRO A O 1
ATOM 5458 N N . TYR A 1 704 ? -10.606 -5.031 -3.466 1.00 97.56 704 TYR A N 1
ATOM 5459 C CA . TYR A 1 704 ? -10.642 -4.904 -2.004 1.00 97.56 704 TYR A CA 1
ATOM 5460 C C . TYR A 1 704 ? -12.040 -4.495 -1.509 1.00 97.56 704 TYR A C 1
ATOM 5462 O O . TYR A 1 704 ? -12.584 -5.104 -0.581 1.00 97.56 704 TYR A O 1
ATOM 5470 N N . ARG A 1 705 ? -12.674 -3.526 -2.180 1.00 96.50 705 ARG A N 1
ATOM 5471 C CA . ARG A 1 705 ? -14.035 -3.071 -1.886 1.00 96.50 705 ARG A CA 1
ATOM 5472 C C . ARG A 1 705 ? -15.042 -4.216 -1.988 1.00 96.50 705 ARG A C 1
ATOM 5474 O O . ARG A 1 705 ? -15.867 -4.404 -1.094 1.00 96.50 705 ARG A O 1
ATOM 5481 N N . HIS A 1 706 ? -14.980 -4.973 -3.077 1.00 97.81 706 HIS A N 1
ATOM 5482 C CA . HIS A 1 706 ? -15.960 -6.009 -3.393 1.00 97.81 706 HIS A CA 1
ATOM 5483 C C . HIS A 1 706 ? -15.752 -7.305 -2.607 1.00 97.81 706 HIS A C 1
ATOM 5485 O O . HIS A 1 706 ? -16.714 -7.846 -2.061 1.00 97.81 706 HIS A O 1
ATOM 5491 N N . TYR A 1 707 ? -14.511 -7.774 -2.488 1.00 98.06 707 TYR A N 1
ATOM 5492 C CA . TYR A 1 707 ? -14.184 -9.027 -1.817 1.00 98.06 707 TYR A CA 1
ATOM 5493 C C . TYR A 1 707 ? -14.074 -8.886 -0.305 1.00 98.06 707 TYR A C 1
ATOM 5495 O O . TYR A 1 707 ? -14.402 -9.838 0.397 1.00 98.06 707 TYR A O 1
ATOM 5503 N N . HIS A 1 708 ? -13.574 -7.764 0.217 1.00 97.38 708 HIS A N 1
ATOM 5504 C CA . HIS A 1 708 ? -13.263 -7.616 1.642 1.00 97.38 708 HIS A CA 1
ATOM 5505 C C . HIS A 1 708 ? -14.177 -6.606 2.333 1.00 97.38 708 HIS A C 1
ATOM 5507 O O . HIS A 1 708 ? -14.954 -6.994 3.207 1.00 97.38 708 HIS A O 1
ATOM 5513 N N . MET A 1 709 ? -14.136 -5.337 1.918 1.00 96.19 709 MET A N 1
ATOM 5514 C CA . MET A 1 709 ? -14.853 -4.246 2.591 1.00 96.19 709 MET A CA 1
ATOM 5515 C C . MET A 1 709 ? -16.371 -4.467 2.646 1.00 96.19 709 MET A C 1
ATOM 5517 O O . MET A 1 709 ? -16.992 -4.154 3.656 1.00 96.19 709 MET A O 1
ATOM 5521 N N . SER A 1 710 ? -16.965 -5.037 1.594 1.00 96.50 710 SER A N 1
ATOM 5522 C CA . SER A 1 710 ? -18.414 -5.270 1.478 1.00 96.50 710 SER A CA 1
ATOM 5523 C C . SER A 1 710 ? -19.010 -6.151 2.583 1.00 96.50 710 SER A C 1
ATOM 5525 O O . SER A 1 710 ? -20.203 -6.055 2.866 1.00 96.50 710 SER A O 1
ATOM 5527 N N . VAL A 1 711 ? -18.191 -7.002 3.208 1.00 97.50 711 VAL A N 1
ATOM 5528 C CA . VAL A 1 711 ? -18.598 -7.917 4.285 1.00 97.50 711 VAL A CA 1
ATOM 5529 C C . VAL A 1 711 ? -17.788 -7.731 5.565 1.00 97.50 711 VAL A C 1
ATOM 5531 O O . VAL A 1 711 ? -17.982 -8.487 6.514 1.00 97.50 711 VAL A O 1
ATOM 5534 N N . ASN A 1 712 ? -16.904 -6.737 5.619 1.00 97.44 712 ASN A N 1
ATOM 5535 C CA . ASN A 1 712 ? -16.187 -6.342 6.829 1.00 97.44 712 ASN A CA 1
ATOM 5536 C C . ASN A 1 712 ? -17.153 -5.763 7.892 1.00 97.44 712 ASN A C 1
ATOM 5538 O O . ASN A 1 712 ? -18.367 -5.679 7.662 1.00 97.44 712 ASN A O 1
ATOM 5542 N N . PRO A 1 713 ? -16.654 -5.408 9.094 1.00 96.56 713 PRO A N 1
ATOM 5543 C CA . PRO A 1 713 ? -17.472 -4.755 10.111 1.00 96.56 713 PRO A CA 1
ATOM 5544 C C . PRO A 1 713 ? -18.050 -3.422 9.612 1.00 96.56 713 PRO A C 1
ATOM 5546 O O . PRO A 1 713 ? -17.634 -2.917 8.570 1.00 96.56 713 PRO A O 1
ATOM 5549 N N . PRO A 1 714 ? -19.007 -2.821 10.338 1.00 94.12 714 PRO A N 1
ATOM 5550 C CA . PRO A 1 714 ? -19.516 -1.504 9.987 1.00 94.12 714 PRO A CA 1
ATOM 5551 C C . PRO A 1 714 ? -18.391 -0.468 9.860 1.00 94.12 714 PRO A C 1
ATOM 5553 O O . PRO A 1 714 ? -17.461 -0.445 10.672 1.00 94.12 714 PRO A O 1
ATOM 5556 N N . LEU A 1 715 ? -18.511 0.407 8.857 1.00 93.56 715 LEU A N 1
ATOM 5557 C CA . LEU A 1 715 ? -17.679 1.606 8.758 1.00 93.56 715 LEU A CA 1
ATOM 5558 C C . LEU A 1 715 ? -17.798 2.422 10.046 1.00 93.56 715 LEU A C 1
ATOM 5560 O O . LEU A 1 715 ? -18.854 2.425 10.695 1.00 93.56 715 LEU A O 1
ATOM 5564 N N . ASP A 1 716 ? -16.724 3.125 10.395 1.00 90.31 716 ASP A N 1
ATOM 5565 C CA . ASP A 1 716 ? -16.751 4.018 11.544 1.00 90.31 716 ASP A CA 1
ATOM 5566 C C . ASP A 1 716 ? -17.866 5.072 11.409 1.00 90.31 716 ASP A C 1
ATOM 5568 O O . ASP A 1 716 ? -18.101 5.635 10.340 1.00 90.31 716 ASP A O 1
ATOM 5572 N N . LYS A 1 717 ? -18.572 5.323 12.516 1.00 88.25 717 LYS A N 1
ATOM 5573 C CA . LYS A 1 717 ? -19.747 6.211 12.567 1.00 88.25 717 LYS A CA 1
ATOM 5574 C C . LYS A 1 717 ? -19.459 7.543 13.256 1.00 88.25 717 LYS A C 1
ATOM 5576 O O . LYS A 1 717 ? -20.396 8.216 13.688 1.00 88.25 717 LYS A O 1
ATOM 5581 N N . SER A 1 718 ? -18.190 7.898 13.443 1.00 89.06 718 SER A N 1
ATOM 5582 C CA . SER A 1 718 ? -17.848 9.189 14.030 1.00 89.06 718 SER A CA 1
ATOM 5583 C C . SER A 1 718 ? -18.280 10.343 13.108 1.00 89.06 718 SER A C 1
ATOM 5585 O O . SER A 1 718 ? -18.454 10.143 11.904 1.00 89.06 718 SER A O 1
ATOM 5587 N N . PRO A 1 719 ? -18.418 11.574 13.638 1.00 87.75 719 PRO A N 1
ATOM 5588 C CA . PRO A 1 719 ? -18.786 12.745 12.836 1.00 87.75 719 PRO A CA 1
ATOM 5589 C C . PRO A 1 719 ? -17.799 13.090 11.710 1.00 87.75 719 PRO A C 1
ATOM 5591 O O . PRO A 1 719 ? -18.125 13.896 10.843 1.00 87.75 719 PRO A O 1
ATOM 5594 N N . PHE A 1 720 ? -16.593 12.518 11.736 1.00 89.75 720 PHE A N 1
ATOM 5595 C CA . PHE A 1 720 ? -15.543 12.758 10.746 1.00 89.75 720 PHE A CA 1
ATOM 5596 C C . PHE A 1 720 ? -15.601 11.773 9.570 1.00 89.75 720 PHE A C 1
ATOM 5598 O O . PHE A 1 720 ? -14.973 12.010 8.540 1.00 89.75 720 PHE A O 1
ATOM 5605 N N . SER A 1 721 ? -16.353 10.680 9.718 1.00 85.31 721 SER A N 1
ATOM 5606 C CA . SER A 1 721 ? -16.456 9.602 8.738 1.00 85.31 721 SER A CA 1
ATOM 5607 C C . SER A 1 721 ? -17.618 9.856 7.777 1.00 85.31 721 SER A C 1
ATOM 5609 O O . SER A 1 721 ? -18.776 9.957 8.186 1.00 85.31 721 SER A O 1
ATOM 5611 N N . ILE A 1 722 ? -17.319 9.939 6.478 1.00 79.38 722 ILE A N 1
ATOM 5612 C CA . ILE A 1 722 ? -18.327 10.044 5.418 1.00 79.38 722 ILE A CA 1
ATOM 5613 C C . ILE A 1 722 ? -18.376 8.689 4.705 1.00 79.38 722 ILE A C 1
ATOM 5615 O O . ILE A 1 722 ? -17.390 8.338 4.059 1.00 79.38 722 ILE A O 1
ATOM 5619 N N . PRO A 1 723 ? -19.502 7.945 4.735 1.00 77.38 723 PRO A N 1
ATOM 5620 C CA . PRO A 1 723 ? -19.555 6.557 4.262 1.00 77.38 723 PRO A CA 1
ATOM 5621 C C . PRO A 1 723 ? -18.998 6.305 2.854 1.00 77.38 723 PRO A C 1
ATOM 5623 O O . PRO A 1 723 ? -18.446 5.241 2.601 1.00 77.38 723 PRO A O 1
ATOM 5626 N N . ILE A 1 724 ? -19.124 7.269 1.934 1.00 74.19 724 ILE A N 1
ATOM 5627 C CA . ILE A 1 724 ? -18.613 7.147 0.557 1.00 74.19 724 ILE A CA 1
ATOM 5628 C C . ILE A 1 724 ? -17.075 7.148 0.480 1.00 74.19 724 ILE A C 1
ATOM 5630 O O . ILE A 1 724 ? -16.520 6.576 -0.453 1.00 74.19 724 ILE A O 1
ATOM 5634 N N . ASN A 1 725 ? -16.409 7.746 1.471 1.00 79.25 725 ASN A N 1
ATOM 5635 C CA . ASN A 1 725 ? -14.967 7.982 1.512 1.00 79.25 725 ASN A CA 1
ATOM 5636 C C . ASN A 1 725 ? -14.283 7.318 2.714 1.00 79.25 725 ASN A C 1
ATOM 5638 O O . ASN A 1 725 ? -13.112 7.598 2.936 1.00 79.25 725 ASN A O 1
ATOM 5642 N N . THR A 1 726 ? -14.979 6.497 3.504 1.00 89.88 726 THR A N 1
ATOM 5643 C CA . THR A 1 726 ? -14.422 5.834 4.693 1.00 89.88 726 THR A CA 1
ATOM 5644 C C . THR A 1 726 ? -14.020 4.402 4.356 1.00 89.88 726 THR A C 1
ATOM 5646 O O . THR A 1 726 ? -14.846 3.615 3.900 1.00 89.88 726 THR A O 1
ATOM 5649 N N . THR A 1 727 ? -12.760 4.057 4.620 1.00 92.06 727 THR A N 1
ATOM 5650 C CA . THR A 1 727 ? -12.185 2.723 4.364 1.00 92.06 727 THR A CA 1
ATOM 5651 C C . THR A 1 727 ? -11.781 1.966 5.636 1.00 92.06 727 THR A C 1
ATOM 5653 O O . THR A 1 727 ? -11.321 0.827 5.560 1.00 92.06 727 THR A O 1
ATOM 5656 N N . TYR A 1 728 ? -11.988 2.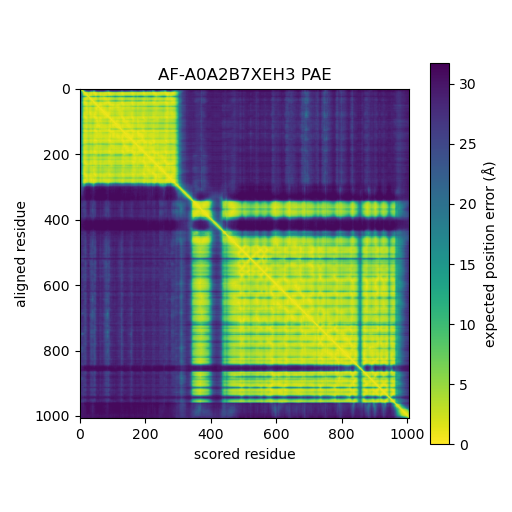584 6.800 1.00 95.75 728 TYR A N 1
ATOM 5657 C CA . TYR A 1 728 ? -11.663 2.076 8.131 1.00 95.75 728 TYR A CA 1
ATOM 5658 C C . TYR A 1 728 ? -12.932 1.719 8.924 1.00 95.75 728 TYR A C 1
ATOM 5660 O O . TYR A 1 728 ? -14.028 2.231 8.666 1.00 95.75 728 TYR A O 1
ATOM 5668 N N . PHE A 1 729 ? -12.790 0.829 9.906 1.00 97.25 729 PHE A N 1
ATOM 5669 C CA . PHE A 1 729 ? -13.926 0.193 10.586 1.00 97.25 729 PHE A CA 1
ATOM 5670 C C . PHE A 1 729 ? -13.839 0.338 12.101 1.00 97.25 729 PHE A C 1
ATOM 5672 O O . PHE A 1 729 ? -12.746 0.321 12.671 1.00 97.25 729 PHE A O 1
ATOM 5679 N N . SER A 1 730 ? -14.995 0.391 12.767 1.00 96.69 730 SER A N 1
ATOM 5680 C CA . SER A 1 730 ? -15.066 0.309 14.227 1.00 96.69 730 SER A CA 1
ATOM 5681 C C . SER A 1 730 ? -16.233 -0.564 14.689 1.00 96.69 730 SER A C 1
ATOM 5683 O O . SER A 1 730 ? -17.353 -0.478 14.183 1.00 96.69 730 SER A O 1
ATOM 5685 N N . PHE A 1 731 ? -15.972 -1.462 15.642 1.00 96.25 731 PHE A N 1
ATOM 5686 C CA . PHE A 1 731 ? -16.986 -2.376 16.179 1.00 96.25 731 PHE A CA 1
ATOM 5687 C C . PHE A 1 731 ? -16.643 -2.844 17.595 1.00 96.25 731 PHE A C 1
ATOM 5689 O O . PHE A 1 731 ? -15.532 -2.650 18.074 1.00 96.25 731 PHE A O 1
ATOM 5696 N N . THR A 1 732 ? -17.596 -3.496 18.258 1.00 95.50 732 THR A N 1
ATOM 5697 C CA . THR A 1 732 ? -17.407 -4.106 19.582 1.00 95.50 732 THR A CA 1
ATOM 5698 C C . THR A 1 732 ? -17.776 -5.581 19.508 1.00 95.50 732 THR A C 1
ATOM 5700 O O . THR A 1 732 ? -18.776 -5.939 18.881 1.00 95.50 732 THR A O 1
ATOM 5703 N N . ASN A 1 733 ? -16.968 -6.443 20.124 1.00 94.75 733 ASN A N 1
ATOM 5704 C CA . ASN A 1 733 ? -17.248 -7.869 20.249 1.00 94.75 733 ASN A CA 1
ATOM 5705 C C . ASN A 1 733 ? -16.726 -8.374 21.597 1.00 94.75 733 ASN A C 1
ATOM 5707 O O . ASN A 1 733 ? -15.535 -8.269 21.883 1.00 94.75 733 ASN A O 1
ATOM 5711 N N . GLY A 1 734 ? -17.623 -8.909 22.424 1.00 93.19 734 GLY A N 1
ATOM 5712 C CA . GLY A 1 734 ? -17.269 -9.375 23.760 1.00 93.19 734 GLY A CA 1
ATOM 5713 C C . GLY A 1 734 ? -16.679 -8.251 24.630 1.00 93.19 734 GLY A C 1
ATOM 5714 O O . GLY A 1 734 ? -17.257 -7.161 24.659 1.00 93.19 734 GLY A O 1
ATOM 5715 N N . PRO A 1 735 ? -15.534 -8.477 25.301 1.00 95.50 735 PRO A N 1
ATOM 5716 C CA . PRO A 1 735 ? -14.960 -7.534 26.256 1.00 95.50 735 PRO A CA 1
ATOM 5717 C C . PRO A 1 735 ? -14.091 -6.455 25.588 1.00 95.50 735 PRO A C 1
ATOM 5719 O O . PRO A 1 735 ? -13.399 -5.708 26.281 1.00 95.50 735 PRO A O 1
ATOM 5722 N N . ALA A 1 736 ? -14.087 -6.384 24.250 1.00 97.06 736 ALA A N 1
ATOM 5723 C CA . ALA A 1 736 ? -13.198 -5.527 23.478 1.00 97.06 736 ALA A CA 1
ATOM 5724 C C . ALA A 1 736 ? -13.933 -4.708 22.407 1.00 97.06 736 ALA A C 1
ATOM 5726 O O . ALA A 1 736 ? -14.819 -5.208 21.703 1.00 97.06 736 ALA A O 1
ATOM 5727 N N . SER A 1 737 ? -13.518 -3.453 22.242 1.00 97.25 737 SER A N 1
ATOM 5728 C CA . SER A 1 737 ? -13.818 -2.645 21.061 1.00 97.25 737 SER A CA 1
ATOM 5729 C C . SER A 1 737 ? -12.609 -2.575 20.130 1.00 97.25 737 SER A C 1
ATOM 5731 O O . SER A 1 737 ? -11.460 -2.659 20.558 1.00 97.25 737 SER A O 1
ATOM 5733 N N . PHE A 1 738 ? -12.873 -2.462 18.834 1.00 98.38 738 PHE A N 1
ATOM 5734 C CA . PHE A 1 738 ? -11.891 -2.588 17.766 1.00 98.38 738 PHE A CA 1
ATOM 5735 C C . PHE A 1 738 ? -11.927 -1.359 16.866 1.00 98.38 738 PHE A C 1
ATOM 5737 O O . PHE A 1 738 ? -13.011 -0.897 16.499 1.00 98.38 738 PHE A O 1
ATOM 5744 N N . PHE A 1 739 ? -10.748 -0.887 16.466 1.00 98.56 739 PHE A N 1
ATOM 5745 C CA . PHE A 1 739 ? -10.581 0.092 15.396 1.00 98.56 739 PHE A CA 1
ATOM 5746 C C . PHE A 1 739 ? -9.581 -0.445 14.373 1.00 98.56 739 PHE A C 1
ATOM 5748 O O . PHE A 1 739 ? -8.405 -0.639 14.687 1.00 98.56 739 PHE A O 1
ATOM 5755 N N . LEU A 1 740 ? -10.061 -0.709 13.159 1.00 98.44 740 LEU A N 1
ATOM 5756 C CA . LEU A 1 740 ? -9.247 -1.227 12.063 1.00 98.44 740 LEU A CA 1
ATOM 5757 C C . LEU A 1 740 ? -8.801 -0.059 11.193 1.00 98.44 740 LEU A C 1
ATOM 5759 O O . LEU A 1 740 ? -9.635 0.550 10.520 1.00 98.44 740 LEU A O 1
ATOM 5763 N N . LEU A 1 741 ? -7.506 0.260 11.237 1.00 98.38 741 LEU A N 1
ATOM 5764 C CA . LEU A 1 741 ? -6.928 1.355 10.469 1.00 98.38 741 LEU A CA 1
ATOM 5765 C C . LEU A 1 741 ? -6.780 0.986 8.990 1.00 98.38 741 LEU A C 1
ATOM 5767 O O . LEU A 1 741 ? -6.464 -0.147 8.638 1.00 98.38 741 LEU A O 1
ATOM 5771 N N . ASP A 1 742 ? -6.954 1.995 8.147 1.00 97.19 742 ASP A N 1
ATOM 5772 C CA . ASP A 1 742 ? -6.354 2.083 6.822 1.00 97.19 742 ASP A CA 1
ATOM 5773 C C . ASP A 1 742 ? -5.102 2.972 6.896 1.00 97.19 742 ASP A C 1
ATOM 5775 O O . ASP A 1 742 ? -5.174 4.108 7.367 1.00 97.19 742 ASP A O 1
ATOM 5779 N N . THR A 1 743 ? -3.959 2.436 6.484 1.00 97.00 743 THR A N 1
ATOM 5780 C CA . THR A 1 743 ? -2.636 3.081 6.544 1.00 97.00 743 THR A CA 1
ATOM 5781 C C . THR A 1 743 ? -2.038 3.327 5.156 1.00 97.00 743 THR A C 1
ATOM 5783 O O . THR A 1 743 ? -0.872 3.696 5.041 1.00 97.00 743 THR A O 1
ATOM 5786 N N . ARG A 1 744 ? -2.820 3.140 4.080 1.00 96.19 744 ARG A N 1
ATOM 5787 C CA . ARG A 1 744 ? -2.346 3.296 2.691 1.00 96.19 744 ARG A CA 1
ATOM 5788 C C . ARG A 1 744 ? -3.152 4.307 1.888 1.00 96.19 744 ARG A C 1
ATOM 5790 O O . ARG A 1 744 ? -2.581 5.041 1.088 1.00 96.19 744 ARG A O 1
ATOM 5797 N N . THR A 1 745 ? -4.460 4.384 2.107 1.00 93.75 745 THR A N 1
ATOM 5798 C CA . THR A 1 745 ? -5.370 5.217 1.304 1.00 93.75 745 THR A CA 1
ATOM 5799 C C . THR A 1 745 ? -5.087 6.715 1.430 1.00 93.75 745 THR A C 1
ATOM 5801 O O . THR A 1 745 ? -5.149 7.437 0.435 1.00 93.75 745 THR A O 1
ATOM 5804 N N . TYR A 1 746 ? -4.774 7.188 2.639 1.00 91.62 746 TYR A N 1
ATOM 5805 C CA . TYR A 1 746 ? -4.638 8.622 2.948 1.00 91.62 746 TYR A CA 1
ATOM 5806 C C . TYR A 1 746 ? -3.221 9.035 3.359 1.00 91.62 746 TYR A C 1
ATOM 5808 O O . TYR A 1 746 ? -2.994 10.198 3.697 1.00 91.62 746 TYR A O 1
ATOM 5816 N N . ARG A 1 747 ? -2.291 8.078 3.350 1.00 92.50 747 ARG A N 1
ATOM 5817 C CA . ARG A 1 747 ? -0.889 8.272 3.704 1.00 92.50 747 ARG A CA 1
ATOM 5818 C C . ARG A 1 747 ? -0.246 9.309 2.783 1.00 92.50 747 ARG A C 1
ATOM 5820 O O . ARG A 1 747 ? -0.417 9.244 1.569 1.00 92.50 747 ARG A O 1
ATOM 5827 N N . SER A 1 748 ? 0.520 10.225 3.366 1.00 91.94 748 SER A N 1
ATOM 5828 C CA . SER A 1 748 ? 1.404 11.141 2.645 1.00 91.94 748 SER A CA 1
ATOM 5829 C C . SER A 1 748 ? 2.828 10.588 2.552 1.00 91.94 748 SER A C 1
ATOM 5831 O O . SER A 1 748 ? 3.167 9.577 3.167 1.00 91.94 748 SER A O 1
ATOM 5833 N N . GLU A 1 749 ? 3.701 11.310 1.849 1.00 91.38 749 GLU A N 1
ATOM 5834 C CA . GLU A 1 749 ? 5.144 11.059 1.878 1.00 91.38 749 GLU A CA 1
ATOM 5835 C C . GLU A 1 749 ? 5.661 11.003 3.337 1.00 91.38 749 GLU A C 1
ATOM 5837 O O . GLU A 1 749 ? 5.243 11.841 4.150 1.00 91.38 749 GLU A O 1
ATOM 5842 N N . PRO A 1 750 ? 6.489 10.005 3.706 1.00 91.50 750 PRO A N 1
ATOM 5843 C CA . PRO A 1 750 ? 7.005 9.824 5.067 1.00 91.50 750 PRO A CA 1
ATOM 5844 C C . PRO A 1 750 ? 8.174 10.767 5.399 1.00 91.50 750 PRO A C 1
ATOM 5846 O O . PRO A 1 750 ? 8.745 11.405 4.521 1.00 91.50 750 PRO A O 1
ATOM 5849 N N . LEU A 1 751 ? 8.584 10.796 6.674 1.00 88.56 751 LEU A N 1
ATOM 5850 C CA . LEU A 1 751 ? 9.765 11.514 7.191 1.00 88.56 751 LEU A CA 1
ATOM 5851 C C . LEU A 1 751 ? 9.730 13.053 7.074 1.00 88.56 751 LEU A C 1
ATOM 5853 O O . LEU A 1 751 ? 10.752 13.705 7.298 1.00 88.56 751 LEU A O 1
ATOM 5857 N N . LEU A 1 752 ? 8.569 13.646 6.796 1.00 86.62 752 LEU A N 1
ATOM 5858 C CA . LEU A 1 752 ? 8.334 15.089 6.863 1.00 86.62 752 LEU A CA 1
ATOM 5859 C C . LEU A 1 752 ? 7.653 15.452 8.191 1.00 86.62 752 LEU A C 1
ATOM 5861 O O . LEU A 1 752 ? 6.942 14.651 8.798 1.00 86.62 752 LEU A O 1
ATOM 5865 N N . GLU A 1 753 ? 7.839 16.689 8.652 1.00 80.25 753 GLU A N 1
ATOM 5866 C CA . GLU A 1 753 ? 7.250 17.164 9.915 1.00 80.25 753 GLU A CA 1
ATOM 5867 C C . GLU A 1 753 ? 5.709 17.125 9.897 1.00 80.25 753 GLU A C 1
ATOM 5869 O O . GLU A 1 753 ? 5.069 16.857 10.913 1.00 80.25 753 GLU A O 1
ATOM 5874 N N . ASN A 1 754 ? 5.114 17.339 8.723 1.00 87.06 754 ASN A N 1
ATOM 5875 C CA . ASN A 1 754 ? 3.675 17.300 8.477 1.00 87.06 754 ASN A CA 1
ATOM 5876 C C . ASN A 1 754 ? 3.189 15.978 7.851 1.00 87.06 754 ASN A C 1
ATOM 5878 O O . ASN A 1 754 ? 2.045 15.925 7.395 1.00 87.06 754 ASN A O 1
ATOM 5882 N N . SER A 1 755 ? 4.024 14.930 7.818 1.00 91.50 755 SER A N 1
ATOM 5883 C CA . SER A 1 755 ? 3.626 13.617 7.303 1.00 91.50 755 SER A CA 1
ATOM 5884 C C . SER A 1 755 ? 2.457 13.038 8.103 1.00 91.50 755 SER A C 1
ATOM 5886 O O . SER A 1 755 ? 2.460 13.041 9.336 1.00 91.50 755 SER A O 1
ATOM 5888 N N . THR A 1 756 ? 1.477 12.478 7.400 1.00 95.19 756 THR A N 1
ATOM 5889 C CA . THR A 1 756 ? 0.312 11.800 7.981 1.00 95.19 756 THR A CA 1
ATOM 5890 C C . THR A 1 756 ? 0.186 10.394 7.407 1.00 95.19 756 THR A C 1
ATOM 5892 O O . THR A 1 756 ? 0.326 10.191 6.204 1.00 95.19 756 THR A O 1
ATOM 5895 N N . MET A 1 757 ? -0.060 9.416 8.275 1.00 96.75 757 MET A N 1
ATOM 5896 C CA . MET A 1 757 ? -0.360 8.034 7.908 1.00 96.75 757 MET A CA 1
ATOM 5897 C C . MET A 1 757 ? -1.860 7.872 7.633 1.00 96.75 757 MET A C 1
ATOM 5899 O O . MET A 1 757 ? -2.255 7.193 6.689 1.00 96.75 757 MET A O 1
ATOM 5903 N N . LEU A 1 758 ? -2.704 8.497 8.463 1.00 96.25 758 LEU A N 1
ATOM 5904 C CA . L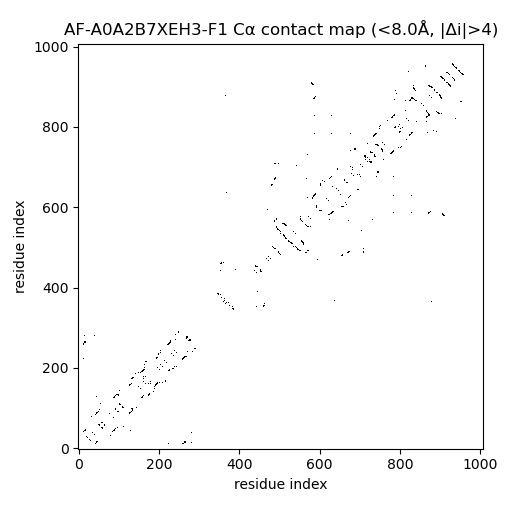EU A 1 758 ? -4.156 8.274 8.458 1.00 96.25 758 LEU A CA 1
ATOM 5905 C C . LEU A 1 758 ? -4.947 9.345 7.696 1.00 96.25 758 LEU A C 1
ATOM 5907 O O . LEU A 1 758 ? -6.124 9.158 7.391 1.00 96.25 758 LEU A O 1
ATOM 5911 N N . GLY A 1 759 ? -4.349 10.505 7.435 1.00 94.31 759 GLY A N 1
ATOM 5912 C CA . GLY A 1 759 ? -5.089 11.696 7.042 1.00 94.31 759 GLY A CA 1
ATOM 5913 C C . GLY A 1 759 ? -5.977 12.243 8.172 1.00 94.31 759 GLY A C 1
ATOM 5914 O O . GLY A 1 759 ? -6.226 11.618 9.205 1.00 94.31 759 GLY A O 1
ATOM 5915 N N . SER A 1 760 ? -6.493 13.459 7.979 1.00 93.56 760 SER A N 1
ATOM 5916 C CA . SER A 1 760 ? -7.188 14.199 9.046 1.00 93.56 760 SER A CA 1
ATOM 5917 C C . SER A 1 760 ? -8.476 13.520 9.541 1.00 93.56 760 SER A C 1
ATOM 5919 O O . SER A 1 760 ? -8.719 13.452 10.747 1.00 93.56 760 SER A O 1
ATOM 5921 N N . ALA A 1 761 ? -9.303 12.998 8.629 1.00 92.56 761 ALA A N 1
ATOM 5922 C CA . ALA A 1 761 ? -10.610 12.431 8.972 1.00 92.56 761 ALA A CA 1
ATOM 5923 C C . ALA A 1 761 ? -10.486 11.163 9.833 1.00 92.56 761 ALA A C 1
ATOM 5925 O O . ALA A 1 761 ? -11.107 11.060 10.897 1.00 92.56 761 ALA A O 1
ATOM 5926 N N . GLN A 1 762 ? -9.637 10.224 9.415 1.00 96.81 762 GLN A N 1
ATOM 5927 C CA . GLN A 1 762 ? -9.419 8.981 10.146 1.00 96.81 762 GLN A CA 1
ATOM 5928 C C . GLN A 1 762 ? -8.653 9.215 11.448 1.00 96.81 762 GLN A C 1
ATOM 5930 O O . GLN A 1 762 ? -9.020 8.620 12.459 1.00 96.81 762 GLN A O 1
ATOM 5935 N N . LEU A 1 763 ? -7.658 10.114 11.473 1.00 97.62 763 LEU A N 1
ATOM 5936 C CA . LEU A 1 763 ? -6.970 10.468 12.717 1.00 97.62 763 LEU A CA 1
ATOM 5937 C C . LEU A 1 763 ? -7.960 10.993 13.766 1.00 97.62 763 LEU A C 1
ATOM 5939 O O . LEU A 1 763 ? -7.955 10.531 14.904 1.00 97.62 763 LEU A O 1
ATOM 5943 N N . ASN A 1 764 ? -8.847 11.917 13.393 1.00 97.25 764 ASN A N 1
ATOM 5944 C CA . ASN A 1 764 ? -9.856 12.442 14.317 1.00 97.25 764 ASN A CA 1
ATOM 5945 C C . ASN A 1 764 ? -10.871 11.367 14.742 1.00 97.25 764 ASN A C 1
ATOM 5947 O O . ASN A 1 764 ? -11.264 11.325 15.909 1.00 97.25 764 ASN A O 1
ATOM 5951 N N . SER A 1 765 ? -11.243 10.461 13.831 1.00 97.75 765 SER A N 1
ATOM 5952 C CA . SER A 1 765 ? -12.088 9.296 14.141 1.00 97.75 765 SER A CA 1
ATOM 5953 C C . SER A 1 765 ? -11.428 8.377 15.174 1.00 97.75 765 SER A C 1
ATOM 5955 O O . SER A 1 765 ? -12.067 7.972 16.145 1.00 97.75 765 SER A O 1
ATOM 5957 N N . LEU A 1 766 ? -10.130 8.100 15.011 1.00 98.44 766 LEU A N 1
ATOM 5958 C CA . LEU A 1 766 ? -9.341 7.283 15.930 1.00 98.44 766 LEU A CA 1
ATOM 5959 C C . LEU A 1 766 ? -9.200 7.954 17.301 1.00 98.44 766 LEU A C 1
ATOM 5961 O O . LEU A 1 766 ? -9.419 7.310 18.323 1.00 98.44 766 LEU A O 1
ATOM 5965 N N . LEU A 1 767 ? -8.884 9.250 17.345 1.00 98.38 767 LEU A N 1
ATOM 5966 C CA . LEU A 1 767 ? -8.778 10.000 18.602 1.00 98.38 767 LEU A CA 1
ATOM 5967 C C . LEU A 1 767 ? -10.117 10.032 19.358 1.00 98.38 767 LEU A C 1
ATOM 5969 O O . LEU A 1 767 ? -10.142 9.876 20.584 1.00 98.38 767 LEU A O 1
ATOM 5973 N N . ALA A 1 768 ? -11.233 10.171 18.634 1.00 97.31 768 ALA A N 1
ATOM 5974 C CA . ALA A 1 768 ? -12.573 10.081 19.204 1.00 97.31 768 ALA A CA 1
ATOM 5975 C C . ALA A 1 768 ? -12.875 8.670 19.729 1.00 97.31 768 ALA A C 1
ATOM 5977 O O . ALA A 1 768 ? -13.400 8.529 20.831 1.00 97.31 768 ALA A O 1
ATOM 5978 N N . PHE A 1 769 ? -12.503 7.624 18.985 1.00 97.69 769 PHE A N 1
ATOM 5979 C CA . PHE A 1 769 ? -12.633 6.237 19.428 1.00 97.69 769 PHE A CA 1
ATOM 5980 C C . PHE A 1 769 ? -11.821 5.958 20.699 1.00 97.69 769 PHE A C 1
ATOM 5982 O O . PHE A 1 769 ? -12.362 5.383 21.644 1.00 97.69 769 PHE A O 1
ATOM 5989 N N . ILE A 1 770 ? -10.556 6.388 20.757 1.00 97.94 770 ILE A N 1
ATOM 5990 C CA . ILE A 1 770 ? -9.668 6.201 21.915 1.00 97.94 770 ILE A CA 1
ATOM 5991 C C . ILE A 1 770 ? -10.263 6.863 23.162 1.00 97.94 770 ILE A C 1
ATOM 5993 O O . ILE A 1 770 ? -10.338 6.233 24.214 1.00 97.94 770 ILE A O 1
ATOM 5997 N N . SER A 1 771 ? -10.753 8.096 23.023 1.00 95.81 771 SER A N 1
ATOM 5998 C CA . SER A 1 771 ? -11.255 8.904 24.145 1.00 95.81 771 SER A CA 1
ATOM 5999 C C . SER A 1 771 ? -12.683 8.545 24.583 1.00 95.81 771 SER A C 1
ATOM 6001 O O . SER A 1 771 ? -13.163 9.038 25.602 1.00 95.81 771 SER A O 1
ATOM 6003 N N . ARG A 1 772 ? -13.401 7.716 23.816 1.00 94.62 772 ARG A N 1
ATOM 6004 C CA . ARG A 1 772 ? -14.794 7.350 24.102 1.00 94.62 772 ARG A CA 1
ATOM 6005 C C . ARG A 1 772 ? -14.881 6.344 25.252 1.00 94.62 772 ARG A C 1
ATOM 6007 O O . ARG A 1 772 ? -14.288 5.266 25.169 1.00 94.62 772 ARG A O 1
ATOM 6014 N N . GLN A 1 773 ? -15.723 6.641 26.244 1.00 93.62 773 GLN A N 1
ATOM 6015 C CA . GLN A 1 773 ? -16.134 5.688 27.279 1.00 93.62 773 GLN A CA 1
ATOM 6016 C C . GLN A 1 773 ? -16.835 4.478 26.646 1.00 93.62 773 GLN A C 1
ATOM 6018 O O . GLN A 1 773 ? -17.784 4.634 25.874 1.00 93.62 773 GLN A O 1
ATOM 6023 N N . GLU A 1 774 ? -16.377 3.272 26.970 1.00 92.56 774 GLU A N 1
ATOM 6024 C CA . GLU A 1 774 ? -16.993 2.045 26.467 1.00 92.56 774 GLU A CA 1
ATOM 6025 C C . GLU A 1 774 ? -18.179 1.591 27.342 1.00 92.56 774 GLU A C 1
ATOM 6027 O O . GLU A 1 774 ? -18.245 1.943 28.527 1.00 92.56 774 GLU A O 1
ATOM 6032 N N . PRO A 1 775 ? -19.138 0.826 26.780 1.00 89.81 775 PRO A N 1
ATOM 6033 C CA . PRO A 1 775 ? -20.220 0.211 27.546 1.00 89.81 775 PRO A CA 1
ATOM 6034 C C . PRO A 1 775 ? -19.710 -0.715 28.659 1.00 89.81 775 PRO A C 1
ATOM 6036 O O . PRO A 1 775 ? -18.604 -1.247 28.590 1.00 89.81 775 PRO A O 1
ATOM 6039 N N . ALA A 1 776 ? -20.554 -0.971 29.662 1.00 87.88 776 ALA A N 1
ATOM 6040 C CA . ALA A 1 776 ? -20.223 -1.892 30.748 1.00 87.88 776 ALA A CA 1
ATOM 6041 C C . ALA A 1 776 ? -19.831 -3.288 30.221 1.00 87.88 776 ALA A C 1
ATOM 6043 O O . ALA A 1 776 ? -20.523 -3.856 29.373 1.00 87.88 776 ALA A O 1
ATOM 6044 N N . GLY A 1 777 ? -18.730 -3.832 30.746 1.00 88.00 777 GLY A N 1
ATOM 6045 C CA . GLY A 1 777 ? -18.156 -5.120 30.340 1.00 88.00 777 GLY A CA 1
ATOM 6046 C C . GLY A 1 777 ? -17.130 -5.043 29.203 1.00 88.00 777 GLY A C 1
ATOM 6047 O O . GLY A 1 777 ? -16.473 -6.042 28.928 1.00 88.00 777 GLY A O 1
ATOM 6048 N N . VAL A 1 778 ? -16.957 -3.883 28.559 1.00 93.88 778 VAL A N 1
ATOM 6049 C CA . VAL A 1 778 ? -15.911 -3.661 27.550 1.00 93.88 778 VAL A CA 1
ATOM 6050 C C . VAL A 1 778 ? -14.735 -2.944 28.203 1.00 93.88 778 VAL A C 1
ATOM 6052 O O . VAL A 1 778 ? -14.804 -1.751 28.495 1.00 93.88 778 VAL A O 1
ATOM 6055 N N . GLU A 1 779 ? -13.651 -3.679 28.428 1.00 92.81 779 GLU A N 1
ATOM 6056 C CA . GLU A 1 779 ? -12.475 -3.197 29.167 1.00 92.81 779 GLU A CA 1
ATOM 6057 C C . GLU A 1 779 ? -11.220 -3.066 28.288 1.00 92.81 779 GLU A C 1
ATOM 6059 O O . GLU A 1 779 ? -10.195 -2.536 28.720 1.00 92.81 779 GLU A O 1
ATOM 6064 N N . TRP A 1 780 ? -11.301 -3.520 27.035 1.00 96.56 780 TRP A N 1
ATOM 6065 C CA . TRP A 1 780 ? -10.192 -3.510 26.085 1.00 96.56 780 TRP A CA 1
ATOM 6066 C C . TRP A 1 780 ? -10.511 -2.659 24.861 1.00 96.56 780 TRP A C 1
ATOM 6068 O O . TRP A 1 780 ? -11.609 -2.738 24.306 1.00 96.56 780 TRP A O 1
ATOM 6078 N N . LYS A 1 781 ? -9.519 -1.906 24.382 1.00 98.06 781 LYS A N 1
ATOM 6079 C CA . LYS A 1 781 ? -9.524 -1.345 23.025 1.00 98.06 781 LYS A CA 1
ATOM 6080 C C . LYS A 1 781 ? -8.390 -1.974 22.224 1.00 98.06 781 LYS A C 1
ATOM 6082 O O . LYS A 1 781 ? -7.238 -1.951 22.648 1.00 98.06 781 LYS A O 1
ATOM 6087 N N . ILE A 1 782 ? -8.710 -2.520 21.061 1.00 98.62 782 ILE A N 1
ATOM 6088 C CA . ILE A 1 782 ? -7.745 -3.117 20.141 1.00 98.62 782 ILE A CA 1
ATOM 6089 C C . ILE A 1 782 ? -7.669 -2.238 18.896 1.00 98.62 782 ILE A C 1
ATOM 6091 O O . ILE A 1 782 ? -8.671 -2.034 18.211 1.00 98.62 782 ILE A O 1
ATOM 6095 N N . ILE A 1 783 ? -6.486 -1.710 18.598 1.00 98.81 783 ILE A N 1
ATOM 6096 C CA . ILE A 1 783 ? -6.243 -0.911 17.392 1.00 98.81 783 ILE A CA 1
ATOM 6097 C C . ILE A 1 783 ? -5.357 -1.735 16.465 1.00 98.81 783 ILE A C 1
ATOM 6099 O O . ILE A 1 783 ? -4.305 -2.220 16.880 1.00 98.81 783 ILE A O 1
ATOM 6103 N N . THR A 1 784 ? -5.778 -1.912 15.216 1.00 98.38 784 THR A N 1
ATOM 6104 C CA . THR A 1 784 ? -5.015 -2.692 14.236 1.00 98.38 784 THR A CA 1
ATOM 6105 C C . THR A 1 784 ? -4.462 -1.798 13.142 1.00 98.38 784 THR A C 1
ATOM 6107 O O . THR A 1 784 ? -5.184 -0.946 12.630 1.00 98.38 784 THR A O 1
ATOM 6110 N N . SER A 1 785 ? -3.220 -2.031 12.743 1.00 98.44 785 SER A N 1
ATOM 6111 C CA . SER A 1 785 ? -2.517 -1.320 11.671 1.00 98.44 785 SER A CA 1
ATOM 6112 C C . SER A 1 785 ? -1.957 -2.334 10.676 1.00 98.44 785 SER A C 1
ATOM 6114 O O . SER A 1 785 ? -1.621 -3.439 11.099 1.00 98.44 785 SER A O 1
ATOM 6116 N N . SER A 1 786 ? -1.837 -1.998 9.387 1.00 97.62 786 SER A N 1
ATOM 6117 C CA . SER A 1 786 ? -1.156 -2.911 8.455 1.00 97.62 786 SER A CA 1
ATOM 6118 C C . SER A 1 786 ? 0.348 -2.968 8.746 1.00 97.62 786 SER A C 1
ATOM 6120 O O . SER A 1 786 ? 0.913 -4.038 8.952 1.00 97.62 786 SER A O 1
ATOM 6122 N N . VAL A 1 787 ? 0.948 -1.799 8.977 1.00 97.81 787 VAL A N 1
ATOM 6123 C CA . VAL A 1 787 ? 2.363 -1.621 9.336 1.00 97.81 787 VAL A CA 1
ATOM 6124 C C . VAL A 1 787 ? 2.577 -1.418 10.846 1.00 97.81 787 VAL A C 1
ATOM 6126 O O . VAL A 1 787 ? 1.673 -0.929 11.534 1.00 97.81 787 VAL A O 1
ATOM 6129 N N . PRO A 1 788 ? 3.753 -1.752 11.407 1.00 97.56 788 PRO A N 1
ATOM 6130 C CA . PRO A 1 788 ? 4.016 -1.637 12.842 1.00 97.56 788 PRO A CA 1
ATOM 6131 C C . PRO A 1 788 ? 4.193 -0.198 13.339 1.00 97.56 788 PRO A C 1
ATOM 6133 O O . PRO A 1 788 ? 4.747 0.659 12.648 1.00 97.56 788 PRO A O 1
ATOM 6136 N N . PHE A 1 789 ? 3.768 0.038 14.582 1.00 98.12 789 PHE A N 1
ATOM 6137 C CA . PHE A 1 789 ? 3.969 1.269 15.342 1.00 98.12 789 PHE A CA 1
ATOM 6138 C C . PHE A 1 789 ? 5.427 1.460 15.768 1.00 98.12 789 PHE A C 1
ATOM 6140 O O . PHE A 1 789 ? 5.894 2.598 15.854 1.00 98.12 789 PHE A O 1
ATOM 6147 N N . ALA A 1 790 ? 6.146 0.369 16.043 1.00 96.31 790 ALA A N 1
ATOM 6148 C CA . ALA A 1 790 ? 7.532 0.415 16.495 1.00 96.31 790 ALA A CA 1
ATOM 6149 C C . ALA A 1 790 ? 8.488 1.064 15.472 1.00 96.31 790 ALA A C 1
ATOM 6151 O O . ALA A 1 790 ? 8.550 0.661 14.316 1.00 96.31 790 ALA A O 1
ATOM 6152 N N . LYS A 1 791 ? 9.326 2.005 15.922 1.00 94.88 791 LYS A N 1
ATOM 6153 C CA . LYS A 1 791 ? 10.392 2.656 15.131 1.00 94.88 791 LYS A CA 1
ATOM 6154 C C . LYS A 1 791 ? 11.693 1.845 15.083 1.00 94.88 791 LYS A C 1
ATOM 6156 O O . LYS A 1 791 ? 12.659 2.235 14.431 1.00 94.88 791 LYS A O 1
ATOM 6161 N N . ASN A 1 792 ? 11.745 0.729 15.808 1.00 94.06 792 ASN A N 1
ATOM 6162 C CA . ASN A 1 792 ? 12.941 -0.103 15.933 1.00 94.06 792 ASN A CA 1
ATOM 6163 C C . ASN A 1 792 ? 13.242 -0.943 14.684 1.00 94.06 792 ASN A C 1
ATOM 6165 O O . ASN A 1 792 ? 14.347 -1.473 14.570 1.00 94.06 792 ASN A O 1
ATOM 6169 N N . TRP A 1 793 ? 12.304 -1.051 13.743 1.00 91.75 793 TRP A N 1
ATOM 6170 C CA . TRP A 1 793 ? 12.550 -1.634 12.425 1.00 91.75 793 TRP A CA 1
ATOM 6171 C C . TRP A 1 793 ? 13.445 -0.692 11.615 1.00 91.75 793 TRP A C 1
ATOM 6173 O O . TRP A 1 793 ? 13.002 0.378 11.209 1.00 91.75 793 TRP A O 1
ATOM 6183 N N . ARG A 1 794 ? 14.715 -1.057 11.398 1.00 87.19 794 ARG A N 1
ATOM 6184 C CA . ARG A 1 794 ? 15.729 -0.187 10.753 1.00 87.19 794 ARG A CA 1
ATOM 6185 C C . ARG A 1 794 ? 15.806 -0.313 9.238 1.00 87.19 794 ARG A C 1
ATOM 6187 O O . ARG A 1 794 ? 16.579 0.391 8.597 1.00 87.19 794 ARG A O 1
ATOM 6194 N N . VAL A 1 795 ? 15.040 -1.235 8.676 1.00 84.00 795 VAL A N 1
ATOM 6195 C CA . VAL A 1 795 ? 14.908 -1.440 7.235 1.00 84.00 795 VAL A CA 1
ATOM 6196 C C . VAL A 1 795 ? 13.461 -1.139 6.883 1.00 84.00 795 VAL A C 1
ATOM 6198 O O . VAL A 1 795 ? 12.583 -1.755 7.475 1.00 84.00 795 VAL A O 1
ATOM 6201 N N . GLY A 1 796 ? 13.203 -0.220 5.951 1.00 83.44 796 GLY A N 1
ATOM 6202 C CA . GLY A 1 796 ? 11.839 0.212 5.616 1.00 83.44 796 GLY A CA 1
ATOM 6203 C C . GLY A 1 796 ? 11.179 1.050 6.715 1.00 83.44 796 GLY A C 1
ATOM 6204 O O . GLY A 1 796 ? 9.963 1.020 6.864 1.00 83.44 796 GLY A O 1
ATOM 6205 N N . THR A 1 797 ? 11.963 1.775 7.523 1.00 89.94 797 THR A N 1
ATOM 6206 C CA . THR A 1 797 ? 11.430 2.632 8.596 1.00 89.94 797 THR A CA 1
ATOM 6207 C C . THR A 1 797 ? 10.442 3.657 8.043 1.00 89.94 797 THR A C 1
ATOM 6209 O O . THR A 1 797 ? 9.411 3.887 8.671 1.00 89.94 797 THR A O 1
ATOM 6212 N N . GLU A 1 798 ? 10.732 4.221 6.866 1.00 91.75 798 GLU A N 1
ATOM 6213 C CA . GLU A 1 798 ? 9.868 5.156 6.141 1.00 91.75 798 GLU A CA 1
ATOM 6214 C C . GLU A 1 798 ? 8.493 4.583 5.766 1.00 91.75 798 GLU A C 1
ATOM 6216 O O . GLU A 1 798 ? 7.548 5.345 5.556 1.00 91.75 798 GLU A O 1
ATOM 6221 N N . ASP A 1 799 ? 8.362 3.258 5.696 1.00 92.75 799 ASP A N 1
ATOM 6222 C CA . ASP A 1 799 ? 7.098 2.605 5.367 1.00 92.75 799 ASP A CA 1
ATOM 6223 C C . ASP A 1 799 ? 6.219 2.333 6.598 1.00 92.75 799 ASP A C 1
ATOM 6225 O O . ASP A 1 799 ? 4.991 2.357 6.534 1.00 92.75 799 ASP A O 1
ATOM 6229 N N . THR A 1 800 ? 6.855 2.188 7.759 1.00 95.56 800 THR A N 1
ATOM 6230 C CA . THR A 1 800 ? 6.190 1.979 9.051 1.00 95.56 800 THR A CA 1
ATOM 6231 C C . THR A 1 800 ? 5.787 3.294 9.726 1.00 95.56 800 THR A C 1
ATOM 6233 O O . THR A 1 800 ? 6.161 4.385 9.294 1.00 95.56 800 THR A O 1
ATOM 6236 N N . TRP A 1 801 ? 5.128 3.225 10.888 1.00 97.56 801 TRP A N 1
ATOM 6237 C CA . TRP A 1 801 ? 4.909 4.405 11.741 1.00 97.56 801 TRP A CA 1
ATOM 6238 C C . TRP A 1 801 ? 6.206 5.064 12.239 1.00 97.56 801 TRP A C 1
ATOM 6240 O O . TRP A 1 801 ? 6.165 6.203 12.711 1.00 97.56 801 TRP A O 1
ATOM 6250 N N . GLY A 1 802 ? 7.358 4.394 12.110 1.00 95.00 802 GLY A N 1
ATOM 6251 C CA . GLY A 1 802 ? 8.675 5.006 12.289 1.00 95.00 802 GLY A CA 1
ATOM 6252 C C . GLY A 1 802 ? 8.928 6.187 11.341 1.00 95.00 802 GLY A C 1
ATOM 6253 O O . GLY A 1 802 ? 9.680 7.091 11.697 1.00 95.00 802 GLY A O 1
ATOM 6254 N N . GLY A 1 803 ? 8.255 6.228 10.186 1.00 94.88 803 GLY A N 1
ATOM 6255 C CA . GLY A 1 803 ? 8.254 7.351 9.248 1.00 94.88 803 GLY A CA 1
ATOM 6256 C C . GLY A 1 803 ? 7.306 8.500 9.615 1.00 94.88 803 GLY A C 1
ATOM 6257 O O . GLY A 1 803 ? 7.368 9.556 8.991 1.00 94.88 803 GLY A O 1
ATOM 6258 N N . PHE A 1 804 ? 6.442 8.321 10.623 1.00 97.12 804 PHE A N 1
ATOM 6259 C CA . PHE A 1 804 ? 5.321 9.217 10.953 1.00 97.12 804 PHE A CA 1
ATOM 6260 C C . PHE A 1 804 ? 5.279 9.549 12.454 1.00 97.12 804 PHE A C 1
ATOM 6262 O O . PHE A 1 804 ? 4.221 9.556 13.090 1.00 97.12 804 PHE A O 1
ATOM 6269 N N . LEU A 1 805 ? 6.448 9.814 13.047 1.00 95.38 805 LEU A N 1
ATOM 6270 C CA . LEU A 1 805 ? 6.610 9.953 14.501 1.00 95.38 805 LEU A CA 1
ATOM 6271 C C . LEU A 1 805 ? 5.738 11.056 15.124 1.00 95.38 805 LEU A C 1
ATOM 6273 O O . LEU A 1 805 ? 5.279 10.891 16.254 1.00 95.38 805 LEU A O 1
ATOM 6277 N N . GLY A 1 806 ? 5.472 12.149 14.398 1.00 95.25 806 GLY A N 1
ATOM 6278 C CA . GLY A 1 806 ? 4.609 13.237 14.871 1.00 95.25 806 GLY A CA 1
ATOM 6279 C C . GLY A 1 806 ? 3.154 12.797 15.072 1.00 95.25 806 GLY A C 1
ATOM 6280 O O . GLY A 1 806 ? 2.582 12.992 16.146 1.00 95.25 806 GLY A O 1
ATOM 6281 N N . GLU A 1 807 ? 2.556 12.145 14.071 1.00 97.19 807 GLU A N 1
ATOM 6282 C CA . GLU A 1 807 ? 1.197 11.600 14.182 1.00 97.19 807 GLU A CA 1
ATOM 6283 C C . GLU A 1 807 ? 1.138 10.422 15.167 1.00 97.19 807 GLU A C 1
ATOM 6285 O O . GLU A 1 807 ? 0.229 10.364 15.999 1.00 97.19 807 GLU A O 1
ATOM 6290 N N . ARG A 1 808 ? 2.161 9.553 15.162 1.00 97.25 808 ARG A N 1
ATOM 6291 C CA . ARG A 1 808 ? 2.327 8.462 16.137 1.00 97.25 808 ARG A CA 1
ATOM 6292 C C . ARG A 1 808 ? 2.275 8.979 17.573 1.00 97.25 808 ARG A C 1
ATOM 6294 O O . ARG A 1 808 ? 1.556 8.429 18.405 1.00 97.25 808 ARG A O 1
ATOM 6301 N N . ARG A 1 809 ? 3.004 10.063 17.861 1.00 95.88 809 ARG A N 1
ATOM 6302 C CA . ARG A 1 809 ? 3.052 10.666 19.196 1.00 95.88 809 ARG A CA 1
ATOM 6303 C C . ARG A 1 809 ? 1.673 11.129 19.660 1.00 95.88 809 ARG A C 1
ATOM 6305 O O . ARG A 1 809 ? 1.289 10.828 20.786 1.00 95.88 809 ARG A O 1
ATOM 6312 N N . ARG A 1 810 ? 0.905 11.785 18.784 1.00 97.00 810 ARG A N 1
ATOM 6313 C CA . ARG A 1 810 ? -0.464 12.243 19.090 1.00 97.00 810 ARG A CA 1
ATOM 6314 C C . ARG A 1 810 ? -1.392 11.086 19.459 1.00 97.00 810 ARG A C 1
ATOM 6316 O O . ARG A 1 810 ? -2.215 11.229 20.360 1.00 97.00 810 ARG A O 1
ATOM 6323 N N . ILE A 1 811 ? -1.259 9.952 18.772 1.00 98.31 811 ILE A N 1
ATOM 6324 C CA . ILE A 1 811 ? -2.032 8.740 19.066 1.00 98.31 811 ILE A CA 1
ATOM 6325 C C . ILE A 1 811 ? -1.622 8.168 20.427 1.00 98.31 811 ILE A C 1
ATOM 6327 O O . ILE A 1 811 ? -2.492 7.881 21.246 1.00 98.31 811 ILE A O 1
ATOM 6331 N N . PHE A 1 812 ? -0.321 8.052 20.706 1.00 97.81 812 PHE A N 1
ATOM 6332 C CA . PHE A 1 812 ? 0.164 7.539 21.992 1.00 97.81 812 PHE A CA 1
ATOM 6333 C C . PHE A 1 812 ? -0.253 8.423 23.171 1.00 97.81 812 PHE A C 1
ATOM 6335 O O . PHE A 1 812 ? -0.746 7.898 24.166 1.00 97.81 812 PHE A O 1
ATOM 6342 N N . ASP A 1 813 ? -0.167 9.749 23.038 1.00 96.69 813 ASP A N 1
ATOM 6343 C CA . ASP A 1 813 ? -0.627 10.687 24.070 1.00 96.69 813 ASP A CA 1
ATOM 6344 C C . ASP A 1 813 ? -2.124 10.510 24.382 1.00 96.69 813 ASP A C 1
ATOM 6346 O O . ASP A 1 813 ? -2.527 10.535 25.549 1.00 96.69 813 ASP A O 1
ATOM 6350 N N . ALA A 1 814 ? -2.951 10.269 23.358 1.00 97.31 814 ALA A N 1
ATOM 6351 C CA . ALA A 1 814 ? -4.368 9.971 23.542 1.00 97.31 814 ALA A CA 1
ATOM 6352 C C . ALA A 1 814 ? -4.596 8.611 24.220 1.00 97.31 814 ALA A C 1
ATOM 6354 O O . ALA A 1 814 ? -5.453 8.504 25.097 1.00 97.31 814 ALA A O 1
ATOM 6355 N N . ILE A 1 815 ? -3.825 7.583 23.849 1.00 96.81 815 ILE A N 1
ATOM 6356 C CA . ILE A 1 815 ? -3.930 6.246 24.442 1.00 96.81 815 ILE A CA 1
ATOM 6357 C C . ILE A 1 815 ? -3.530 6.271 25.917 1.00 96.81 815 ILE A C 1
ATOM 6359 O O . ILE A 1 815 ? -4.324 5.846 26.753 1.00 96.81 815 ILE A O 1
ATOM 6363 N N . TRP A 1 816 ? -2.354 6.806 26.260 1.00 93.38 816 TRP A N 1
ATOM 6364 C CA . TRP A 1 816 ? -1.905 6.881 27.655 1.00 93.38 816 TRP A CA 1
ATOM 6365 C C . TRP A 1 816 ? -2.914 7.636 28.524 1.00 93.38 816 TRP A C 1
ATOM 6367 O O . TRP A 1 816 ? -3.205 7.235 29.649 1.00 93.38 816 TRP A O 1
ATOM 6377 N N . ARG A 1 817 ? -3.516 8.706 27.989 1.00 91.88 817 ARG A N 1
ATOM 6378 C CA . ARG A 1 817 ? -4.602 9.416 28.668 1.00 91.88 817 ARG A CA 1
ATOM 6379 C C . ARG A 1 817 ? -5.830 8.534 28.888 1.00 91.88 817 ARG A C 1
ATOM 6381 O O . ARG A 1 817 ? -6.337 8.484 30.006 1.00 91.88 817 ARG A O 1
ATOM 6388 N N . ALA A 1 818 ? -6.286 7.834 27.853 1.00 92.31 818 ALA A N 1
ATOM 6389 C CA . ALA A 1 818 ? -7.450 6.958 27.930 1.00 92.31 818 ALA A CA 1
ATOM 6390 C C . ALA A 1 818 ? -7.254 5.802 28.925 1.00 92.31 818 ALA A C 1
ATOM 6392 O O . ALA A 1 818 ? -8.175 5.499 29.682 1.00 92.31 818 ALA A O 1
ATOM 6393 N N . GLU A 1 819 ? -6.068 5.189 28.983 1.00 90.50 819 GLU A N 1
ATOM 6394 C CA . GLU A 1 819 ? -5.781 4.116 29.948 1.00 90.50 819 GLU A CA 1
ATOM 6395 C C . GLU A 1 819 ? -5.849 4.611 31.403 1.00 90.50 819 GLU A C 1
ATOM 6397 O O . GLU A 1 819 ? -6.379 3.913 32.271 1.00 90.50 819 GLU A O 1
ATOM 6402 N N . ARG A 1 820 ? -5.389 5.842 31.674 1.00 85.69 820 ARG A N 1
ATOM 6403 C CA . ARG A 1 820 ? -5.472 6.462 33.009 1.00 85.69 820 ARG A CA 1
ATOM 6404 C C . ARG A 1 820 ? -6.898 6.856 33.391 1.00 85.69 820 ARG A C 1
ATOM 6406 O O . ARG A 1 820 ? -7.318 6.623 34.521 1.00 85.69 820 ARG A O 1
ATOM 6413 N N . GLU A 1 821 ? -7.630 7.477 32.469 1.00 87.94 821 GLU A N 1
ATOM 6414 C CA . GLU A 1 821 ? -8.919 8.113 32.770 1.00 87.94 821 GLU A CA 1
ATOM 6415 C C . GLU A 1 821 ? -10.108 7.141 32.659 1.00 87.94 821 GLU A C 1
ATOM 6417 O O . GLU A 1 821 ? -11.041 7.214 33.458 1.00 87.94 821 GLU A O 1
ATOM 6422 N N . LEU A 1 822 ? -10.088 6.200 31.708 1.00 89.19 822 LEU A N 1
ATOM 6423 C CA . LEU A 1 822 ? -11.263 5.379 31.377 1.00 89.19 822 LEU A CA 1
ATOM 6424 C C . LEU A 1 822 ? -11.265 4.002 32.058 1.00 89.19 822 LEU A C 1
ATOM 6426 O O . LEU A 1 822 ? -12.306 3.347 32.101 1.00 89.19 822 LEU A O 1
ATOM 6430 N N . GLY A 1 823 ? -10.137 3.567 32.636 1.00 82.19 823 GLY A N 1
ATOM 6431 C CA . GLY A 1 823 ? -10.006 2.234 33.243 1.00 82.19 823 GLY A CA 1
ATOM 6432 C C . GLY A 1 823 ? -10.038 1.088 32.232 1.00 82.19 823 GLY A C 1
ATOM 6433 O O . GLY A 1 823 ? -10.454 -0.013 32.572 1.00 82.19 823 GLY A O 1
ATOM 6434 N N . ILE A 1 824 ? -9.618 1.361 30.998 1.00 90.69 824 ILE A N 1
ATOM 6435 C CA . ILE A 1 824 ? -9.470 0.383 29.916 1.00 90.69 824 ILE A CA 1
ATOM 6436 C C . ILE A 1 824 ? -7.986 0.125 29.650 1.00 90.69 824 ILE A C 1
ATOM 6438 O O . ILE A 1 824 ? -7.133 0.897 30.090 1.00 90.69 824 ILE A O 1
ATOM 6442 N N . ARG A 1 825 ? -7.672 -0.937 28.905 1.00 93.81 825 ARG A N 1
ATOM 6443 C CA . ARG A 1 825 ? -6.316 -1.184 28.393 1.00 93.81 825 ARG A CA 1
ATOM 6444 C C . ARG A 1 825 ? -6.308 -1.238 26.869 1.00 93.81 825 ARG A C 1
ATOM 6446 O O . ARG A 1 825 ? -7.222 -1.805 26.265 1.00 93.81 825 ARG A O 1
ATOM 6453 N N . VAL A 1 826 ? -5.291 -0.641 26.248 1.00 96.62 826 VAL A N 1
ATOM 6454 C CA . VAL A 1 826 ? -5.159 -0.574 24.788 1.00 96.62 826 VAL A CA 1
ATOM 6455 C C . VAL A 1 826 ? -4.053 -1.507 24.301 1.00 96.62 826 VAL A C 1
ATOM 6457 O O . VAL A 1 826 ? -2.941 -1.507 24.826 1.00 96.62 826 VAL A O 1
ATOM 6460 N N . VAL A 1 827 ? -4.351 -2.300 23.271 1.00 98.25 827 VAL A N 1
ATOM 6461 C CA . VAL A 1 827 ? -3.378 -3.178 22.602 1.00 98.25 827 VAL A CA 1
ATOM 6462 C C . VAL A 1 827 ? -3.346 -2.872 21.111 1.00 98.25 827 VAL A C 1
ATOM 6464 O O . VAL A 1 827 ? -4.388 -2.702 20.475 1.00 98.25 827 VAL A O 1
ATOM 6467 N N . LEU A 1 828 ? -2.138 -2.815 20.558 1.00 98.81 828 LEU A N 1
ATOM 6468 C CA . LEU A 1 828 ? -1.883 -2.592 19.141 1.00 98.81 828 LEU A CA 1
ATOM 6469 C C . LEU A 1 828 ? -1.529 -3.921 18.462 1.00 98.81 828 LEU A C 1
ATOM 6471 O O . LEU A 1 828 ? -0.751 -4.713 18.998 1.00 98.81 828 LEU A O 1
ATOM 6475 N N . LEU A 1 829 ? -2.084 -4.170 17.279 1.00 98.81 829 LEU A N 1
ATOM 6476 C CA . LEU A 1 829 ? -1.761 -5.339 16.452 1.00 98.81 829 LEU A CA 1
ATOM 6477 C C . LEU A 1 829 ? -1.327 -4.881 15.058 1.00 98.81 829 LEU A C 1
ATOM 6479 O O . LEU A 1 829 ? -1.976 -4.008 14.480 1.00 98.81 829 LEU A O 1
ATOM 6483 N N . SER A 1 830 ? -0.263 -5.475 14.517 1.00 98.56 830 SER A N 1
ATOM 6484 C CA . SER A 1 830 ? 0.292 -5.085 13.211 1.00 98.56 830 SER A CA 1
ATOM 6485 C C . SER A 1 830 ? 0.897 -6.239 12.402 1.00 98.56 830 SER A C 1
ATOM 6487 O O . SER A 1 830 ? 1.075 -7.347 12.920 1.00 98.56 830 SER A O 1
ATOM 6489 N N . GLY A 1 831 ? 1.176 -5.989 11.118 1.00 96.25 831 GLY A N 1
ATOM 6490 C CA . GLY A 1 831 ? 1.690 -6.943 10.130 1.00 96.25 831 GLY A CA 1
ATOM 6491 C C . GLY A 1 831 ? 2.930 -6.446 9.368 1.00 96.25 831 GLY A C 1
ATOM 6492 O O . GLY A 1 831 ? 3.864 -5.946 9.997 1.00 96.25 831 GLY A O 1
ATOM 6493 N N . ASP A 1 832 ? 2.941 -6.633 8.040 1.00 94.88 832 ASP A N 1
ATOM 6494 C CA . ASP A 1 832 ? 3.932 -6.163 7.044 1.00 94.88 832 ASP A CA 1
ATOM 6495 C C . ASP A 1 832 ? 5.335 -6.811 7.114 1.00 94.88 832 ASP A C 1
ATOM 6497 O O . ASP A 1 832 ? 5.828 -7.408 6.160 1.00 94.88 832 ASP A O 1
ATOM 6501 N N . ARG A 1 833 ? 5.988 -6.813 8.279 1.00 93.19 833 ARG A N 1
ATOM 6502 C CA . ARG A 1 833 ? 7.450 -7.025 8.387 1.00 93.19 833 ARG A CA 1
ATOM 6503 C C . ARG A 1 833 ? 7.990 -8.418 8.076 1.00 93.19 833 ARG A C 1
ATOM 6505 O O . ARG A 1 833 ? 9.203 -8.612 8.093 1.00 93.19 833 ARG A O 1
ATOM 6512 N N . HIS A 1 834 ? 7.125 -9.409 7.869 1.00 94.44 834 HIS A N 1
ATOM 6513 C CA . HIS A 1 834 ? 7.492 -10.832 7.709 1.00 94.44 834 HIS A CA 1
ATOM 6514 C C . HIS A 1 834 ? 8.268 -11.415 8.911 1.00 94.44 834 HIS A C 1
ATOM 6516 O O . HIS A 1 834 ? 8.907 -12.473 8.853 1.00 94.44 834 HIS A O 1
ATOM 6522 N N . GLU A 1 835 ? 8.176 -10.742 10.050 1.00 93.12 835 GLU A N 1
ATOM 6523 C CA . GLU A 1 835 ? 8.882 -11.030 11.290 1.00 93.12 835 GLU A CA 1
ATOM 6524 C C . GLU A 1 835 ? 7.893 -10.957 12.462 1.00 93.12 835 GLU A C 1
ATOM 6526 O O . GLU A 1 835 ? 6.769 -10.476 12.318 1.00 93.12 835 GLU A O 1
ATOM 6531 N N . PHE A 1 836 ? 8.288 -11.472 13.628 1.00 96.62 836 PHE A N 1
ATOM 6532 C CA . PHE A 1 836 ? 7.535 -11.249 14.861 1.00 96.62 836 PHE A CA 1
ATOM 6533 C C . PHE A 1 836 ? 8.281 -10.286 15.777 1.00 96.62 836 PHE A C 1
ATOM 6535 O O . PHE A 1 836 ? 9.439 -10.548 16.114 1.00 96.62 836 PHE A O 1
ATOM 6542 N N . GLY A 1 837 ? 7.594 -9.243 16.239 1.00 96.06 837 GLY A N 1
ATOM 6543 C CA . GLY A 1 837 ? 8.089 -8.311 17.249 1.00 96.06 837 GLY A CA 1
ATOM 6544 C C . GLY A 1 837 ? 7.001 -7.952 18.259 1.00 96.06 837 GLY A C 1
ATOM 6545 O O . GLY A 1 837 ? 5.915 -7.526 17.878 1.00 96.06 837 GLY A O 1
ATOM 6546 N N . ALA A 1 838 ? 7.304 -8.104 19.545 1.00 97.56 838 ALA A N 1
ATOM 6547 C CA . ALA A 1 838 ? 6.512 -7.585 20.651 1.00 97.56 838 ALA A CA 1
ATOM 6548 C C . ALA A 1 838 ? 7.232 -6.373 21.251 1.00 97.56 838 ALA A C 1
ATOM 6550 O O . ALA A 1 838 ? 8.375 -6.500 21.704 1.00 97.56 838 ALA A O 1
ATOM 6551 N N . THR A 1 839 ? 6.567 -5.219 21.255 1.00 96.62 839 THR A N 1
ATOM 6552 C CA . THR A 1 839 ? 7.141 -3.931 21.674 1.00 96.62 839 THR A CA 1
ATOM 6553 C C . THR A 1 839 ? 6.254 -3.280 22.728 1.00 96.62 839 THR A C 1
ATOM 6555 O O . THR A 1 839 ? 5.029 -3.346 22.644 1.00 96.62 839 THR A O 1
ATOM 6558 N N . ARG A 1 840 ? 6.875 -2.634 23.712 1.00 94.62 840 ARG A N 1
ATOM 6559 C CA . ARG A 1 840 ? 6.222 -1.806 24.724 1.00 94.62 840 ARG A CA 1
ATOM 6560 C C . ARG A 1 840 ? 6.561 -0.336 24.489 1.00 94.62 840 ARG A C 1
ATOM 6562 O O . ARG A 1 840 ? 7.723 -0.023 24.260 1.00 94.62 840 ARG A O 1
ATOM 6569 N N . PHE A 1 841 ? 5.581 0.550 24.630 1.00 95.00 841 PHE A N 1
ATOM 6570 C CA . PHE A 1 841 ? 5.758 2.005 24.572 1.00 95.00 841 PHE A CA 1
ATOM 6571 C C . PHE A 1 841 ? 5.455 2.610 25.954 1.00 95.00 841 PHE A C 1
ATOM 6573 O O . PHE A 1 841 ? 4.274 2.745 26.317 1.00 95.00 841 PHE A O 1
ATOM 6580 N N . PRO A 1 842 ? 6.490 2.903 26.766 1.00 90.88 842 PRO A N 1
ATOM 6581 C CA . PRO A 1 842 ? 6.322 3.438 28.115 1.00 90.88 842 PRO A CA 1
ATOM 6582 C C . PRO A 1 842 ? 5.656 4.817 28.107 1.00 90.88 842 PRO A C 1
ATOM 6584 O O . PRO A 1 842 ? 5.899 5.618 27.210 1.00 90.88 842 PRO A O 1
ATOM 6587 N N . ASP A 1 843 ? 4.848 5.108 29.129 1.00 87.38 843 ASP A N 1
ATOM 6588 C CA . ASP A 1 843 ? 4.263 6.437 29.337 1.00 87.38 843 ASP A CA 1
ATOM 6589 C C . ASP A 1 843 ? 5.314 7.387 29.947 1.00 87.38 843 ASP A C 1
ATOM 6591 O O . ASP A 1 843 ? 5.726 7.182 31.096 1.00 87.38 843 ASP A O 1
ATOM 6595 N N . PRO A 1 844 ? 5.735 8.453 29.240 1.00 84.12 844 PRO A N 1
ATOM 6596 C CA . PRO A 1 844 ? 6.764 9.364 29.739 1.00 84.12 844 PRO A CA 1
ATOM 6597 C C . PRO A 1 844 ? 6.365 10.101 31.024 1.00 84.12 844 PRO A C 1
ATOM 6599 O O . PRO A 1 844 ? 7.232 10.532 31.781 1.00 84.12 844 PRO A O 1
ATOM 6602 N N . SER A 1 845 ? 5.063 10.258 31.289 1.00 74.75 845 SER A N 1
ATOM 6603 C CA . SER A 1 845 ? 4.577 10.934 32.498 1.00 74.75 845 SER A CA 1
ATOM 6604 C C . SER A 1 845 ? 4.769 10.096 33.767 1.00 74.75 845 SER A C 1
ATOM 6606 O O . SER A 1 845 ? 4.945 10.655 34.851 1.00 74.75 845 SER A O 1
ATOM 6608 N N . LEU A 1 846 ? 4.820 8.765 33.639 1.00 69.25 846 LEU A N 1
ATOM 6609 C CA . LEU A 1 846 ? 5.093 7.861 34.759 1.00 69.25 846 LEU A CA 1
ATOM 6610 C C . LEU A 1 846 ? 6.576 7.890 35.155 1.00 69.25 846 LEU A C 1
ATOM 6612 O O . LEU A 1 846 ? 6.888 7.876 36.341 1.00 69.25 846 LEU A O 1
ATOM 6616 N N . ALA A 1 847 ? 7.488 8.063 34.194 1.00 60.00 847 ALA A N 1
ATOM 6617 C CA . ALA A 1 847 ? 8.924 8.181 34.467 1.00 60.00 847 ALA A CA 1
ATOM 6618 C C . ALA A 1 847 ? 9.292 9.429 35.303 1.00 60.00 847 ALA A C 1
ATOM 6620 O O . ALA A 1 847 ? 10.292 9.426 36.016 1.00 60.00 847 ALA A O 1
ATOM 6621 N N . ALA A 1 848 ? 8.479 10.492 35.249 1.00 50.47 848 ALA A N 1
ATOM 6622 C CA . ALA A 1 848 ? 8.709 11.732 35.995 1.00 50.47 848 ALA A CA 1
ATOM 6623 C C . ALA A 1 848 ? 8.229 11.688 37.462 1.00 50.47 848 ALA A C 1
ATOM 6625 O O . ALA A 1 848 ? 8.610 12.552 38.252 1.00 50.47 848 ALA A O 1
ATOM 6626 N N . THR A 1 849 ? 7.388 10.716 37.837 1.00 45.59 849 THR A N 1
ATOM 6627 C CA . THR A 1 849 ? 6.788 10.621 39.187 1.00 45.59 849 THR A CA 1
ATOM 6628 C C . THR A 1 849 ? 7.546 9.679 40.125 1.00 45.59 849 THR A C 1
ATOM 6630 O O . THR A 1 849 ? 7.488 9.846 41.344 1.00 45.59 849 THR A O 1
ATOM 6633 N N . THR A 1 850 ? 8.337 8.753 39.584 1.00 43.34 850 THR A N 1
ATOM 6634 C CA . THR A 1 850 ? 9.245 7.886 40.342 1.00 43.34 850 THR A CA 1
ATOM 6635 C C . THR A 1 850 ? 10.593 8.581 40.536 1.00 43.34 850 THR A C 1
ATOM 6637 O O . THR A 1 850 ? 11.538 8.380 39.775 1.00 43.34 850 THR A O 1
ATOM 6640 N N . GLY A 1 851 ? 10.715 9.436 41.550 1.00 47.88 851 GLY A N 1
ATOM 6641 C CA . GLY A 1 851 ? 12.034 9.907 41.969 1.00 47.88 851 GLY A CA 1
ATOM 6642 C C . GLY A 1 851 ? 12.845 8.737 42.529 1.00 47.88 851 GLY A C 1
ATOM 6643 O O . GLY A 1 851 ? 12.627 8.369 43.678 1.00 47.88 851 GLY A O 1
ATOM 6644 N N . SER A 1 852 ? 13.747 8.111 41.762 1.00 36.62 852 SER A N 1
ATOM 6645 C CA . SER A 1 852 ? 14.645 7.064 42.286 1.00 36.62 852 SER A CA 1
ATOM 6646 C C . SER A 1 852 ? 15.913 6.868 41.444 1.00 36.62 852 SER A C 1
ATOM 6648 O O . SER A 1 852 ? 15.866 6.414 40.308 1.00 36.62 852 SER A O 1
ATOM 6650 N N . SER A 1 853 ? 17.037 7.241 42.064 1.00 35.53 853 SER A N 1
ATOM 6651 C CA . SER A 1 853 ? 18.361 6.594 42.045 1.00 35.53 853 SER A CA 1
ATOM 6652 C C . SER A 1 853 ? 18.710 5.660 40.880 1.00 35.53 853 SER A C 1
ATOM 6654 O O . SER A 1 853 ? 18.256 4.521 40.814 1.00 35.53 853 SER A O 1
ATOM 6656 N N . ALA A 1 854 ? 19.656 6.109 40.053 1.00 34.12 854 ALA A N 1
ATOM 6657 C CA . ALA A 1 854 ? 20.451 5.238 39.201 1.00 34.12 854 ALA A CA 1
ATOM 6658 C C . ALA A 1 854 ? 21.272 4.264 40.065 1.00 34.12 854 ALA A C 1
ATOM 6660 O O . ALA A 1 854 ? 22.130 4.698 40.834 1.00 34.12 854 ALA A O 1
ATOM 6661 N N . ASP A 1 855 ? 21.043 2.960 39.918 1.00 36.78 855 ASP A N 1
ATOM 6662 C CA . ASP A 1 855 ? 21.990 1.956 40.401 1.00 36.78 855 ASP A CA 1
ATOM 6663 C C . ASP A 1 855 ? 23.318 2.080 39.630 1.00 36.78 855 ASP A C 1
ATOM 6665 O O . ASP A 1 855 ? 23.334 2.372 38.428 1.00 36.78 855 ASP A O 1
ATOM 6669 N N . GLU A 1 856 ? 24.442 1.807 40.310 1.00 35.19 856 GLU A N 1
ATOM 6670 C CA . GLU A 1 856 ? 25.846 1.934 39.847 1.00 35.19 856 GLU A CA 1
ATOM 6671 C C . GLU A 1 856 ? 26.214 1.108 38.589 1.00 35.19 856 GLU A C 1
ATOM 6673 O O . GLU A 1 856 ? 27.383 0.982 38.221 1.00 35.19 856 GLU A O 1
ATOM 6678 N N . ARG A 1 857 ? 25.230 0.534 37.894 1.00 37.41 857 ARG A N 1
ATOM 6679 C CA . ARG A 1 857 ? 25.398 -0.264 36.678 1.00 37.41 857 ARG A CA 1
ATOM 6680 C C . ARG A 1 857 ? 24.748 0.340 35.426 1.00 37.41 857 ARG A C 1
ATOM 6682 O O . ARG A 1 857 ? 24.824 -0.275 34.367 1.00 37.41 857 ARG A O 1
ATOM 6689 N N . GLY A 1 858 ? 24.169 1.540 35.516 1.00 32.12 858 GLY A N 1
ATOM 6690 C CA . GLY A 1 858 ? 23.740 2.319 34.347 1.00 32.12 858 GLY A CA 1
ATOM 6691 C C . GLY A 1 858 ? 22.512 1.784 33.599 1.00 32.12 858 GLY A C 1
ATOM 6692 O O . GLY A 1 858 ? 22.286 2.186 32.462 1.00 32.12 858 GLY A O 1
ATOM 6693 N N . SER A 1 859 ? 21.710 0.904 34.206 1.00 32.69 859 SER A N 1
ATOM 6694 C CA . SER A 1 859 ? 20.388 0.539 33.686 1.00 32.69 859 SER A CA 1
ATOM 6695 C C . SER A 1 859 ? 19.319 1.381 34.379 1.00 32.69 859 SER A C 1
ATOM 6697 O O . SER A 1 859 ? 19.089 1.217 35.576 1.00 32.69 859 SER A O 1
ATOM 6699 N N . VAL A 1 860 ? 18.672 2.281 33.639 1.00 34.25 860 VAL A N 1
ATOM 6700 C CA . VAL A 1 860 ? 17.484 3.007 34.108 1.00 34.25 860 VAL A CA 1
ATOM 6701 C C . VAL A 1 860 ? 16.348 1.989 34.245 1.00 34.25 860 VAL A C 1
ATOM 6703 O O . VAL A 1 860 ? 15.850 1.475 33.246 1.00 34.25 860 VAL A O 1
ATOM 6706 N N . SER A 1 861 ? 15.960 1.649 35.473 1.00 38.53 861 SER A N 1
ATOM 6707 C CA . SER A 1 861 ? 14.801 0.796 35.745 1.00 38.53 861 SER A CA 1
ATOM 6708 C C . SER A 1 861 ? 13.517 1.625 35.627 1.00 38.53 861 SER A C 1
ATOM 6710 O O . SER A 1 861 ? 12.960 2.074 36.627 1.00 38.53 861 SER A O 1
ATOM 6712 N N . ILE A 1 862 ? 13.071 1.875 34.393 1.00 43.69 862 ILE A N 1
ATOM 6713 C CA . ILE A 1 862 ? 11.706 2.346 34.120 1.00 43.69 862 ILE A CA 1
ATOM 6714 C C . ILE A 1 862 ? 10.782 1.187 34.493 1.00 43.69 862 ILE A C 1
ATOM 6716 O O . ILE A 1 862 ? 10.812 0.177 33.794 1.00 43.69 862 ILE A O 1
ATOM 6720 N N . GLU A 1 863 ? 10.031 1.325 35.592 1.00 48.84 863 GLU A N 1
ATOM 6721 C CA . GLU A 1 863 ? 9.178 0.295 36.207 1.00 48.84 863 GLU A CA 1
ATOM 6722 C C . GLU A 1 863 ? 8.710 -0.797 35.224 1.00 48.84 863 GLU A C 1
ATOM 6724 O O . GLU A 1 863 ? 7.988 -0.536 34.254 1.00 48.84 863 GLU A O 1
ATOM 6729 N N . ASP A 1 864 ? 9.177 -2.024 35.470 1.00 54.28 864 ASP A N 1
ATOM 6730 C CA . ASP A 1 864 ? 9.053 -3.179 34.583 1.00 54.28 864 ASP A CA 1
ATOM 6731 C C . ASP A 1 864 ? 7.595 -3.434 34.167 1.00 54.28 864 ASP A C 1
ATOM 6733 O O . ASP A 1 864 ? 6.819 -3.980 34.941 1.00 54.28 864 ASP A O 1
ATOM 6737 N N . GLY A 1 865 ? 7.226 -3.078 32.926 1.00 57.47 865 GLY A N 1
ATOM 6738 C CA . GLY A 1 865 ? 6.060 -3.623 32.211 1.00 57.47 865 GLY A CA 1
ATOM 6739 C C . GLY A 1 865 ? 4.820 -2.730 32.034 1.00 57.47 865 GLY A C 1
ATOM 6740 O O . GLY A 1 865 ? 3.818 -3.217 31.504 1.00 57.47 865 GLY A O 1
ATOM 6741 N N . THR A 1 866 ? 4.851 -1.446 32.407 1.00 70.94 866 THR A N 1
ATOM 6742 C CA . THR A 1 866 ? 3.736 -0.495 32.172 1.00 70.94 866 THR A CA 1
ATOM 6743 C C . THR A 1 866 ? 3.844 0.222 30.812 1.00 70.94 866 THR A C 1
ATOM 6745 O O . THR A 1 866 ? 4.946 0.459 30.311 1.00 70.94 866 THR A O 1
ATOM 6748 N N . GLY A 1 867 ? 2.707 0.539 30.177 1.00 85.00 867 GLY A N 1
ATOM 6749 C CA . GLY A 1 867 ? 2.635 1.221 28.872 1.00 85.00 867 GLY A CA 1
ATOM 6750 C C . GLY A 1 867 ? 1.847 0.462 27.796 1.00 85.00 867 GLY A C 1
ATOM 6751 O O . GLY A 1 867 ? 1.283 -0.609 28.047 1.00 85.00 867 GLY A O 1
ATOM 6752 N N . ILE A 1 868 ? 1.839 1.014 26.581 1.00 94.62 868 ILE A N 1
ATOM 6753 C CA . ILE A 1 868 ? 1.115 0.469 25.421 1.00 94.62 868 ILE A CA 1
ATOM 6754 C C . ILE A 1 868 ? 1.870 -0.751 24.896 1.00 94.62 868 ILE A C 1
ATOM 6756 O O . ILE A 1 868 ? 3.098 -0.745 24.868 1.00 94.62 868 ILE A O 1
ATOM 6760 N N . HIS A 1 869 ? 1.155 -1.791 24.471 1.00 96.75 869 HIS A N 1
ATOM 6761 C CA . HIS A 1 869 ? 1.760 -3.016 23.945 1.00 96.75 869 HIS A CA 1
ATOM 6762 C C . HIS A 1 869 ? 1.372 -3.233 22.483 1.00 96.75 869 HIS A C 1
ATOM 6764 O O . HIS A 1 869 ? 0.188 -3.210 22.149 1.00 96.75 869 HIS A O 1
ATOM 6770 N N . GLU A 1 870 ? 2.368 -3.475 21.631 1.00 98.31 870 GLU A N 1
ATOM 6771 C CA . GLU A 1 870 ? 2.196 -3.892 20.241 1.00 98.31 870 GLU A CA 1
ATOM 6772 C C . GLU A 1 870 ? 2.671 -5.328 20.023 1.00 98.31 870 GLU A C 1
ATOM 6774 O O . GLU A 1 870 ? 3.761 -5.703 20.462 1.00 98.31 870 GLU A O 1
ATOM 6779 N N . PHE A 1 871 ? 1.891 -6.087 19.248 1.00 98.56 871 PHE A N 1
ATOM 6780 C CA . PHE A 1 871 ? 2.302 -7.363 18.669 1.00 98.56 871 PHE A CA 1
ATOM 6781 C C . PHE A 1 871 ? 2.257 -7.292 17.134 1.00 98.56 871 PHE A C 1
ATOM 6783 O O . PHE A 1 871 ? 1.186 -7.352 16.529 1.00 98.56 871 PHE A O 1
ATOM 6790 N N . CYS A 1 872 ? 3.433 -7.205 16.510 1.00 97.94 872 CYS A N 1
ATOM 6791 C CA . CYS A 1 872 ? 3.618 -7.292 15.062 1.00 97.94 872 CYS A CA 1
ATOM 6792 C C . CYS A 1 872 ? 3.823 -8.760 14.668 1.00 97.94 872 CYS A C 1
ATOM 6794 O O . CYS A 1 872 ? 4.730 -9.414 15.191 1.00 97.94 872 CYS A O 1
ATOM 6796 N N . THR A 1 873 ? 2.963 -9.307 13.803 1.00 97.38 873 THR A N 1
ATOM 6797 C CA . THR A 1 873 ? 3.002 -10.726 13.413 1.00 97.38 873 THR A CA 1
ATOM 6798 C C . THR A 1 873 ? 2.798 -10.942 11.924 1.00 97.38 873 THR A C 1
ATOM 6800 O O . THR A 1 873 ? 1.723 -10.710 11.371 1.00 97.38 873 THR A O 1
ATOM 6803 N N . GLY A 1 874 ? 3.822 -11.526 11.307 1.00 93.38 874 GLY A N 1
ATOM 6804 C CA . GLY A 1 874 ? 3.767 -12.083 9.966 1.00 93.38 874 GLY A CA 1
ATOM 6805 C C . GLY A 1 874 ? 5.002 -12.938 9.647 1.00 93.38 874 GLY A C 1
ATOM 6806 O O . GLY A 1 874 ? 5.948 -13.031 10.439 1.00 93.38 874 GLY A O 1
ATOM 6807 N N . PRO A 1 875 ? 5.020 -13.608 8.492 1.00 96.94 875 PRO A N 1
ATOM 6808 C CA . PRO A 1 875 ? 3.895 -13.756 7.573 1.00 96.94 875 PRO A CA 1
ATOM 6809 C C . PRO A 1 875 ? 3.010 -14.956 7.942 1.00 96.94 875 PRO A C 1
ATOM 6811 O O . PRO A 1 875 ? 3.481 -15.910 8.566 1.00 96.94 875 PRO A O 1
ATOM 6814 N N . LEU A 1 876 ? 1.767 -14.991 7.469 1.00 97.88 876 LEU A N 1
ATOM 6815 C CA . LEU A 1 876 ? 0.924 -16.183 7.514 1.00 97.88 876 LEU A CA 1
ATOM 6816 C C . LEU A 1 876 ? 1.501 -17.272 6.605 1.00 97.88 876 LEU A C 1
ATOM 6818 O O . LEU A 1 876 ? 1.557 -18.437 7.000 1.00 97.88 876 LEU A O 1
ATOM 6822 N N . ASN A 1 877 ? 1.916 -16.897 5.392 1.00 97.00 877 ASN A N 1
ATOM 6823 C CA . ASN A 1 877 ? 2.563 -17.798 4.442 1.00 97.00 877 ASN A CA 1
ATOM 6824 C C . ASN A 1 877 ? 3.447 -17.014 3.463 1.00 97.00 877 ASN A C 1
ATOM 6826 O O . ASN A 1 877 ? 3.013 -16.683 2.358 1.00 97.00 877 ASN A O 1
ATOM 6830 N N . MET A 1 878 ? 4.689 -16.740 3.846 1.00 93.12 878 MET A N 1
ATOM 6831 C CA . MET A 1 878 ? 5.659 -16.055 2.987 1.00 93.12 878 MET A CA 1
ATOM 6832 C C . MET A 1 878 ? 7.080 -16.368 3.466 1.00 93.12 878 MET A C 1
ATOM 6834 O O . MET A 1 878 ? 7.306 -17.383 4.126 1.00 93.12 878 MET A O 1
ATOM 6838 N N . PHE A 1 879 ? 8.053 -15.543 3.107 1.00 89.62 879 PHE A N 1
ATOM 6839 C CA . PHE A 1 879 ? 9.395 -15.626 3.658 1.00 89.62 879 PHE A CA 1
ATOM 6840 C C . PHE A 1 879 ? 9.509 -14.915 4.992 1.00 89.62 879 PHE A C 1
ATOM 6842 O O . PHE A 1 879 ? 8.634 -14.152 5.358 1.00 89.62 879 PHE A O 1
ATOM 6849 N N . TYR A 1 880 ? 10.598 -15.156 5.709 1.00 85.38 880 TYR A N 1
ATOM 6850 C CA . TYR A 1 880 ? 11.021 -14.278 6.791 1.00 85.38 880 TYR A CA 1
ATOM 6851 C C . TYR A 1 880 ? 12.360 -13.633 6.447 1.00 85.38 880 TYR A C 1
ATOM 6853 O O . TYR A 1 880 ? 13.162 -14.196 5.685 1.00 85.38 880 TYR A O 1
ATOM 6861 N N . VAL A 1 881 ? 12.621 -12.469 7.032 1.00 77.19 881 VAL A N 1
ATOM 6862 C CA . VAL A 1 881 ? 13.862 -11.732 6.804 1.00 77.19 881 VAL A CA 1
ATOM 6863 C C . VAL A 1 881 ? 15.033 -12.452 7.512 1.00 77.19 881 VAL A C 1
ATOM 6865 O O . VAL A 1 881 ? 14.947 -12.726 8.708 1.00 77.19 881 VAL A O 1
ATOM 6868 N N . PRO A 1 882 ? 16.142 -12.792 6.815 1.00 65.38 882 PRO A N 1
ATOM 6869 C CA . PRO A 1 882 ? 17.305 -13.517 7.372 1.00 65.38 882 PRO A CA 1
ATOM 6870 C C . PRO A 1 882 ? 17.954 -12.923 8.615 1.00 65.38 882 PRO A C 1
ATOM 6872 O O . PRO A 1 882 ? 18.801 -13.541 9.260 1.00 65.38 882 PRO A O 1
ATOM 6875 N N . ALA A 1 883 ? 17.727 -11.636 8.757 1.00 73.50 883 ALA A N 1
ATOM 6876 C CA . ALA A 1 883 ? 18.698 -10.647 9.118 1.00 73.50 883 ALA A CA 1
ATOM 6877 C C . ALA A 1 883 ? 18.012 -9.807 10.171 1.00 73.50 883 ALA A C 1
ATOM 6879 O O . ALA A 1 883 ? 16.996 -9.202 9.847 1.00 73.50 883 ALA A O 1
ATOM 6880 N N . ASP A 1 884 ? 18.553 -9.802 11.392 1.00 77.62 884 ASP A N 1
ATOM 6881 C CA . ASP A 1 884 ? 17.965 -9.064 12.508 1.00 77.62 884 ASP A CA 1
ATOM 6882 C C . ASP A 1 884 ? 17.783 -7.589 12.079 1.00 77.62 884 ASP A C 1
ATOM 6884 O O . ASP A 1 884 ? 18.756 -6.840 11.967 1.00 77.62 884 ASP A O 1
ATOM 6888 N N . SER A 1 885 ? 16.543 -7.204 11.761 1.00 85.81 885 SER A N 1
ATOM 6889 C CA . SER A 1 885 ? 16.180 -5.882 11.228 1.00 85.81 885 SER A CA 1
ATOM 6890 C C . SER A 1 885 ? 15.646 -4.954 12.328 1.00 85.81 885 SER A C 1
ATOM 6892 O O . SER A 1 885 ? 15.581 -3.733 12.160 1.00 85.81 885 SER A O 1
ATOM 6894 N N . TYR A 1 886 ? 15.314 -5.542 13.479 1.00 90.56 886 TYR A N 1
ATOM 6895 C CA . TYR A 1 886 ? 14.819 -4.871 14.668 1.00 90.56 886 TYR A CA 1
ATOM 6896 C C . TYR A 1 886 ? 15.975 -4.514 15.611 1.00 90.56 886 TYR A C 1
ATOM 6898 O O . TYR A 1 886 ? 16.608 -5.393 16.200 1.00 90.56 886 TYR A O 1
ATOM 6906 N N . ILE A 1 887 ? 16.242 -3.219 15.788 1.00 90.81 887 ILE A N 1
ATOM 6907 C CA . ILE A 1 887 ? 17.309 -2.715 16.661 1.00 90.81 887 ILE A CA 1
ATOM 6908 C C . ILE A 1 887 ? 16.758 -1.584 17.528 1.00 90.81 887 ILE A C 1
ATOM 6910 O O . ILE A 1 887 ? 16.388 -0.527 17.015 1.00 90.81 887 ILE A O 1
ATOM 6914 N N . GLN A 1 888 ? 16.763 -1.780 18.844 1.00 91.69 888 GLN A N 1
ATOM 6915 C CA . GLN A 1 888 ? 16.425 -0.745 19.820 1.00 91.69 888 GLN A CA 1
ATOM 6916 C C . GLN A 1 888 ? 17.643 0.152 20.098 1.00 91.69 888 GLN A C 1
ATOM 6918 O O . GLN A 1 888 ? 18.743 -0.351 20.323 1.00 91.69 888 GLN A O 1
ATOM 6923 N N . THR A 1 889 ? 17.451 1.474 20.072 1.00 88.75 889 THR A N 1
ATOM 6924 C CA . THR A 1 889 ? 18.520 2.475 20.306 1.00 88.75 889 THR A CA 1
ATOM 6925 C C . THR A 1 889 ? 18.232 3.434 21.456 1.00 88.75 889 THR A C 1
ATOM 6927 O O . THR A 1 889 ? 19.123 4.173 21.860 1.00 88.75 889 THR A O 1
ATOM 6930 N N . ASP A 1 890 ? 17.000 3.441 21.953 1.00 89.19 890 ASP A N 1
ATOM 6931 C CA . ASP A 1 890 ? 16.509 4.304 23.024 1.00 89.19 890 ASP A CA 1
ATOM 6932 C C . ASP A 1 890 ? 15.498 3.532 23.888 1.00 89.19 890 ASP A C 1
ATOM 6934 O O . ASP A 1 890 ? 15.339 2.316 23.741 1.00 89.19 890 ASP A O 1
ATOM 6938 N N . ASP A 1 891 ? 14.867 4.215 24.832 1.00 87.00 891 ASP A N 1
ATOM 6939 C CA . ASP A 1 891 ? 13.908 3.685 25.799 1.00 87.00 891 ASP A CA 1
ATOM 6940 C C . ASP A 1 891 ? 12.443 4.036 25.472 1.00 87.00 891 ASP A C 1
ATOM 6942 O O . ASP A 1 891 ? 11.554 3.751 26.274 1.00 87.00 891 ASP A O 1
ATOM 6946 N N . GLU A 1 892 ? 12.161 4.592 24.287 1.00 90.19 892 GLU A N 1
ATOM 6947 C CA . GLU A 1 892 ? 10.793 4.940 23.868 1.00 90.19 892 GLU A CA 1
ATOM 6948 C C . GLU A 1 892 ? 10.027 3.733 23.308 1.00 90.19 892 GLU A C 1
ATOM 6950 O O . GLU A 1 892 ? 8.827 3.577 23.538 1.00 90.19 892 GLU A O 1
ATOM 6955 N N . ASP A 1 893 ? 10.733 2.863 22.586 1.00 94.50 893 ASP A N 1
ATOM 6956 C CA . ASP A 1 893 ? 10.200 1.654 21.968 1.00 94.50 893 ASP A CA 1
ATOM 6957 C C . ASP A 1 893 ? 10.948 0.450 22.558 1.00 94.50 893 ASP A C 1
ATOM 6959 O O . ASP A 1 893 ? 12.011 0.052 22.080 1.00 94.50 893 ASP A O 1
ATOM 6963 N N . VAL A 1 894 ? 10.425 -0.123 23.639 1.00 93.56 894 VAL A N 1
ATOM 6964 C CA . VAL A 1 894 ? 11.113 -1.158 24.418 1.00 93.56 894 VAL A CA 1
ATOM 6965 C C . VAL A 1 894 ? 10.778 -2.547 23.882 1.00 93.56 894 VAL A C 1
ATOM 6967 O O . VAL A 1 894 ? 9.628 -2.984 23.913 1.00 93.56 894 VAL A O 1
ATOM 6970 N N . LEU A 1 895 ? 11.791 -3.279 23.422 1.00 93.69 895 LEU A N 1
ATOM 6971 C CA . LEU A 1 895 ? 11.646 -4.642 22.928 1.00 93.69 895 LEU A CA 1
ATOM 6972 C C . LEU A 1 895 ? 11.274 -5.611 24.061 1.00 93.69 895 LEU A C 1
ATOM 6974 O O . LEU A 1 895 ? 12.029 -5.779 25.016 1.00 93.69 895 LEU A O 1
ATOM 6978 N N . ILE A 1 896 ? 10.154 -6.321 23.906 1.00 93.31 896 ILE A N 1
ATOM 6979 C CA . ILE A 1 896 ? 9.769 -7.443 24.776 1.00 93.31 896 ILE A CA 1
ATOM 6980 C C . ILE A 1 896 ? 10.314 -8.755 24.201 1.00 93.31 896 ILE A C 1
ATOM 6982 O O . ILE A 1 896 ? 10.953 -9.543 24.898 1.00 93.31 896 ILE A O 1
ATOM 6986 N N . LYS A 1 897 ? 10.044 -9.019 22.916 1.00 94.31 897 LYS A N 1
ATOM 6987 C CA . LYS A 1 897 ? 10.434 -10.266 22.244 1.00 94.31 897 LYS A CA 1
ATOM 6988 C C . LYS A 1 897 ? 10.541 -10.062 20.739 1.00 94.31 897 LYS A C 1
ATOM 6990 O O . LYS A 1 897 ? 9.646 -9.488 20.134 1.00 94.31 897 LYS A O 1
ATOM 6995 N N . TYR A 1 898 ? 11.599 -10.584 20.126 1.00 94.12 898 TYR A N 1
ATOM 6996 C CA . TYR A 1 898 ? 11.795 -10.564 18.674 1.00 94.12 898 TYR A CA 1
ATOM 6997 C C . TYR A 1 898 ? 12.128 -11.973 18.178 1.00 94.12 898 TYR A C 1
ATOM 6999 O O . TYR A 1 898 ? 13.036 -12.626 18.698 1.00 94.12 898 TYR A O 1
ATOM 7007 N N . LEU A 1 899 ? 11.347 -12.467 17.215 1.00 93.62 899 LEU A N 1
ATOM 7008 C CA . LEU A 1 899 ? 11.480 -13.799 16.619 1.00 93.62 899 LEU A CA 1
ATOM 7009 C C . LEU A 1 899 ? 11.301 -13.691 15.093 1.00 93.62 899 LEU A C 1
ATOM 7011 O O . LEU A 1 899 ? 10.208 -13.936 14.579 1.00 93.62 899 LEU A O 1
ATOM 7015 N N . PRO A 1 900 ? 12.356 -13.332 14.340 1.00 90.06 900 PRO A N 1
ATOM 7016 C CA . PRO A 1 900 ? 12.233 -13.120 12.899 1.00 90.06 900 PRO A CA 1
ATOM 7017 C C . PRO A 1 900 ? 11.968 -14.424 12.142 1.00 90.06 900 PRO A C 1
ATOM 7019 O O . PRO A 1 900 ? 11.139 -14.464 11.237 1.00 90.06 900 PRO A O 1
ATOM 7022 N N . ALA A 1 901 ? 12.607 -15.522 12.552 1.00 89.56 901 ALA A N 1
ATOM 7023 C CA . ALA A 1 901 ? 12.581 -16.790 11.831 1.00 89.56 901 ALA A CA 1
ATOM 7024 C C . ALA A 1 901 ? 11.190 -17.443 11.748 1.00 89.56 901 ALA A C 1
ATOM 7026 O O . ALA A 1 901 ? 10.471 -17.551 12.740 1.00 89.56 901 ALA A O 1
ATOM 7027 N N . GLY A 1 902 ? 10.855 -17.966 10.565 1.00 90.31 902 GLY A N 1
ATOM 7028 C CA . GLY A 1 902 ? 9.665 -18.783 10.318 1.00 90.31 902 GLY A CA 1
ATOM 7029 C C . GLY A 1 902 ? 8.767 -18.237 9.207 1.00 90.31 902 GLY A C 1
ATOM 7030 O O . GLY A 1 902 ? 8.272 -17.120 9.290 1.00 90.31 902 GLY A O 1
ATOM 7031 N N . ASN A 1 903 ? 8.501 -19.071 8.201 1.00 93.69 903 ASN A N 1
ATOM 7032 C CA . ASN A 1 903 ? 7.685 -18.736 7.019 1.00 93.69 903 ASN A CA 1
ATOM 7033 C C . ASN A 1 903 ? 6.166 -18.713 7.273 1.00 93.69 903 ASN A C 1
ATOM 7035 O O . ASN A 1 903 ? 5.391 -18.438 6.362 1.00 93.69 903 ASN A O 1
ATOM 7039 N N . ASN A 1 904 ? 5.735 -19.106 8.474 1.00 96.69 904 ASN A N 1
ATOM 7040 C CA . ASN A 1 904 ? 4.326 -19.157 8.852 1.00 96.69 904 ASN A CA 1
ATOM 7041 C C . ASN A 1 904 ? 4.215 -18.800 10.336 1.00 96.69 904 ASN A C 1
ATOM 7043 O O . ASN A 1 904 ? 4.724 -19.550 11.178 1.00 96.69 904 ASN A O 1
ATOM 7047 N N . LYS A 1 905 ? 3.575 -17.675 10.643 1.00 97.81 905 LYS A N 1
ATOM 7048 C CA . LYS A 1 905 ? 3.374 -17.144 11.989 1.00 97.81 905 LYS A CA 1
ATOM 7049 C C . LYS A 1 905 ? 1.920 -16.722 12.171 1.00 97.81 905 LYS A C 1
ATOM 7051 O O . LYS A 1 905 ? 1.329 -16.099 11.288 1.00 97.81 905 LYS A O 1
ATOM 7056 N N . VAL A 1 906 ? 1.344 -17.070 13.315 1.00 98.00 906 VAL A N 1
ATOM 7057 C CA . VAL A 1 906 ? -0.037 -16.724 13.671 1.00 98.00 906 VAL A CA 1
ATOM 7058 C C . VAL A 1 906 ? -0.081 -16.334 15.142 1.00 98.00 906 VAL A C 1
ATOM 7060 O O . VAL A 1 906 ? 0.419 -17.072 15.992 1.00 98.00 906 VAL A O 1
ATOM 7063 N N . GLY A 1 907 ? -0.685 -15.187 15.434 1.00 98.19 907 GLY A N 1
ATOM 7064 C CA . GLY A 1 907 ? -1.051 -14.784 16.785 1.00 98.19 907 GLY A CA 1
ATOM 7065 C C . GLY A 1 907 ? -2.440 -15.299 17.133 1.00 98.19 907 GLY A C 1
ATOM 7066 O O . GLY A 1 907 ? -3.376 -15.119 16.357 1.00 98.19 907 GLY A O 1
ATOM 7067 N N . LEU A 1 908 ? -2.584 -15.929 18.294 1.00 98.25 908 LEU A N 1
ATOM 7068 C CA . LEU A 1 908 ? -3.870 -16.229 18.919 1.00 98.25 908 LEU A CA 1
ATOM 7069 C C . LEU A 1 908 ? -4.031 -15.309 20.125 1.00 98.25 908 LEU A C 1
ATOM 7071 O O . LEU A 1 908 ? -3.211 -15.339 21.037 1.00 98.25 908 LEU A O 1
ATOM 7075 N N . ILE A 1 909 ? -5.089 -14.508 20.125 1.00 98.25 909 ILE A N 1
ATOM 7076 C CA . ILE A 1 909 ? -5.435 -13.618 21.225 1.00 98.25 909 ILE A CA 1
ATOM 7077 C C . ILE A 1 909 ? -6.631 -14.230 21.940 1.00 98.25 909 ILE A C 1
ATOM 7079 O O . ILE A 1 909 ? -7.637 -14.525 21.297 1.00 98.25 909 ILE A O 1
ATOM 7083 N N . ASN A 1 910 ? -6.528 -14.411 23.253 1.00 97.19 910 ASN A N 1
ATOM 7084 C CA . ASN A 1 910 ? -7.620 -14.883 24.094 1.00 97.19 910 ASN A CA 1
ATOM 7085 C C . ASN A 1 910 ? -7.839 -13.916 25.259 1.00 97.19 910 ASN A C 1
ATOM 7087 O O . ASN A 1 910 ? -6.913 -13.654 26.021 1.00 97.19 910 ASN A O 1
ATOM 7091 N N . ILE A 1 911 ? -9.057 -13.404 25.393 1.00 96.44 911 ILE A N 1
ATOM 7092 C CA . ILE A 1 911 ? -9.506 -12.564 26.497 1.00 96.44 911 ILE A CA 1
ATOM 7093 C C . ILE A 1 911 ? -10.494 -13.378 27.331 1.00 96.44 911 ILE A C 1
ATOM 7095 O O . ILE A 1 911 ? -11.483 -13.875 26.791 1.00 96.44 911 ILE A O 1
ATOM 7099 N N . ASP A 1 912 ? -10.230 -13.517 28.628 1.00 93.50 912 ASP A N 1
ATOM 7100 C CA . ASP A 1 912 ? -11.101 -14.208 29.590 1.00 93.50 912 ASP A CA 1
ATOM 7101 C C . ASP A 1 912 ? -10.998 -13.538 30.973 1.00 93.50 912 ASP A C 1
ATOM 7103 O O . ASP A 1 912 ? -10.135 -12.692 31.209 1.00 93.50 912 ASP A O 1
ATOM 7107 N N . LEU A 1 913 ? -11.881 -13.916 31.895 1.00 91.00 913 LEU A N 1
ATOM 7108 C CA . LEU A 1 913 ? -11.822 -13.534 33.298 1.00 91.00 913 LEU A CA 1
ATOM 7109 C C . LEU A 1 913 ? -10.895 -14.472 34.075 1.00 91.00 913 LEU A C 1
ATOM 7111 O O . LEU A 1 913 ? -11.098 -15.686 34.108 1.00 91.00 913 LEU A O 1
ATOM 7115 N N . GLU A 1 914 ? -9.930 -13.890 34.776 1.00 85.81 914 GLU A N 1
ATOM 7116 C CA . GLU A 1 914 ? -9.123 -14.560 35.793 1.00 85.81 914 GLU A CA 1
ATOM 7117 C C . GLU A 1 914 ? -9.731 -14.285 37.180 1.00 85.81 914 GLU A C 1
ATOM 7119 O O . GLU A 1 914 ? -10.195 -13.176 37.472 1.00 85.81 914 GLU A O 1
ATOM 7124 N N . ASP A 1 915 ? -9.829 -15.331 38.005 1.00 78.88 915 ASP A N 1
ATOM 7125 C CA . ASP A 1 915 ? -10.456 -15.319 39.341 1.00 78.88 915 ASP A CA 1
ATOM 7126 C C . ASP A 1 915 ? -11.899 -14.771 39.389 1.00 78.88 915 ASP A C 1
ATOM 7128 O O . ASP A 1 915 ? -12.410 -14.372 40.436 1.00 78.88 915 ASP A O 1
ATOM 7132 N N . GLY A 1 916 ? -12.582 -14.749 38.238 1.00 72.25 916 GLY A N 1
ATOM 7133 C CA . GLY A 1 916 ? -13.954 -14.256 38.092 1.00 72.25 916 GLY A CA 1
ATOM 7134 C C . GLY A 1 916 ? -14.116 -12.741 38.255 1.00 72.25 916 GLY A C 1
ATOM 7135 O O . GLY A 1 916 ? -15.253 -12.275 38.321 1.00 72.25 916 GLY A O 1
ATOM 7136 N N . ARG A 1 917 ? -13.015 -11.977 38.328 1.00 78.19 917 ARG A N 1
ATOM 7137 C CA . ARG A 1 917 ? -13.044 -10.517 38.526 1.00 78.19 917 ARG A CA 1
ATOM 7138 C C . ARG A 1 917 ? -12.236 -9.734 37.501 1.00 78.19 917 ARG A C 1
ATOM 7140 O O . ARG A 1 917 ? -12.725 -8.712 37.041 1.00 78.19 917 ARG A O 1
ATOM 7147 N N . ASN A 1 918 ? -11.037 -10.190 37.145 1.00 86.75 918 ASN A N 1
ATOM 7148 C CA . ASN A 1 918 ? -10.113 -9.396 36.334 1.00 86.75 918 ASN A CA 1
ATOM 7149 C C . ASN A 1 918 ? -10.133 -9.872 34.883 1.00 86.75 918 ASN A C 1
ATOM 7151 O O . ASN A 1 918 ? -9.931 -11.060 34.631 1.00 86.75 918 ASN A O 1
ATOM 7155 N N . SER A 1 919 ? -10.338 -8.968 33.924 1.00 92.69 919 SER A N 1
ATOM 7156 C CA . SER A 1 919 ? -10.207 -9.315 32.509 1.00 92.69 919 SER A CA 1
ATOM 7157 C C . SER A 1 919 ? -8.732 -9.396 32.111 1.00 92.69 919 SER A C 1
ATOM 7159 O O . SER A 1 919 ? -7.928 -8.506 32.407 1.00 92.69 919 SER A O 1
ATOM 7161 N N . VAL A 1 920 ? -8.365 -10.486 31.441 1.00 95.50 920 VAL A N 1
ATOM 7162 C CA . VAL A 1 920 ? -6.987 -10.817 31.076 1.00 95.50 920 VAL A CA 1
ATOM 7163 C C . VAL A 1 920 ? -6.913 -11.165 29.600 1.00 95.50 920 VAL A C 1
ATOM 7165 O O . VAL A 1 920 ? -7.638 -12.037 29.131 1.00 95.50 920 VAL A O 1
ATOM 7168 N N . LEU A 1 921 ? -5.979 -10.531 28.893 1.00 96.94 921 LEU A N 1
ATOM 7169 C CA . LEU A 1 921 ? -5.626 -10.825 27.510 1.00 96.94 921 LEU A CA 1
ATOM 7170 C C . LEU A 1 921 ? -4.337 -11.650 27.473 1.00 96.94 921 LEU A C 1
ATOM 7172 O O . LEU A 1 921 ? -3.297 -11.230 27.978 1.00 96.94 921 LEU A O 1
ATOM 7176 N N . ARG A 1 922 ? -4.395 -12.817 26.832 1.00 97.50 922 ARG A N 1
ATOM 7177 C CA . ARG A 1 922 ? -3.249 -13.677 26.527 1.00 97.50 922 ARG A CA 1
ATOM 7178 C C . ARG A 1 922 ? -2.968 -13.649 25.032 1.00 97.50 922 ARG A C 1
ATOM 7180 O O . ARG A 1 922 ? -3.855 -13.930 24.228 1.00 97.50 922 ARG A O 1
ATOM 7187 N N . TYR A 1 923 ? -1.735 -13.317 24.677 1.00 98.25 923 TYR A N 1
ATOM 7188 C CA . TYR A 1 923 ? -1.213 -13.363 23.320 1.00 98.25 923 TYR A CA 1
ATOM 7189 C C . TYR A 1 923 ? -0.323 -14.595 23.161 1.00 98.25 923 TYR A C 1
ATOM 7191 O O . TYR A 1 923 ? 0.739 -14.662 23.776 1.00 98.25 923 TYR A O 1
ATOM 7199 N N . SER A 1 924 ? -0.719 -15.545 22.320 1.00 98.12 924 SER A N 1
ATOM 7200 C CA . SER A 1 924 ? 0.014 -16.786 22.059 1.00 98.12 924 SER A CA 1
ATOM 7201 C C . SER A 1 924 ? 0.535 -16.797 20.616 1.00 98.12 924 SER A C 1
ATOM 7203 O O . SER A 1 924 ? -0.243 -16.789 19.661 1.00 98.12 924 SER A O 1
ATOM 7205 N N . LEU A 1 925 ? 1.856 -16.847 20.435 1.00 98.38 925 LEU A N 1
ATOM 7206 C CA . LEU A 1 925 ? 2.504 -16.908 19.124 1.00 98.38 925 LEU A CA 1
ATOM 7207 C C . LEU A 1 925 ? 2.742 -18.356 18.690 1.00 98.38 925 LEU A C 1
ATOM 7209 O O . LEU A 1 925 ? 3.475 -19.108 19.343 1.00 98.38 925 LEU A O 1
ATOM 7213 N N . TYR A 1 926 ? 2.216 -18.704 17.520 1.00 97.62 926 TYR A N 1
ATOM 7214 C CA . TYR A 1 926 ? 2.523 -19.943 16.818 1.00 97.62 926 TYR A CA 1
ATOM 7215 C C . TYR A 1 926 ? 3.486 -19.677 15.663 1.00 97.62 926 TYR A C 1
ATOM 7217 O O . TYR A 1 926 ? 3.247 -18.795 14.841 1.00 97.62 926 TYR A O 1
ATOM 7225 N N . ILE A 1 927 ? 4.549 -20.481 15.569 1.00 96.50 927 ILE A N 1
ATOM 7226 C CA . ILE A 1 927 ? 5.417 -20.555 14.385 1.00 96.50 927 ILE A CA 1
ATOM 7227 C C . ILE A 1 927 ? 5.315 -21.975 13.829 1.00 96.50 927 ILE A C 1
ATOM 7229 O O . ILE A 1 927 ? 5.660 -22.957 14.497 1.00 96.50 927 ILE A O 1
ATOM 7233 N N . GLY A 1 928 ? 4.792 -22.103 12.609 1.00 93.75 928 GLY A N 1
ATOM 7234 C CA . GLY A 1 928 ? 4.309 -23.390 12.109 1.00 93.75 928 GLY A CA 1
ATOM 7235 C C . GLY A 1 928 ? 3.134 -23.901 12.951 1.00 93.75 928 GLY A C 1
ATOM 7236 O O . GLY A 1 928 ? 2.145 -23.202 13.117 1.00 93.75 928 GLY A O 1
ATOM 7237 N N . GLU A 1 929 ? 3.229 -25.123 13.484 1.00 91.75 929 GLU A N 1
ATOM 7238 C CA . GLU A 1 929 ? 2.197 -25.717 14.362 1.00 91.75 929 GLU A CA 1
ATOM 7239 C C . GLU A 1 929 ? 2.526 -25.607 15.860 1.00 91.75 929 GLU A C 1
ATOM 7241 O O . GLU A 1 929 ? 1.829 -26.192 16.690 1.00 91.75 929 GLU A O 1
ATOM 7246 N N . VAL A 1 930 ? 3.625 -24.939 16.216 1.00 93.81 930 VAL A N 1
ATOM 7247 C CA . VAL A 1 930 ? 4.185 -24.975 17.570 1.00 93.81 930 VAL A CA 1
ATOM 7248 C C . VAL A 1 930 ? 3.937 -23.641 18.262 1.00 93.81 930 VAL A C 1
ATOM 7250 O O . VAL A 1 930 ? 4.345 -22.604 17.744 1.00 93.81 930 VAL A O 1
ATOM 7253 N N . LEU A 1 931 ? 3.339 -23.686 19.456 1.00 95.56 931 LEU A N 1
ATOM 7254 C CA . LEU A 1 931 ? 3.344 -22.567 20.395 1.00 95.56 931 LEU A CA 1
ATOM 7255 C C . LEU A 1 931 ? 4.791 -22.284 20.818 1.00 95.56 931 LEU A C 1
ATOM 7257 O O . LEU A 1 931 ? 5.476 -23.171 21.335 1.00 95.56 931 LEU A O 1
ATOM 7261 N N . VAL A 1 932 ? 5.274 -21.070 20.565 1.00 96.81 932 VAL A N 1
ATOM 7262 C CA . VAL A 1 932 ? 6.661 -20.680 20.868 1.00 96.81 932 VAL A CA 1
ATOM 7263 C C . VAL A 1 932 ? 6.766 -19.639 21.974 1.00 96.81 932 VAL A C 1
ATOM 7265 O O . VAL A 1 932 ? 7.784 -19.608 22.662 1.00 96.81 932 VAL A O 1
ATOM 7268 N N . TRP A 1 933 ? 5.741 -18.808 22.152 1.00 97.62 933 TRP A N 1
ATOM 7269 C CA . TRP A 1 933 ? 5.756 -17.707 23.108 1.00 97.62 933 TRP A CA 1
ATOM 7270 C C . TRP A 1 933 ? 4.332 -17.339 23.533 1.00 97.62 933 TRP A C 1
ATOM 7272 O O . TRP A 1 933 ? 3.432 -17.354 22.696 1.00 97.62 933 TRP A O 1
ATOM 7282 N N . GLU A 1 934 ? 4.132 -17.025 24.811 1.00 97.38 934 GLU A N 1
ATOM 7283 C CA . GLU A 1 934 ? 2.870 -16.525 25.359 1.00 97.38 934 GLU A CA 1
ATOM 7284 C C . GLU A 1 934 ? 3.114 -15.358 26.319 1.00 97.38 934 GLU A C 1
ATOM 7286 O O . GLU A 1 934 ? 3.994 -15.424 27.183 1.00 97.38 934 GLU A O 1
ATOM 7291 N N . TYR A 1 935 ? 2.299 -14.315 26.184 1.00 96.56 935 TYR A N 1
ATOM 7292 C CA . TYR A 1 935 ? 2.366 -13.094 26.979 1.00 96.56 935 TYR A CA 1
ATOM 7293 C C . TYR A 1 935 ? 0.995 -12.712 27.522 1.00 96.56 935 TYR A C 1
ATOM 7295 O O . TYR A 1 935 ? -0.013 -12.868 26.834 1.00 96.56 935 TYR A O 1
ATOM 7303 N N . LYS A 1 936 ? 0.954 -12.202 28.749 1.00 95.44 936 LYS A N 1
ATOM 7304 C CA . LYS A 1 936 ? -0.265 -11.887 29.491 1.00 95.44 936 LYS A CA 1
ATOM 7305 C C . LYS A 1 936 ? -0.321 -10.403 29.833 1.00 95.44 936 LYS A C 1
ATOM 7307 O O . LYS A 1 936 ? 0.660 -9.824 30.292 1.00 95.44 936 LYS A O 1
ATOM 7312 N N . LEU A 1 937 ? -1.498 -9.815 29.641 1.00 94.62 937 LEU A N 1
ATOM 7313 C CA . LEU A 1 937 ? -1.857 -8.451 30.011 1.00 94.62 937 LEU A CA 1
ATOM 7314 C C . LEU A 1 937 ? -3.149 -8.479 30.834 1.00 94.62 937 LEU A C 1
ATOM 7316 O O . LEU A 1 937 ? -4.068 -9.225 30.508 1.00 94.62 937 LEU A O 1
ATOM 7320 N N . THR A 1 938 ? -3.251 -7.620 31.845 1.00 92.19 938 THR A N 1
ATOM 7321 C CA . THR A 1 938 ? -4.441 -7.504 32.713 1.00 92.19 938 THR A CA 1
ATOM 7322 C C . THR A 1 938 ? -5.007 -6.087 32.658 1.00 92.19 938 THR A C 1
ATOM 7324 O O . THR A 1 938 ? -4.242 -5.132 32.496 1.00 92.19 938 THR A O 1
ATOM 7327 N N . THR A 1 939 ? -6.324 -5.926 32.780 1.00 87.31 939 THR A N 1
ATOM 7328 C CA . THR A 1 939 ? -6.961 -4.601 32.886 1.00 87.31 939 THR A CA 1
ATOM 7329 C C . THR A 1 939 ? -6.554 -3.866 34.178 1.00 87.31 939 THR A C 1
ATOM 7331 O O . THR A 1 939 ? -5.964 -4.477 35.077 1.00 87.31 939 THR A O 1
ATOM 7334 N N . PRO A 1 940 ? -6.770 -2.537 34.279 1.00 81.94 940 PRO A N 1
ATOM 7335 C CA . PRO A 1 940 ? -6.426 -1.780 35.483 1.00 81.94 940 PRO A CA 1
ATOM 7336 C C . PRO A 1 940 ? -7.110 -2.336 36.741 1.00 81.94 940 PRO A C 1
ATOM 7338 O O . PRO A 1 940 ? -8.332 -2.465 36.784 1.00 81.94 940 PRO A O 1
ATOM 7341 N N . LEU A 1 941 ? -6.328 -2.619 37.786 1.00 75.94 941 LEU A N 1
ATOM 7342 C CA . LEU A 1 941 ? -6.840 -3.112 39.067 1.00 75.94 941 LEU A CA 1
ATOM 7343 C C . LEU A 1 941 ? -7.308 -1.940 39.936 1.00 75.94 941 LEU A C 1
ATOM 7345 O O . LEU A 1 941 ? -6.627 -0.914 40.014 1.00 75.94 941 LEU A O 1
ATOM 7349 N N . VAL A 1 942 ? -8.447 -2.102 40.610 1.00 65.19 942 VAL A N 1
ATOM 7350 C CA . VAL A 1 942 ? -8.961 -1.148 41.608 1.00 65.19 942 VAL A CA 1
ATOM 7351 C C . VAL A 1 942 ? -8.315 -1.458 42.963 1.00 65.19 942 VAL A C 1
ATOM 7353 O O . VAL A 1 942 ? -8.351 -2.612 43.390 1.00 65.19 942 VAL A O 1
ATOM 7356 N N . SER A 1 943 ? -7.705 -0.468 43.630 1.00 55.97 943 SER A N 1
ATOM 7357 C CA . SER A 1 943 ? -7.126 -0.669 44.971 1.00 55.97 943 SER A CA 1
ATOM 7358 C C . SER A 1 943 ? -8.200 -1.013 46.015 1.00 55.97 943 SER A C 1
ATOM 7360 O O . SER A 1 943 ? -9.362 -0.633 45.867 1.00 55.97 943 SER A O 1
ATOM 7362 N N . GLU A 1 944 ? -7.818 -1.705 47.097 1.00 49.50 944 GLU A N 1
ATOM 7363 C CA . GLU A 1 944 ? -8.741 -2.089 48.185 1.00 49.50 944 GLU A CA 1
ATOM 7364 C C . GLU A 1 944 ? -9.404 -0.884 48.886 1.00 49.50 944 GLU A C 1
ATOM 7366 O O . GLU A 1 944 ? -10.474 -1.029 49.471 1.00 49.50 944 GLU A O 1
ATOM 7371 N N . GLU A 1 945 ? -8.818 0.313 48.769 1.00 50.44 945 GLU A N 1
ATOM 7372 C CA . GLU A 1 945 ? -9.346 1.576 49.309 1.00 50.44 945 GLU A CA 1
ATOM 7373 C C . GLU A 1 945 ? -10.232 2.348 48.305 1.00 50.44 945 GLU A C 1
ATOM 7375 O O . GLU A 1 945 ? -10.814 3.370 48.653 1.00 50.44 945 GLU A O 1
ATOM 7380 N N . GLY A 1 946 ? -10.383 1.867 47.063 1.00 49.25 946 GLY A N 1
ATOM 7381 C CA . GLY A 1 946 ? -11.309 2.419 46.063 1.00 49.25 946 GLY A CA 1
ATOM 7382 C C . GLY A 1 946 ? -10.871 3.718 45.369 1.00 49.25 946 GLY A C 1
ATOM 7383 O O . GLY A 1 946 ? -11.590 4.196 44.492 1.00 49.25 946 GLY A O 1
ATOM 7384 N N . GLU A 1 947 ? -9.706 4.277 45.710 1.00 46.81 947 GLU A N 1
ATOM 7385 C CA . GLU A 1 947 ? -9.290 5.617 45.259 1.00 46.81 947 GLU A CA 1
ATOM 7386 C C . GLU A 1 947 ? -8.323 5.640 44.056 1.00 46.81 947 GLU A C 1
ATOM 7388 O O . GLU A 1 947 ? -8.242 6.666 43.381 1.00 46.81 947 GLU A O 1
ATOM 7393 N N . SER A 1 948 ? -7.619 4.545 43.711 1.00 56.25 948 SER A N 1
ATOM 7394 C CA . SER A 1 948 ? -6.708 4.532 42.544 1.00 56.25 948 SER A CA 1
ATOM 7395 C C . SER A 1 948 ? -6.780 3.259 41.689 1.00 56.25 948 SER A C 1
ATOM 7397 O O . SER A 1 948 ? -6.898 2.140 42.195 1.00 56.25 948 SER A O 1
ATOM 7399 N N . ARG A 1 949 ? -6.713 3.442 40.361 1.00 67.50 949 ARG A N 1
ATOM 7400 C CA . ARG A 1 949 ? -6.605 2.370 39.358 1.00 67.50 949 ARG A CA 1
ATOM 7401 C C . ARG A 1 949 ? -5.144 2.228 38.936 1.00 67.50 949 ARG A C 1
ATOM 7403 O O . ARG A 1 949 ? -4.563 3.195 38.448 1.00 67.50 949 ARG A O 1
ATOM 7410 N N . ARG A 1 950 ? -4.554 1.039 39.088 1.00 72.75 950 ARG A N 1
ATOM 7411 C CA . ARG A 1 950 ? -3.168 0.762 38.664 1.00 72.75 950 ARG A CA 1
ATOM 7412 C C . ARG A 1 950 ? -3.156 -0.197 37.479 1.00 72.75 950 ARG A C 1
ATOM 7414 O O . ARG A 1 950 ? -3.764 -1.260 37.554 1.00 72.75 950 ARG A O 1
ATOM 7421 N N . LEU A 1 951 ? -2.439 0.156 36.410 1.00 80.81 951 LEU A N 1
ATOM 7422 C CA . LEU A 1 951 ? -2.182 -0.717 35.256 1.00 80.81 951 LEU A CA 1
ATOM 7423 C C . LEU A 1 951 ? -1.109 -1.757 35.615 1.00 80.81 951 LEU A C 1
ATOM 7425 O O . LEU A 1 951 ? 0.044 -1.371 35.823 1.00 80.81 951 LEU A O 1
ATOM 7429 N N . PRO A 1 952 ? -1.441 -3.059 35.690 1.00 82.75 952 PRO A N 1
ATOM 7430 C CA . PRO A 1 952 ? -0.454 -4.085 35.995 1.00 82.75 952 PRO A CA 1
ATOM 7431 C C . PRO A 1 952 ? 0.536 -4.264 34.840 1.00 82.75 952 PRO A C 1
ATOM 7433 O O . PRO A 1 952 ? 0.147 -4.142 33.666 1.00 82.75 952 PRO A O 1
ATOM 7436 N N . PRO A 1 953 ? 1.795 -4.607 35.141 1.00 82.94 953 PRO A N 1
ATOM 7437 C CA . PRO A 1 953 ? 2.766 -4.897 34.107 1.00 82.94 953 PRO A CA 1
ATOM 7438 C C . PRO A 1 953 ? 2.414 -6.162 33.324 1.00 82.94 953 PRO A C 1
ATOM 7440 O O . PRO A 1 953 ? 1.699 -7.034 33.817 1.00 82.94 953 PRO A O 1
ATOM 7443 N N . GLY A 1 954 ? 2.886 -6.245 32.081 1.00 87.62 954 GLY A N 1
ATOM 7444 C CA . GLY A 1 954 ? 2.747 -7.461 31.284 1.00 87.62 954 GLY A CA 1
ATOM 7445 C C . GLY A 1 954 ? 3.694 -8.577 31.739 1.00 87.62 954 GLY A C 1
ATOM 7446 O O . GLY A 1 954 ? 4.793 -8.318 32.226 1.00 87.62 954 GLY A O 1
ATOM 7447 N N . GLU A 1 955 ? 3.280 -9.829 31.548 1.00 90.81 955 GLU A N 1
ATOM 7448 C CA . GLU A 1 955 ? 3.977 -11.020 32.046 1.00 90.81 955 GLU A CA 1
ATOM 7449 C C . GLU A 1 955 ? 4.251 -12.022 30.914 1.00 90.81 955 GLU A C 1
ATOM 7451 O O . GLU A 1 955 ? 3.356 -12.373 30.145 1.00 90.81 955 GLU A O 1
ATOM 7456 N N . VAL A 1 956 ? 5.484 -12.535 30.823 1.00 92.06 956 VAL A N 1
ATOM 7457 C CA . VAL A 1 956 ? 5.805 -13.667 29.938 1.00 92.06 956 VAL A CA 1
ATOM 7458 C C . VAL A 1 956 ? 5.350 -14.960 30.614 1.00 92.06 956 VAL A C 1
ATOM 7460 O O . VAL A 1 956 ? 5.971 -15.409 31.572 1.00 92.06 956 VAL A O 1
ATOM 7463 N N . VAL A 1 957 ? 4.294 -15.583 30.091 1.00 93.62 957 VAL A N 1
ATOM 7464 C CA . VAL A 1 957 ? 3.735 -16.832 30.641 1.00 93.62 957 VAL A CA 1
ATOM 7465 C C . VAL A 1 957 ? 4.491 -18.052 30.124 1.00 93.62 957 VAL A C 1
ATOM 7467 O O . VAL A 1 957 ? 4.705 -19.026 30.844 1.00 93.62 957 VAL A O 1
ATOM 7470 N N . PHE A 1 958 ? 4.893 -18.014 28.855 1.00 94.38 958 PHE A N 1
ATOM 7471 C CA . PHE A 1 958 ? 5.611 -19.107 28.218 1.00 94.38 958 PHE A CA 1
ATOM 7472 C C . PHE A 1 958 ? 6.639 -18.559 27.237 1.00 94.38 958 PHE A C 1
ATOM 7474 O O . PHE A 1 958 ? 6.335 -17.723 26.392 1.00 94.38 958 PHE A O 1
ATOM 7481 N N . ASP A 1 959 ? 7.859 -19.079 27.298 1.00 92.56 959 ASP A N 1
ATOM 7482 C CA . ASP A 1 959 ? 8.886 -18.799 26.304 1.00 92.56 959 ASP A CA 1
ATOM 7483 C C . ASP A 1 959 ? 9.677 -20.069 26.035 1.00 92.56 959 ASP A C 1
ATOM 7485 O O . ASP A 1 959 ? 10.533 -20.478 26.823 1.00 92.56 959 ASP A O 1
ATOM 7489 N N . LYS A 1 960 ? 9.412 -20.690 24.884 1.00 87.69 960 LYS A N 1
ATOM 7490 C CA . LYS A 1 960 ? 10.123 -21.897 24.458 1.00 87.69 960 LYS A CA 1
ATOM 7491 C C . LYS A 1 960 ? 11.638 -21.674 24.369 1.00 87.69 960 LYS A C 1
ATOM 7493 O O . LYS A 1 960 ? 12.401 -22.630 24.479 1.00 87.69 960 LYS A O 1
ATOM 7498 N N . PHE A 1 961 ? 12.070 -20.432 24.153 1.00 80.75 961 PHE A N 1
ATOM 7499 C CA . PHE A 1 961 ? 13.464 -20.052 23.940 1.00 80.75 961 PHE A CA 1
ATOM 7500 C C . PHE A 1 961 ? 14.039 -19.196 25.087 1.00 80.75 961 PHE A C 1
ATOM 7502 O O . PHE A 1 961 ? 15.109 -18.617 24.922 1.00 80.75 961 PHE A O 1
ATOM 7509 N N . GLY A 1 962 ? 13.359 -19.114 26.239 1.00 52.94 962 GLY A N 1
ATOM 7510 C CA . GLY A 1 962 ? 13.696 -18.209 27.352 1.00 52.94 962 GLY A CA 1
ATOM 7511 C C . GLY A 1 962 ? 14.963 -18.554 28.153 1.00 52.94 962 GLY A C 1
ATOM 7512 O O . GLY A 1 962 ? 15.349 -17.804 29.043 1.00 52.94 962 GLY A O 1
ATOM 7513 N N . GLY A 1 963 ? 15.642 -19.665 27.844 1.00 45.94 963 GLY A N 1
ATOM 7514 C CA . GLY A 1 963 ? 16.922 -20.048 28.449 1.00 45.94 963 GLY A CA 1
ATOM 7515 C C . GLY A 1 963 ? 18.086 -19.776 27.499 1.00 45.94 963 GLY A C 1
ATOM 7516 O O . GLY A 1 963 ? 18.280 -20.502 26.525 1.00 45.94 963 GLY A O 1
ATOM 7517 N N . GLY A 1 964 ? 18.869 -18.730 27.762 1.00 45.19 964 GLY A N 1
ATOM 7518 C CA . GLY A 1 964 ? 19.980 -18.325 26.906 1.00 45.19 964 GLY A CA 1
ATOM 7519 C C . GLY A 1 964 ? 21.030 -19.420 26.690 1.00 45.19 964 GLY A C 1
ATOM 7520 O O . GLY A 1 964 ? 21.640 -19.934 27.623 1.00 45.19 964 GLY A O 1
ATOM 7521 N N . THR A 1 965 ? 21.334 -19.714 25.429 1.00 35.91 965 THR A N 1
ATOM 7522 C CA . THR A 1 965 ? 22.710 -19.996 25.009 1.00 35.91 965 THR A CA 1
ATOM 7523 C C . THR A 1 965 ? 22.853 -19.724 23.518 1.00 35.91 965 THR A C 1
ATOM 7525 O O . THR A 1 965 ? 22.046 -20.160 22.700 1.00 35.91 965 THR A O 1
ATOM 7528 N N . ILE A 1 966 ? 23.948 -19.053 23.162 1.00 42.69 966 ILE A N 1
ATOM 7529 C CA . ILE A 1 966 ? 24.459 -18.833 21.796 1.00 42.69 966 ILE A CA 1
ATOM 7530 C C . ILE A 1 966 ? 24.455 -20.127 20.950 1.00 42.69 966 ILE A C 1
ATOM 7532 O O . ILE A 1 966 ? 24.331 -20.079 19.727 1.00 42.69 966 ILE A O 1
ATOM 7536 N N . VAL A 1 967 ? 24.489 -21.289 21.609 1.00 40.50 967 VAL A N 1
ATOM 7537 C CA . VAL A 1 967 ? 24.330 -22.631 21.033 1.00 40.50 967 VAL A CA 1
ATOM 7538 C C . VAL A 1 967 ? 23.043 -22.778 20.200 1.00 40.50 967 VAL A C 1
ATOM 7540 O O . VAL A 1 967 ? 23.052 -23.504 19.209 1.00 40.50 967 VAL A O 1
ATOM 7543 N N . HIS A 1 968 ? 21.963 -22.047 20.500 1.00 45.97 968 HIS A N 1
ATOM 7544 C CA . HIS A 1 968 ? 20.699 -22.164 19.762 1.00 45.97 968 HIS A CA 1
ATOM 7545 C C . HIS A 1 968 ? 20.577 -21.282 18.511 1.00 45.97 968 HIS A C 1
ATOM 7547 O O . HIS A 1 968 ? 19.900 -21.706 17.576 1.00 45.97 968 HIS A O 1
ATOM 7553 N N . LYS A 1 969 ? 21.300 -20.151 18.406 1.00 44.47 969 LYS A N 1
ATOM 7554 C CA . LYS A 1 969 ? 21.490 -19.469 17.102 1.00 44.47 969 LYS A CA 1
ATOM 7555 C C . LYS A 1 969 ? 22.227 -20.391 16.118 1.00 44.47 969 LYS A C 1
ATOM 7557 O O . LYS A 1 969 ? 22.002 -20.324 14.918 1.00 44.47 969 LYS A O 1
ATOM 7562 N N . ILE A 1 970 ? 23.059 -21.300 16.634 1.00 40.66 970 ILE A N 1
ATOM 7563 C CA . ILE A 1 970 ? 23.742 -22.328 15.841 1.00 40.66 970 ILE A CA 1
ATOM 7564 C C . ILE A 1 970 ? 22.811 -23.526 15.576 1.00 40.66 970 ILE A C 1
ATOM 7566 O O . ILE A 1 970 ? 22.843 -24.070 14.479 1.00 40.66 970 ILE A O 1
ATOM 7570 N N . GLN A 1 971 ? 21.932 -23.920 16.509 1.00 36.16 971 GLN A N 1
ATOM 7571 C CA . GLN A 1 971 ? 20.955 -24.996 16.273 1.00 36.16 971 GLN A CA 1
ATOM 7572 C C . GLN A 1 971 ? 19.767 -24.611 15.381 1.00 36.16 971 GLN A C 1
ATOM 7574 O O . GLN A 1 971 ? 19.231 -25.504 14.738 1.00 36.16 971 GLN A O 1
ATOM 7579 N N . SER A 1 972 ? 19.354 -23.344 15.277 1.00 42.25 972 SER A N 1
ATOM 7580 C CA . SER A 1 972 ? 18.365 -22.947 14.258 1.00 42.25 972 SER A CA 1
ATOM 7581 C C . SER A 1 972 ? 18.966 -23.051 12.852 1.00 42.25 972 SER A C 1
ATOM 7583 O O . SER A 1 972 ? 18.347 -23.629 11.964 1.00 42.25 972 SER A O 1
ATOM 7585 N N . VAL A 1 973 ? 20.226 -22.631 12.689 1.00 37.59 973 VAL A N 1
ATOM 7586 C CA . VAL A 1 973 ? 21.005 -22.774 11.446 1.00 37.59 973 VAL A CA 1
ATOM 7587 C C . VAL A 1 973 ? 21.340 -24.247 11.142 1.00 37.59 973 VAL A C 1
ATOM 7589 O O . VAL A 1 973 ? 21.272 -24.680 9.994 1.00 37.59 973 VAL A O 1
ATOM 7592 N N . LEU A 1 974 ? 21.660 -25.065 12.152 1.00 31.70 974 LEU A N 1
ATOM 7593 C CA . LEU A 1 974 ? 21.929 -26.505 11.984 1.00 31.70 974 LEU A CA 1
ATOM 7594 C C . LEU A 1 974 ? 20.652 -27.343 11.831 1.00 31.70 974 LEU A C 1
ATOM 7596 O O . LEU A 1 974 ? 20.669 -28.353 11.132 1.00 31.70 974 LEU A O 1
ATOM 7600 N N . GLY A 1 975 ? 19.543 -26.935 12.448 1.00 35.75 975 GLY A N 1
ATOM 7601 C CA . GLY A 1 975 ? 18.234 -27.569 12.302 1.00 35.75 975 GLY A CA 1
ATOM 7602 C C . GLY A 1 975 ? 17.700 -27.420 10.880 1.00 35.75 975 GLY A C 1
ATOM 7603 O O . GLY A 1 975 ? 17.118 -28.360 10.340 1.00 35.75 975 GLY A O 1
ATOM 7604 N N . GLU A 1 976 ? 17.999 -26.297 10.220 1.00 41.97 976 GLU A N 1
ATOM 7605 C CA . GLU A 1 976 ? 17.772 -26.134 8.784 1.00 41.97 976 GLU A CA 1
ATOM 7606 C C . GLU A 1 976 ? 18.646 -27.062 7.943 1.00 41.97 976 GLU A C 1
ATOM 7608 O O . GLU A 1 976 ? 18.145 -27.612 6.966 1.00 41.97 976 GLU A O 1
ATOM 7613 N N . ILE A 1 977 ? 19.892 -27.340 8.346 1.00 34.56 977 ILE A N 1
ATOM 7614 C CA . ILE A 1 977 ? 20.730 -28.353 7.686 1.00 34.56 977 ILE A CA 1
ATOM 7615 C C . ILE A 1 977 ? 20.137 -29.757 7.890 1.00 34.56 977 ILE A C 1
ATOM 7617 O O . ILE A 1 977 ? 20.049 -30.517 6.930 1.00 34.56 977 ILE A O 1
ATOM 7621 N N . GLU A 1 978 ? 19.648 -30.119 9.078 1.00 30.11 978 GLU A N 1
ATOM 7622 C CA . GLU A 1 978 ? 19.018 -31.431 9.296 1.00 30.11 978 GLU A CA 1
ATOM 7623 C C . GLU A 1 978 ? 17.689 -31.607 8.538 1.00 30.11 978 GLU A C 1
ATOM 7625 O O . GLU A 1 978 ? 17.423 -32.702 8.024 1.00 30.11 978 GLU A O 1
ATOM 7630 N N . VAL A 1 979 ? 16.879 -30.548 8.413 1.00 38.16 979 VAL A N 1
ATOM 7631 C CA . VAL A 1 979 ? 15.633 -30.544 7.625 1.00 38.16 979 VAL A CA 1
ATOM 7632 C C . VAL A 1 979 ? 15.917 -30.493 6.114 1.00 38.16 979 VAL A C 1
ATOM 7634 O O . VAL A 1 979 ? 15.188 -31.134 5.356 1.00 38.16 979 VAL A O 1
ATOM 7637 N N . LEU A 1 980 ? 17.002 -29.844 5.662 1.00 40.12 980 LEU A N 1
ATOM 7638 C CA . LEU A 1 980 ? 17.486 -29.897 4.269 1.00 40.12 980 LEU A CA 1
ATOM 7639 C C . LEU A 1 980 ? 17.977 -31.299 3.893 1.00 40.12 980 LEU A C 1
ATOM 7641 O O . LEU A 1 980 ? 17.726 -31.802 2.797 1.00 40.12 980 LEU A O 1
ATOM 7645 N N . VAL A 1 981 ? 18.731 -31.922 4.797 1.00 35.34 981 VAL A N 1
ATOM 7646 C CA . VAL A 1 981 ? 19.572 -33.068 4.463 1.00 35.34 981 VAL A CA 1
ATOM 7647 C C . VAL A 1 981 ? 18.822 -34.387 4.643 1.00 35.34 981 VAL A C 1
ATOM 7649 O O . VAL A 1 981 ? 18.996 -35.282 3.821 1.00 35.34 981 VAL A O 1
ATOM 7652 N N . LYS A 1 982 ? 17.916 -34.543 5.620 1.00 33.97 982 LYS A N 1
ATOM 7653 C CA . LYS A 1 982 ? 17.180 -35.816 5.806 1.00 33.97 982 LYS A CA 1
ATOM 7654 C C . LYS A 1 982 ? 16.298 -36.221 4.612 1.00 33.97 982 LYS A C 1
ATOM 7656 O O . LYS A 1 982 ? 16.355 -37.397 4.238 1.00 33.97 982 LYS A O 1
ATOM 7661 N N . PRO A 1 983 ? 15.499 -35.333 3.987 1.00 42.41 983 PRO A N 1
ATOM 7662 C CA . PRO A 1 983 ? 14.688 -35.687 2.821 1.00 42.41 983 PRO A CA 1
ATOM 7663 C C . PRO A 1 983 ? 15.553 -35.930 1.582 1.00 42.41 983 PRO A C 1
ATOM 7665 O O . PRO A 1 983 ? 15.317 -36.901 0.864 1.00 42.41 983 PRO A O 1
ATOM 7668 N N . MET A 1 984 ? 16.592 -35.112 1.370 1.00 40.78 984 MET A N 1
ATOM 7669 C CA . MET A 1 984 ? 17.537 -35.274 0.263 1.00 40.78 984 MET A CA 1
ATOM 7670 C C . MET A 1 984 ? 18.377 -36.542 0.394 1.00 40.78 984 MET A C 1
ATOM 7672 O O . MET A 1 984 ? 18.505 -37.262 -0.586 1.00 40.78 984 MET A O 1
ATOM 7676 N N . ILE A 1 985 ? 18.879 -36.880 1.585 1.00 40.41 985 ILE A N 1
ATOM 7677 C CA . ILE A 1 985 ? 19.584 -38.142 1.836 1.00 40.41 985 ILE A CA 1
ATOM 7678 C C . ILE A 1 985 ? 18.616 -39.313 1.715 1.00 40.41 985 ILE A C 1
ATOM 7680 O O . ILE A 1 985 ? 18.953 -40.283 1.053 1.00 40.41 985 ILE A O 1
ATOM 7684 N N . LYS A 1 986 ? 17.390 -39.257 2.255 1.00 45.03 986 LYS A N 1
ATOM 7685 C CA . LYS A 1 986 ? 16.419 -40.354 2.068 1.00 45.03 986 LYS A CA 1
ATOM 7686 C C . LYS A 1 986 ? 16.007 -40.540 0.606 1.00 45.03 986 LYS A C 1
ATOM 7688 O O . LYS A 1 986 ? 15.749 -41.673 0.202 1.00 45.03 986 LYS A O 1
ATOM 7693 N N . SER A 1 987 ? 15.910 -39.471 -0.182 1.00 46.12 987 SER A N 1
ATOM 7694 C CA . SER A 1 987 ? 15.605 -39.551 -1.617 1.00 46.12 987 SER A CA 1
ATOM 7695 C C . SER A 1 987 ? 16.818 -39.967 -2.444 1.00 46.12 987 SER A C 1
ATOM 7697 O O . SER A 1 987 ? 16.669 -40.813 -3.317 1.00 46.12 987 SER A O 1
ATOM 7699 N N . ALA A 1 988 ? 18.020 -39.485 -2.125 1.00 42.81 988 ALA A N 1
ATOM 7700 C CA . ALA A 1 988 ? 19.266 -39.905 -2.760 1.00 42.81 988 ALA A CA 1
ATOM 7701 C C . ALA A 1 988 ? 19.596 -41.364 -2.426 1.00 42.81 988 ALA A C 1
ATOM 7703 O O . ALA A 1 988 ? 19.915 -42.129 -3.321 1.00 42.81 988 ALA A O 1
ATOM 7704 N N . VAL A 1 989 ? 19.425 -41.800 -1.176 1.00 49.41 989 VAL A N 1
ATOM 7705 C CA . VAL A 1 989 ? 19.600 -43.200 -0.763 1.00 49.41 989 VAL A CA 1
ATOM 7706 C C . VAL A 1 989 ? 18.553 -44.094 -1.421 1.00 49.41 989 VAL A C 1
ATOM 7708 O O . VAL A 1 989 ? 18.899 -45.197 -1.825 1.00 49.41 989 VAL A O 1
ATOM 7711 N N . ARG A 1 990 ? 17.301 -43.642 -1.598 1.00 53.12 990 ARG A N 1
ATOM 7712 C CA . ARG A 1 990 ? 16.287 -44.393 -2.365 1.00 53.12 990 ARG A CA 1
ATOM 7713 C C . ARG A 1 990 ? 16.605 -44.452 -3.856 1.00 53.12 990 ARG A C 1
ATOM 7715 O O . ARG A 1 990 ? 16.487 -45.525 -4.433 1.00 53.12 990 ARG A O 1
ATOM 7722 N N . ALA A 1 991 ? 17.045 -43.349 -4.457 1.00 53.84 991 ALA A N 1
ATOM 7723 C CA . ALA A 1 991 ? 17.442 -43.290 -5.860 1.00 53.84 991 ALA A CA 1
ATOM 7724 C C . ALA A 1 991 ? 18.688 -44.142 -6.122 1.00 53.84 991 ALA A C 1
ATOM 7726 O O . ALA A 1 991 ? 18.709 -44.888 -7.088 1.00 53.84 991 ALA A O 1
ATOM 7727 N N . VAL A 1 992 ? 19.677 -44.110 -5.226 1.00 52.62 992 VAL A N 1
ATOM 7728 C CA . VAL A 1 992 ? 20.876 -44.954 -5.279 1.00 52.62 992 VAL A CA 1
ATOM 7729 C C . VAL A 1 992 ? 20.516 -46.413 -5.028 1.00 52.62 992 VAL A C 1
ATOM 7731 O O . VAL A 1 992 ? 20.959 -47.253 -5.795 1.00 52.62 992 VAL A O 1
ATOM 7734 N N . LYS A 1 993 ? 19.659 -46.748 -4.050 1.00 52.16 993 LYS A N 1
ATOM 7735 C CA . LYS A 1 993 ? 19.156 -48.127 -3.884 1.00 52.16 993 LYS A CA 1
ATOM 7736 C C . LYS A 1 993 ? 18.435 -48.614 -5.134 1.00 52.16 993 LYS A C 1
ATOM 7738 O O . LYS A 1 993 ? 18.643 -49.750 -5.533 1.00 52.16 993 LYS A O 1
ATOM 7743 N N . TRP A 1 994 ? 17.601 -47.774 -5.742 1.00 67.81 994 TRP A N 1
ATOM 7744 C CA . TRP A 1 994 ? 16.883 -48.106 -6.968 1.00 67.81 994 TRP A CA 1
ATOM 7745 C C . TRP A 1 994 ? 17.847 -48.284 -8.146 1.00 67.81 994 TRP A C 1
ATOM 7747 O O . TRP A 1 994 ? 17.755 -49.285 -8.844 1.00 67.81 994 TRP A O 1
ATOM 7757 N N . LEU A 1 995 ? 18.827 -47.392 -8.316 1.00 53.44 995 LEU A N 1
ATOM 7758 C CA . LEU A 1 995 ? 19.847 -47.491 -9.362 1.00 53.44 995 LEU A CA 1
ATOM 7759 C C . LEU A 1 995 ? 20.732 -48.732 -9.168 1.00 53.44 995 LEU A C 1
ATOM 7761 O O . LEU A 1 995 ? 20.997 -49.445 -10.125 1.00 53.44 995 LEU A O 1
ATOM 7765 N N . VAL A 1 996 ? 21.131 -49.030 -7.929 1.00 52.75 996 VAL A N 1
ATOM 7766 C CA . VAL A 1 996 ? 21.905 -50.226 -7.564 1.00 52.75 996 VAL A CA 1
ATOM 7767 C C . VAL A 1 996 ? 21.078 -51.494 -7.781 1.00 52.75 996 VAL A C 1
ATOM 7769 O O . VAL A 1 996 ? 21.605 -52.457 -8.315 1.00 52.75 996 VAL A O 1
ATOM 7772 N N . LEU A 1 997 ? 19.777 -51.496 -7.469 1.00 54.81 997 LEU A N 1
ATOM 7773 C CA . LEU A 1 997 ? 18.872 -52.611 -7.783 1.00 54.81 997 LEU A CA 1
ATOM 7774 C C . LEU A 1 997 ? 18.686 -52.808 -9.295 1.00 54.81 997 LEU A C 1
ATOM 7776 O O . LEU A 1 997 ? 18.587 -53.945 -9.747 1.00 54.81 997 LEU A O 1
ATOM 7780 N N . GLN A 1 998 ? 18.656 -51.729 -10.081 1.00 66.44 998 GLN A N 1
ATOM 7781 C CA . GLN A 1 998 ? 18.580 -51.797 -11.545 1.00 66.44 998 GLN A CA 1
ATOM 7782 C C . GLN A 1 998 ? 19.895 -52.275 -12.170 1.00 66.44 998 GLN A C 1
ATOM 7784 O O . GLN A 1 998 ? 19.864 -53.017 -13.145 1.00 66.44 998 GLN A O 1
ATOM 7789 N N . VAL A 1 999 ? 21.041 -51.895 -11.601 1.00 52.34 999 VAL A N 1
ATOM 7790 C CA . VAL A 1 999 ? 22.365 -52.369 -12.033 1.00 52.34 999 VAL A CA 1
ATOM 7791 C C . VAL A 1 999 ? 22.580 -53.829 -11.627 1.00 52.34 999 VAL A C 1
ATOM 7793 O O . VAL A 1 999 ? 22.987 -54.624 -12.465 1.00 52.34 999 VAL A O 1
ATOM 7796 N N . LEU A 1 1000 ? 22.189 -54.231 -10.413 1.00 45.72 1000 LEU A N 1
ATOM 7797 C CA . LEU A 1 1000 ? 22.245 -55.629 -9.965 1.00 45.72 1000 LEU A CA 1
ATOM 7798 C C . LEU A 1 1000 ? 21.321 -56.541 -10.785 1.00 45.72 1000 LEU A C 1
ATOM 7800 O O . LEU A 1 1000 ? 21.716 -57.653 -11.111 1.00 45.72 1000 LEU A O 1
ATOM 7804 N N . LYS A 1 1001 ? 20.142 -56.063 -11.213 1.00 53.97 1001 LYS A N 1
ATOM 7805 C CA . LYS A 1 1001 ? 19.277 -56.782 -12.172 1.00 53.97 1001 LYS A CA 1
ATOM 7806 C C . LYS A 1 1001 ? 19.859 -56.888 -13.585 1.00 53.97 1001 LYS A C 1
ATOM 7808 O O . LYS A 1 1001 ? 19.352 -57.667 -14.385 1.00 53.97 1001 LYS A O 1
ATOM 7813 N N . LYS A 1 1002 ? 20.863 -56.074 -13.915 1.00 51.09 1002 LYS A N 1
ATOM 7814 C CA . LYS A 1 1002 ? 21.500 -56.039 -15.237 1.00 51.09 1002 LYS A CA 1
ATOM 7815 C C . LYS A 1 1002 ? 22.843 -56.778 -15.266 1.00 51.09 1002 LYS A C 1
ATOM 7817 O O . LYS A 1 1002 ? 23.276 -57.160 -16.346 1.00 51.09 1002 LYS A O 1
ATOM 7822 N N . GLU A 1 1003 ? 23.469 -56.985 -14.106 1.00 44.25 1003 GLU A N 1
ATOM 7823 C CA . GLU A 1 1003 ? 24.730 -57.727 -13.948 1.00 44.25 1003 GLU A CA 1
ATOM 7824 C C . GLU A 1 1003 ? 24.554 -59.147 -13.390 1.00 44.25 1003 GLU A C 1
ATOM 7826 O O . GLU A 1 1003 ? 25.413 -59.992 -13.629 1.00 44.25 1003 GLU A O 1
ATOM 7831 N N . VAL A 1 1004 ? 23.434 -59.458 -12.728 1.00 46.19 1004 VAL A N 1
ATOM 7832 C CA . VAL A 1 1004 ? 23.047 -60.845 -12.434 1.00 46.19 1004 VAL A CA 1
ATOM 7833 C C . VAL A 1 1004 ? 22.087 -61.291 -13.527 1.00 46.19 1004 VAL A C 1
ATOM 7835 O O . VAL A 1 1004 ? 20.899 -60.969 -13.515 1.00 46.19 1004 VAL A O 1
ATOM 7838 N N . GLY A 1 1005 ? 22.649 -61.963 -14.531 1.00 38.00 1005 GLY A N 1
ATOM 7839 C CA . GLY A 1 1005 ? 21.889 -62.641 -15.571 1.00 38.00 1005 GLY A CA 1
ATOM 7840 C C . GLY A 1 1005 ? 20.886 -63.632 -14.983 1.00 38.00 1005 GLY A C 1
ATOM 7841 O O . GLY A 1 1005 ? 21.011 -64.076 -13.845 1.00 38.00 1005 GLY A O 1
ATOM 7842 N N . SER A 1 1006 ? 19.883 -63.950 -15.793 1.00 45.91 1006 SER A N 1
ATOM 7843 C CA . SER A 1 1006 ? 18.879 -64.984 -15.568 1.00 45.91 1006 SER A CA 1
ATOM 7844 C C . SER A 1 1006 ? 19.475 -66.279 -15.005 1.00 45.91 1006 SER A C 1
ATOM 7846 O O . SER A 1 1006 ? 19.987 -67.087 -15.771 1.00 45.91 1006 SER A O 1
ATOM 7848 N N . GLU A 1 1007 ? 19.392 -66.450 -13.688 1.00 43.25 1007 GLU A N 1
ATOM 7849 C CA . GLU A 1 1007 ? 19.135 -67.706 -12.977 1.00 43.25 1007 GLU A CA 1
ATOM 7850 C C . GLU A 1 1007 ? 18.936 -67.385 -11.483 1.00 43.25 1007 GLU A C 1
ATOM 7852 O O . GLU A 1 1007 ? 19.897 -67.213 -10.734 1.00 43.25 1007 GLU A O 1
ATOM 7857 N N . VAL A 1 1008 ? 17.653 -67.209 -11.125 1.00 38.19 1008 VAL A N 1
ATOM 7858 C CA . VAL A 1 1008 ? 16.904 -67.456 -9.864 1.00 38.19 1008 VAL A CA 1
ATOM 7859 C C . VAL A 1 1008 ? 15.705 -66.510 -9.803 1.00 38.19 1008 VAL A C 1
ATOM 7861 O O . VAL A 1 1008 ? 15.902 -65.272 -9.786 1.00 38.19 1008 VAL A O 1
#